Protein 8QMP (pdb70)

Sequence (913 aa):
GITPEQLVIMSKDHNSGALEQYGGTQGLANLLKTNPEKGISGDDDDLLKRKTIYGSNTYPRKKGKGFLRFLWDACHDLTLIILMVAAVASLALGIKTEGIKEGWYDGGSIAFAVILVIVVTAVSDYKQSLQFQNLNDEKRNIHLEVLRGGRRVEISIYDIVVGDVIPLNIGNQVPADGVLISGHSLALDESSMTGESKIVNKDANKDPFLMSGCKVADGNGSMLVTGVGVNTEWGLLMASISEDNGEETPLQVRLNGVATFIGSIGLAVAAAVLVILLTRYFTGVIDDVVKVLTVAVTIVVVAVPEGLPLAVTLTLAYSMRKMMADKALVRRLSACETMGSATTICSDKTGTLTLNQMTVVESYAGGKKTDTEQLPATITSLVVEGISQNTTGSIFVPEGGGDLEYSGSPTEKAILGWGVKLGMNFETARSQSSILHAFPFNSEKKRGGVAVKTADGEVHVHWKGASEIVLASCRSYIDEDGNVAPMTDDKASFFKNGINDMAGRTLRCVALAFRTYEAEKVPTGEELSKWVLPEDDLILLAIVGIKDPCRPGVKDSVVLCQNAGVKVRMVTGDNVQTARAIALECGILSSDADLSEPTLIEGKSFREMTDAERDKISDKISVMGRSSPNDKLLLVQSLRRQGHVVAVTGDGTNDAPALHEADIGLAMGIAGTEVAKESSDIIILDDNFASVVKVVRWGRSVYANIQKFIQFQLTVNVAALVINVVAAISSGDVPLTAVQLLWVNLIMDTLGALALATEPPTDHLMGRPPVGRKEPLITNIMWRNLLIQAIYQVSVLLTLNFRGISILGLEHEVHEHATRVKNTIIFNAFVLCQAFNEFNARKPDEKNIFKGVIKNRLFMGIIVITLVLQVIIVEFLGKFASTTKLNWKQWLICVGIGVISWPLALVGKFIPV

Structure (mmCIF, N/CA/C/O backbone):
data_8QMP
#
_entry.id   8QMP
#
_cell.length_a   1.00
_cell.length_b   1.00
_cell.length_c   1.00
_cell.angle_alpha   90.00
_cell.angle_beta   90.00
_cell.angle_gamma   90.00
#
_symmetry.space_group_name_H-M   'P 1'
#
loop_
_entity.id
_entity.type
_entity.pdbx_description
1 polymer 'Calcium-transporting ATPase 8, plasma membrane-type'
2 non-polymer 'MAGNESIUM ION'
3 non-polymer 'BERYLLIUM TRIFLUORIDE ION'
#
loop_
_atom_site.group_PDB
_atom_site.id
_atom_site.type_symbol
_atom_site.label_atom_id
_atom_site.label_alt_id
_atom_site.label_comp_id
_atom_site.label_asym_id
_atom_site.label_entity_id
_atom_site.label_seq_id
_atom_site.pdbx_PDB_ins_code
_atom_site.Cartn_x
_atom_site.Cartn_y
_atom_site.Cartn_z
_atom_site.occupancy
_atom_site.B_iso_or_equiv
_atom_site.auth_seq_id
_atom_site.auth_comp_id
_atom_site.auth_asym_id
_atom_site.auth_atom_id
_atom_site.pdbx_PDB_model_num
ATOM 1 N N . GLY A 1 95 ? 143.236 168.060 181.869 1.00 52.79 115 GLY A N 1
ATOM 2 C CA . GLY A 1 95 ? 142.294 168.118 182.970 1.00 54.97 115 GLY A CA 1
ATOM 3 C C . GLY A 1 95 ? 142.438 166.950 183.924 1.00 55.24 115 GLY A C 1
ATOM 4 O O . GLY A 1 95 ? 143.321 166.941 184.779 1.00 54.98 115 GLY A O 1
ATOM 7 N N . ILE A 1 96 ? 141.556 165.962 183.779 1.00 47.65 116 ILE A N 1
ATOM 8 C CA . ILE A 1 96 ? 141.598 164.758 184.600 1.00 42.57 116 ILE A CA 1
ATOM 9 C C . ILE A 1 96 ? 141.318 163.557 183.709 1.00 38.59 116 ILE A C 1
ATOM 10 O O . ILE A 1 96 ? 140.164 163.258 183.387 1.00 36.06 116 ILE A O 1
ATOM 26 N N . THR A 1 97 ? 142.372 162.859 183.319 1.00 44.49 117 THR A N 1
ATOM 27 C CA . THR A 1 97 ? 142.290 161.743 182.387 1.00 43.65 117 THR A CA 1
ATOM 28 C C . THR A 1 97 ? 141.707 162.167 181.043 1.00 45.09 117 THR A C 1
ATOM 29 O O . THR A 1 97 ? 140.826 161.480 180.514 1.00 50.93 117 THR A O 1
ATOM 40 N N . PRO A 1 98 ? 142.169 163.276 180.447 1.00 49.86 118 PRO A N 1
ATOM 41 C CA . PRO A 1 98 ? 141.746 163.592 179.078 1.00 50.22 118 PRO A CA 1
ATOM 42 C C . PRO A 1 98 ? 142.476 162.727 178.067 1.00 52.35 118 PRO A C 1
ATOM 43 O O . PRO A 1 98 ? 143.541 163.110 177.576 1.00 56.97 118 PRO A O 1
ATOM 54 N N . GLU A 1 99 ? 141.939 161.534 177.810 1.00 52.98 119 GLU A N 1
ATOM 55 C CA . GLU A 1 99 ? 142.475 160.481 176.947 1.00 52.03 119 GLU A CA 1
ATOM 56 C C . GLU A 1 99 ? 143.757 159.868 177.495 1.00 52.49 119 GLU A C 1
ATOM 57 O O . GLU A 1 99 ? 144.306 158.959 176.863 1.00 54.38 119 GLU A O 1
ATOM 69 N N . GLN A 1 100 ? 144.257 160.326 178.646 1.00 55.26 120 GLN A N 1
ATOM 70 C CA . GLN A 1 100 ? 145.311 159.587 179.329 1.00 59.98 120 GLN A CA 1
ATOM 71 C C . GLN A 1 100 ? 144.837 158.197 179.721 1.00 66.41 120 GLN A C 1
ATOM 72 O O . GLN A 1 100 ? 145.658 157.292 179.897 1.00 61.69 120 GLN A O 1
ATOM 86 N N . LEU A 1 101 ? 143.522 158.021 179.865 1.00 65.94 121 LEU A N 1
ATOM 87 C CA . LEU A 1 101 ? 142.957 156.734 180.247 1.00 57.87 121 LEU A CA 1
ATOM 88 C C . LEU A 1 101 ? 143.123 155.695 179.144 1.00 54.21 121 LEU A C 1
ATOM 89 O O . LEU A 1 101 ? 143.294 154.503 179.432 1.00 53.21 121 LEU A O 1
ATOM 105 N N . VAL A 1 102 ? 143.075 156.121 177.881 1.00 54.34 122 VAL A N 1
ATOM 106 C CA . VAL A 1 102 ? 143.419 155.214 176.792 1.00 53.62 122 VAL A CA 1
ATOM 107 C C . VAL A 1 102 ? 144.855 154.741 176.949 1.00 60.28 122 VAL A C 1
ATOM 108 O O . VAL A 1 102 ? 145.177 153.580 176.675 1.00 62.60 122 VAL A O 1
ATOM 121 N N . ILE A 1 103 ? 145.742 155.633 177.398 1.00 65.35 123 ILE A N 1
ATOM 122 C CA . ILE A 1 103 ? 147.119 155.234 177.672 1.00 66.67 123 ILE A CA 1
ATOM 123 C C . ILE A 1 103 ? 147.162 154.240 178.826 1.00 69.36 123 ILE A C 1
ATOM 124 O O . ILE A 1 103 ? 147.897 153.246 178.780 1.00 73.64 123 ILE A O 1
ATOM 140 N N . MET A 1 104 ? 146.383 154.494 179.879 1.00 64.43 124 MET A N 1
ATOM 141 C CA . MET A 1 104 ? 146.348 153.580 181.017 1.00 64.66 124 MET A CA 1
ATOM 142 C C . MET A 1 104 ? 145.962 152.178 180.569 1.00 63.98 124 MET A C 1
ATOM 143 O O . MET A 1 104 ? 146.612 151.192 180.936 1.00 61.88 124 MET A O 1
ATOM 157 N N . SER A 1 105 ? 144.897 152.072 179.774 1.00 62.68 125 SER A N 1
ATOM 158 C CA . SER A 1 105 ? 144.501 150.768 179.250 1.00 60.81 125 SER A CA 1
ATOM 159 C C . SER A 1 105 ? 145.585 150.192 178.347 1.00 59.11 125 SER A C 1
ATOM 160 O O . SER A 1 105 ? 145.845 148.983 178.368 1.00 55.82 125 SER A O 1
ATOM 168 N N . LYS A 1 106 ? 146.232 151.046 177.551 1.00 72.06 126 LYS A N 1
ATOM 169 C CA . LYS A 1 106 ? 147.292 150.585 176.660 1.00 72.72 126 LYS A CA 1
ATOM 170 C C . LYS A 1 106 ? 148.441 149.966 177.444 1.00 76.14 126 LYS A C 1
ATOM 171 O O . LYS A 1 106 ? 148.987 148.930 177.047 1.00 73.58 126 LYS A O 1
ATOM 190 N N . ASP A 1 107 ? 148.817 150.584 178.560 1.00 92.68 127 ASP A N 1
ATOM 191 C CA . ASP A 1 107 ? 149.944 150.107 179.342 1.00 93.62 127 ASP A CA 1
ATOM 192 C C . ASP A 1 107 ? 149.698 148.673 179.812 1.00 94.75 127 ASP A C 1
ATOM 193 O O . ASP A 1 107 ? 148.608 148.114 179.668 1.00 93.86 127 ASP A O 1
ATOM 202 N N . HIS A 1 108 ? 150.742 148.078 180.380 1.00 94.86 128 HIS A N 1
ATOM 203 C CA . HIS A 1 108 ? 150.665 146.697 180.828 1.00 92.79 128 HIS A CA 1
ATOM 204 C C . HIS A 1 108 ? 149.655 146.557 181.964 1.00 90.66 128 HIS A C 1
ATOM 205 O O . HIS A 1 108 ? 149.275 147.529 182.623 1.00 87.12 128 HIS A O 1
ATOM 219 N N . ASN A 1 109 ? 149.219 145.319 182.184 1.00 87.18 129 ASN A N 1
ATOM 220 C CA . ASN A 1 109 ? 148.218 145.048 183.207 1.00 86.93 129 ASN A CA 1
ATOM 221 C C . ASN A 1 109 ? 148.701 145.533 184.567 1.00 87.27 129 ASN A C 1
ATOM 222 O O . ASN A 1 109 ? 149.864 145.348 184.936 1.00 88.22 129 ASN A O 1
ATOM 233 N N . SER A 1 110 ? 147.796 146.164 185.315 1.00 81.77 130 SER A N 1
ATOM 234 C CA . SER A 1 110 ? 148.108 146.768 186.607 1.00 79.67 130 SER A CA 1
ATOM 235 C C . SER A 1 110 ? 149.230 147.794 186.503 1.00 80.43 130 SER A C 1
ATOM 236 O O . SER A 1 110 ? 149.876 148.116 187.505 1.00 81.36 130 SER A O 1
ATOM 244 N N . GLY A 1 111 ? 149.470 148.318 185.304 1.00 86.14 131 GLY A N 1
ATOM 245 C CA . GLY A 1 111 ? 150.538 149.273 185.062 1.00 87.31 131 GLY A CA 1
ATOM 246 C C . GLY A 1 111 ? 149.970 150.660 184.812 1.00 87.42 131 GLY A C 1
ATOM 247 O O . GLY A 1 111 ? 149.042 150.827 184.018 1.00 88.76 131 GLY A O 1
ATOM 251 N N . ALA A 1 112 ? 150.535 151.642 185.515 1.00 82.62 132 ALA A N 1
ATOM 252 C CA . ALA A 1 112 ? 150.138 153.041 185.394 1.00 82.66 132 ALA A CA 1
ATOM 253 C C . ALA A 1 112 ? 148.803 153.305 186.082 1.00 79.50 132 ALA A C 1
ATOM 254 O O . ALA A 1 112 ? 148.367 154.458 186.169 1.00 78.73 132 ALA A O 1
ATOM 261 N N . LEU A 1 113 ? 148.143 152.254 186.573 1.00 68.96 133 LEU A N 1
ATOM 262 C CA . LEU A 1 113 ? 146.932 152.448 187.360 1.00 68.36 133 LEU A CA 1
ATOM 263 C C . LEU A 1 113 ? 147.255 152.908 188.774 1.00 73.83 133 LEU A C 1
ATOM 264 O O . LEU A 1 113 ? 146.439 153.590 189.403 1.00 75.34 133 LEU A O 1
ATOM 280 N N . GLU A 1 114 ? 148.434 152.549 189.285 1.00 82.94 134 GLU A N 1
ATOM 281 C CA . GLU A 1 114 ? 148.842 153.013 190.605 1.00 82.96 134 GLU A CA 1
ATOM 282 C C . GLU A 1 114 ? 149.169 154.500 190.596 1.00 78.82 134 GLU A C 1
ATOM 283 O O . GLU A 1 114 ? 148.956 155.185 191.602 1.00 76.59 134 GLU A O 1
ATOM 295 N N . GLN A 1 115 ? 149.687 155.014 189.478 1.00 80.38 135 GLN A N 1
ATOM 296 C CA . GLN A 1 115 ? 150.009 156.434 189.402 1.00 83.57 135 GLN A CA 1
ATOM 297 C C . GLN A 1 115 ? 148.765 157.297 189.562 1.00 83.32 135 GLN A C 1
ATOM 298 O O . GLN A 1 115 ? 148.855 158.433 190.041 1.00 84.04 135 GLN A O 1
ATOM 312 N N . TYR A 1 116 ? 147.603 156.782 189.170 1.00 69.66 136 TYR A N 1
ATOM 313 C CA . TYR A 1 116 ? 146.347 157.510 189.276 1.00 64.20 136 TYR A CA 1
ATOM 314 C C . TYR A 1 116 ? 145.622 157.253 190.589 1.00 64.35 136 TYR A C 1
ATOM 315 O O . TYR A 1 116 ? 144.533 157.799 190.793 1.00 62.82 136 TYR A O 1
ATOM 333 N N . GLY A 1 117 ? 146.189 156.443 191.476 1.00 70.78 137 GLY A N 1
ATOM 334 C CA . GLY A 1 117 ? 145.564 156.133 192.743 1.00 70.77 137 GLY A CA 1
ATOM 335 C C . GLY A 1 117 ? 144.771 154.847 192.776 1.00 69.79 137 GLY A C 1
ATOM 336 O O . GLY A 1 117 ? 144.038 154.620 193.746 1.00 71.32 137 GLY A O 1
ATOM 339 N N . GLY A 1 118 ? 144.889 154.001 191.758 1.00 62.44 138 GLY A N 1
ATOM 340 C CA . GLY A 1 118 ? 144.151 152.758 191.723 1.00 64.44 138 GLY A CA 1
ATOM 341 C C . GLY A 1 118 ? 142.727 152.947 191.236 1.00 63.55 138 GLY A C 1
ATOM 342 O O . GLY A 1 118 ? 142.314 154.025 190.801 1.00 64.40 138 GLY A O 1
ATOM 346 N N . THR A 1 119 ? 141.961 151.857 191.314 1.00 62.77 139 THR A N 1
ATOM 347 C CA . THR A 1 119 ? 140.575 151.900 190.859 1.00 62.43 139 THR A CA 1
ATOM 348 C C . THR A 1 119 ? 139.743 152.853 191.707 1.00 60.02 139 THR A C 1
ATOM 349 O O . THR A 1 119 ? 138.939 153.628 191.176 1.00 53.56 139 THR A O 1
ATOM 360 N N . GLN A 1 120 ? 139.912 152.806 193.030 1.00 64.03 140 GLN A N 1
ATOM 361 C CA . GLN A 1 120 ? 139.191 153.736 193.892 1.00 63.72 140 GLN A CA 1
ATOM 362 C C . GLN A 1 120 ? 139.662 155.167 193.669 1.00 63.56 140 GLN A C 1
ATOM 363 O O . GLN A 1 120 ? 138.851 156.099 193.662 1.00 60.95 140 GLN A O 1
ATOM 377 N N . GLY A 1 121 ? 140.968 155.361 193.486 1.00 59.14 141 GLY A N 1
ATOM 378 C CA . GLY A 1 121 ? 141.468 156.691 193.186 1.00 54.56 141 GLY A CA 1
ATOM 379 C C . GLY A 1 121 ? 140.891 157.245 191.901 1.00 52.84 141 GLY A C 1
ATOM 380 O O . GLY A 1 121 ? 140.689 158.455 191.776 1.00 53.71 141 GLY A O 1
ATOM 384 N N . LEU A 1 122 ? 140.621 156.372 190.930 1.00 55.23 142 LEU A N 1
ATOM 385 C CA . LEU A 1 122 ? 139.950 156.799 189.710 1.00 55.67 142 LEU A CA 1
ATOM 386 C C . LEU A 1 122 ? 138.568 157.370 189.997 1.00 56.38 142 LEU A C 1
ATOM 387 O O . LEU A 1 122 ? 138.041 158.130 189.180 1.00 56.03 142 LEU A O 1
ATOM 403 N N . ALA A 1 123 ? 137.969 157.019 191.133 1.00 61.36 143 ALA A N 1
ATOM 404 C CA . ALA A 1 123 ? 136.737 157.666 191.554 1.00 59.93 143 ALA A CA 1
ATOM 405 C C . ALA A 1 123 ? 137.007 159.128 191.887 1.00 58.85 143 ALA A C 1
ATOM 406 O O . ALA A 1 123 ? 138.110 159.504 192.291 1.00 58.84 143 ALA A O 1
ATOM 413 N N . ASN A 1 124 ? 135.984 159.960 191.690 1.00 56.82 144 ASN A N 1
ATOM 414 C CA . ASN A 1 124 ? 136.113 161.413 191.754 1.00 57.91 144 ASN A CA 1
ATOM 415 C C . ASN A 1 124 ? 136.845 161.927 190.519 1.00 55.02 144 ASN A C 1
ATOM 416 O O . ASN A 1 124 ? 136.905 163.138 190.282 1.00 57.69 144 ASN A O 1
ATOM 427 N N . LEU A 1 125 ? 137.388 161.011 189.723 1.00 49.83 145 LEU A N 1
ATOM 428 C CA . LEU A 1 125 ? 137.887 161.284 188.388 1.00 51.40 145 LEU A CA 1
ATOM 429 C C . LEU A 1 125 ? 136.939 160.618 187.403 1.00 48.88 145 LEU A C 1
ATOM 430 O O . LEU A 1 125 ? 136.472 159.500 187.631 1.00 57.17 145 LEU A O 1
ATOM 446 N N . LEU A 1 126 ? 136.646 161.312 186.312 1.00 33.84 146 LEU A N 1
ATOM 447 C CA . LEU A 1 126 ? 135.525 160.955 185.453 1.00 37.47 146 LEU A CA 1
ATOM 448 C C . LEU A 1 126 ? 134.196 161.142 186.180 1.00 47.53 146 LEU A C 1
ATOM 449 O O . LEU A 1 126 ? 133.175 160.576 185.775 1.00 47.97 146 LEU A O 1
ATOM 465 N N . LYS A 1 127 ? 134.203 161.927 187.261 1.00 46.29 147 LYS A N 1
ATOM 466 C CA . LYS A 1 127 ? 132.991 162.271 188.005 1.00 45.35 147 LYS A CA 1
ATOM 467 C C . LYS A 1 127 ? 132.254 161.021 188.475 1.00 46.12 147 LYS A C 1
ATOM 468 O O . LYS A 1 127 ? 131.025 160.954 188.438 1.00 47.84 147 LYS A O 1
ATOM 487 N N . THR A 1 128 ? 133.007 160.022 188.927 1.00 53.06 148 THR A N 1
ATOM 488 C CA . THR A 1 128 ? 132.446 158.735 189.321 1.00 51.60 148 THR A CA 1
ATOM 489 C C . THR A 1 128 ? 132.414 158.645 190.841 1.00 53.63 148 THR A C 1
ATOM 490 O O . THR A 1 128 ? 133.437 158.834 191.506 1.00 53.11 148 THR A O 1
ATOM 501 N N . ASN A 1 129 ? 131.237 158.359 191.382 1.00 71.70 149 ASN A N 1
ATOM 502 C CA . ASN A 1 129 ? 131.066 158.004 192.780 1.00 71.88 149 ASN A CA 1
ATOM 503 C C . ASN A 1 129 ? 130.585 156.563 192.883 1.00 72.03 149 ASN A C 1
ATOM 504 O O . ASN A 1 129 ? 129.692 156.157 192.132 1.00 72.47 149 ASN A O 1
ATOM 515 N N . PRO A 1 130 ? 131.142 155.743 193.780 1.00 80.42 150 PRO A N 1
ATOM 516 C CA . PRO A 1 130 ? 130.715 154.333 193.819 1.00 80.94 150 PRO A CA 1
ATOM 517 C C . PRO A 1 130 ? 129.216 154.164 193.988 1.00 80.07 150 PRO A C 1
ATOM 518 O O . PRO A 1 130 ? 128.626 153.261 193.383 1.00 78.13 150 PRO A O 1
ATOM 529 N N . GLU A 1 131 ? 128.580 155.008 194.803 1.00 85.24 151 GLU A N 1
ATOM 530 C CA . GLU A 1 131 ? 127.128 154.955 194.927 1.00 85.45 151 GLU A CA 1
ATOM 531 C C . GLU A 1 131 ? 126.444 155.563 193.708 1.00 83.35 151 GLU A C 1
ATOM 532 O O . GLU A 1 131 ? 125.452 155.018 193.211 1.00 81.04 151 GLU A O 1
ATOM 544 N N . LYS A 1 132 ? 126.961 156.685 193.213 1.00 80.19 152 LYS A N 1
ATOM 545 C CA . LYS A 1 132 ? 126.355 157.426 192.108 1.00 82.10 152 LYS A CA 1
ATOM 546 C C . LYS A 1 132 ? 127.323 157.426 190.930 1.00 80.19 152 LYS A C 1
ATOM 547 O O . LYS A 1 132 ? 128.300 158.182 190.919 1.00 79.92 152 LYS A O 1
ATOM 566 N N . GLY A 1 133 ? 127.048 156.587 189.932 1.00 66.30 153 GLY A N 1
ATOM 567 C CA . GLY A 1 133 ? 127.861 156.568 188.733 1.00 60.93 153 GLY A CA 1
ATOM 568 C C . GLY A 1 133 ? 127.631 157.731 187.797 1.00 58.67 153 GLY A C 1
ATOM 569 O O . GLY A 1 133 ? 128.434 157.942 186.885 1.00 54.53 153 GLY A O 1
ATOM 573 N N . ILE A 1 134 ? 126.558 158.492 188.005 1.00 70.26 154 ILE A N 1
ATOM 574 C CA . ILE A 1 134 ? 126.246 159.650 187.177 1.00 70.68 154 ILE A CA 1
ATOM 575 C C . ILE A 1 134 ? 125.543 160.682 188.045 1.00 74.12 154 ILE A C 1
ATOM 576 O O . ILE A 1 134 ? 124.790 160.339 188.960 1.00 74.37 154 ILE A O 1
ATOM 592 N N . SER A 1 135 ? 125.789 161.953 187.749 1.00 72.51 155 SER A N 1
ATOM 593 C CA . SER A 1 135 ? 125.064 163.016 188.423 1.00 72.39 155 SER A CA 1
ATOM 594 C C . SER A 1 135 ? 123.614 163.045 187.945 1.00 75.97 155 SER A C 1
ATOM 595 O O . SER A 1 135 ? 123.269 162.523 186.881 1.00 74.69 155 SER A O 1
ATOM 603 N N . GLY A 1 136 ? 122.758 163.670 188.753 1.00 80.78 156 GLY A N 1
ATOM 604 C CA . GLY A 1 136 ? 121.340 163.685 188.440 1.00 79.13 156 GLY A CA 1
ATOM 605 C C . GLY A 1 136 ? 121.025 164.351 187.116 1.00 79.65 156 GLY A C 1
ATOM 606 O O . GLY A 1 136 ? 120.104 163.932 186.410 1.00 80.13 156 GLY A O 1
ATOM 610 N N . ASP A 1 137 ? 121.778 165.386 186.758 1.00 81.86 157 ASP A N 1
ATOM 611 C CA . ASP A 1 137 ? 121.488 166.158 185.562 1.00 82.79 157 ASP A CA 1
ATOM 612 C C . ASP A 1 137 ? 121.917 165.399 184.307 1.00 79.41 157 ASP A C 1
ATOM 613 O O . ASP A 1 137 ? 122.582 164.361 184.365 1.00 75.68 157 ASP A O 1
ATOM 622 N N . ASP A 1 138 ? 121.514 165.937 183.155 1.00 78.17 158 ASP A N 1
ATOM 623 C CA . ASP A 1 138 ? 121.865 165.369 181.860 1.00 80.40 158 ASP A CA 1
ATOM 624 C C . ASP A 1 138 ? 123.100 166.010 181.241 1.00 78.18 158 ASP A C 1
ATOM 625 O O . ASP A 1 138 ? 123.732 165.390 180.379 1.00 71.56 158 ASP A O 1
ATOM 633 N N . ASP A 1 139 ? 123.452 167.232 181.648 1.00 80.11 159 ASP A N 1
ATOM 634 C CA . ASP A 1 139 ? 124.714 167.814 181.205 1.00 80.83 159 ASP A CA 1
ATOM 635 C C . ASP A 1 139 ? 125.896 166.993 181.696 1.00 76.53 159 ASP A C 1
ATOM 636 O O . ASP A 1 139 ? 126.917 166.890 181.004 1.00 74.45 159 ASP A O 1
ATOM 645 N N . ASP A 1 140 ? 125.782 166.411 182.892 1.00 64.87 160 ASP A N 1
ATOM 646 C CA . ASP A 1 140 ? 126.817 165.517 183.389 1.00 63.00 160 ASP A CA 1
ATOM 647 C C . ASP A 1 140 ? 126.980 164.294 182.499 1.00 62.48 160 ASP A C 1
ATOM 648 O O . ASP A 1 140 ? 128.029 163.644 182.543 1.00 64.37 160 ASP A O 1
ATOM 657 N N . LEU A 1 141 ? 125.965 163.962 181.701 1.00 58.60 161 LEU A N 1
ATOM 658 C CA . LEU A 1 141 ? 126.073 162.881 180.731 1.00 58.22 161 LEU A CA 1
ATOM 659 C C . LEU A 1 141 ? 126.554 163.382 179.377 1.00 62.22 161 LEU A C 1
ATOM 660 O O . LEU A 1 141 ? 127.294 162.677 178.684 1.00 64.06 161 LEU A O 1
ATOM 676 N N . LEU A 1 142 ? 126.147 164.591 178.985 1.00 61.58 162 LEU A N 1
ATOM 677 C CA . LEU A 1 142 ? 126.611 165.147 177.717 1.00 62.53 162 LEU A CA 1
ATOM 678 C C . LEU A 1 142 ? 128.112 165.405 177.748 1.00 60.88 162 LEU A C 1
ATOM 679 O O . LEU A 1 142 ? 128.803 165.215 176.739 1.00 59.65 162 LEU A O 1
ATOM 695 N N . LYS A 1 143 ? 128.634 165.845 178.894 1.00 52.98 163 LYS A N 1
ATOM 696 C CA . LYS A 1 143 ? 130.074 166.044 179.017 1.00 46.95 163 LYS A CA 1
ATOM 697 C C . LYS A 1 143 ? 130.822 164.739 178.784 1.00 46.21 163 LYS A C 1
ATOM 698 O O . LYS A 1 143 ? 131.841 164.713 178.084 1.00 48.93 163 LYS A O 1
ATOM 717 N N . ARG A 1 144 ? 130.335 163.645 179.368 1.00 48.56 164 ARG A N 1
ATOM 718 C CA . ARG A 1 144 ? 130.975 162.352 179.165 1.00 49.62 164 ARG A CA 1
ATOM 719 C C . ARG A 1 144 ? 130.810 161.881 177.728 1.00 47.25 164 ARG A C 1
ATOM 720 O O . ARG A 1 144 ? 131.701 161.227 177.175 1.00 45.60 164 ARG A O 1
ATOM 741 N N . LYS A 1 145 ? 129.668 162.190 177.116 1.00 51.31 165 LYS A N 1
ATOM 742 C CA . LYS A 1 145 ? 129.466 161.845 175.715 1.00 54.92 165 LYS A CA 1
ATOM 743 C C . LYS A 1 145 ? 130.491 162.542 174.831 1.00 59.96 165 LYS A C 1
ATOM 744 O O . LYS A 1 145 ? 131.027 161.941 173.892 1.00 62.02 165 LYS A O 1
ATOM 763 N N . THR A 1 146 ? 130.781 163.811 175.122 1.00 51.45 166 THR A N 1
ATOM 764 C CA . THR A 1 146 ? 131.674 164.594 174.274 1.00 43.21 166 THR A CA 1
ATOM 765 C C . THR A 1 146 ? 133.140 164.267 174.546 1.00 39.59 166 THR A C 1
ATOM 766 O O . THR A 1 146 ? 133.854 163.786 173.660 1.00 42.86 166 THR A O 1
ATOM 777 N N . ILE A 1 147 ? 133.604 164.520 175.771 1.00 33.26 167 ILE A N 1
ATOM 778 C CA . ILE A 1 147 ? 135.035 164.431 176.056 1.00 34.05 167 ILE A CA 1
ATOM 779 C C . ILE A 1 147 ? 135.536 163.008 175.848 1.00 40.40 167 ILE A C 1
ATOM 780 O O . ILE A 1 147 ? 136.531 162.777 175.152 1.00 42.89 167 ILE A O 1
ATOM 796 N N . TYR A 1 148 ? 134.856 162.033 176.445 1.00 46.08 168 TYR A N 1
ATOM 797 C CA . TYR A 1 148 ? 135.272 160.638 176.378 1.00 39.58 168 TYR A CA 1
ATOM 798 C C . TYR A 1 148 ? 134.578 159.864 175.266 1.00 41.63 168 TYR A C 1
ATOM 799 O O . TYR A 1 148 ? 134.826 158.663 175.121 1.00 44.64 168 TYR A O 1
ATOM 817 N N . GLY A 1 149 ? 133.725 160.514 174.482 1.00 43.13 169 GLY A N 1
ATOM 818 C CA . GLY A 1 149 ? 133.079 159.863 173.361 1.00 44.13 169 GLY A CA 1
ATOM 819 C C . GLY A 1 149 ? 131.801 159.147 173.743 1.00 41.50 169 GLY A C 1
ATOM 820 O O . GLY A 1 149 ? 131.260 159.285 174.844 1.00 33.22 169 GLY A O 1
ATOM 824 N N . SER A 1 150 ? 131.309 158.362 172.787 1.00 47.27 170 SER A N 1
ATOM 825 C CA . SER A 1 150 ? 130.099 157.573 172.954 1.00 46.39 170 SER A CA 1
ATOM 826 C C . SER A 1 150 ? 130.352 156.154 172.469 1.00 46.64 170 SER A C 1
ATOM 827 O O . SER A 1 150 ? 131.221 155.913 171.627 1.00 45.46 170 SER A O 1
ATOM 835 N N . ASN A 1 151 ? 129.572 155.214 173.004 1.00 52.06 171 ASN A N 1
ATOM 836 C CA . ASN A 1 151 ? 129.802 153.799 172.744 1.00 53.64 171 ASN A CA 1
ATOM 837 C C . ASN A 1 151 ? 129.365 153.366 171.350 1.00 60.20 171 ASN A C 1
ATOM 838 O O . ASN A 1 151 ? 129.627 152.219 170.971 1.00 58.88 171 ASN A O 1
ATOM 849 N N . THR A 1 152 ? 128.712 154.234 170.583 1.00 67.19 172 THR A N 1
ATOM 850 C CA . THR A 1 152 ? 128.266 153.857 169.248 1.00 61.55 172 THR A CA 1
ATOM 851 C C . THR A 1 152 ? 129.459 153.723 168.310 1.00 56.04 172 THR A C 1
ATOM 852 O O . THR A 1 152 ? 130.274 154.642 168.191 1.00 54.27 172 THR A O 1
ATOM 863 N N . TYR A 1 153 ? 129.555 152.573 167.636 1.00 58.20 173 TYR A N 1
ATOM 864 C CA . TYR A 1 153 ? 130.590 152.364 166.631 1.00 61.35 173 TYR A CA 1
ATOM 865 C C . TYR A 1 153 ? 130.006 152.595 165.247 1.00 65.75 173 TYR A C 1
ATOM 866 O O . TYR A 1 153 ? 128.910 152.094 164.960 1.00 66.27 173 TYR A O 1
ATOM 884 N N . PRO A 1 154 ? 130.676 153.335 164.363 1.00 80.02 174 PRO A N 1
ATOM 885 C CA . PRO A 1 154 ? 130.110 153.557 163.028 1.00 80.83 174 PRO A CA 1
ATOM 886 C C . PRO A 1 154 ? 129.921 152.242 162.286 1.00 83.44 174 PRO A C 1
ATOM 887 O O . PRO A 1 154 ? 130.736 151.323 162.393 1.00 83.14 174 PRO A O 1
ATOM 898 N N . ARG A 1 155 ? 128.832 152.161 161.528 1.00 95.75 175 ARG A N 1
ATOM 899 C CA . ARG A 1 155 ? 128.474 150.965 160.779 1.00 95.42 175 ARG A CA 1
ATOM 900 C C . ARG A 1 155 ? 128.632 151.233 159.289 1.00 95.52 175 ARG A C 1
ATOM 901 O O . ARG A 1 155 ? 128.139 152.246 158.780 1.00 96.12 175 ARG A O 1
ATOM 922 N N . LYS A 1 156 ? 129.319 150.328 158.599 1.00 100.85 176 LYS A N 1
ATOM 923 C CA . LYS A 1 156 ? 129.550 150.487 157.171 1.00 102.96 176 LYS A CA 1
ATOM 924 C C . LYS A 1 156 ? 128.242 150.379 156.396 1.00 104.35 176 LYS A C 1
ATOM 925 O O . LYS A 1 156 ? 127.332 149.631 156.764 1.00 103.88 176 LYS A O 1
ATOM 944 N N . LYS A 1 157 ? 128.157 151.141 155.309 1.00 112.00 177 LYS A N 1
ATOM 945 C CA . LYS A 1 157 ? 126.987 151.168 154.443 1.00 112.00 177 LYS A CA 1
ATOM 946 C C . LYS A 1 157 ? 127.390 150.716 153.048 1.00 113.35 177 LYS A C 1
ATOM 947 O O . LYS A 1 157 ? 128.403 151.176 152.512 1.00 113.30 177 LYS A O 1
ATOM 966 N N . GLY A 1 158 ? 126.597 149.818 152.467 1.00 116.04 178 GLY A N 1
ATOM 967 C CA . GLY A 1 158 ? 126.871 149.307 151.139 1.00 115.25 178 GLY A CA 1
ATOM 968 C C . GLY A 1 158 ? 125.705 149.496 150.192 1.00 114.18 178 GLY A C 1
ATOM 969 O O . GLY A 1 158 ? 124.569 149.698 150.632 1.00 115.23 178 GLY A O 1
ATOM 973 N N . LYS A 1 159 ? 125.971 149.431 148.888 1.00 104.29 179 LYS A N 1
ATOM 974 C CA . LYS A 1 159 ? 124.934 149.606 147.872 1.00 105.14 179 LYS A CA 1
ATOM 975 C C . LYS A 1 159 ? 124.237 150.956 148.029 1.00 106.64 179 LYS A C 1
ATOM 976 O O . LYS A 1 159 ? 123.021 151.071 147.858 1.00 106.87 179 LYS A O 1
ATOM 994 N N . GLY A 1 160 ? 125.015 151.988 148.357 1.00 114.86 180 GLY A N 1
ATOM 995 C CA . GLY A 1 160 ? 124.423 153.293 148.609 1.00 114.25 180 GLY A CA 1
ATOM 996 C C . GLY A 1 160 ? 123.690 153.846 147.401 1.00 116.82 180 GLY A C 1
ATOM 997 O O . GLY A 1 160 ? 122.548 154.299 147.506 1.00 116.63 180 GLY A O 1
ATOM 1000 N N . PHE A 1 161 ? 124.339 153.820 146.235 1.00 121.61 181 PHE A N 1
ATOM 1001 C CA . PHE A 1 161 ? 123.710 154.292 144.999 1.00 121.17 181 PHE A CA 1
ATOM 1002 C C . PHE A 1 161 ? 124.302 153.484 143.842 1.00 119.23 181 PHE A C 1
ATOM 1003 O O . PHE A 1 161 ? 125.324 153.864 143.266 1.00 118.15 181 PHE A O 1
ATOM 1020 N N . LEU A 1 162 ? 123.637 152.380 143.508 1.00 111.14 182 LEU A N 1
ATOM 1021 C CA . LEU A 1 162 ? 124.030 151.507 142.401 1.00 110.57 182 LEU A CA 1
ATOM 1022 C C . LEU A 1 162 ? 125.549 151.383 142.314 1.00 110.28 182 LEU A C 1
ATOM 1023 O O . LEU A 1 162 ? 126.153 151.470 141.242 1.00 106.83 182 LEU A O 1
ATOM 1039 N N . ARG A 1 163 ? 126.173 151.170 143.473 1.00 112.96 183 ARG A N 1
ATOM 1040 C CA . ARG A 1 163 ? 127.627 151.080 143.522 1.00 112.02 183 ARG A CA 1
ATOM 1041 C C . ARG A 1 163 ? 128.127 149.862 142.758 1.00 109.19 183 ARG A C 1
ATOM 1042 O O . ARG A 1 163 ? 129.154 149.927 142.073 1.00 109.58 183 ARG A O 1
ATOM 1061 N N . PHE A 1 164 ? 127.415 148.741 142.869 1.00 96.59 184 PHE A N 1
ATOM 1062 C CA . PHE A 1 164 ? 127.868 147.505 142.241 1.00 96.11 184 PHE A CA 1
ATOM 1063 C C . PHE A 1 164 ? 127.798 147.596 140.722 1.00 97.65 184 PHE A C 1
ATOM 1064 O O . PHE A 1 164 ? 128.648 147.033 140.023 1.00 99.39 184 PHE A O 1
ATOM 1081 N N . LEU A 1 165 ? 126.803 148.307 140.190 1.00 98.33 185 LEU A N 1
ATOM 1082 C CA . LEU A 1 165 ? 126.779 148.558 138.752 1.00 99.03 185 LEU A CA 1
ATOM 1083 C C . LEU A 1 165 ? 128.016 149.334 138.318 1.00 101.19 185 LEU A C 1
ATOM 1084 O O . LEU A 1 165 ? 128.622 149.027 137.286 1.00 99.01 185 LEU A O 1
ATOM 1100 N N . TRP A 1 166 ? 128.403 150.344 139.098 1.00 107.54 186 TRP A N 1
ATOM 1101 C CA . TRP A 1 166 ? 129.607 151.108 138.789 1.00 106.43 186 TRP A CA 1
ATOM 1102 C C . TRP A 1 166 ? 130.850 150.226 138.849 1.00 104.87 186 TRP A C 1
ATOM 1103 O O . TRP A 1 166 ? 131.723 150.300 137.972 1.00 103.52 186 TRP A O 1
ATOM 1124 N N . ASP A 1 167 ? 130.937 149.364 139.865 1.00 101.22 187 ASP A N 1
ATOM 1125 C CA . ASP A 1 167 ? 132.075 148.457 139.970 1.00 101.00 187 ASP A CA 1
ATOM 1126 C C . ASP A 1 167 ? 132.151 147.533 138.762 1.00 101.12 187 ASP A C 1
ATOM 1127 O O . ASP A 1 167 ? 133.235 147.299 138.215 1.00 101.31 187 ASP A O 1
ATOM 1136 N N . ALA A 1 168 ? 131.008 146.995 138.332 1.00 96.09 188 ALA A N 1
ATOM 1137 C CA . ALA A 1 168 ? 130.993 146.162 137.135 1.00 95.32 188 ALA A CA 1
ATOM 1138 C C . ALA A 1 168 ? 131.426 146.959 135.912 1.00 97.94 188 ALA A C 1
ATOM 1139 O O . ALA A 1 168 ? 132.203 146.470 135.083 1.00 93.33 188 ALA A O 1
ATOM 1146 N N . CYS A 1 169 ? 130.937 148.195 135.786 1.00 101.63 189 CYS A N 1
ATOM 1147 C CA . CYS A 1 169 ? 131.328 149.037 134.662 1.00 98.86 189 CYS A CA 1
ATOM 1148 C C . CYS A 1 169 ? 132.827 149.303 134.658 1.00 98.20 189 CYS A C 1
ATOM 1149 O O . CYS A 1 169 ? 133.411 149.547 133.596 1.00 94.77 189 CYS A O 1
ATOM 1157 N N . HIS A 1 170 ? 133.466 149.262 135.828 1.00 104.99 190 HIS A N 1
ATOM 1158 C CA . HIS A 1 170 ? 134.900 149.521 135.903 1.00 103.60 190 HIS A CA 1
ATOM 1159 C C . HIS A 1 170 ? 135.756 148.387 135.347 1.00 102.82 190 HIS A C 1
ATOM 1160 O O . HIS A 1 170 ? 136.986 148.511 135.366 1.00 102.81 190 HIS A O 1
ATOM 1174 N N . ASP A 1 171 ? 135.164 147.297 134.863 1.00 92.80 191 ASP A N 1
ATOM 1175 C CA . ASP A 1 171 ? 135.960 146.216 134.291 1.00 93.08 191 ASP A CA 1
ATOM 1176 C C . ASP A 1 171 ? 136.746 146.719 133.085 1.00 92.24 191 ASP A C 1
ATOM 1177 O O . ASP A 1 171 ? 136.189 147.359 132.189 1.00 90.00 191 ASP A O 1
ATOM 1186 N N . LEU A 1 172 ? 138.046 146.414 133.058 1.00 83.26 192 LEU A N 1
ATOM 1187 C CA . LEU A 1 172 ? 138.904 146.919 131.989 1.00 82.42 192 LEU A CA 1
ATOM 1188 C C . LEU A 1 172 ? 138.491 146.354 130.635 1.00 81.80 192 LEU A C 1
ATOM 1189 O O . LEU A 1 172 ? 138.328 147.102 129.663 1.00 80.41 192 LEU A O 1
ATOM 1205 N N . THR A 1 173 ? 138.318 145.033 130.549 1.00 75.10 193 THR A N 1
ATOM 1206 C CA . THR A 1 173 ? 137.811 144.447 129.312 1.00 74.18 193 THR A CA 1
ATOM 1207 C C . THR A 1 173 ? 136.440 145.015 128.977 1.00 75.12 193 THR A C 1
ATOM 1208 O O . THR A 1 173 ? 136.133 145.282 127.808 1.00 71.94 193 THR A O 1
ATOM 1219 N N . LEU A 1 174 ? 135.608 145.229 129.997 1.00 84.85 194 LEU A N 1
ATOM 1220 C CA . LEU A 1 174 ? 134.317 145.860 129.767 1.00 84.74 194 LEU A CA 1
ATOM 1221 C C . LEU A 1 174 ? 134.490 147.283 129.257 1.00 83.25 194 LEU A C 1
ATOM 1222 O O . LEU A 1 174 ? 133.698 147.752 128.437 1.00 80.30 194 LEU A O 1
ATOM 1238 N N . ILE A 1 175 ? 135.519 147.990 129.731 1.00 82.05 195 ILE A N 1
ATOM 1239 C CA . ILE A 1 175 ? 135.771 149.343 129.240 1.00 83.07 195 ILE A CA 1
ATOM 1240 C C . ILE A 1 175 ? 136.153 149.314 127.765 1.00 80.82 195 ILE A C 1
ATOM 1241 O O . ILE A 1 175 ? 135.694 150.148 126.971 1.00 80.35 195 ILE A O 1
ATOM 1257 N N . ILE A 1 176 ? 137.012 148.367 127.377 1.00 69.10 196 ILE A N 1
ATOM 1258 C CA . ILE A 1 176 ? 137.334 148.199 125.962 1.00 69.15 196 ILE A CA 1
ATOM 1259 C C . ILE A 1 176 ? 136.062 147.937 125.171 1.00 71.56 196 ILE A C 1
ATOM 1260 O O . ILE A 1 176 ? 135.857 148.487 124.079 1.00 70.50 196 ILE A O 1
ATOM 1276 N N . LEU A 1 177 ? 135.184 147.092 125.715 1.00 74.53 197 LEU A N 1
ATOM 1277 C CA . LEU A 1 177 ? 133.938 146.785 125.027 1.00 72.89 197 LEU A CA 1
ATOM 1278 C C . LEU A 1 177 ? 133.072 148.029 124.877 1.00 72.99 197 LEU A C 1
ATOM 1279 O O . LEU A 1 177 ? 132.463 148.238 123.826 1.00 71.67 197 LEU A O 1
ATOM 1295 N N . MET A 1 178 ? 133.004 148.867 125.914 1.00 84.34 198 MET A N 1
ATOM 1296 C CA . MET A 1 178 ? 132.202 150.086 125.829 1.00 84.85 198 MET A CA 1
ATOM 1297 C C . MET A 1 178 ? 132.747 151.032 124.767 1.00 83.28 198 MET A C 1
ATOM 1298 O O . MET A 1 178 ? 131.982 151.609 123.984 1.00 80.03 198 MET A O 1
ATOM 1312 N N . VAL A 1 179 ? 134.067 151.232 124.740 1.00 77.94 199 VAL A N 1
ATOM 1313 C CA . VAL A 1 179 ? 134.621 152.158 123.753 1.00 75.22 199 VAL A CA 1
ATOM 1314 C C . VAL A 1 179 ? 134.365 151.631 122.347 1.00 74.91 199 VAL A C 1
ATOM 1315 O O . VAL A 1 179 ? 133.936 152.378 121.454 1.00 75.36 199 VAL A O 1
ATOM 1328 N N . ALA A 1 180 ? 134.602 150.333 122.132 1.00 73.57 200 ALA A N 1
ATOM 1329 C CA . ALA A 1 180 ? 134.336 149.744 120.824 1.00 77.24 200 ALA A CA 1
ATOM 1330 C C . ALA A 1 180 ? 132.858 149.847 120.467 1.00 78.48 200 ALA A C 1
ATOM 1331 O O . ALA A 1 180 ? 132.508 150.079 119.306 1.00 75.52 200 ALA A O 1
ATOM 1338 N N . ALA A 1 181 ? 131.978 149.679 121.455 1.00 80.77 201 ALA A N 1
ATOM 1339 C CA . ALA A 1 181 ? 130.543 149.741 121.210 1.00 76.98 201 ALA A CA 1
ATOM 1340 C C . ALA A 1 181 ? 130.122 151.135 120.776 1.00 75.16 201 ALA A C 1
ATOM 1341 O O . ALA A 1 181 ? 129.364 151.292 119.815 1.00 76.65 201 ALA A O 1
ATOM 1348 N N . VAL A 1 182 ? 130.591 152.161 121.485 1.00 78.34 202 VAL A N 1
ATOM 1349 C CA . VAL A 1 182 ? 130.255 153.531 121.108 1.00 83.39 202 VAL A CA 1
ATOM 1350 C C . VAL A 1 182 ? 130.777 153.826 119.709 1.00 81.00 202 VAL A C 1
ATOM 1351 O O . VAL A 1 182 ? 130.059 154.368 118.853 1.00 80.16 202 VAL A O 1
ATOM 1364 N N . ALA A 1 183 ? 132.037 153.463 119.453 1.00 73.66 203 ALA A N 1
ATOM 1365 C CA . ALA A 1 183 ? 132.610 153.687 118.134 1.00 74.99 203 ALA A CA 1
ATOM 1366 C C . ALA A 1 183 ? 131.759 153.033 117.056 1.00 76.90 203 ALA A C 1
ATOM 1367 O O . ALA A 1 183 ? 131.354 153.688 116.091 1.00 77.56 203 ALA A O 1
ATOM 1374 N N . SER A 1 184 ? 131.461 151.741 117.217 1.00 74.82 204 SER A N 1
ATOM 1375 C CA . SER A 1 184 ? 130.730 151.008 116.189 1.00 72.31 204 SER A CA 1
ATOM 1376 C C . SER A 1 184 ? 129.321 151.553 116.013 1.00 70.67 204 SER A C 1
ATOM 1377 O O . SER A 1 184 ? 128.835 151.674 114.886 1.00 68.06 204 SER A O 1
ATOM 1385 N N . LEU A 1 185 ? 128.641 151.879 117.113 1.00 79.63 205 LEU A N 1
ATOM 1386 C CA . LEU A 1 185 ? 127.284 152.398 117.008 1.00 80.76 205 LEU A CA 1
ATOM 1387 C C . LEU A 1 185 ? 127.262 153.693 116.209 1.00 80.71 205 LEU A C 1
ATOM 1388 O O . LEU A 1 185 ? 126.511 153.822 115.233 1.00 80.75 205 LEU A O 1
ATOM 1404 N N . ALA A 1 186 ? 128.096 154.662 116.597 1.00 81.14 206 ALA A N 1
ATOM 1405 C CA . ALA A 1 186 ? 128.117 155.926 115.868 1.00 83.15 206 ALA A CA 1
ATOM 1406 C C . ALA A 1 186 ? 128.526 155.709 114.417 1.00 82.72 206 ALA A C 1
ATOM 1407 O O . ALA A 1 186 ? 127.913 156.264 113.495 1.00 82.09 206 ALA A O 1
ATOM 1414 N N . LEU A 1 187 ? 129.544 154.880 114.194 1.00 75.20 207 LEU A N 1
ATOM 1415 C CA . LEU A 1 187 ? 130.073 154.701 112.850 1.00 73.48 207 LEU A CA 1
ATOM 1416 C C . LEU A 1 187 ? 129.039 154.063 111.937 1.00 75.92 207 LEU A C 1
ATOM 1417 O O . LEU A 1 187 ? 128.837 154.514 110.808 1.00 78.37 207 LEU A O 1
ATOM 1433 N N . GLY A 1 188 ? 128.368 153.012 112.409 1.00 81.15 208 GLY A N 1
ATOM 1434 C CA . GLY A 1 188 ? 127.348 152.372 111.597 1.00 81.84 208 GLY A CA 1
ATOM 1435 C C . GLY A 1 188 ? 126.144 153.262 111.361 1.00 82.07 208 GLY A C 1
ATOM 1436 O O . GLY A 1 188 ? 125.629 153.337 110.240 1.00 81.98 208 GLY A O 1
ATOM 1440 N N . ILE A 1 189 ? 125.671 153.948 112.408 1.00 86.90 209 ILE A N 1
ATOM 1441 C CA . ILE A 1 189 ? 124.494 154.790 112.236 1.00 88.68 209 ILE A CA 1
ATOM 1442 C C . ILE A 1 189 ? 124.788 155.909 111.248 1.00 88.91 209 ILE A C 1
ATOM 1443 O O . ILE A 1 189 ? 123.890 156.360 110.526 1.00 90.55 209 ILE A O 1
ATOM 1459 N N . LYS A 1 190 ? 126.039 156.375 111.190 1.00 84.02 210 LYS A N 1
ATOM 1460 C CA . LYS A 1 190 ? 126.404 157.333 110.152 1.00 82.88 210 LYS A CA 1
ATOM 1461 C C . LYS A 1 190 ? 126.605 156.664 108.795 1.00 82.94 210 LYS A C 1
ATOM 1462 O O . LYS A 1 190 ? 126.325 157.281 107.761 1.00 83.68 210 LYS A O 1
ATOM 1481 N N . THR A 1 191 ? 127.087 155.419 108.773 1.00 86.36 211 THR A N 1
ATOM 1482 C CA . THR A 1 191 ? 127.317 154.732 107.506 1.00 85.17 211 THR A CA 1
ATOM 1483 C C . THR A 1 191 ? 126.012 154.521 106.754 1.00 85.92 211 THR A C 1
ATOM 1484 O O . THR A 1 191 ? 125.895 154.883 105.578 1.00 84.14 211 THR A O 1
ATOM 1495 N N . GLU A 1 192 ? 125.015 153.932 107.418 1.00 99.93 212 GLU A N 1
ATOM 1496 C CA . GLU A 1 192 ? 123.738 153.724 106.745 1.00 100.23 212 GLU A CA 1
ATOM 1497 C C . GLU A 1 192 ? 122.969 155.031 106.608 1.00 100.98 212 GLU A C 1
ATOM 1498 O O . GLU A 1 192 ? 122.244 155.223 105.625 1.00 101.17 212 GLU A O 1
ATOM 1510 N N . GLY A 1 193 ? 123.113 155.936 107.574 1.00 102.44 213 GLY A N 1
ATOM 1511 C CA . GLY A 1 193 ? 122.468 157.229 107.516 1.00 102.69 213 GLY A CA 1
ATOM 1512 C C . GLY A 1 193 ? 120.986 157.213 107.811 1.00 104.42 213 GLY A C 1
ATOM 1513 O O . GLY A 1 193 ? 120.364 158.283 107.832 1.00 103.82 213 GLY A O 1
ATOM 1517 N N . ILE A 1 194 ? 120.399 156.037 108.041 1.00 108.52 214 ILE A N 1
ATOM 1518 C CA . ILE A 1 194 ? 118.973 155.965 108.337 1.00 109.78 214 ILE A CA 1
ATOM 1519 C C . ILE A 1 194 ? 118.683 156.587 109.696 1.00 108.61 214 ILE A C 1
ATOM 1520 O O . ILE A 1 194 ? 117.692 157.307 109.867 1.00 108.68 214 ILE A O 1
ATOM 1536 N N . LYS A 1 195 ? 119.543 156.329 110.680 1.00 102.94 215 LYS A N 1
ATOM 1537 C CA . LYS A 1 195 ? 119.384 156.882 112.024 1.00 103.70 215 LYS A CA 1
ATOM 1538 C C . LYS A 1 195 ? 118.058 156.450 112.644 1.00 106.69 215 LYS A C 1
ATOM 1539 O O . LYS A 1 195 ? 117.403 157.216 113.354 1.00 107.10 215 LYS A O 1
ATOM 1558 N N . GLU A 1 196 ? 117.658 155.209 112.372 1.00 110.08 216 GLU A N 1
ATOM 1559 C CA . GLU A 1 196 ? 116.460 154.619 112.955 1.00 108.70 216 GLU A CA 1
ATOM 1560 C C . GLU A 1 196 ? 116.816 153.257 113.528 1.00 107.41 216 GLU A C 1
ATOM 1561 O O . GLU A 1 196 ? 117.425 152.431 112.841 1.00 108.17 216 GLU A O 1
ATOM 1573 N N . GLY A 1 197 ? 116.437 153.026 114.782 1.00 104.88 217 GLY A N 1
ATOM 1574 C CA . GLY A 1 197 ? 116.687 151.760 115.436 1.00 105.56 217 GLY A CA 1
ATOM 1575 C C . GLY A 1 197 ? 118.057 151.695 116.089 1.00 105.63 217 GLY A C 1
ATOM 1576 O O . GLY A 1 197 ? 118.894 152.592 115.966 1.00 106.26 217 GLY A O 1
ATOM 1580 N N . TRP A 1 198 ? 118.280 150.589 116.805 1.00 98.27 218 TRP A N 1
ATOM 1581 C CA . TRP A 1 198 ? 119.530 150.358 117.521 1.00 97.54 218 TRP A CA 1
ATOM 1582 C C . TRP A 1 198 ? 120.063 148.950 117.281 1.00 96.84 218 TRP A C 1
ATOM 1583 O O . TRP A 1 198 ? 120.750 148.399 118.146 1.00 96.64 218 TRP A O 1
ATOM 1604 N N . TYR A 1 199 ? 119.755 148.356 116.126 1.00 89.56 219 TYR A N 1
ATOM 1605 C CA . TYR A 1 199 ? 120.190 146.987 115.853 1.00 88.67 219 TYR A CA 1
ATOM 1606 C C . TYR A 1 199 ? 121.679 146.911 115.535 1.00 88.19 219 TYR A C 1
ATOM 1607 O O . TYR A 1 199 ? 122.315 145.887 115.806 1.00 86.57 219 TYR A O 1
ATOM 1625 N N . ASP A 1 200 ? 122.251 147.970 114.957 1.00 85.68 220 ASP A N 1
ATOM 1626 C CA . ASP A 1 200 ? 123.653 147.920 114.548 1.00 84.17 220 ASP A CA 1
ATOM 1627 C C . ASP A 1 200 ? 124.571 147.687 115.743 1.00 81.76 220 ASP A C 1
ATOM 1628 O O . ASP A 1 200 ? 125.397 146.766 115.735 1.00 78.63 220 ASP A O 1
ATOM 1637 N N . GLY A 1 201 ? 124.443 148.510 116.779 1.00 77.90 221 GLY A N 1
ATOM 1638 C CA . GLY A 1 201 ? 125.181 148.340 118.013 1.00 78.74 221 GLY A CA 1
ATOM 1639 C C . GLY A 1 201 ? 124.367 147.756 119.145 1.00 79.77 221 GLY A C 1
ATOM 1640 O O . GLY A 1 201 ? 124.842 147.735 120.288 1.00 77.62 221 GLY A O 1
ATOM 1644 N N . GLY A 1 202 ? 123.148 147.292 118.867 1.00 83.12 222 GLY A N 1
ATOM 1645 C CA . GLY A 1 202 ? 122.295 146.802 119.932 1.00 82.00 222 GLY A CA 1
ATOM 1646 C C . GLY A 1 202 ? 122.882 145.601 120.642 1.00 81.96 222 GLY A C 1
ATOM 1647 O O . GLY A 1 202 ? 122.837 145.516 121.868 1.00 82.63 222 GLY A O 1
ATOM 1651 N N . SER A 1 203 ? 123.438 144.654 119.884 1.00 75.34 223 SER A N 1
ATOM 1652 C CA . SER A 1 203 ? 123.994 143.455 120.503 1.00 77.21 223 SER A CA 1
ATOM 1653 C C . SER A 1 203 ? 125.201 143.788 121.373 1.00 76.44 223 SER A C 1
ATOM 1654 O O . SER A 1 203 ? 125.340 143.260 122.483 1.00 77.52 223 SER A O 1
ATOM 1662 N N . ILE A 1 204 ? 126.086 144.664 120.892 1.00 70.96 224 ILE A N 1
ATOM 1663 C CA . ILE A 1 204 ? 127.276 144.989 121.672 1.00 70.26 224 ILE A CA 1
ATOM 1664 C C . ILE A 1 204 ? 126.897 145.770 122.924 1.00 71.33 224 ILE A C 1
ATOM 1665 O O . ILE A 1 204 ? 127.494 145.579 123.990 1.00 69.69 224 ILE A O 1
ATOM 1681 N N . ALA A 1 205 ? 125.907 146.661 122.823 1.00 76.85 225 ALA A N 1
ATOM 1682 C CA . ALA A 1 205 ? 125.428 147.345 124.020 1.00 75.14 225 ALA A CA 1
ATOM 1683 C C . ALA A 1 205 ? 124.773 146.363 124.983 1.00 75.06 225 ALA A C 1
ATOM 1684 O O . ALA A 1 205 ? 124.969 146.447 126.202 1.00 75.75 225 ALA A O 1
ATOM 1691 N N . PHE A 1 206 ? 123.994 145.420 124.452 1.00 72.53 226 PHE A N 1
ATOM 1692 C CA . PHE A 1 206 ? 123.295 144.468 125.302 1.00 73.75 226 PHE A CA 1
ATOM 1693 C C . PHE A 1 206 ? 124.263 143.531 126.002 1.00 77.83 226 PHE A C 1
ATOM 1694 O O . PHE A 1 206 ? 123.968 143.048 127.094 1.00 81.43 226 PHE A O 1
ATOM 1711 N N . ALA A 1 207 ? 125.418 143.258 125.397 1.00 74.91 227 ALA A N 1
ATOM 1712 C CA . ALA A 1 207 ? 126.401 142.406 126.060 1.00 75.38 227 ALA A CA 1
ATOM 1713 C C . ALA A 1 207 ? 126.839 143.007 127.392 1.00 73.84 227 ALA A C 1
ATOM 1714 O O . ALA A 1 207 ? 126.750 142.362 128.446 1.00 71.02 227 ALA A O 1
ATOM 1721 N N . VAL A 1 208 ? 127.299 144.258 127.366 1.00 75.35 228 VAL A N 1
ATOM 1722 C CA . VAL A 1 208 ? 127.736 144.898 128.599 1.00 75.80 228 VAL A CA 1
ATOM 1723 C C . VAL A 1 208 ? 126.550 145.172 129.515 1.00 80.92 228 VAL A C 1
ATOM 1724 O O . VAL A 1 208 ? 126.688 145.107 130.742 1.00 86.97 228 VAL A O 1
ATOM 1737 N N . ILE A 1 209 ? 125.374 145.476 128.959 1.00 76.85 229 ILE A N 1
ATOM 1738 C CA . ILE A 1 209 ? 124.202 145.675 129.805 1.00 75.08 229 ILE A CA 1
ATOM 1739 C C . ILE A 1 209 ? 123.886 144.399 130.574 1.00 70.25 229 ILE A C 1
ATOM 1740 O O . ILE A 1 209 ? 123.586 144.437 131.773 1.00 72.09 229 ILE A O 1
ATOM 1756 N N . LEU A 1 210 ? 123.943 143.251 129.897 1.00 68.26 230 LEU A N 1
ATOM 1757 C CA . LEU A 1 210 ? 123.690 141.977 130.555 1.00 75.23 230 LEU A CA 1
ATOM 1758 C C . LEU A 1 210 ? 124.747 141.686 131.607 1.00 76.57 230 LEU A C 1
ATOM 1759 O O . LEU A 1 210 ? 124.426 141.215 132.703 1.00 75.85 230 LEU A O 1
ATOM 1775 N N . VAL A 1 211 ? 126.017 141.950 131.295 1.00 78.64 231 VAL A N 1
ATOM 1776 C CA . VAL A 1 211 ? 127.068 141.755 132.292 1.00 79.10 231 VAL A CA 1
ATOM 1777 C C . VAL A 1 211 ? 126.760 142.572 133.539 1.00 77.00 231 VAL A C 1
ATOM 1778 O O . VAL A 1 211 ? 126.790 142.064 134.668 1.00 72.45 231 VAL A O 1
ATOM 1791 N N . ILE A 1 212 ? 126.451 143.855 133.346 1.00 84.66 232 ILE A N 1
ATOM 1792 C CA . ILE A 1 212 ? 126.208 144.751 134.471 1.00 82.66 232 ILE A CA 1
ATOM 1793 C C . ILE A 1 212 ? 125.013 144.268 135.280 1.00 81.68 232 ILE A C 1
ATOM 1794 O O . ILE A 1 212 ? 125.062 144.202 136.513 1.00 81.04 232 ILE A O 1
ATOM 1810 N N . VAL A 1 213 ? 123.919 143.924 134.598 1.00 79.77 233 VAL A N 1
ATOM 1811 C CA . VAL A 1 213 ? 122.704 143.525 135.300 1.00 81.75 233 VAL A CA 1
ATOM 1812 C C . VAL A 1 213 ? 122.937 142.238 136.078 1.00 83.18 233 VAL A C 1
ATOM 1813 O O . VAL A 1 213 ? 122.526 142.117 137.238 1.00 86.72 233 VAL A O 1
ATOM 1826 N N . VAL A 1 214 ? 123.592 141.255 135.458 1.00 73.31 234 VAL A N 1
ATOM 1827 C CA . VAL A 1 214 ? 123.817 139.979 136.129 1.00 74.98 234 VAL A CA 1
ATOM 1828 C C . VAL A 1 214 ? 124.698 140.176 137.355 1.00 76.76 234 VAL A C 1
ATOM 1829 O O . VAL A 1 214 ? 124.400 139.669 138.444 1.00 73.70 234 VAL A O 1
ATOM 1842 N N . THR A 1 215 ? 125.799 140.918 137.200 1.00 81.01 235 THR A N 1
ATOM 1843 C CA . THR A 1 215 ? 126.681 141.149 138.339 1.00 76.42 235 THR A CA 1
ATOM 1844 C C . THR A 1 215 ? 125.953 141.890 139.451 1.00 75.82 235 THR A C 1
ATOM 1845 O O . THR A 1 215 ? 126.050 141.514 140.625 1.00 77.03 235 THR A O 1
ATOM 1856 N N . ALA A 1 216 ? 125.205 142.939 139.100 1.00 78.19 236 ALA A N 1
ATOM 1857 C CA . ALA A 1 216 ? 124.499 143.717 140.109 1.00 78.48 236 ALA A CA 1
ATOM 1858 C C . ALA A 1 216 ? 123.494 142.855 140.857 1.00 79.80 236 ALA A C 1
ATOM 1859 O O . ALA A 1 216 ? 123.434 142.883 142.089 1.00 81.43 236 ALA A O 1
ATOM 1866 N N . VAL A 1 217 ? 122.701 142.068 140.128 1.00 77.14 237 VAL A N 1
ATOM 1867 C CA . VAL A 1 217 ? 121.681 141.248 140.772 1.00 77.25 237 VAL A CA 1
ATOM 1868 C C . VAL A 1 217 ? 122.329 140.209 141.678 1.00 80.78 237 VAL A C 1
ATOM 1869 O O . VAL A 1 217 ? 121.937 140.045 142.842 1.00 83.19 237 VAL A O 1
ATOM 1882 N N . SER A 1 218 ? 123.333 139.495 141.165 1.00 77.34 238 SER A N 1
ATOM 1883 C CA . SER A 1 218 ? 123.963 138.443 141.954 1.00 77.01 238 SER A CA 1
ATOM 1884 C C . SER A 1 218 ? 124.591 139.013 143.219 1.00 76.97 238 SER A C 1
ATOM 1885 O O . SER A 1 218 ? 124.407 138.474 144.319 1.00 73.87 238 SER A O 1
ATOM 1893 N N . ASP A 1 219 ? 125.325 140.121 143.088 1.00 84.07 239 ASP A N 1
ATOM 1894 C CA . ASP A 1 219 ? 126.013 140.675 144.246 1.00 83.81 239 ASP A CA 1
ATOM 1895 C C . ASP A 1 219 ? 125.035 141.316 145.221 1.00 83.71 239 ASP A C 1
ATOM 1896 O O . ASP A 1 219 ? 125.255 141.271 146.432 1.00 84.46 239 ASP A O 1
ATOM 1905 N N . TYR A 1 220 ? 123.947 141.913 144.728 1.00 87.80 240 TYR A N 1
ATOM 1906 C CA . TYR A 1 220 ? 122.928 142.436 145.633 1.00 87.99 240 TYR A CA 1
ATOM 1907 C C . TYR A 1 220 ? 122.305 141.314 146.449 1.00 86.16 240 TYR A C 1
ATOM 1908 O O . TYR A 1 220 ? 122.136 141.436 147.670 1.00 87.19 240 TYR A O 1
ATOM 1926 N N . LYS A 1 221 ? 121.956 140.206 145.791 1.00 80.85 241 LYS A N 1
ATOM 1927 C CA . LYS A 1 221 ? 121.383 139.077 146.516 1.00 83.37 241 LYS A CA 1
ATOM 1928 C C . LYS A 1 221 ? 122.364 138.550 147.554 1.00 84.90 241 LYS A C 1
ATOM 1929 O O . LYS A 1 221 ? 122.002 138.328 148.716 1.00 85.67 241 LYS A O 1
ATOM 1948 N N . GLN A 1 222 ? 123.624 138.362 147.156 1.00 76.75 242 GLN A N 1
ATOM 1949 C CA . GLN A 1 222 ? 124.611 137.840 148.095 1.00 77.16 242 GLN A CA 1
ATOM 1950 C C . GLN A 1 222 ? 124.827 138.799 149.259 1.00 76.04 242 GLN A C 1
ATOM 1951 O O . GLN A 1 222 ? 124.932 138.370 150.414 1.00 73.42 242 GLN A O 1
ATOM 1965 N N . SER A 1 223 ? 124.891 140.102 148.978 1.00 84.44 243 SER A N 1
ATOM 1966 C CA . SER A 1 223 ? 125.150 141.079 150.027 1.00 82.92 243 SER A CA 1
ATOM 1967 C C . SER A 1 223 ? 123.995 141.153 151.014 1.00 84.81 243 SER A C 1
ATOM 1968 O O . SER A 1 223 ? 124.217 141.195 152.227 1.00 86.78 243 SER A O 1
ATOM 1976 N N . LEU A 1 224 ? 122.753 141.179 150.523 1.00 81.73 244 LEU A N 1
ATOM 1977 C CA . LEU A 1 224 ? 121.624 141.224 151.447 1.00 80.45 244 LEU A CA 1
ATOM 1978 C C . LEU A 1 224 ? 121.525 139.932 152.248 1.00 79.40 244 LEU A C 1
ATOM 1979 O O . LEU A 1 224 ? 121.206 139.959 153.444 1.00 80.32 244 LEU A O 1
ATOM 1995 N N . GLN A 1 225 ? 121.812 138.790 151.617 1.00 74.39 245 GLN A N 1
ATOM 1996 C CA . GLN A 1 225 ? 121.805 137.528 152.348 1.00 76.59 245 GLN A CA 1
ATOM 1997 C C . GLN A 1 225 ? 122.856 137.528 153.452 1.00 77.63 245 GLN A C 1
ATOM 1998 O O . GLN A 1 225 ? 122.583 137.106 154.583 1.00 74.83 245 GLN A O 1
ATOM 2012 N N . PHE A 1 226 ? 124.064 138.006 153.144 1.00 78.14 246 PHE A N 1
ATOM 2013 C CA . PHE A 1 226 ? 125.115 138.078 154.153 1.00 74.42 246 PHE A CA 1
ATOM 2014 C C . PHE A 1 226 ? 124.743 139.051 155.264 1.00 74.61 246 PHE A C 1
ATOM 2015 O O . PHE A 1 226 ? 125.014 138.792 156.441 1.00 74.31 246 PHE A O 1
ATOM 2032 N N . GLN A 1 227 ? 124.133 140.183 154.909 1.00 80.31 247 GLN A N 1
ATOM 2033 C CA . GLN A 1 227 ? 123.725 141.150 155.921 1.00 80.16 247 GLN A CA 1
ATOM 2034 C C . GLN A 1 227 ? 122.690 140.551 156.862 1.00 80.62 247 GLN A C 1
ATOM 2035 O O . GLN A 1 227 ? 122.745 140.766 158.078 1.00 79.24 247 GLN A O 1
ATOM 2049 N N . ASN A 1 228 ? 121.734 139.798 156.316 1.00 85.77 248 ASN A N 1
ATOM 2050 C CA . ASN A 1 228 ? 120.739 139.152 157.167 1.00 86.50 248 ASN A CA 1
ATOM 2051 C C . ASN A 1 228 ? 121.374 138.084 158.051 1.00 86.43 248 ASN A C 1
ATOM 2052 O O . ASN A 1 228 ? 121.069 138.001 159.246 1.00 87.01 248 ASN A O 1
ATOM 2063 N N . LEU A 1 229 ? 122.260 137.259 157.486 1.00 80.84 249 LEU A N 1
ATOM 2064 C CA . LEU A 1 229 ? 122.812 136.139 158.245 1.00 81.19 249 LEU A CA 1
ATOM 2065 C C . LEU A 1 229 ? 123.765 136.616 159.336 1.00 81.13 249 LEU A C 1
ATOM 2066 O O . LEU A 1 229 ? 123.663 136.188 160.492 1.00 77.59 249 LEU A O 1
ATOM 2082 N N . ASN A 1 230 ? 124.699 137.504 158.990 1.00 86.11 250 ASN A N 1
ATOM 2083 C CA . ASN A 1 230 ? 125.732 137.911 159.937 1.00 84.61 250 ASN A CA 1
ATOM 2084 C C . ASN A 1 230 ? 125.183 138.754 161.079 1.00 87.70 250 ASN A C 1
ATOM 2085 O O . ASN A 1 230 ? 125.854 138.888 162.109 1.00 85.92 250 ASN A O 1
ATOM 2096 N N . ASP A 1 231 ? 123.991 139.323 160.929 1.00 91.66 251 ASP A N 1
ATOM 2097 C CA . ASP A 1 231 ? 123.425 140.196 161.954 1.00 90.20 251 ASP A CA 1
ATOM 2098 C C . ASP A 1 231 ? 123.048 139.351 163.163 1.00 90.60 251 ASP A C 1
ATOM 2099 O O . ASP A 1 231 ? 122.000 138.703 163.186 1.00 88.46 251 ASP A O 1
ATOM 2108 N N . GLU A 1 232 ? 123.910 139.359 164.176 1.00 94.70 252 GLU A N 1
ATOM 2109 C CA . GLU A 1 232 ? 123.705 138.609 165.407 1.00 95.67 252 GLU A CA 1
ATOM 2110 C C . GLU A 1 232 ? 123.639 139.582 166.574 1.00 95.85 252 GLU A C 1
ATOM 2111 O O . GLU A 1 232 ? 124.482 140.478 166.688 1.00 91.56 252 GLU A O 1
ATOM 2123 N N . LYS A 1 233 ? 122.638 139.405 167.435 1.00 100.37 253 LYS A N 1
ATOM 2124 C CA . LYS A 1 233 ? 122.438 140.288 168.584 1.00 97.85 253 LYS A CA 1
ATOM 2125 C C . LYS A 1 233 ? 123.193 139.733 169.793 1.00 96.60 253 LYS A C 1
ATOM 2126 O O . LYS A 1 233 ? 122.620 139.268 170.779 1.00 94.73 253 LYS A O 1
ATOM 2145 N N . ARG A 1 234 ? 124.524 139.792 169.692 1.00 85.84 254 ARG A N 1
ATOM 2146 C CA . ARG A 1 234 ? 125.364 139.366 170.806 1.00 83.89 254 ARG A CA 1
ATOM 2147 C C . ARG A 1 234 ? 125.213 140.294 172.004 1.00 83.36 254 ARG A C 1
ATOM 2148 O O . ARG A 1 234 ? 125.323 139.847 173.151 1.00 80.53 254 ARG A O 1
ATOM 2169 N N . ASN A 1 235 ? 124.963 141.578 171.760 1.00 84.34 255 ASN A N 1
ATOM 2170 C CA . ASN A 1 235 ? 124.818 142.532 172.849 1.00 80.71 255 ASN A CA 1
ATOM 2171 C C . ASN A 1 235 ? 123.662 142.139 173.759 1.00 79.43 255 ASN A C 1
ATOM 2172 O O . ASN A 1 235 ? 122.607 141.696 173.298 1.00 79.42 255 ASN A O 1
ATOM 2183 N N . ILE A 1 236 ? 123.868 142.304 175.063 1.00 78.15 256 ILE A N 1
ATOM 2184 C CA . ILE A 1 236 ? 122.843 142.052 176.069 1.00 81.61 256 ILE A CA 1
ATOM 2185 C C . ILE A 1 236 ? 122.612 143.351 176.827 1.00 81.27 256 ILE A C 1
ATOM 2186 O O . ILE A 1 236 ? 123.548 143.912 177.410 1.00 83.48 256 ILE A O 1
ATOM 2202 N N . HIS A 1 237 ? 121.372 143.832 176.811 1.00 74.20 257 HIS A N 1
ATOM 2203 C CA . HIS A 1 237 ? 121.034 145.076 177.486 1.00 72.44 257 HIS A CA 1
ATOM 2204 C C . HIS A 1 237 ? 120.831 144.823 178.974 1.00 73.45 257 HIS A C 1
ATOM 2205 O O . HIS A 1 237 ? 120.221 143.826 179.372 1.00 77.74 257 HIS A O 1
ATOM 2219 N N . LEU A 1 238 ? 121.345 145.733 179.797 1.00 62.93 258 LEU A N 1
ATOM 2220 C CA . LEU A 1 238 ? 121.333 145.544 181.240 1.00 65.26 258 LEU A CA 1
ATOM 2221 C C . LEU A 1 238 ? 121.296 146.901 181.924 1.00 67.31 258 LEU A C 1
ATOM 2222 O O . LEU A 1 238 ? 121.457 147.947 181.291 1.00 69.11 258 LEU A O 1
ATOM 2238 N N . GLU A 1 239 ? 121.068 146.870 183.235 1.00 65.89 259 GLU A N 1
ATOM 2239 C CA . GLU A 1 239 ? 121.115 148.085 184.032 1.00 66.45 259 GLU A CA 1
ATOM 2240 C C . GLU A 1 239 ? 122.543 148.610 184.108 1.00 64.88 259 GLU A C 1
ATOM 2241 O O . GLU A 1 239 ? 123.511 147.845 184.127 1.00 66.80 259 GLU A O 1
ATOM 2253 N N . VAL A 1 240 ? 122.668 149.935 184.155 1.00 59.96 260 VAL A N 1
ATOM 2254 C CA . VAL A 1 240 ? 123.984 150.558 184.198 1.00 64.12 260 VAL A CA 1
ATOM 2255 C C . VAL A 1 240 ? 124.461 150.806 185.626 1.00 62.59 260 VAL A C 1
ATOM 2256 O O . VAL A 1 240 ? 125.661 151.030 185.836 1.00 60.87 260 VAL A O 1
ATOM 2269 N N . LEU A 1 241 ? 123.566 150.764 186.611 1.00 64.68 261 LEU A N 1
ATOM 2270 C CA . LEU A 1 241 ? 123.935 150.843 188.024 1.00 64.22 261 LEU A CA 1
ATOM 2271 C C . LEU A 1 241 ? 124.666 152.153 188.327 1.00 61.76 261 LEU A C 1
ATOM 2272 O O . LEU A 1 241 ? 125.846 152.179 188.672 1.00 64.86 261 LEU A O 1
ATOM 2288 N N . ARG A 1 242 ? 123.941 153.257 188.176 1.00 63.58 262 ARG A N 1
ATOM 2289 C CA . ARG A 1 242 ? 124.429 154.570 188.591 1.00 64.16 262 ARG A CA 1
ATOM 2290 C C . ARG A 1 242 ? 123.320 155.263 189.375 1.00 71.14 262 ARG A C 1
ATOM 2291 O O . ARG A 1 242 ? 122.400 155.841 188.788 1.00 71.19 262 ARG A O 1
ATOM 2310 N N . GLY A 1 243 ? 123.409 155.195 190.702 1.00 82.43 263 GLY A N 1
ATOM 2311 C CA . GLY A 1 243 ? 122.425 155.832 191.556 1.00 81.77 263 GLY A CA 1
ATOM 2312 C C . GLY A 1 243 ? 121.026 155.284 191.413 1.00 80.83 263 GLY A C 1
ATOM 2313 O O . GLY A 1 243 ? 120.066 155.949 191.809 1.00 77.45 263 GLY A O 1
ATOM 2317 N N . GLY A 1 244 ? 120.881 154.083 190.862 1.00 82.94 264 GLY A N 1
ATOM 2318 C CA . GLY A 1 244 ? 119.556 153.529 190.634 1.00 80.20 264 GLY A CA 1
ATOM 2319 C C . GLY A 1 244 ? 118.705 154.388 189.725 1.00 80.46 264 GLY A C 1
ATOM 2320 O O . GLY A 1 244 ? 117.492 154.503 189.937 1.00 81.17 264 GLY A O 1
ATOM 2324 N N . ARG A 1 245 ? 119.318 154.995 188.710 1.00 76.34 265 ARG A N 1
ATOM 2325 C CA . ARG A 1 245 ? 118.624 155.875 187.782 1.00 78.14 265 ARG A CA 1
ATOM 2326 C C . ARG A 1 245 ? 118.909 155.432 186.355 1.00 77.62 265 ARG A C 1
ATOM 2327 O O . ARG A 1 245 ? 119.962 154.859 186.065 1.00 76.48 265 ARG A O 1
ATOM 2348 N N . ARG A 1 246 ? 117.958 155.710 185.467 1.00 80.25 266 ARG A N 1
ATOM 2349 C CA . ARG A 1 246 ? 118.050 155.325 184.061 1.00 81.36 266 ARG A CA 1
ATOM 2350 C C . ARG A 1 246 ? 118.415 153.846 183.936 1.00 80.91 266 ARG A C 1
ATOM 2351 O O . ARG A 1 246 ? 119.448 153.468 183.382 1.00 82.14 266 ARG A O 1
ATOM 2372 N N . VAL A 1 247 ? 117.535 153.010 184.471 1.00 80.42 267 VAL A N 1
ATOM 2373 C CA . VAL A 1 247 ? 117.750 151.569 184.489 1.00 80.19 267 VAL A CA 1
ATOM 2374 C C . VAL A 1 247 ? 117.444 150.992 183.114 1.00 81.51 267 VAL A C 1
ATOM 2375 O O . VAL A 1 247 ? 116.545 151.462 182.407 1.00 79.74 267 VAL A O 1
ATOM 2388 N N . GLU A 1 248 ? 118.203 149.965 182.732 1.00 82.73 268 GLU A N 1
ATOM 2389 C CA . GLU A 1 248 ? 117.956 149.193 181.515 1.00 83.40 268 GLU A CA 1
ATOM 2390 C C . GLU A 1 248 ? 117.982 150.094 180.276 1.00 82.49 268 GLU A C 1
ATOM 2391 O O . GLU A 1 248 ? 116.980 150.302 179.588 1.00 83.28 268 GLU A O 1
ATOM 2403 N N . ILE A 1 249 ? 119.170 150.634 180.014 1.00 74.44 269 ILE A N 1
ATOM 2404 C CA . ILE A 1 249 ? 119.428 151.397 178.800 1.00 75.86 269 ILE A CA 1
ATOM 2405 C C . ILE A 1 249 ? 120.312 150.564 177.883 1.00 75.46 269 ILE A C 1
ATOM 2406 O O . ILE A 1 249 ? 121.135 149.761 178.338 1.00 73.99 269 ILE A O 1
ATOM 2422 N N . SER A 1 250 ? 120.136 150.762 176.579 1.00 71.89 270 SER A N 1
ATOM 2423 C CA . SER A 1 250 ? 120.903 150.015 175.594 1.00 71.34 270 SER A CA 1
ATOM 2424 C C . SER A 1 250 ? 122.397 150.213 175.823 1.00 68.49 270 SER A C 1
ATOM 2425 O O . SER A 1 250 ? 122.840 151.218 176.383 1.00 71.26 270 SER A O 1
ATOM 2433 N N . ILE A 1 251 ? 123.184 149.230 175.376 1.00 58.48 271 ILE A N 1
ATOM 2434 C CA . ILE A 1 251 ? 124.625 149.288 175.605 1.00 62.15 271 ILE A CA 1
ATOM 2435 C C . ILE A 1 251 ? 125.231 150.511 174.931 1.00 65.27 271 ILE A C 1
ATOM 2436 O O . ILE A 1 251 ? 126.269 151.020 175.370 1.00 66.03 271 ILE A O 1
ATOM 2452 N N . TYR A 1 252 ? 124.607 151.001 173.859 1.00 63.63 272 TYR A N 1
ATOM 2453 C CA . TYR A 1 252 ? 125.115 152.186 173.182 1.00 59.75 272 TYR A CA 1
ATOM 2454 C C . TYR A 1 252 ? 124.964 153.449 174.016 1.00 61.87 272 TYR A C 1
ATOM 2455 O O . TYR A 1 252 ? 125.562 154.473 173.670 1.00 61.99 272 TYR A O 1
ATOM 2473 N N . ASP A 1 253 ? 124.186 153.406 175.094 1.00 60.82 273 ASP A N 1
ATOM 2474 C CA . ASP A 1 253 ? 123.982 154.561 175.955 1.00 58.40 273 ASP A CA 1
ATOM 2475 C C . ASP A 1 253 ? 124.950 154.609 177.129 1.00 58.41 273 ASP A C 1
ATOM 2476 O O . ASP A 1 253 ? 124.934 155.587 177.882 1.00 59.68 273 ASP A O 1
ATOM 2485 N N . ILE A 1 254 ? 125.785 153.589 177.307 1.00 54.59 274 ILE A N 1
ATOM 2486 C CA . ILE A 1 254 ? 126.742 153.573 178.408 1.00 56.09 274 ILE A CA 1
ATOM 2487 C C . ILE A 1 254 ? 127.888 154.517 178.078 1.00 55.39 274 ILE A C 1
ATOM 2488 O O . ILE A 1 254 ? 128.429 154.497 176.966 1.00 58.03 274 ILE A O 1
ATOM 2504 N N . VAL A 1 255 ? 128.264 155.347 179.048 1.00 47.72 275 VAL A N 1
ATOM 2505 C CA . VAL A 1 255 ? 129.274 156.375 178.858 1.00 46.17 275 VAL A CA 1
ATOM 2506 C C . VAL A 1 255 ? 130.286 156.269 179.992 1.00 48.05 275 VAL A C 1
ATOM 2507 O O . VAL A 1 255 ? 129.998 155.732 181.063 1.00 51.21 275 VAL A O 1
ATOM 2520 N N . VAL A 1 256 ? 131.489 156.787 179.744 1.00 45.20 276 VAL A N 1
ATOM 2521 C CA . VAL A 1 256 ? 132.596 156.584 180.672 1.00 39.51 276 VAL A CA 1
ATOM 2522 C C . VAL A 1 256 ? 132.336 157.342 181.965 1.00 29.66 276 VAL A C 1
ATOM 2523 O O . VAL A 1 256 ? 132.039 158.543 181.954 1.00 18.58 276 VAL A O 1
ATOM 2536 N N . GLY A 1 257 ? 132.473 156.643 183.088 1.00 44.76 277 GLY A N 1
ATOM 2537 C CA . GLY A 1 257 ? 132.252 157.218 184.404 1.00 51.84 277 GLY A CA 1
ATOM 2538 C C . GLY A 1 257 ? 131.148 156.561 185.213 1.00 59.88 277 GLY A C 1
ATOM 2539 O O . GLY A 1 257 ? 130.858 157.033 186.321 1.00 63.37 277 GLY A O 1
ATOM 2543 N N . ASP A 1 258 ? 130.517 155.492 184.732 1.00 48.40 278 ASP A N 1
ATOM 2544 C CA . ASP A 1 258 ? 129.403 154.853 185.417 1.00 38.21 278 ASP A CA 1
ATOM 2545 C C . ASP A 1 258 ? 129.714 153.382 185.650 1.00 45.29 278 ASP A C 1
ATOM 2546 O O . ASP A 1 258 ? 130.277 152.712 184.781 1.00 45.59 278 ASP A O 1
ATOM 2555 N N . VAL A 1 259 ? 129.330 152.877 186.818 1.00 54.60 279 VAL A N 1
ATOM 2556 C CA . VAL A 1 259 ? 129.701 151.535 187.255 1.00 54.60 279 VAL A CA 1
ATOM 2557 C C . VAL A 1 259 ? 128.561 150.580 186.927 1.00 54.35 279 VAL A C 1
ATOM 2558 O O . VAL A 1 259 ? 127.450 150.719 187.449 1.00 54.47 279 VAL A O 1
ATOM 2571 N N . ILE A 1 260 ? 128.849 149.592 186.084 1.00 52.08 280 ILE A N 1
ATOM 2572 C CA . ILE A 1 260 ? 127.856 148.652 185.567 1.00 53.01 280 ILE A CA 1
ATOM 2573 C C . ILE A 1 260 ? 128.078 147.282 186.201 1.00 58.54 280 ILE A C 1
ATOM 2574 O O . ILE A 1 260 ? 129.228 146.920 186.486 1.00 59.40 280 ILE A O 1
ATOM 2590 N N . PRO A 1 261 ? 127.033 146.487 186.437 1.00 59.50 281 PRO A N 1
ATOM 2591 C CA . PRO A 1 261 ? 127.231 145.153 187.004 1.00 55.27 281 PRO A CA 1
ATOM 2592 C C . PRO A 1 261 ? 127.336 144.067 185.944 1.00 55.08 281 PRO A C 1
ATOM 2593 O O . PRO A 1 261 ? 126.754 144.148 184.862 1.00 55.59 281 PRO A O 1
ATOM 2604 N N . LEU A 1 262 ? 128.089 143.026 186.289 1.00 56.62 282 LEU A N 1
ATOM 2605 C CA . LEU A 1 262 ? 128.363 141.900 185.413 1.00 60.03 282 LEU A CA 1
ATOM 2606 C C . LEU A 1 262 ? 128.114 140.613 186.182 1.00 62.39 282 LEU A C 1
ATOM 2607 O O . LEU A 1 262 ? 128.500 140.497 187.349 1.00 61.38 282 LEU A O 1
ATOM 2623 N N . ASN A 1 263 ? 127.477 139.647 185.523 1.00 66.34 283 ASN A N 1
ATOM 2624 C CA . ASN A 1 263 ? 127.153 138.357 186.117 1.00 62.61 283 ASN A CA 1
ATOM 2625 C C . ASN A 1 263 ? 127.595 137.245 185.173 1.00 60.56 283 ASN A C 1
ATOM 2626 O O . ASN A 1 263 ? 128.093 137.496 184.072 1.00 58.49 283 ASN A O 1
ATOM 2637 N N . ILE A 1 264 ? 127.406 135.999 185.612 1.00 55.04 284 ILE A N 1
ATOM 2638 C CA . ILE A 1 264 ? 127.856 134.859 184.823 1.00 57.26 284 ILE A CA 1
ATOM 2639 C C . ILE A 1 264 ? 127.074 134.807 183.520 1.00 56.95 284 ILE A C 1
ATOM 2640 O O . ILE A 1 264 ? 125.839 134.885 183.511 1.00 58.76 284 ILE A O 1
ATOM 2656 N N . GLY A 1 265 ? 127.795 134.672 182.409 1.00 54.73 285 GLY A N 1
ATOM 2657 C CA . GLY A 1 265 ? 127.197 134.611 181.097 1.00 54.32 285 GLY A CA 1
ATOM 2658 C C . GLY A 1 265 ? 127.008 135.951 180.420 1.00 52.37 285 GLY A C 1
ATOM 2659 O O . GLY A 1 265 ? 126.803 135.990 179.202 1.00 50.06 285 GLY A O 1
ATOM 2663 N N . ASN A 1 266 ? 127.079 137.049 181.168 1.00 58.11 286 ASN A N 1
ATOM 2664 C CA . ASN A 1 266 ? 126.906 138.366 180.581 1.00 63.67 286 ASN A CA 1
ATOM 2665 C C . ASN A 1 266 ? 128.035 138.662 179.598 1.00 66.69 286 ASN A C 1
ATOM 2666 O O . ASN A 1 266 ? 129.002 137.907 179.466 1.00 62.01 286 ASN A O 1
ATOM 2677 N N . GLN A 1 267 ? 127.895 139.780 178.893 1.00 68.83 287 GLN A N 1
ATOM 2678 C CA . GLN A 1 267 ? 128.901 140.259 177.957 1.00 61.59 287 GLN A CA 1
ATOM 2679 C C . GLN A 1 267 ? 129.384 141.626 178.414 1.00 62.57 287 GLN A C 1
ATOM 2680 O O . GLN A 1 267 ? 128.570 142.505 178.712 1.00 59.37 287 GLN A O 1
ATOM 2694 N N . VAL A 1 268 ? 130.701 141.803 178.475 1.00 60.70 288 VAL A N 1
ATOM 2695 C CA . VAL A 1 268 ? 131.277 143.081 178.883 1.00 53.54 288 VAL A CA 1
ATOM 2696 C C . VAL A 1 268 ? 131.047 144.071 177.747 1.00 50.36 288 VAL A C 1
ATOM 2697 O O . VAL A 1 268 ? 131.539 143.852 176.632 1.00 53.33 288 VAL A O 1
ATOM 2710 N N . PRO A 1 269 ? 130.312 145.161 177.970 1.00 43.11 289 PRO A N 1
ATOM 2711 C CA . PRO A 1 269 ? 129.987 146.059 176.857 1.00 49.36 289 PRO A CA 1
ATOM 2712 C C . PRO A 1 269 ? 131.142 146.949 176.424 1.00 52.61 289 PRO A C 1
ATOM 2713 O O . PRO A 1 269 ? 131.380 147.124 175.225 1.00 57.96 289 PRO A O 1
ATOM 2724 N N . ALA A 1 270 ? 131.868 147.512 177.388 1.00 44.78 290 ALA A N 1
ATOM 2725 C CA . ALA A 1 270 ? 132.877 148.521 177.105 1.00 44.95 290 ALA A CA 1
ATOM 2726 C C . ALA A 1 270 ? 134.125 148.244 177.928 1.00 41.13 290 ALA A C 1
ATOM 2727 O O . ALA A 1 270 ? 134.074 147.582 178.964 1.00 50.83 290 ALA A O 1
ATOM 2734 N N . ASP A 1 271 ? 135.255 148.762 177.453 1.00 44.39 291 ASP A N 1
ATOM 2735 C CA . ASP A 1 271 ? 136.508 148.602 178.179 1.00 50.92 291 ASP A CA 1
ATOM 2736 C C . ASP A 1 271 ? 136.392 149.239 179.557 1.00 48.55 291 ASP A C 1
ATOM 2737 O O . ASP A 1 271 ? 135.925 150.372 179.686 1.00 52.52 291 ASP A O 1
ATOM 2746 N N . GLY A 1 272 ? 136.841 148.526 180.585 1.00 39.24 292 GLY A N 1
ATOM 2747 C CA . GLY A 1 272 ? 136.704 149.048 181.930 1.00 42.24 292 GLY A CA 1
ATOM 2748 C C . GLY A 1 272 ? 137.623 148.357 182.911 1.00 41.80 292 GLY A C 1
ATOM 2749 O O . GLY A 1 272 ? 138.346 147.417 182.574 1.00 42.17 292 GLY A O 1
ATOM 2753 N N . VAL A 1 273 ? 137.583 148.853 184.145 1.00 38.40 293 VAL A N 1
ATOM 2754 C CA . VAL A 1 273 ? 138.341 148.309 185.263 1.00 40.00 293 VAL A CA 1
ATOM 2755 C C . VAL A 1 273 ? 137.349 147.906 186.342 1.00 44.93 293 VAL A C 1
ATOM 2756 O O . VAL A 1 273 ? 136.444 148.679 186.676 1.00 53.71 293 VAL A O 1
ATOM 2769 N N . LEU A 1 274 ? 137.509 146.701 186.879 1.00 50.46 294 LEU A N 1
ATOM 2770 C CA . LEU A 1 274 ? 136.559 146.196 187.862 1.00 48.82 294 LEU A CA 1
ATOM 2771 C C . LEU A 1 274 ? 136.753 146.925 189.184 1.00 51.73 294 LEU A C 1
ATOM 2772 O O . LEU A 1 274 ? 137.874 147.012 189.695 1.00 57.60 294 LEU A O 1
ATOM 2788 N N . ILE A 1 275 ? 135.660 147.458 189.731 1.00 47.45 295 ILE A N 1
ATOM 2789 C CA . ILE A 1 275 ? 135.723 148.186 190.993 1.00 48.81 295 ILE A CA 1
ATOM 2790 C C . ILE A 1 275 ? 135.348 147.309 192.181 1.00 50.11 295 ILE A C 1
ATOM 2791 O O . ILE A 1 275 ? 135.616 147.690 193.329 1.00 57.54 295 ILE A O 1
ATOM 2807 N N . SER A 1 276 ? 134.737 146.152 191.943 1.00 51.01 296 SER A N 1
ATOM 2808 C CA . SER A 1 276 ? 134.480 145.183 192.999 1.00 57.04 296 SER A CA 1
ATOM 2809 C C . SER A 1 276 ? 133.956 143.911 192.353 1.00 59.63 296 SER A C 1
ATOM 2810 O O . SER A 1 276 ? 133.292 143.966 191.318 1.00 59.67 296 SER A O 1
ATOM 2818 N N . GLY A 1 277 ? 134.258 142.773 192.966 1.00 59.84 297 GLY A N 1
ATOM 2819 C CA . GLY A 1 277 ? 133.814 141.513 192.398 1.00 58.51 297 GLY A CA 1
ATOM 2820 C C . GLY A 1 277 ? 133.979 140.378 193.381 1.00 62.09 297 GLY A C 1
ATOM 2821 O O . GLY A 1 277 ? 134.552 140.538 194.463 1.00 62.38 297 GLY A O 1
ATOM 2825 N N . HIS A 1 278 ? 133.458 139.217 192.982 1.00 65.27 298 HIS A N 1
ATOM 2826 C CA . HIS A 1 278 ? 133.521 137.993 193.781 1.00 66.59 298 HIS A CA 1
ATOM 2827 C C . HIS A 1 278 ? 134.037 136.877 192.878 1.00 63.21 298 HIS A C 1
ATOM 2828 O O . HIS A 1 278 ? 133.253 136.140 192.275 1.00 59.89 298 HIS A O 1
ATOM 2842 N N . SER A 1 279 ? 135.361 136.750 192.794 1.00 63.94 299 SER A N 1
ATOM 2843 C CA . SER A 1 279 ? 136.000 135.719 191.976 1.00 64.06 299 SER A CA 1
ATOM 2844 C C . SER A 1 279 ? 135.534 135.797 190.524 1.00 63.62 299 SER A C 1
ATOM 2845 O O . SER A 1 279 ? 135.317 134.777 189.868 1.00 63.74 299 SER A O 1
ATOM 2853 N N . LEU A 1 280 ? 135.382 137.016 190.017 1.00 55.58 300 LEU A N 1
ATOM 2854 C CA . LEU A 1 280 ? 134.985 137.204 188.629 1.00 53.60 300 LEU A CA 1
ATOM 2855 C C . LEU A 1 280 ? 136.070 136.679 187.698 1.00 52.39 300 LEU A C 1
ATOM 2856 O O . LEU A 1 280 ? 137.265 136.833 187.961 1.00 53.44 300 LEU A O 1
ATOM 2872 N N . ALA A 1 281 ? 135.646 136.045 186.607 1.00 47.99 301 ALA A N 1
ATOM 2873 C CA . ALA A 1 281 ? 136.567 135.525 185.607 1.00 46.30 301 ALA A CA 1
ATOM 2874 C C . ALA A 1 281 ? 135.931 135.663 184.234 1.00 45.64 301 ALA A C 1
ATOM 2875 O O . ALA A 1 281 ? 134.780 135.263 184.039 1.00 52.34 301 ALA A O 1
ATOM 2882 N N . LEU A 1 282 ? 136.691 136.209 183.290 1.00 43.82 302 LEU A N 1
ATOM 2883 C CA . LEU A 1 282 ? 136.199 136.538 181.962 1.00 42.67 302 LEU A CA 1
ATOM 2884 C C . LEU A 1 282 ? 136.693 135.530 180.934 1.00 47.19 302 LEU A C 1
ATOM 2885 O O . LEU A 1 282 ? 137.742 134.905 181.101 1.00 49.31 302 LEU A O 1
ATOM 2901 N N . ASP A 1 283 ? 135.918 135.381 179.861 1.00 50.15 303 ASP A N 1
ATOM 2902 C CA . ASP A 1 283 ? 136.304 134.569 178.709 1.00 50.49 303 ASP A CA 1
ATOM 2903 C C . ASP A 1 283 ? 136.736 135.534 177.611 1.00 51.28 303 ASP A C 1
ATOM 2904 O O . ASP A 1 283 ? 135.921 136.016 176.823 1.00 51.35 303 ASP A O 1
ATOM 2913 N N . GLU A 1 284 ? 138.035 135.813 177.562 1.00 55.24 304 GLU A N 1
ATOM 2914 C CA . GLU A 1 284 ? 138.597 136.780 176.630 1.00 53.03 304 GLU A CA 1
ATOM 2915 C C . GLU A 1 284 ? 138.960 136.163 175.287 1.00 49.72 304 GLU A C 1
ATOM 2916 O O . GLU A 1 284 ? 139.541 136.850 174.442 1.00 55.00 304 GLU A O 1
ATOM 2928 N N . SER A 1 285 ? 138.620 134.891 175.066 1.00 43.69 305 SER A N 1
ATOM 2929 C CA . SER A 1 285 ? 139.024 134.217 173.837 1.00 47.19 305 SER A CA 1
ATOM 2930 C C . SER A 1 285 ? 138.576 134.980 172.601 1.00 45.97 305 SER A C 1
ATOM 2931 O O . SER A 1 285 ? 139.240 134.924 171.560 1.00 41.83 305 SER A O 1
ATOM 2939 N N . SER A 1 286 ? 137.453 135.694 172.688 1.00 55.40 306 SER A N 1
ATOM 2940 C CA . SER A 1 286 ? 136.996 136.480 171.548 1.00 59.97 306 SER A CA 1
ATOM 2941 C C . SER A 1 286 ? 137.979 137.595 171.220 1.00 58.15 306 SER A C 1
ATOM 2942 O O . SER A 1 286 ? 138.261 137.857 170.045 1.00 60.05 306 SER A O 1
ATOM 2950 N N . MET A 1 287 ? 138.517 138.258 172.242 1.00 49.79 307 MET A N 1
ATOM 2951 C CA . MET A 1 287 ? 139.354 139.437 172.051 1.00 47.04 307 MET A CA 1
ATOM 2952 C C . MET A 1 287 ? 140.845 139.135 172.087 1.00 43.35 307 MET A C 1
ATOM 2953 O O . MET A 1 287 ? 141.612 139.783 171.370 1.00 51.73 307 MET A O 1
ATOM 2967 N N . THR A 1 288 ? 141.285 138.178 172.908 1.00 39.66 308 THR A N 1
ATOM 2968 C CA . THR A 1 288 ? 142.702 137.861 173.022 1.00 42.13 308 THR A CA 1
ATOM 2969 C C . THR A 1 288 ? 143.068 136.482 172.496 1.00 45.74 308 THR A C 1
ATOM 2970 O O . THR A 1 288 ? 144.248 136.238 172.231 1.00 48.90 308 THR A O 1
ATOM 2981 N N . GLY A 1 289 ? 142.103 135.581 172.344 1.00 45.37 309 GLY A N 1
ATOM 2982 C CA . GLY A 1 289 ? 142.373 134.262 171.816 1.00 41.70 309 GLY A CA 1
ATOM 2983 C C . GLY A 1 289 ? 142.840 133.240 172.827 1.00 40.18 309 GLY A C 1
ATOM 2984 O O . GLY A 1 289 ? 143.270 132.153 172.426 1.00 39.35 309 GLY A O 1
ATOM 2988 N N . GLU A 1 290 ? 142.766 133.545 174.120 1.00 40.35 310 GLU A N 1
ATOM 2989 C CA . GLU A 1 290 ? 143.178 132.613 175.162 1.00 42.07 310 GLU A CA 1
ATOM 2990 C C . GLU A 1 290 ? 141.990 131.740 175.548 1.00 46.92 310 GLU A C 1
ATOM 2991 O O . GLU A 1 290 ? 140.939 132.254 175.948 1.00 48.68 310 GLU A O 1
ATOM 3003 N N . SER A 1 291 ? 142.159 130.422 175.430 1.00 48.86 311 SER A N 1
ATOM 3004 C CA . SER A 1 291 ? 141.057 129.505 175.703 1.00 46.06 311 SER A CA 1
ATOM 3005 C C . SER A 1 291 ? 140.646 129.560 177.169 1.00 45.11 311 SER A C 1
ATOM 3006 O O . SER A 1 291 ? 139.458 129.683 177.488 1.00 46.69 311 SER A O 1
ATOM 3014 N N . LYS A 1 292 ? 141.615 129.472 178.075 1.00 47.52 312 LYS A N 1
ATOM 3015 C CA . LYS A 1 292 ? 141.304 129.475 179.496 1.00 49.29 312 LYS A CA 1
ATOM 3016 C C . LYS A 1 292 ? 140.712 130.815 179.910 1.00 48.29 312 LYS A C 1
ATOM 3017 O O . LYS A 1 292 ? 141.113 131.871 179.414 1.00 51.19 312 LYS A O 1
ATOM 3036 N N . ILE A 1 293 ? 139.748 130.767 180.829 1.00 47.63 313 ILE A N 1
ATOM 3037 C CA . ILE A 1 293 ? 139.150 131.990 181.345 1.00 50.60 313 ILE A CA 1
ATOM 3038 C C . ILE A 1 293 ? 140.178 132.739 182.180 1.00 55.03 313 ILE A C 1
ATOM 3039 O O . ILE A 1 293 ? 141.016 132.133 182.862 1.00 54.17 313 ILE A O 1
ATOM 3055 N N . VAL A 1 294 ? 140.122 134.065 182.127 1.00 52.28 314 VAL A N 1
ATOM 3056 C CA . VAL A 1 294 ? 141.051 134.913 182.865 1.00 50.81 314 VAL A CA 1
ATOM 3057 C C . VAL A 1 294 ? 140.399 135.326 184.176 1.00 54.50 314 VAL A C 1
ATOM 3058 O O . VAL A 1 294 ? 139.237 135.749 184.197 1.00 58.13 314 VAL A O 1
ATOM 3071 N N . ASN A 1 295 ? 141.141 135.195 185.272 1.00 56.14 315 ASN A N 1
ATOM 3072 C CA . ASN A 1 295 ? 140.652 135.581 186.588 1.00 56.01 315 ASN A CA 1
ATOM 3073 C C . ASN A 1 295 ? 140.979 137.046 186.841 1.00 56.80 315 ASN A C 1
ATOM 3074 O O . ASN A 1 295 ? 142.141 137.454 186.752 1.00 56.11 315 ASN A O 1
ATOM 3085 N N . LYS A 1 296 ? 139.954 137.830 187.158 1.00 53.97 316 LYS A N 1
ATOM 3086 C CA . LYS A 1 296 ? 140.084 139.268 187.341 1.00 54.05 316 LYS A CA 1
ATOM 3087 C C . LYS A 1 296 ? 139.972 139.611 188.819 1.00 55.64 316 LYS A C 1
ATOM 3088 O O . LYS A 1 296 ? 139.064 139.133 189.506 1.00 57.62 316 LYS A O 1
ATOM 3107 N N . ASP A 1 297 ? 140.897 140.439 189.301 1.00 67.11 317 ASP A N 1
ATOM 3108 C CA . ASP A 1 297 ? 140.912 140.892 190.682 1.00 68.17 317 ASP A CA 1
ATOM 3109 C C . ASP A 1 297 ? 140.978 142.412 190.711 1.00 69.67 317 ASP A C 1
ATOM 3110 O O . ASP A 1 297 ? 141.516 143.042 189.797 1.00 73.02 317 ASP A O 1
ATOM 3119 N N . ALA A 1 298 ? 140.426 142.996 191.774 1.00 64.24 318 ALA A N 1
ATOM 3120 C CA . ALA A 1 298 ? 140.391 144.447 191.898 1.00 65.56 318 ALA A CA 1
ATOM 3121 C C . ALA A 1 298 ? 141.776 145.062 192.034 1.00 67.45 318 ALA A C 1
ATOM 3122 O O . ALA A 1 298 ? 141.905 146.283 191.890 1.00 67.22 318 ALA A O 1
ATOM 3129 N N . ASN A 1 299 ? 142.799 144.264 192.307 1.00 75.08 319 ASN A N 1
ATOM 3130 C CA . ASN A 1 299 ? 144.161 144.764 192.461 1.00 78.89 319 ASN A CA 1
ATOM 3131 C C . ASN A 1 299 ? 145.161 144.060 191.557 1.00 78.77 319 ASN A C 1
ATOM 3132 O O . ASN A 1 299 ? 146.107 144.697 191.087 1.00 76.11 319 ASN A O 1
ATOM 3143 N N . LYS A 1 300 ? 144.978 142.764 191.301 1.00 82.38 320 LYS A N 1
ATOM 3144 C CA . LYS A 1 300 ? 145.949 142.014 190.510 1.00 81.21 320 LYS A CA 1
ATOM 3145 C C . LYS A 1 300 ? 145.809 142.318 189.022 1.00 82.15 320 LYS A C 1
ATOM 3146 O O . LYS A 1 300 ? 146.759 142.781 188.381 1.00 83.37 320 LYS A O 1
ATOM 3165 N N . ASP A 1 301 ? 144.632 142.060 188.454 1.00 72.18 321 ASP A N 1
ATOM 3166 C CA . ASP A 1 301 ? 144.371 142.262 187.029 1.00 66.48 321 ASP A CA 1
ATOM 3167 C C . ASP A 1 301 ? 143.055 143.010 186.859 1.00 67.77 321 ASP A C 1
ATOM 3168 O O . ASP A 1 301 ? 142.061 142.448 186.385 1.00 66.94 321 ASP A O 1
ATOM 3177 N N . PRO A 1 302 ? 143.015 144.288 187.231 1.00 65.10 322 PRO A N 1
ATOM 3178 C CA . PRO A 1 302 ? 141.774 145.077 187.099 1.00 62.06 322 PRO A CA 1
ATOM 3179 C C . PRO A 1 302 ? 141.627 145.712 185.719 1.00 63.14 322 PRO A C 1
ATOM 3180 O O . PRO A 1 302 ? 141.804 146.920 185.525 1.00 67.17 322 PRO A O 1
ATOM 3191 N N . PHE A 1 303 ? 141.296 144.886 184.729 1.00 57.99 323 PHE A N 1
ATOM 3192 C CA . PHE A 1 303 ? 141.102 145.365 183.362 1.00 57.92 323 PHE A CA 1
ATOM 3193 C C . PHE A 1 303 ? 140.126 144.427 182.668 1.00 62.34 323 PHE A C 1
ATOM 3194 O O . PHE A 1 303 ? 140.453 143.261 182.428 1.00 63.88 323 PHE A O 1
ATOM 3211 N N . LEU A 1 304 ? 138.941 144.934 182.344 1.00 50.87 324 LEU A N 1
ATOM 3212 C CA . LEU A 1 304 ? 137.932 144.185 181.608 1.00 41.78 324 LEU A CA 1
ATOM 3213 C C . LEU A 1 304 ? 137.814 144.766 180.207 1.00 45.66 324 LEU A C 1
ATOM 3214 O O . LEU A 1 304 ? 137.730 145.988 180.043 1.00 49.96 324 LEU A O 1
ATOM 3230 N N . MET A 1 305 ? 137.818 143.894 179.205 1.00 46.23 325 MET A N 1
ATOM 3231 C CA . MET A 1 305 ? 137.828 144.302 177.810 1.00 44.12 325 MET A CA 1
ATOM 3232 C C . MET A 1 305 ? 136.426 144.233 177.221 1.00 42.61 325 MET A C 1
ATOM 3233 O O . MET A 1 305 ? 135.616 143.382 177.593 1.00 49.12 325 MET A O 1
ATOM 3247 N N . SER A 1 306 ? 136.150 145.143 176.293 1.00 42.23 326 SER A N 1
ATOM 3248 C CA . SER A 1 306 ? 134.858 145.159 175.626 1.00 48.36 326 SER A CA 1
ATOM 3249 C C . SER A 1 306 ? 134.687 143.911 174.771 1.00 50.66 326 SER A C 1
ATOM 3250 O O . SER A 1 306 ? 135.655 143.335 174.269 1.00 52.76 326 SER A O 1
ATOM 3258 N N . GLY A 1 307 ? 133.436 143.492 174.608 1.00 54.98 327 GLY A N 1
ATOM 3259 C CA . GLY A 1 307 ? 133.140 142.304 173.834 1.00 56.83 327 GLY A CA 1
ATOM 3260 C C . GLY A 1 307 ? 133.706 141.047 174.459 1.00 61.31 327 GLY A C 1
ATOM 3261 O O . GLY A 1 307 ? 134.302 140.215 173.768 1.00 60.36 327 GLY A O 1
ATOM 3265 N N . CYS A 1 308 ? 133.529 140.901 175.769 1.00 57.48 328 CYS A N 1
ATOM 3266 C CA . CYS A 1 308 ? 134.012 139.744 176.506 1.00 51.52 328 CYS A CA 1
ATOM 3267 C C . CYS A 1 308 ? 132.853 139.110 177.258 1.00 52.09 328 CYS A C 1
ATOM 3268 O O . CYS A 1 308 ? 131.921 139.796 177.682 1.00 54.83 328 CYS A O 1
ATOM 3276 N N . LYS A 1 309 ? 132.921 137.793 177.423 1.00 52.85 329 LYS A N 1
ATOM 3277 C CA . LYS A 1 309 ? 131.874 137.032 178.091 1.00 51.03 329 LYS A CA 1
ATOM 3278 C C . LYS A 1 309 ? 132.334 136.687 179.501 1.00 54.41 329 LYS A C 1
ATOM 3279 O O . LYS A 1 309 ? 133.396 136.083 179.681 1.00 58.75 329 LYS A O 1
ATOM 3298 N N . VAL A 1 310 ? 131.533 137.066 180.494 1.00 50.82 330 VAL A N 1
ATOM 3299 C CA . VAL A 1 310 ? 131.852 136.789 181.889 1.00 48.19 330 VAL A CA 1
ATOM 3300 C C . VAL A 1 310 ? 131.624 135.308 182.152 1.00 52.20 330 VAL A C 1
ATOM 3301 O O . VAL A 1 310 ? 130.482 134.862 182.308 1.00 59.67 330 VAL A O 1
ATOM 3314 N N . ALA A 1 311 ? 132.709 134.537 182.209 1.00 50.30 331 ALA A N 1
ATOM 3315 C CA . ALA A 1 311 ? 132.585 133.092 182.344 1.00 49.27 331 ALA A CA 1
ATOM 3316 C C . ALA A 1 311 ? 132.193 132.670 183.753 1.00 48.54 331 ALA A C 1
ATOM 3317 O O . ALA A 1 311 ? 131.446 131.699 183.915 1.00 49.86 331 ALA A O 1
ATOM 3324 N N . ASP A 1 312 ? 132.673 133.373 184.776 1.00 46.45 332 ASP A N 1
ATOM 3325 C CA . ASP A 1 312 ? 132.434 132.956 186.150 1.00 47.19 332 ASP A CA 1
ATOM 3326 C C . ASP A 1 312 ? 132.374 134.184 187.047 1.00 50.41 332 ASP A C 1
ATOM 3327 O O . ASP A 1 312 ? 132.864 135.259 186.696 1.00 54.44 332 ASP A O 1
ATOM 3336 N N . GLY A 1 313 ? 131.753 134.013 188.208 1.00 54.10 333 GLY A N 1
ATOM 3337 C CA . GLY A 1 313 ? 131.698 135.077 189.186 1.00 56.15 333 GLY A CA 1
ATOM 3338 C C . GLY A 1 313 ? 130.818 136.231 188.735 1.00 57.92 333 GLY A C 1
ATOM 3339 O O . GLY A 1 313 ? 130.108 136.169 187.733 1.00 58.89 333 GLY A O 1
ATOM 3343 N N . ASN A 1 314 ? 130.884 137.310 189.513 1.00 66.73 334 ASN A N 1
ATOM 3344 C CA . ASN A 1 314 ? 130.091 138.497 189.234 1.00 68.02 334 ASN A CA 1
ATOM 3345 C C . ASN A 1 314 ? 130.659 139.669 190.018 1.00 68.71 334 ASN A C 1
ATOM 3346 O O . ASN A 1 314 ? 131.285 139.485 191.066 1.00 72.32 334 ASN A O 1
ATOM 3357 N N . GLY A 1 315 ? 130.420 140.871 189.511 1.00 60.30 335 GLY A N 1
ATOM 3358 C CA . GLY A 1 315 ? 130.885 142.063 190.199 1.00 61.89 335 GLY A CA 1
ATOM 3359 C C . GLY A 1 315 ? 130.542 143.316 189.425 1.00 60.02 335 GLY A C 1
ATOM 3360 O O . GLY A 1 315 ? 130.111 143.269 188.272 1.00 62.56 335 GLY A O 1
ATOM 3364 N N . SER A 1 316 ? 130.764 144.448 190.081 1.00 50.97 336 SER A N 1
ATOM 3365 C CA . SER A 1 316 ? 130.529 145.758 189.495 1.00 49.14 336 SER A CA 1
ATOM 3366 C C . SER A 1 316 ? 131.847 146.336 188.997 1.00 59.32 336 SER A C 1
ATOM 3367 O O . SER A 1 316 ? 132.883 146.210 189.660 1.00 62.29 336 SER A O 1
ATOM 3375 N N . MET A 1 317 ? 131.798 146.972 187.826 1.00 53.39 337 MET A N 1
ATOM 3376 C CA . MET A 1 317 ? 132.981 147.444 187.123 1.00 47.65 337 MET A CA 1
ATOM 3377 C C . MET A 1 317 ? 132.774 148.872 186.646 1.00 46.47 337 MET A C 1
ATOM 3378 O O . MET A 1 317 ? 131.695 149.221 186.163 1.00 45.60 337 MET A O 1
ATOM 3392 N N . LEU A 1 318 ? 133.819 149.687 186.759 1.00 50.35 338 LEU A N 1
ATOM 3393 C CA . LEU A 1 318 ? 133.813 151.019 186.169 1.00 47.62 338 LEU A CA 1
ATOM 3394 C C . LEU A 1 318 ? 134.187 150.921 184.696 1.00 47.47 338 LEU A C 1
ATOM 3395 O O . LEU A 1 318 ? 135.139 150.222 184.336 1.00 49.99 338 LEU A O 1
ATOM 3411 N N . VAL A 1 319 ? 133.438 151.611 183.844 1.00 47.67 339 VAL A N 1
ATOM 3412 C CA . VAL A 1 319 ? 133.720 151.637 182.414 1.00 50.32 339 VAL A CA 1
ATOM 3413 C C . VAL A 1 319 ? 134.705 152.763 182.137 1.00 48.04 339 VAL A C 1
ATOM 3414 O O . VAL A 1 319 ? 134.530 153.888 182.617 1.00 44.67 339 VAL A O 1
ATOM 3427 N N . THR A 1 320 ? 135.748 152.458 181.366 1.00 45.21 340 THR A N 1
ATOM 3428 C CA . THR A 1 320 ? 136.797 153.417 181.050 1.00 42.20 340 THR A CA 1
ATOM 3429 C C . THR A 1 320 ? 136.756 153.845 179.590 1.00 44.46 340 THR A C 1
ATOM 3430 O O . THR A 1 320 ? 136.649 155.037 179.293 1.00 43.61 340 THR A O 1
ATOM 3441 N N . GLY A 1 321 ? 136.833 152.895 178.664 1.00 44.89 341 GLY A N 1
ATOM 3442 C CA . GLY A 1 321 ? 136.833 153.183 177.242 1.00 49.66 341 GLY A CA 1
ATOM 3443 C C . GLY A 1 321 ? 135.524 152.739 176.611 1.00 47.62 341 GLY A C 1
ATOM 3444 O O . GLY A 1 321 ? 135.053 151.626 176.854 1.00 44.64 341 GLY A O 1
ATOM 3448 N N . VAL A 1 322 ? 134.950 153.628 175.806 1.00 45.65 342 VAL A N 1
ATOM 3449 C CA . VAL A 1 322 ? 133.701 153.379 175.101 1.00 47.15 342 VAL A CA 1
ATOM 3450 C C . VAL A 1 322 ? 133.857 153.854 173.665 1.00 50.10 342 VAL A C 1
ATOM 3451 O O . VAL A 1 322 ? 134.493 154.881 173.406 1.00 46.67 342 VAL A O 1
ATOM 3464 N N . GLY A 1 323 ? 133.272 153.109 172.732 1.00 56.31 343 GLY A N 1
ATOM 3465 C CA . GLY A 1 323 ? 133.328 153.481 171.334 1.00 52.82 343 GLY A CA 1
ATOM 3466 C C . GLY A 1 323 ? 134.678 153.200 170.716 1.00 55.46 343 GLY A C 1
ATOM 3467 O O . GLY A 1 323 ? 135.306 152.182 171.020 1.00 55.18 343 GLY A O 1
ATOM 3471 N N . VAL A 1 324 ? 135.140 154.101 169.847 1.00 56.27 344 VAL A N 1
ATOM 3472 C CA . VAL A 1 324 ? 136.410 153.897 169.162 1.00 54.48 344 VAL A CA 1
ATOM 3473 C C . VAL A 1 324 ? 137.579 153.861 170.137 1.00 58.45 344 VAL A C 1
ATOM 3474 O O . VAL A 1 324 ? 138.628 153.289 169.820 1.00 60.46 344 VAL A O 1
ATOM 3487 N N . ASN A 1 325 ? 137.431 154.461 171.321 1.00 53.31 345 ASN A N 1
ATOM 3488 C CA . ASN A 1 325 ? 138.517 154.462 172.296 1.00 43.55 345 ASN A CA 1
ATOM 3489 C C . ASN A 1 325 ? 138.803 153.072 172.847 1.00 43.70 345 ASN A C 1
ATOM 3490 O O . ASN A 1 325 ? 139.888 152.847 173.391 1.00 44.59 345 ASN A O 1
ATOM 3501 N N . THR A 1 326 ? 137.862 152.142 172.723 1.00 49.06 346 THR A N 1
ATOM 3502 C CA . THR A 1 326 ? 138.051 150.801 173.253 1.00 51.81 346 THR A CA 1
ATOM 3503 C C . THR A 1 326 ? 139.083 150.036 172.432 1.00 50.07 346 THR A C 1
ATOM 3504 O O . THR A 1 326 ? 139.400 150.387 171.293 1.00 52.09 346 THR A O 1
ATOM 3515 N N . GLU A 1 327 ? 139.616 148.972 173.033 1.00 48.36 347 GLU A N 1
ATOM 3516 C CA . GLU A 1 327 ? 140.457 148.057 172.272 1.00 49.85 347 GLU A CA 1
ATOM 3517 C C . GLU A 1 327 ? 139.666 147.434 171.131 1.00 53.92 347 GLU A C 1
ATOM 3518 O O . GLU A 1 327 ? 140.166 147.314 170.007 1.00 61.70 347 GLU A O 1
ATOM 3530 N N . TRP A 1 328 ? 138.423 147.039 171.404 1.00 54.50 348 TRP A N 1
ATOM 3531 C CA . TRP A 1 328 ? 137.527 146.602 170.341 1.00 53.37 348 TRP A CA 1
ATOM 3532 C C . TRP A 1 328 ? 137.333 147.713 169.316 1.00 54.74 348 TRP A C 1
ATOM 3533 O O . TRP A 1 328 ? 137.447 147.490 168.104 1.00 53.86 348 TRP A O 1
ATOM 3554 N N . GLY A 1 329 ? 137.056 148.927 169.792 1.00 61.04 349 GLY A N 1
ATOM 3555 C CA . GLY A 1 329 ? 136.869 150.043 168.881 1.00 56.80 349 GLY A CA 1
ATOM 3556 C C . GLY A 1 329 ? 138.129 150.383 168.111 1.00 52.92 349 GLY A C 1
ATOM 3557 O O . GLY A 1 329 ? 138.074 150.691 166.920 1.00 55.84 349 GLY A O 1
ATOM 3561 N N . LEU A 1 330 ? 139.282 150.343 168.782 1.00 50.32 350 LEU A N 1
ATOM 3562 C CA . LEU A 1 330 ? 140.537 150.640 168.100 1.00 47.07 350 LEU A CA 1
ATOM 3563 C C . LEU A 1 330 ? 140.841 149.599 167.032 1.00 50.09 350 LEU A C 1
ATOM 3564 O O . LEU A 1 330 ? 141.322 149.936 165.945 1.00 57.84 350 LEU A O 1
ATOM 3580 N N . LEU A 1 331 ? 140.571 148.324 167.322 1.00 49.96 351 LEU A N 1
ATOM 3581 C CA . LEU A 1 331 ? 140.760 147.288 166.314 1.00 53.66 351 LEU A CA 1
ATOM 3582 C C . LEU A 1 331 ? 139.817 147.490 165.137 1.00 56.81 351 LEU A C 1
ATOM 3583 O O . LEU A 1 331 ? 140.209 147.304 163.980 1.00 57.92 351 LEU A O 1
ATOM 3599 N N . MET A 1 332 ? 138.564 147.862 165.410 1.00 52.10 352 MET A N 1
ATOM 3600 C CA . MET A 1 332 ? 137.637 148.134 164.317 1.00 51.26 352 MET A CA 1
ATOM 3601 C C . MET A 1 332 ? 138.052 149.367 163.524 1.00 55.26 352 MET A C 1
ATOM 3602 O O . MET A 1 332 ? 137.707 149.488 162.344 1.00 57.07 352 MET A O 1
ATOM 3616 N N . ALA A 1 333 ? 138.774 150.295 164.153 1.00 55.81 353 ALA A N 1
ATOM 3617 C CA . ALA A 1 333 ? 139.246 151.481 163.448 1.00 54.24 353 ALA A CA 1
ATOM 3618 C C . ALA A 1 333 ? 140.448 151.180 162.563 1.00 55.19 353 ALA A C 1
ATOM 3619 O O . ALA A 1 333 ? 140.619 151.821 161.520 1.00 57.22 353 ALA A O 1
ATOM 3626 N N . SER A 1 334 ? 141.285 150.221 162.955 1.00 54.83 354 SER A N 1
ATOM 3627 C CA . SER A 1 334 ? 142.480 149.859 162.203 1.00 58.48 354 SER A CA 1
ATOM 3628 C C . SER A 1 334 ? 142.196 148.878 161.072 1.00 60.40 354 SER A C 1
ATOM 3629 O O . SER A 1 334 ? 143.129 148.226 160.588 1.00 58.81 354 SER A O 1
ATOM 3637 N N . ILE A 1 335 ? 140.940 148.751 160.648 1.00 63.85 355 ILE A N 1
ATOM 3638 C CA . ILE A 1 335 ? 140.563 147.799 159.610 1.00 64.53 355 ILE A CA 1
ATOM 3639 C C . ILE A 1 335 ? 139.696 148.484 158.561 1.00 68.05 355 ILE A C 1
ATOM 3640 O O . ILE A 1 335 ? 139.375 147.893 157.524 1.00 66.13 355 ILE A O 1
ATOM 3656 N N . SER A 1 336 ? 139.309 149.735 158.822 1.00 86.11 356 SER A N 1
ATOM 3657 C CA . SER A 1 336 ? 138.350 150.410 157.953 1.00 88.07 356 SER A CA 1
ATOM 3658 C C . SER A 1 336 ? 138.899 150.595 156.544 1.00 87.51 356 SER A C 1
ATOM 3659 O O . SER A 1 336 ? 138.185 150.375 155.559 1.00 83.60 356 SER A O 1
ATOM 3667 N N . GLU A 1 337 ? 140.162 150.994 156.426 1.00 87.71 357 GLU A N 1
ATOM 3668 C CA . GLU A 1 337 ? 140.718 151.359 155.129 1.00 86.04 357 GLU A CA 1
ATOM 3669 C C . GLU A 1 337 ? 140.937 150.114 154.278 1.00 86.35 357 GLU A C 1
ATOM 3670 O O . GLU A 1 337 ? 141.713 149.227 154.650 1.00 82.91 357 GLU A O 1
ATOM 3682 N N . ASP A 1 338 ? 140.254 150.052 153.136 1.00 90.68 358 ASP A N 1
ATOM 3683 C CA . ASP A 1 338 ? 140.402 148.962 152.182 1.00 90.18 358 ASP A CA 1
ATOM 3684 C C . ASP A 1 338 ? 140.651 149.550 150.802 1.00 90.59 358 ASP A C 1
ATOM 3685 O O . ASP A 1 338 ? 139.901 150.422 150.352 1.00 88.75 358 ASP A O 1
ATOM 3694 N N . ASN A 1 339 ? 141.702 149.077 150.139 1.00 93.18 359 ASN A N 1
ATOM 3695 C CA . ASN A 1 339 ? 142.063 149.553 148.809 1.00 93.66 359 ASN A CA 1
ATOM 3696 C C . ASN A 1 339 ? 143.257 148.735 148.333 1.00 91.68 359 ASN A C 1
ATOM 3697 O O . ASN A 1 339 ? 143.818 147.927 149.079 1.00 90.93 359 ASN A O 1
ATOM 3708 N N . GLY A 1 340 ? 143.638 148.956 147.079 1.00 89.20 360 GLY A N 1
ATOM 3709 C CA . GLY A 1 340 ? 144.772 148.244 146.512 1.00 89.09 360 GLY A CA 1
ATOM 3710 C C . GLY A 1 340 ? 144.579 146.745 146.469 1.00 88.63 360 GLY A C 1
ATOM 3711 O O . GLY A 1 340 ? 145.507 145.991 146.793 1.00 86.95 360 GLY A O 1
ATOM 3715 N N . GLU A 1 341 ? 143.392 146.292 146.077 1.00 86.24 361 GLU A N 1
ATOM 3716 C CA . GLU A 1 341 ? 143.072 144.874 146.004 1.00 84.85 361 GLU A CA 1
ATOM 3717 C C . GLU A 1 341 ? 142.674 144.512 144.581 1.00 82.51 361 GLU A C 1
ATOM 3718 O O . GLU A 1 341 ? 141.972 145.272 143.907 1.00 81.88 361 GLU A O 1
ATOM 3730 N N . GLU A 1 342 ? 143.138 143.351 144.127 1.00 66.80 362 GLU A N 1
ATOM 3731 C CA . GLU A 1 342 ? 142.777 142.840 142.808 1.00 63.68 362 GLU A CA 1
ATOM 3732 C C . GLU A 1 342 ? 143.014 141.340 142.811 1.00 61.44 362 GLU A C 1
ATOM 3733 O O . GLU A 1 342 ? 144.151 140.894 142.991 1.00 61.33 362 GLU A O 1
ATOM 3745 N N . THR A 1 343 ? 141.952 140.570 142.611 1.00 50.90 363 THR A N 1
ATOM 3746 C CA . THR A 1 343 ? 142.062 139.124 142.698 1.00 49.52 363 THR A CA 1
ATOM 3747 C C . THR A 1 343 ? 143.041 138.612 141.644 1.00 53.89 363 THR A C 1
ATOM 3748 O O . THR A 1 343 ? 143.119 139.176 140.546 1.00 51.60 363 THR A O 1
ATOM 3759 N N . PRO A 1 344 ? 143.810 137.558 141.938 1.00 52.82 364 PRO A N 1
ATOM 3760 C CA . PRO A 1 344 ? 144.697 137.012 140.898 1.00 45.08 364 PRO A CA 1
ATOM 3761 C C . PRO A 1 344 ? 143.950 136.647 139.629 1.00 49.99 364 PRO A C 1
ATOM 3762 O O . PRO A 1 344 ? 144.448 136.888 138.521 1.00 50.97 364 PRO A O 1
ATOM 3773 N N . LEU A 1 345 ? 142.748 136.084 139.763 1.00 49.79 365 LEU A N 1
ATOM 3774 C CA . LEU A 1 345 ? 141.938 135.796 138.587 1.00 43.69 365 LEU A CA 1
ATOM 3775 C C . LEU A 1 345 ? 141.583 137.075 137.848 1.00 48.07 365 LEU A C 1
ATOM 3776 O O . LEU A 1 345 ? 141.614 137.117 136.614 1.00 51.74 365 LEU A O 1
ATOM 3792 N N . GLN A 1 346 ? 141.231 138.129 138.585 1.00 48.40 366 GLN A N 1
ATOM 3793 C CA . GLN A 1 346 ? 140.847 139.376 137.936 1.00 42.69 366 GLN A CA 1
ATOM 3794 C C . GLN A 1 346 ? 142.011 139.965 137.151 1.00 44.00 366 GLN A C 1
ATOM 3795 O O . GLN A 1 346 ? 141.836 140.417 136.016 1.00 44.66 366 GLN A O 1
ATOM 3809 N N . VAL A 1 347 ? 143.213 139.958 137.731 1.00 49.70 367 VAL A N 1
ATOM 3810 C CA . VAL A 1 347 ? 144.365 140.515 137.029 1.00 53.34 367 VAL A CA 1
ATOM 3811 C C . VAL A 1 347 ? 144.737 139.646 135.833 1.00 54.46 367 VAL A C 1
ATOM 3812 O O . VAL A 1 347 ? 145.131 140.159 134.780 1.00 55.26 367 VAL A O 1
ATOM 3825 N N . ARG A 1 348 ? 144.624 138.322 135.966 1.00 43.70 368 ARG A N 1
ATOM 3826 C CA . ARG A 1 348 ? 144.909 137.453 134.827 1.00 38.36 368 ARG A CA 1
ATOM 3827 C C . ARG A 1 348 ? 143.925 137.698 133.687 1.00 44.85 368 ARG A C 1
ATOM 3828 O O . ARG A 1 348 ? 144.319 137.758 132.513 1.00 48.28 368 ARG A O 1
ATOM 3849 N N . LEU A 1 349 ? 142.637 137.835 134.010 1.00 43.85 369 LEU A N 1
ATOM 3850 C CA . LEU A 1 349 ? 141.646 138.120 132.980 1.00 41.16 369 LEU A CA 1
ATOM 3851 C C . LEU A 1 349 ? 141.893 139.483 132.352 1.00 41.57 369 LEU A C 1
ATOM 3852 O O . LEU A 1 349 ? 141.750 139.649 131.136 1.00 49.74 369 LEU A O 1
ATOM 3868 N N . ASN A 1 350 ? 142.262 140.474 133.163 1.00 43.26 370 ASN A N 1
ATOM 3869 C CA . ASN A 1 350 ? 142.597 141.777 132.608 1.00 48.13 370 ASN A CA 1
ATOM 3870 C C . ASN A 1 350 ? 143.773 141.665 131.653 1.00 46.46 370 ASN A C 1
ATOM 3871 O O . ASN A 1 350 ? 143.772 142.280 130.583 1.00 49.48 370 ASN A O 1
ATOM 3882 N N . GLY A 1 351 ? 144.782 140.875 132.018 1.00 43.83 371 GLY A N 1
ATOM 3883 C CA . GLY A 1 351 ? 145.932 140.713 131.145 1.00 42.67 371 GLY A CA 1
ATOM 3884 C C . GLY A 1 351 ? 145.568 140.075 129.819 1.00 40.57 371 GLY A C 1
ATOM 3885 O O . GLY A 1 351 ? 145.984 140.541 128.757 1.00 44.93 371 GLY A O 1
ATOM 3889 N N . VAL A 1 352 ? 144.783 138.997 129.862 1.00 39.99 372 VAL A N 1
ATOM 3890 C CA . VAL A 1 352 ? 144.414 138.318 128.620 1.00 41.65 372 VAL A CA 1
ATOM 3891 C C . VAL A 1 352 ? 143.550 139.227 127.752 1.00 39.61 372 VAL A C 1
ATOM 3892 O O . VAL A 1 352 ? 143.745 139.315 126.529 1.00 35.97 372 VAL A O 1
ATOM 3905 N N . ALA A 1 353 ? 142.585 139.919 128.364 1.00 44.42 373 ALA A N 1
ATOM 3906 C CA . ALA A 1 353 ? 141.731 140.819 127.602 1.00 42.71 373 ALA A CA 1
ATOM 3907 C C . ALA A 1 353 ? 142.539 141.954 126.993 1.00 45.07 373 ALA A C 1
ATOM 3908 O O . ALA A 1 353 ? 142.334 142.316 125.832 1.00 43.63 373 ALA A O 1
ATOM 3915 N N . THR A 1 354 ? 143.468 142.528 127.760 1.00 45.62 374 THR A N 1
ATOM 3916 C CA . THR A 1 354 ? 144.301 143.600 127.233 1.00 42.28 374 THR A CA 1
ATOM 3917 C C . THR A 1 354 ? 145.163 143.108 126.081 1.00 37.44 374 THR A C 1
ATOM 3918 O O . THR A 1 354 ? 145.304 143.798 125.068 1.00 43.05 374 THR A O 1
ATOM 3929 N N . PHE A 1 355 ? 145.748 141.917 126.214 1.00 31.18 375 PHE A N 1
ATOM 3930 C CA . PHE A 1 355 ? 146.584 141.387 125.142 1.00 32.43 375 PHE A CA 1
ATOM 3931 C C . PHE A 1 355 ? 145.779 141.199 123.863 1.00 38.73 375 PHE A C 1
ATOM 3932 O O . PHE A 1 355 ? 146.184 141.655 122.785 1.00 44.06 375 PHE A O 1
ATOM 3949 N N . ILE A 1 356 ? 144.627 140.534 123.963 1.00 36.29 376 ILE A N 1
ATOM 3950 C CA . ILE A 1 356 ? 143.846 140.266 122.760 1.00 32.07 376 ILE A CA 1
ATOM 3951 C C . ILE A 1 356 ? 143.297 141.564 122.179 1.00 34.10 376 ILE A C 1
ATOM 3952 O O . ILE A 1 356 ? 143.250 141.738 120.956 1.00 38.74 376 ILE A O 1
ATOM 3968 N N . GLY A 1 357 ? 142.891 142.503 123.036 1.00 34.79 377 GLY A N 1
ATOM 3969 C CA . GLY A 1 357 ? 142.386 143.771 122.542 1.00 38.11 377 GLY A CA 1
ATOM 3970 C C . GLY A 1 357 ? 143.455 144.598 121.859 1.00 36.87 377 GLY A C 1
ATOM 3971 O O . GLY A 1 357 ? 143.192 145.246 120.846 1.00 39.43 377 GLY A O 1
ATOM 3975 N N . SER A 1 358 ? 144.671 144.598 122.404 1.00 33.70 378 SER A N 1
ATOM 3976 C CA . SER A 1 358 ? 145.768 145.303 121.755 1.00 29.01 378 SER A CA 1
ATOM 3977 C C . SER A 1 358 ? 146.108 144.669 120.415 1.00 29.74 378 SER A C 1
ATOM 3978 O O . SER A 1 358 ? 146.367 145.378 119.436 1.00 32.76 378 SER A O 1
ATOM 3986 N N . ILE A 1 359 ? 146.113 143.335 120.345 1.00 30.46 379 ILE A N 1
ATOM 3987 C CA . ILE A 1 359 ? 146.363 142.670 119.068 1.00 35.98 379 ILE A CA 1
ATOM 3988 C C . ILE A 1 359 ? 145.293 143.065 118.058 1.00 30.45 379 ILE A C 1
ATOM 3989 O O . ILE A 1 359 ? 145.588 143.397 116.902 1.00 31.15 379 ILE A O 1
ATOM 4005 N N . GLY A 1 360 ? 144.030 143.038 118.485 1.00 26.42 380 GLY A N 1
ATOM 4006 C CA . GLY A 1 360 ? 142.954 143.424 117.593 1.00 32.84 380 GLY A CA 1
ATOM 4007 C C . GLY A 1 360 ? 143.073 144.860 117.128 1.00 37.61 380 GLY A C 1
ATOM 4008 O O . GLY A 1 360 ? 142.891 145.157 115.948 1.00 44.09 380 GLY A O 1
ATOM 4012 N N . LEU A 1 361 ? 143.379 145.772 118.052 1.00 32.44 381 LEU A N 1
ATOM 4013 C CA . LEU A 1 361 ? 143.507 147.179 117.693 1.00 25.37 381 LEU A CA 1
ATOM 4014 C C . LEU A 1 361 ? 144.643 147.384 116.703 1.00 29.17 381 LEU A C 1
ATOM 4015 O O . LEU A 1 361 ? 144.488 148.104 115.712 1.00 26.51 381 LEU A O 1
ATOM 4031 N N . ALA A 1 362 ? 145.790 146.748 116.945 1.00 41.08 382 ALA A N 1
ATOM 4032 C CA . ALA A 1 362 ? 146.926 146.910 116.047 1.00 39.67 382 ALA A CA 1
ATOM 4033 C C . ALA A 1 362 ? 146.606 146.379 114.657 1.00 38.89 382 ALA A C 1
ATOM 4034 O O . ALA A 1 362 ? 146.878 147.042 113.648 1.00 40.54 382 ALA A O 1
ATOM 4041 N N . VAL A 1 363 ? 146.018 145.183 114.579 1.00 36.85 383 VAL A N 1
ATOM 4042 C CA . VAL A 1 363 ? 145.738 144.600 113.270 1.00 31.38 383 VAL A CA 1
ATOM 4043 C C . VAL A 1 363 ? 144.661 145.399 112.546 1.00 34.21 383 VAL A C 1
ATOM 4044 O O . VAL A 1 363 ? 144.738 145.603 111.329 1.00 35.86 383 VAL A O 1
ATOM 4057 N N . ALA A 1 364 ? 143.645 145.870 113.274 1.00 33.10 384 ALA A N 1
ATOM 4058 C CA . ALA A 1 364 ? 142.601 146.674 112.651 1.00 33.59 384 ALA A CA 1
ATOM 4059 C C . ALA A 1 364 ? 143.148 148.006 112.159 1.00 39.67 384 ALA A C 1
ATOM 4060 O O . ALA A 1 364 ? 142.756 148.482 111.091 1.00 43.84 384 ALA A O 1
ATOM 4067 N N . ALA A 1 365 ? 144.048 148.629 112.923 1.00 37.20 385 ALA A N 1
ATOM 4068 C CA . ALA A 1 365 ? 144.664 149.870 112.469 1.00 34.23 385 ALA A CA 1
ATOM 4069 C C . ALA A 1 365 ? 145.513 149.637 111.228 1.00 36.63 385 ALA A C 1
ATOM 4070 O O . ALA A 1 365 ? 145.498 150.447 110.294 1.00 36.57 385 ALA A O 1
ATOM 4077 N N . ALA A 1 366 ? 146.267 148.536 111.202 1.00 43.72 386 ALA A N 1
ATOM 4078 C CA . ALA A 1 366 ? 147.051 148.217 110.014 1.00 42.35 386 ALA A CA 1
ATOM 4079 C C . ALA A 1 366 ? 146.148 148.013 108.806 1.00 41.65 386 ALA A C 1
ATOM 4080 O O . ALA A 1 366 ? 146.441 148.504 107.709 1.00 48.12 386 ALA A O 1
ATOM 4087 N N . VAL A 1 367 ? 145.039 147.293 108.991 1.00 34.81 387 VAL A N 1
ATOM 4088 C CA . VAL A 1 367 ? 144.098 147.076 107.897 1.00 36.20 387 VAL A CA 1
ATOM 4089 C C . VAL A 1 367 ? 143.508 148.401 107.437 1.00 36.95 387 VAL A C 1
ATOM 4090 O O . VAL A 1 367 ? 143.377 148.654 106.236 1.00 40.66 387 VAL A O 1
ATOM 4103 N N . LEU A 1 368 ? 143.141 149.267 108.381 1.00 36.73 388 LEU A N 1
ATOM 4104 C CA . LEU A 1 368 ? 142.567 150.558 108.020 1.00 41.19 388 LEU A CA 1
ATOM 4105 C C . LEU A 1 368 ? 143.551 151.379 107.199 1.00 45.38 388 LEU A C 1
ATOM 4106 O O . LEU A 1 368 ? 143.196 151.928 106.151 1.00 48.65 388 LEU A O 1
ATOM 4122 N N . VAL A 1 369 ? 144.803 151.458 107.650 1.00 48.58 389 VAL A N 1
ATOM 4123 C CA . VAL A 1 369 ? 145.795 152.267 106.945 1.00 47.64 389 VAL A CA 1
ATOM 4124 C C . VAL A 1 369 ? 146.051 151.700 105.554 1.00 54.26 389 VAL A C 1
ATOM 4125 O O . VAL A 1 369 ? 146.023 152.428 104.551 1.00 58.70 389 VAL A O 1
ATOM 4138 N N . ILE A 1 370 ? 146.303 150.390 105.468 1.00 49.78 390 ILE A N 1
ATOM 4139 C CA . ILE A 1 370 ? 146.605 149.788 104.174 1.00 48.09 390 ILE A CA 1
ATOM 4140 C C . ILE A 1 370 ? 145.426 149.954 103.223 1.00 51.98 390 ILE A C 1
ATOM 4141 O O . ILE A 1 370 ? 145.603 150.297 102.048 1.00 60.52 390 ILE A O 1
ATOM 4157 N N . LEU A 1 371 ? 144.202 149.735 103.710 1.00 41.87 391 LEU A N 1
ATOM 4158 C CA . LEU A 1 371 ? 143.063 149.783 102.807 1.00 46.09 391 LEU A CA 1
ATOM 4159 C C . LEU A 1 371 ? 142.766 151.216 102.389 1.00 47.47 391 LEU A C 1
ATOM 4160 O O . LEU A 1 371 ? 142.337 151.447 101.256 1.00 53.07 391 LEU A O 1
ATOM 4176 N N . LEU A 1 372 ? 142.972 152.189 103.282 1.00 45.60 392 LEU A N 1
ATOM 4177 C CA . LEU A 1 372 ? 142.809 153.583 102.888 1.00 51.19 392 LEU A CA 1
ATOM 4178 C C . LEU A 1 372 ? 143.815 153.960 101.814 1.00 49.51 392 LEU A C 1
ATOM 4179 O O . LEU A 1 372 ? 143.482 154.675 100.860 1.00 48.67 392 LEU A O 1
ATOM 4195 N N . THR A 1 373 ? 145.058 153.499 101.957 1.00 50.36 393 THR A N 1
ATOM 4196 C CA . THR A 1 373 ? 146.035 153.727 100.901 1.00 55.40 393 THR A CA 1
ATOM 4197 C C . THR A 1 373 ? 145.566 153.103 99.594 1.00 55.91 393 THR A C 1
ATOM 4198 O O . THR A 1 373 ? 145.686 153.714 98.526 1.00 54.03 393 THR A O 1
ATOM 4209 N N . ARG A 1 374 ? 145.018 151.887 99.662 1.00 63.55 394 ARG A N 1
ATOM 4210 C CA . ARG A 1 374 ? 144.514 151.241 98.453 1.00 63.70 394 ARG A CA 1
ATOM 4211 C C . ARG A 1 374 ? 143.403 152.064 97.816 1.00 61.71 394 ARG A C 1
ATOM 4212 O O . ARG A 1 374 ? 143.369 152.238 96.593 1.00 66.57 394 ARG A O 1
ATOM 4233 N N . TYR A 1 375 ? 142.485 152.576 98.631 1.00 59.76 395 TYR A N 1
ATOM 4234 C CA . TYR A 1 375 ? 141.363 153.336 98.093 1.00 64.90 395 TYR A CA 1
ATOM 4235 C C . TYR A 1 375 ? 141.838 154.628 97.441 1.00 67.60 395 TYR A C 1
ATOM 4236 O O . TYR A 1 375 ? 141.423 154.961 96.324 1.00 70.61 395 TYR A O 1
ATOM 4254 N N . PHE A 1 376 ? 142.709 155.373 98.123 1.00 56.57 396 PHE A N 1
ATOM 4255 C CA . PHE A 1 376 ? 143.153 156.653 97.580 1.00 56.29 396 PHE A CA 1
ATOM 4256 C C . PHE A 1 376 ? 144.013 156.464 96.336 1.00 56.17 396 PHE A C 1
ATOM 4257 O O . PHE A 1 376 ? 143.864 157.206 95.357 1.00 56.37 396 PHE A O 1
ATOM 4274 N N . THR A 1 377 ? 144.910 155.475 96.344 1.00 57.37 397 THR A N 1
ATOM 4275 C CA . THR A 1 377 ? 145.902 155.334 95.289 1.00 58.32 397 THR A CA 1
ATOM 4276 C C . THR A 1 377 ? 145.905 153.978 94.599 1.00 59.16 397 THR A C 1
ATOM 4277 O O . THR A 1 377 ? 146.567 153.842 93.564 1.00 56.71 397 THR A O 1
ATOM 4288 N N . GLY A 1 378 ? 145.201 152.981 95.123 1.00 57.28 398 GLY A N 1
ATOM 4289 C CA . GLY A 1 378 ? 145.195 151.657 94.526 1.00 52.74 398 GLY A CA 1
ATOM 4290 C C . GLY A 1 378 ? 144.038 151.441 93.572 1.00 47.09 398 GLY A C 1
ATOM 4291 O O . GLY A 1 378 ? 143.887 150.359 93.006 1.00 48.58 398 GLY A O 1
ATOM 4295 N N . VAL A 1 399 ? 132.057 164.843 98.466 1.00 87.51 419 VAL A N 1
ATOM 4296 C CA . VAL A 1 399 ? 132.289 165.211 99.857 1.00 90.44 419 VAL A CA 1
ATOM 4297 C C . VAL A 1 399 ? 132.963 164.057 100.588 1.00 90.47 419 VAL A C 1
ATOM 4298 O O . VAL A 1 399 ? 134.149 164.124 100.911 1.00 89.96 419 VAL A O 1
ATOM 4310 N N . ILE A 1 400 ? 132.202 162.999 100.849 1.00 82.68 420 ILE A N 1
ATOM 4311 C CA . ILE A 1 400 ? 132.742 161.811 101.499 1.00 79.95 420 ILE A CA 1
ATOM 4312 C C . ILE A 1 400 ? 133.348 160.900 100.442 1.00 81.81 420 ILE A C 1
ATOM 4313 O O . ILE A 1 400 ? 132.782 160.713 99.358 1.00 79.32 420 ILE A O 1
ATOM 4329 N N . ASP A 1 401 ? 134.507 160.328 100.759 1.00 78.94 421 ASP A N 1
ATOM 4330 C CA . ASP A 1 401 ? 135.217 159.416 99.866 1.00 75.35 421 ASP A CA 1
ATOM 4331 C C . ASP A 1 401 ? 135.039 157.966 100.292 1.00 72.17 421 ASP A C 1
ATOM 4332 O O . ASP A 1 401 ? 135.976 157.167 100.226 1.00 68.18 421 ASP A O 1
ATOM 4341 N N . ASP A 1 402 ? 133.842 157.607 100.755 1.00 77.85 422 ASP A N 1
ATOM 4342 C CA . ASP A 1 402 ? 133.537 156.241 101.174 1.00 76.27 422 ASP A CA 1
ATOM 4343 C C . ASP A 1 402 ? 134.482 155.768 102.274 1.00 75.69 422 ASP A C 1
ATOM 4344 O O . ASP A 1 402 ? 134.735 154.570 102.420 1.00 73.27 422 ASP A O 1
ATOM 4353 N N . VAL A 1 403 ? 135.021 156.709 103.051 1.00 70.30 423 VAL A N 1
ATOM 4354 C CA . VAL A 1 403 ? 135.834 156.333 104.201 1.00 67.98 423 VAL A CA 1
ATOM 4355 C C . VAL A 1 403 ? 134.963 155.721 105.287 1.00 66.88 423 VAL A C 1
ATOM 4356 O O . VAL A 1 403 ? 135.446 154.939 106.114 1.00 60.11 423 VAL A O 1
ATOM 4369 N N . VAL A 1 404 ? 133.674 156.066 105.309 1.00 77.91 424 VAL A N 1
ATOM 4370 C CA . VAL A 1 404 ? 132.787 155.582 106.362 1.00 78.71 424 VAL A CA 1
ATOM 4371 C C . VAL A 1 404 ? 132.632 154.069 106.282 1.00 78.76 424 VAL A C 1
ATOM 4372 O O . VAL A 1 404 ? 132.612 153.378 107.308 1.00 77.85 424 VAL A O 1
ATOM 4385 N N . LYS A 1 405 ? 132.497 153.530 105.067 1.00 78.02 425 LYS A N 1
ATOM 4386 C CA . LYS A 1 405 ? 132.383 152.083 104.912 1.00 76.77 425 LYS A CA 1
ATOM 4387 C C . LYS A 1 405 ? 133.639 151.385 105.422 1.00 71.19 425 LYS A C 1
ATOM 4388 O O . LYS A 1 405 ? 133.563 150.370 106.131 1.00 70.29 425 LYS A O 1
ATOM 4407 N N . VAL A 1 406 ? 134.807 151.930 105.089 1.00 56.87 426 VAL A N 1
ATOM 4408 C CA . VAL A 1 406 ? 136.052 151.345 105.569 1.00 58.07 426 VAL A CA 1
ATOM 4409 C C . VAL A 1 406 ? 136.107 151.397 107.085 1.00 59.85 426 VAL A C 1
ATOM 4410 O O . VAL A 1 406 ? 136.569 150.455 107.740 1.00 60.95 426 VAL A O 1
ATOM 4423 N N . LEU A 1 407 ? 135.660 152.506 107.667 1.00 62.16 427 LEU A N 1
ATOM 4424 C CA . LEU A 1 407 ? 135.734 152.646 109.114 1.00 63.65 427 LEU A CA 1
ATOM 4425 C C . LEU A 1 407 ? 134.784 151.679 109.810 1.00 59.83 427 LEU A C 1
ATOM 4426 O O . LEU A 1 407 ? 135.116 151.139 110.873 1.00 60.56 427 LEU A O 1
ATOM 4442 N N . THR A 1 408 ? 133.596 151.449 109.244 1.00 52.67 428 THR A N 1
ATOM 4443 C CA . THR A 1 408 ? 132.705 150.467 109.859 1.00 58.82 428 THR A CA 1
ATOM 4444 C C . THR A 1 408 ? 133.304 149.071 109.757 1.00 55.98 428 THR A C 1
ATOM 4445 O O . THR A 1 408 ? 133.195 148.276 110.697 1.00 53.63 428 THR A O 1
ATOM 4456 N N . VAL A 1 409 ? 133.960 148.760 108.636 1.00 47.73 429 VAL A N 1
ATOM 4457 C CA . VAL A 1 409 ? 134.662 147.480 108.533 1.00 45.60 429 VAL A CA 1
ATOM 4458 C C . VAL A 1 409 ? 135.735 147.371 109.613 1.00 46.81 429 VAL A C 1
ATOM 4459 O O . VAL A 1 409 ? 135.900 146.321 110.250 1.00 48.22 429 VAL A O 1
ATOM 4472 N N . ALA A 1 410 ? 136.490 148.450 109.825 1.00 45.05 430 ALA A N 1
ATOM 4473 C CA . ALA A 1 410 ? 137.567 148.419 110.809 1.00 42.58 430 ALA A CA 1
ATOM 4474 C C . ALA A 1 410 ? 137.027 148.217 112.220 1.00 41.99 430 ALA A C 1
ATOM 4475 O O . ALA A 1 410 ? 137.573 147.423 112.996 1.00 43.90 430 ALA A O 1
ATOM 4482 N N . VAL A 1 411 ? 135.959 148.931 112.578 1.00 45.05 431 VAL A N 1
ATOM 4483 C CA . VAL A 1 411 ? 135.405 148.752 113.917 1.00 46.87 431 VAL A CA 1
ATOM 4484 C C . VAL A 1 411 ? 134.763 147.380 114.049 1.00 48.56 431 VAL A C 1
ATOM 4485 O O . VAL A 1 411 ? 134.720 146.820 115.145 1.00 51.90 431 VAL A O 1
ATOM 4498 N N . THR A 1 412 ? 134.251 146.811 112.954 1.00 44.52 432 THR A N 1
ATOM 4499 C CA . THR A 1 412 ? 133.777 145.431 113.009 1.00 40.65 432 THR A CA 1
ATOM 4500 C C . THR A 1 412 ? 134.919 144.477 113.334 1.00 31.73 432 THR A C 1
ATOM 4501 O O . THR A 1 412 ? 134.764 143.561 114.152 1.00 35.78 432 THR A O 1
ATOM 4512 N N . ILE A 1 413 ? 136.074 144.675 112.699 1.00 22.60 433 ILE A N 1
ATOM 4513 C CA . ILE A 1 413 ? 137.232 143.843 113.015 1.00 19.85 433 ILE A CA 1
ATOM 4514 C C . ILE A 1 413 ? 137.610 144.011 114.480 1.00 29.87 433 ILE A C 1
ATOM 4515 O O . ILE A 1 413 ? 137.901 143.034 115.182 1.00 37.82 433 ILE A O 1
ATOM 4531 N N . VAL A 1 414 ? 137.610 145.253 114.966 1.00 38.68 434 VAL A N 1
ATOM 4532 C CA . VAL A 1 414 ? 137.962 145.499 116.362 1.00 36.46 434 VAL A CA 1
ATOM 4533 C C . VAL A 1 414 ? 136.964 144.818 117.290 1.00 34.61 434 VAL A C 1
ATOM 4534 O O . VAL A 1 414 ? 137.337 144.272 118.335 1.00 33.94 434 VAL A O 1
ATOM 4547 N N . VAL A 1 415 ? 135.681 144.845 116.929 1.00 37.87 435 VAL A N 1
ATOM 4548 C CA . VAL A 1 415 ? 134.650 144.244 117.769 1.00 33.33 435 VAL A CA 1
ATOM 4549 C C . VAL A 1 415 ? 134.850 142.738 117.853 1.00 33.83 435 VAL A C 1
ATOM 4550 O O . VAL A 1 415 ? 134.861 142.156 118.944 1.00 36.54 435 VAL A O 1
ATOM 4563 N N . VAL A 1 416 ? 135.012 142.079 116.703 1.00 31.19 436 VAL A N 1
ATOM 4564 C CA . VAL A 1 416 ? 135.206 140.634 116.739 1.00 23.74 436 VAL A CA 1
ATOM 4565 C C . VAL A 1 416 ? 136.527 140.268 117.398 1.00 18.64 436 VAL A C 1
ATOM 4566 O O . VAL A 1 416 ? 136.678 139.143 117.882 1.00 27.53 436 VAL A O 1
ATOM 4579 N N . ALA A 1 417 ? 137.494 141.186 117.432 1.00 23.93 437 ALA A N 1
ATOM 4580 C CA . ALA A 1 417 ? 138.770 140.878 118.069 1.00 25.53 437 ALA A CA 1
ATOM 4581 C C . ALA A 1 417 ? 138.614 140.689 119.574 1.00 32.14 437 ALA A C 1
ATOM 4582 O O . ALA A 1 417 ? 139.073 139.686 120.133 1.00 36.37 437 ALA A O 1
ATOM 4589 N N . VAL A 1 418 ? 137.971 141.638 120.247 1.00 46.96 438 VAL A N 1
ATOM 4590 C CA . VAL A 1 418 ? 137.869 141.617 121.706 1.00 44.98 438 VAL A CA 1
ATOM 4591 C C . VAL A 1 418 ? 136.841 140.575 122.133 1.00 45.38 438 VAL A C 1
ATOM 4592 O O . VAL A 1 418 ? 135.836 140.384 121.433 1.00 47.60 438 VAL A O 1
ATOM 4605 N N . PRO A 1 419 ? 137.031 139.886 123.271 1.00 45.92 439 PRO A N 1
ATOM 4606 C CA . PRO A 1 419 ? 136.034 138.906 123.725 1.00 44.89 439 PRO A CA 1
ATOM 4607 C C . PRO A 1 419 ? 134.861 139.599 124.399 1.00 47.26 439 PRO A C 1
ATOM 4608 O O . PRO A 1 419 ? 134.969 140.084 125.529 1.00 52.89 439 PRO A O 1
ATOM 4619 N N . GLU A 1 420 ? 133.726 139.644 123.701 1.00 57.72 440 GLU A N 1
ATOM 4620 C CA . GLU A 1 420 ? 132.554 140.324 124.243 1.00 60.91 440 GLU A CA 1
ATOM 4621 C C . GLU A 1 420 ? 131.922 139.527 125.376 1.00 59.08 440 GLU A C 1
ATOM 4622 O O . GLU A 1 420 ? 131.555 140.095 126.411 1.00 55.79 440 GLU A O 1
ATOM 4634 N N . GLY A 1 421 ? 131.784 138.217 125.203 1.00 52.10 441 GLY A N 1
ATOM 4635 C CA . GLY A 1 421 ? 131.095 137.387 126.164 1.00 51.50 441 GLY A CA 1
ATOM 4636 C C . GLY A 1 421 ? 131.935 136.858 127.302 1.00 59.16 441 GLY A C 1
ATOM 4637 O O . GLY A 1 421 ? 131.422 136.094 128.125 1.00 61.80 441 GLY A O 1
ATOM 4641 N N . LEU A 1 422 ? 133.212 137.228 127.382 1.00 57.76 442 LEU A N 1
ATOM 4642 C CA . LEU A 1 422 ? 134.045 136.754 128.486 1.00 53.18 442 LEU A CA 1
ATOM 4643 C C . LEU A 1 422 ? 133.529 137.215 129.839 1.00 50.21 442 LEU A C 1
ATOM 4644 O O . LEU A 1 422 ? 133.400 136.374 130.747 1.00 50.45 442 LEU A O 1
ATOM 4660 N N . PRO A 1 423 ? 133.239 138.501 130.060 1.00 57.30 443 PRO A N 1
ATOM 4661 C CA . PRO A 1 423 ? 132.666 138.890 131.358 1.00 61.69 443 PRO A CA 1
ATOM 4662 C C . PRO A 1 423 ? 131.384 138.147 131.684 1.00 58.26 443 PRO A C 1
ATOM 4663 O O . PRO A 1 423 ? 131.179 137.751 132.838 1.00 65.02 443 PRO A O 1
ATOM 4674 N N . LEU A 1 424 ? 130.522 137.922 130.690 1.00 58.70 444 LEU A N 1
ATOM 4675 C CA . LEU A 1 424 ? 129.293 137.175 130.935 1.00 61.18 444 LEU A CA 1
ATOM 4676 C C . LEU A 1 424 ? 129.603 135.775 131.441 1.00 60.34 444 LEU A C 1
ATOM 4677 O O . LEU A 1 424 ? 129.020 135.313 132.427 1.00 65.69 444 LEU A O 1
ATOM 4693 N N . ALA A 1 425 ? 130.525 135.082 130.773 1.00 48.88 445 ALA A N 1
ATOM 4694 C CA . ALA A 1 425 ? 130.833 133.711 131.157 1.00 51.07 445 ALA A CA 1
ATOM 4695 C C . ALA A 1 425 ? 131.472 133.646 132.536 1.00 55.36 445 ALA A C 1
ATOM 4696 O O . ALA A 1 425 ? 131.124 132.776 133.341 1.00 56.47 445 ALA A O 1
ATOM 4703 N N . VAL A 1 426 ? 132.421 134.538 132.826 1.00 53.22 446 VAL A N 1
ATOM 4704 C CA . VAL A 1 426 ? 133.066 134.493 134.135 1.00 45.41 446 VAL A CA 1
ATOM 4705 C C . VAL A 1 426 ? 132.055 134.801 135.229 1.00 45.68 446 VAL A C 1
ATOM 4706 O O . VAL A 1 426 ? 132.034 134.141 136.274 1.00 50.03 446 VAL A O 1
ATOM 4719 N N . THR A 1 427 ? 131.193 135.798 135.010 1.00 51.35 447 THR A N 1
ATOM 4720 C CA . THR A 1 427 ? 130.179 136.114 136.008 1.00 51.52 447 THR A CA 1
ATOM 4721 C C . THR A 1 427 ? 129.229 134.943 136.214 1.00 55.82 447 THR A C 1
ATOM 4722 O O . THR A 1 427 ? 128.874 134.618 137.351 1.00 62.42 447 THR A O 1
ATOM 4733 N N . LEU A 1 428 ? 128.803 134.294 135.128 1.00 54.24 448 LEU A N 1
ATOM 4734 C CA . LEU A 1 428 ? 127.891 133.163 135.262 1.00 52.63 448 LEU A CA 1
ATOM 4735 C C . LEU A 1 428 ? 128.550 132.007 136.002 1.00 51.14 448 LEU A C 1
ATOM 4736 O O . LEU A 1 428 ? 127.929 131.382 136.867 1.00 55.01 448 LEU A O 1
ATOM 4752 N N . THR A 1 429 ? 129.807 131.703 135.674 1.00 44.25 449 THR A N 1
ATOM 4753 C CA . THR A 1 429 ? 130.500 130.613 136.353 1.00 48.77 449 THR A CA 1
ATOM 4754 C C . THR A 1 429 ? 130.663 130.916 137.837 1.00 52.06 449 THR A C 1
ATOM 4755 O O . THR A 1 429 ? 130.406 130.058 138.691 1.00 56.45 449 THR A O 1
ATOM 4766 N N . LEU A 1 430 ? 131.083 132.140 138.164 1.00 46.66 450 LEU A N 1
ATOM 4767 C CA . LEU A 1 430 ? 131.261 132.500 139.564 1.00 42.02 450 LEU A CA 1
ATOM 4768 C C . LEU A 1 430 ? 129.936 132.460 140.313 1.00 46.88 450 LEU A C 1
ATOM 4769 O O . LEU A 1 430 ? 129.878 131.988 141.451 1.00 49.68 450 LEU A O 1
ATOM 4785 N N . ALA A 1 431 ? 128.858 132.946 139.692 1.00 53.13 451 ALA A N 1
ATOM 4786 C CA . ALA A 1 431 ? 127.557 132.921 140.350 1.00 49.27 451 ALA A CA 1
ATOM 4787 C C . ALA A 1 431 ? 127.077 131.494 140.575 1.00 47.37 451 ALA A C 1
ATOM 4788 O O . ALA A 1 431 ? 126.564 131.169 141.651 1.00 57.71 451 ALA A O 1
ATOM 4795 N N . TYR A 1 432 ? 127.231 130.626 139.573 1.00 50.37 452 TYR A N 1
ATOM 4796 C CA . TYR A 1 432 ? 126.806 129.241 139.735 1.00 53.86 452 TYR A CA 1
ATOM 4797 C C . TYR A 1 432 ? 127.605 128.550 140.829 1.00 55.09 452 TYR A C 1
ATOM 4798 O O . TYR A 1 432 ? 127.046 127.800 141.637 1.00 58.37 452 TYR A O 1
ATOM 4816 N N . SER A 1 433 ? 128.916 128.789 140.875 1.00 52.31 453 SER A N 1
ATOM 4817 C CA . SER A 1 433 ? 129.731 128.151 141.901 1.00 55.90 453 SER A CA 1
ATOM 4818 C C . SER A 1 433 ? 129.439 128.717 143.284 1.00 50.42 453 SER A C 1
ATOM 4819 O O . SER A 1 433 ? 129.480 127.979 144.270 1.00 53.42 453 SER A O 1
ATOM 4827 N N . MET A 1 434 ? 129.136 130.012 143.380 1.00 47.62 454 MET A N 1
ATOM 4828 C CA . MET A 1 434 ? 128.711 130.580 144.655 1.00 51.34 454 MET A CA 1
ATOM 4829 C C . MET A 1 434 ? 127.405 129.949 145.121 1.00 52.68 454 MET A C 1
ATOM 4830 O O . MET A 1 434 ? 127.251 129.615 146.302 1.00 56.44 454 MET A O 1
ATOM 4844 N N . ARG A 1 435 ? 126.453 129.777 144.203 1.00 49.80 455 ARG A N 1
ATOM 4845 C CA . ARG A 1 435 ? 125.191 129.139 144.559 1.00 46.76 455 ARG A CA 1
ATOM 4846 C C . ARG A 1 435 ? 125.414 127.701 145.005 1.00 47.13 455 ARG A C 1
ATOM 4847 O O . ARG A 1 435 ? 124.800 127.239 145.973 1.00 53.15 455 ARG A O 1
ATOM 4868 N N . LYS A 1 436 ? 126.290 126.975 144.311 1.00 43.31 456 LYS A N 1
ATOM 4869 C CA . LYS A 1 436 ? 126.572 125.597 144.698 1.00 50.88 456 LYS A CA 1
ATOM 4870 C C . LYS A 1 436 ? 127.269 125.534 146.052 1.00 52.61 456 LYS A C 1
ATOM 4871 O O . LYS A 1 436 ? 126.987 124.643 146.860 1.00 54.09 456 LYS A O 1
ATOM 4890 N N . MET A 1 437 ? 128.189 126.463 146.316 1.00 51.73 457 MET A N 1
ATOM 4891 C CA . MET A 1 437 ? 128.829 126.516 147.624 1.00 48.29 457 MET A CA 1
ATOM 4892 C C . MET A 1 437 ? 127.801 126.767 148.716 1.00 47.85 457 MET A C 1
ATOM 4893 O O . MET A 1 437 ? 127.826 126.115 149.766 1.00 44.93 457 MET A O 1
ATOM 4907 N N . MET A 1 438 ? 126.882 127.707 148.487 1.00 61.32 458 MET A N 1
ATOM 4908 C CA . MET A 1 438 ? 125.817 127.934 149.456 1.00 61.02 458 MET A CA 1
ATOM 4909 C C . MET A 1 438 ? 124.876 126.743 149.557 1.00 60.17 458 MET A C 1
ATOM 4910 O O . MET A 1 438 ? 124.177 126.608 150.566 1.00 59.36 458 MET A O 1
ATOM 4924 N N . ALA A 1 439 ? 124.828 125.885 148.534 1.00 58.75 459 ALA A N 1
ATOM 4925 C CA . ALA A 1 439 ? 124.158 124.600 148.698 1.00 60.08 459 ALA A CA 1
ATOM 4926 C C . ALA A 1 439 ? 124.860 123.777 149.767 1.00 60.65 459 ALA A C 1
ATOM 4927 O O . ALA A 1 439 ? 124.210 123.120 150.588 1.00 60.78 459 ALA A O 1
ATOM 4934 N N . ASP A 1 440 ? 126.191 123.802 149.770 1.00 61.88 460 ASP A N 1
ATOM 4935 C CA . ASP A 1 440 ? 126.941 123.423 150.953 1.00 64.84 460 ASP A CA 1
ATOM 4936 C C . ASP A 1 440 ? 126.796 124.527 151.999 1.00 66.18 460 ASP A C 1
ATOM 4937 O O . ASP A 1 440 ? 126.049 125.493 151.823 1.00 67.01 460 ASP A O 1
ATOM 4946 N N . LYS A 1 441 ? 127.520 124.393 153.108 1.00 64.32 461 LYS A N 1
ATOM 4947 C CA . LYS A 1 441 ? 127.356 125.293 154.242 1.00 64.94 461 LYS A CA 1
ATOM 4948 C C . LYS A 1 441 ? 128.433 126.375 154.292 1.00 61.17 461 LYS A C 1
ATOM 4949 O O . LYS A 1 441 ? 128.853 126.783 155.380 1.00 61.16 461 LY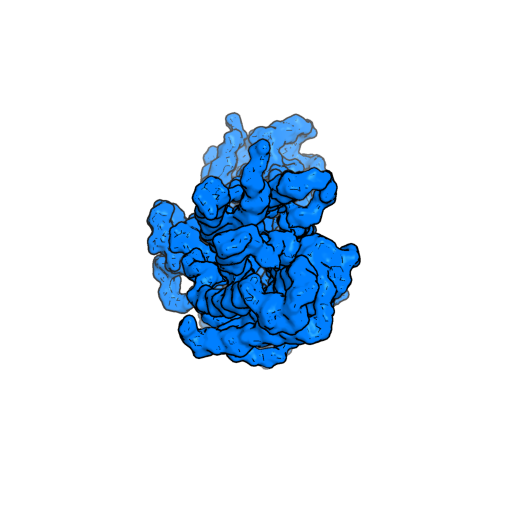S A O 1
ATOM 4968 N N . ALA A 1 442 ? 128.884 126.853 153.132 1.00 53.80 462 ALA A N 1
ATOM 4969 C CA . ALA A 1 442 ? 129.860 127.932 153.036 1.00 56.86 462 ALA A CA 1
ATOM 4970 C C . ALA A 1 442 ? 129.279 129.059 152.195 1.00 56.74 462 ALA A C 1
ATOM 4971 O O . ALA A 1 442 ? 128.730 128.813 151.117 1.00 59.54 462 ALA A O 1
ATOM 4978 N N . LEU A 1 443 ? 129.407 130.290 152.684 1.00 48.52 463 LEU A N 1
ATOM 4979 C CA . LEU A 1 443 ? 128.851 131.467 152.030 1.00 45.93 463 LEU A CA 1
ATOM 4980 C C . LEU A 1 443 ? 129.978 132.363 151.539 1.00 47.96 463 LEU A C 1
ATOM 4981 O O . LEU A 1 443 ? 130.880 132.707 152.310 1.00 51.95 463 LEU A O 1
ATOM 4997 N N . VAL A 1 444 ? 129.917 132.749 150.267 1.00 49.44 464 VAL A N 1
ATOM 4998 C CA . VAL A 1 444 ? 130.897 133.637 149.650 1.00 48.63 464 VAL A CA 1
ATOM 4999 C C . VAL A 1 444 ? 130.260 135.009 149.493 1.00 47.73 464 VAL A C 1
ATOM 5000 O O . VAL A 1 444 ? 129.157 135.128 148.949 1.00 51.28 464 VAL A O 1
ATOM 5013 N N . ARG A 1 445 ? 130.954 136.045 149.969 1.00 52.41 465 ARG A N 1
ATOM 5014 C CA . ARG A 1 445 ? 130.376 137.385 149.947 1.00 55.90 465 ARG A CA 1
ATOM 5015 C C . ARG A 1 445 ? 130.381 137.978 148.543 1.00 57.94 465 ARG A C 1
ATOM 5016 O O . ARG A 1 445 ? 129.432 138.670 148.156 1.00 62.01 465 ARG A O 1
ATOM 5037 N N . ARG A 1 446 ? 131.433 137.723 147.768 1.00 61.55 466 ARG A N 1
ATOM 5038 C CA . ARG A 1 446 ? 131.589 138.316 146.448 1.00 64.39 466 ARG A CA 1
ATOM 5039 C C . ARG A 1 446 ? 131.936 137.237 145.433 1.00 65.10 466 ARG A C 1
ATOM 5040 O O . ARG A 1 446 ? 132.511 136.201 145.777 1.00 66.14 466 ARG A O 1
ATOM 5061 N N . LEU A 1 447 ? 131.583 137.493 144.171 1.00 58.27 467 LEU A N 1
ATOM 5062 C CA . LEU A 1 447 ? 131.812 136.500 143.126 1.00 57.11 467 LEU A CA 1
ATOM 5063 C C . LEU A 1 447 ? 133.294 136.186 142.980 1.00 56.23 467 LEU A C 1
ATOM 5064 O O . LEU A 1 447 ? 133.678 135.021 142.829 1.00 55.32 467 LEU A O 1
ATOM 5080 N N . SER A 1 448 ? 134.145 137.213 143.022 1.00 57.85 468 SER A N 1
ATOM 5081 C CA . SER A 1 448 ? 135.572 136.996 142.809 1.00 55.18 468 SER A CA 1
ATOM 5082 C C . SER A 1 448 ? 136.136 136.016 143.828 1.00 54.56 468 SER A C 1
ATOM 5083 O O . SER A 1 448 ? 136.897 135.106 143.474 1.00 56.65 468 SER A O 1
ATOM 5091 N N . ALA A 1 449 ? 135.752 136.169 145.098 1.00 51.11 469 ALA A N 1
ATOM 5092 C CA . ALA A 1 449 ? 136.285 135.304 146.141 1.00 48.14 469 ALA A CA 1
ATOM 5093 C C . ALA A 1 449 ? 136.097 133.833 145.799 1.00 49.61 469 ALA A C 1
ATOM 5094 O O . ALA A 1 449 ? 136.958 133.005 146.118 1.00 46.37 469 ALA A O 1
ATOM 5101 N N . CYS A 1 450 ? 134.990 133.494 145.133 1.00 52.45 470 CYS A N 1
ATOM 5102 C CA . CYS A 1 450 ? 134.721 132.102 144.786 1.00 50.66 470 CYS A CA 1
ATOM 5103 C C . CYS A 1 450 ? 135.938 131.419 144.181 1.00 52.53 470 CYS A C 1
ATOM 5104 O O . CYS A 1 450 ? 136.115 130.207 144.346 1.00 56.36 470 CYS A O 1
ATOM 5112 N N . GLU A 1 451 ? 136.787 132.171 143.482 1.00 48.28 471 GLU A N 1
ATOM 5113 C CA . GLU A 1 451 ? 137.981 131.599 142.876 1.00 47.49 471 GLU A CA 1
ATOM 5114 C C . GLU A 1 451 ? 139.234 131.794 143.713 1.00 51.32 471 GLU A C 1
ATOM 5115 O O . GLU A 1 451 ? 140.100 130.914 143.718 1.00 53.11 471 GLU A O 1
ATOM 5127 N N . THR A 1 452 ? 139.355 132.916 144.426 1.00 48.17 472 THR A N 1
ATOM 5128 C CA . THR A 1 452 ? 140.632 133.250 145.043 1.00 44.28 472 THR A CA 1
ATOM 5129 C C . THR A 1 452 ? 141.067 132.220 146.074 1.00 45.24 472 THR A C 1
ATOM 5130 O O . THR A 1 452 ? 142.268 132.089 146.329 1.00 44.85 472 THR A O 1
ATOM 5141 N N . MET A 1 453 ? 140.125 131.490 146.675 1.00 40.44 473 MET A N 1
ATOM 5142 C CA . MET A 1 453 ? 140.505 130.499 147.675 1.00 39.33 473 MET A CA 1
ATOM 5143 C C . MET A 1 453 ? 141.165 129.287 147.037 1.00 35.61 473 MET A C 1
ATOM 5144 O O . MET A 1 453 ? 141.936 128.584 147.697 1.00 40.99 473 MET A O 1
ATOM 5158 N N . GLY A 1 454 ? 140.876 129.021 145.764 1.00 27.95 474 GLY A N 1
ATOM 5159 C CA . GLY A 1 454 ? 141.538 127.919 145.090 1.00 30.70 474 GLY A CA 1
ATOM 5160 C C . GLY A 1 454 ? 143.030 128.144 144.950 1.00 33.81 474 GLY A C 1
ATOM 5161 O O . GLY A 1 454 ? 143.824 127.208 145.068 1.00 40.07 474 GLY A O 1
ATOM 5165 N N . SER A 1 455 ? 143.432 129.388 144.703 1.00 31.14 475 SER A N 1
ATOM 5166 C CA . SER A 1 455 ? 144.835 129.728 144.514 1.00 30.15 475 SER A CA 1
ATOM 5167 C C . SER A 1 455 ? 145.581 129.935 145.824 1.00 32.33 475 SER A C 1
ATOM 5168 O O . SER A 1 455 ? 146.791 130.177 145.792 1.00 40.00 475 SER A O 1
ATOM 5176 N N . ALA A 1 456 ? 144.899 129.851 146.964 1.00 32.20 476 ALA A N 1
ATOM 5177 C CA . ALA A 1 456 ? 145.547 130.097 148.244 1.00 29.55 476 ALA A CA 1
ATOM 5178 C C . ALA A 1 456 ? 146.724 129.153 148.434 1.00 24.91 476 ALA A C 1
ATOM 5179 O O . ALA A 1 456 ? 146.612 127.947 148.200 1.00 30.05 476 ALA A O 1
ATOM 5186 N N . THR A 1 457 ? 147.859 129.708 148.860 1.00 18.06 477 THR A N 1
ATOM 5187 C CA . THR A 1 457 ? 149.073 128.930 149.058 1.00 18.63 477 THR A CA 1
ATOM 5188 C C . THR A 1 457 ? 149.336 128.591 150.517 1.00 26.97 477 THR A C 1
ATOM 5189 O O . THR A 1 457 ? 150.099 127.659 150.790 1.00 29.60 477 THR A O 1
ATOM 5200 N N . THR A 1 458 ? 148.732 129.319 151.452 1.00 28.65 478 THR A N 1
ATOM 5201 C CA . THR A 1 458 ? 148.892 129.037 152.870 1.00 30.46 478 THR A CA 1
ATOM 5202 C C . THR A 1 458 ? 147.634 129.483 153.595 1.00 28.68 478 THR A C 1
ATOM 5203 O O . THR A 1 458 ? 146.951 130.411 153.159 1.00 27.26 478 THR A O 1
ATOM 5214 N N . ILE A 1 459 ? 147.333 128.804 154.700 1.00 28.10 479 ILE A N 1
ATOM 5215 C CA . ILE A 1 459 ? 146.149 129.077 155.507 1.00 30.09 479 ILE A CA 1
ATOM 5216 C C . ILE A 1 459 ? 146.596 129.280 156.946 1.00 31.82 479 ILE A C 1
ATOM 5217 O O . ILE A 1 459 ? 147.120 128.351 157.571 1.00 40.19 479 ILE A O 1
ATOM 5233 N N . CYS A 1 460 ? 146.373 130.478 157.473 1.00 27.94 480 CYS A N 1
ATOM 5234 C CA . CYS A 1 460 ? 146.638 130.791 158.870 1.00 25.74 480 CYS A CA 1
ATOM 5235 C C . CYS A 1 460 ? 145.326 130.691 159.637 1.00 28.90 480 CYS A C 1
ATOM 5236 O O . CYS A 1 460 ? 144.374 131.419 159.342 1.00 30.52 480 CYS A O 1
ATOM 5244 N N . SER A 1 461 ? 145.275 129.790 160.611 1.00 32.48 481 SER A N 1
ATOM 5245 C CA . SER A 1 461 ? 144.043 129.464 161.312 1.00 32.43 481 SER A CA 1
ATOM 5246 C C . SER A 1 461 ? 144.169 129.840 162.779 1.00 26.32 481 SER A C 1
ATOM 5247 O O . SER A 1 461 ? 145.158 129.494 163.431 1.00 24.73 481 SER A O 1
ATOM 5255 N N . ASP A 1 462 ? 143.168 130.549 163.290 1.00 27.55 482 ASP A N 1
ATOM 5256 C CA . ASP A 1 462 ? 143.074 130.778 164.721 1.00 27.58 482 ASP A CA 1
ATOM 5257 C C . ASP A 1 462 ? 142.936 129.441 165.440 1.00 29.52 482 ASP A C 1
ATOM 5258 O O . ASP A 1 462 ? 142.610 128.415 164.840 1.00 42.96 482 ASP A O 1
ATOM 5267 N N . LYS A 1 463 ? 143.200 129.455 166.744 1.00 19.63 483 LYS A N 1
ATOM 5268 C CA . LYS A 1 463 ? 143.116 128.248 167.555 1.00 19.57 483 LYS A CA 1
ATOM 5269 C C . LYS A 1 463 ? 141.830 128.179 168.366 1.00 26.69 483 LYS A C 1
ATOM 5270 O O . LYS A 1 463 ? 141.137 127.159 168.342 1.00 29.15 483 LYS A O 1
ATOM 5289 N N . THR A 1 464 ? 141.497 129.241 169.093 1.00 41.32 484 THR A N 1
ATOM 5290 C CA . THR A 1 464 ? 140.321 129.239 169.954 1.00 36.41 484 THR A CA 1
ATOM 5291 C C . THR A 1 464 ? 139.104 129.639 169.130 1.00 32.28 484 THR A C 1
ATOM 5292 O O . THR A 1 464 ? 139.013 130.775 168.652 1.00 33.13 484 THR A O 1
ATOM 5303 N N . GLY A 1 465 ? 138.167 128.710 168.969 1.00 33.86 485 GLY A N 1
ATOM 5304 C CA . GLY A 1 465 ? 136.999 128.938 168.143 1.00 38.45 485 GLY A CA 1
ATOM 5305 C C . GLY A 1 465 ? 137.139 128.280 166.787 1.00 39.82 485 GLY A C 1
ATOM 5306 O O . GLY A 1 465 ? 136.181 127.709 166.260 1.00 42.94 485 GLY A O 1
ATOM 5310 N N . THR A 1 466 ? 138.339 128.356 166.217 1.00 33.75 486 THR A N 1
ATOM 5311 C CA . THR A 1 466 ? 138.673 127.700 164.961 1.00 26.53 486 THR A CA 1
ATOM 5312 C C . THR A 1 466 ? 139.724 126.639 165.240 1.00 30.00 486 THR A C 1
ATOM 5313 O O . THR A 1 466 ? 140.759 126.933 165.844 1.00 40.02 486 THR A O 1
ATOM 5324 N N . LEU A 1 467 ? 139.461 125.413 164.799 1.00 27.71 487 LEU A N 1
ATOM 5325 C CA . LEU A 1 467 ? 140.241 124.215 165.072 1.00 30.12 487 LEU A CA 1
ATOM 5326 C C . LEU A 1 467 ? 139.984 123.691 166.480 1.00 37.18 487 LEU A C 1
ATOM 5327 O O . LEU A 1 467 ? 140.507 122.634 166.827 1.00 44.55 487 LEU A O 1
ATOM 5343 N N . THR A 1 468 ? 139.212 124.391 167.308 1.00 35.91 488 THR A N 1
ATOM 5344 C CA . THR A 1 468 ? 138.851 123.918 168.635 1.00 30.64 488 THR A CA 1
ATOM 5345 C C . THR A 1 468 ? 137.435 124.372 168.940 1.00 30.14 488 THR A C 1
ATOM 5346 O O . THR A 1 468 ? 137.050 125.494 168.601 1.00 29.74 488 THR A O 1
ATOM 5357 N N . LEU A 1 469 ? 136.664 123.501 169.589 1.00 29.14 489 LEU A N 1
ATOM 5358 C CA . LEU A 1 469 ? 135.272 123.821 169.876 1.00 32.96 489 LEU A CA 1
ATOM 5359 C C . LEU A 1 469 ? 135.135 125.073 170.729 1.00 38.28 489 LEU A C 1
ATOM 5360 O O . LEU A 1 469 ? 134.066 125.692 170.732 1.00 37.74 489 LEU A O 1
ATOM 5376 N N . ASN A 1 470 ? 136.186 125.459 171.450 1.00 44.24 490 ASN A N 1
ATOM 5377 C CA . ASN A 1 470 ? 136.207 126.596 172.362 1.00 37.56 490 ASN A CA 1
ATOM 5378 C C . ASN A 1 470 ? 135.433 126.320 173.641 1.00 38.97 490 ASN A C 1
ATOM 5379 O O . ASN A 1 470 ? 135.326 127.214 174.488 1.00 44.44 490 ASN A O 1
ATOM 5390 N N . GLN A 1 471 ? 134.890 125.119 173.814 1.00 32.24 491 GLN A N 1
ATOM 5391 C CA . GLN A 1 471 ? 134.166 124.742 175.018 1.00 38.30 491 GLN A CA 1
ATOM 5392 C C . GLN A 1 471 ? 134.937 123.647 175.739 1.00 37.35 491 GLN A C 1
ATOM 5393 O O . GLN A 1 471 ? 135.269 122.620 175.140 1.00 35.76 491 GLN A O 1
ATOM 5407 N N . MET A 1 472 ? 135.224 123.871 177.018 1.00 36.86 492 MET A N 1
ATOM 5408 C CA . MET A 1 472 ? 135.939 122.873 177.798 1.00 34.84 492 MET A CA 1
ATOM 5409 C C . MET A 1 472 ? 135.117 121.596 177.888 1.00 36.01 492 MET A C 1
ATOM 5410 O O . MET A 1 472 ? 133.926 121.629 178.208 1.00 37.35 492 MET A O 1
ATOM 5424 N N . THR A 1 473 ? 135.758 120.467 177.601 1.00 34.30 493 THR A N 1
ATOM 5425 C CA . THR A 1 473 ? 135.116 119.167 177.698 1.00 36.35 493 THR A CA 1
ATOM 5426 C C . THR A 1 473 ? 136.165 118.148 178.108 1.00 32.77 493 THR A C 1
ATOM 5427 O O . THR A 1 473 ? 137.369 118.385 177.985 1.00 27.50 493 THR A O 1
ATOM 5438 N N . VAL A 1 474 ? 135.691 117.011 178.610 1.00 30.27 494 VAL A N 1
ATOM 5439 C CA . VAL A 1 474 ? 136.594 115.968 179.071 1.00 28.28 494 VAL A CA 1
ATOM 5440 C C . VAL A 1 474 ? 137.306 115.349 177.879 1.00 38.71 494 VAL A C 1
ATOM 5441 O O . VAL A 1 474 ? 136.671 114.924 176.905 1.00 43.70 494 VAL A O 1
ATOM 5454 N N . VAL A 1 475 ? 138.630 115.291 177.953 1.00 38.40 495 VAL A N 1
ATOM 5455 C CA . VAL A 1 475 ? 139.445 114.657 176.924 1.00 37.65 495 VAL A CA 1
ATOM 5456 C C . VAL A 1 475 ? 139.852 113.249 177.333 1.00 44.36 495 VAL A C 1
ATOM 5457 O O . VAL A 1 475 ? 139.729 112.308 176.551 1.00 50.38 495 VAL A O 1
ATOM 5470 N N . GLU A 1 476 ? 140.341 113.089 178.559 1.00 43.88 496 GLU A N 1
ATOM 5471 C CA . GLU A 1 476 ? 140.600 111.785 179.147 1.00 44.22 496 GLU A CA 1
ATOM 5472 C C . GLU A 1 476 ? 140.030 111.771 180.558 1.00 43.65 496 GLU A C 1
ATOM 5473 O O . GLU A 1 476 ? 139.483 112.767 181.040 1.00 46.23 496 GLU A O 1
ATOM 5485 N N . SER A 1 477 ? 140.154 110.630 181.225 1.00 39.42 497 SER A N 1
ATOM 5486 C CA . SER A 1 477 ? 139.602 110.466 182.561 1.00 38.15 497 SER A CA 1
ATOM 5487 C C . SER A 1 477 ? 140.250 109.249 183.205 1.00 41.99 497 SER A C 1
ATOM 5488 O O . SER A 1 477 ? 141.074 108.563 182.596 1.00 55.15 497 SER A O 1
ATOM 5496 N N . TYR A 1 478 ? 139.878 108.998 184.454 1.00 42.19 498 TYR A N 1
ATOM 5497 C CA . TYR A 1 478 ? 140.270 107.799 185.177 1.00 43.31 498 TYR A CA 1
ATOM 5498 C C . TYR A 1 478 ? 139.036 107.244 185.866 1.00 47.61 498 TYR A C 1
ATOM 5499 O O . TYR A 1 478 ? 138.152 108.004 186.267 1.00 54.83 498 TYR A O 1
ATOM 5516 N N . ALA A 1 479 ? 138.965 105.922 185.988 1.00 55.18 499 ALA A N 1
ATOM 5517 C CA . ALA A 1 479 ? 137.819 105.303 186.640 1.00 56.11 499 ALA A CA 1
ATOM 5518 C C . ALA A 1 479 ? 138.086 103.831 186.917 1.00 60.81 499 ALA A C 1
ATOM 5519 O O . ALA A 1 479 ? 138.477 103.084 186.016 1.00 64.40 499 ALA A O 1
ATOM 5526 N N . GLY A 1 480 ? 137.871 103.405 188.158 1.00 60.51 500 GLY A N 1
ATOM 5527 C CA . GLY A 1 480 ? 138.110 102.018 188.511 1.00 61.84 500 GLY A CA 1
ATOM 5528 C C . GLY A 1 480 ? 139.557 101.599 188.398 1.00 64.88 500 GLY A C 1
ATOM 5529 O O . GLY A 1 480 ? 139.838 100.456 188.025 1.00 67.49 500 GLY A O 1
ATOM 5533 N N . GLY A 1 481 ? 140.489 102.496 188.709 1.00 63.83 501 GLY A N 1
ATOM 5534 C CA . GLY A 1 481 ? 141.898 102.170 188.646 1.00 67.87 501 GLY A CA 1
ATOM 5535 C C . GLY A 1 481 ? 142.484 102.148 187.254 1.00 65.65 501 GLY A C 1
ATOM 5536 O O . GLY A 1 481 ? 143.656 101.789 187.100 1.00 67.40 501 GLY A O 1
ATOM 5540 N N . LYS A 1 482 ? 141.712 102.523 186.238 1.00 61.40 502 LYS A N 1
ATOM 5541 C CA . LYS A 1 482 ? 142.173 102.515 184.860 1.00 65.22 502 LYS A CA 1
ATOM 5542 C C . LYS A 1 482 ? 141.743 103.811 184.191 1.00 62.77 502 LYS A C 1
ATOM 5543 O O . LYS A 1 482 ? 140.818 104.489 184.644 1.00 62.41 502 LYS A O 1
ATOM 5562 N N . LYS A 1 483 ? 142.433 104.156 183.103 1.00 59.24 503 LYS A N 1
ATOM 5563 C CA . LYS A 1 483 ? 142.118 105.396 182.401 1.00 59.04 503 LYS A CA 1
ATOM 5564 C C . LYS A 1 483 ? 140.669 105.407 181.936 1.00 59.49 503 LYS A C 1
ATOM 5565 O O . LYS A 1 483 ? 139.912 106.331 182.253 1.00 67.19 503 LYS A O 1
ATOM 5583 N N . THR A 1 484 ? 140.258 104.372 181.208 1.00 59.10 504 THR A N 1
ATOM 5584 C CA . THR A 1 484 ? 138.898 104.261 180.682 1.00 61.46 504 THR A CA 1
ATOM 5585 C C . THR A 1 484 ? 138.394 105.618 180.198 1.00 57.49 504 THR A C 1
ATOM 5586 O O . THR A 1 484 ? 137.334 106.103 180.597 1.00 56.30 504 THR A O 1
ATOM 5597 N N . ASP A 1 485 ? 139.186 106.245 179.334 1.00 63.38 505 ASP A N 1
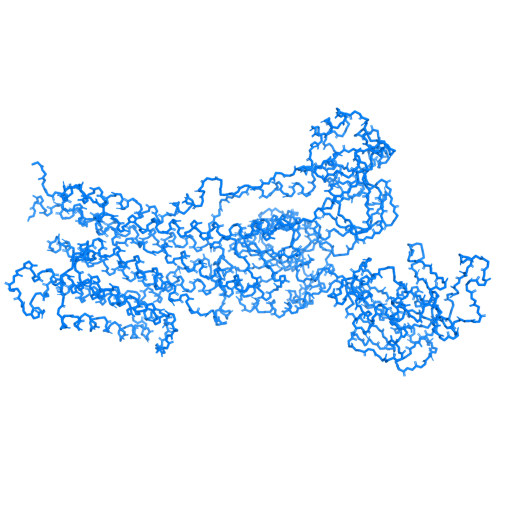ATOM 5598 C CA . ASP A 1 485 ? 138.824 107.556 178.813 1.00 69.62 505 ASP A CA 1
ATOM 5599 C C . ASP A 1 485 ? 137.586 107.441 177.935 1.00 73.57 505 ASP A C 1
ATOM 5600 O O . ASP A 1 485 ? 137.520 106.588 177.045 1.00 74.61 505 ASP A O 1
ATOM 5609 N N . THR A 1 486 ? 136.604 108.306 178.185 1.00 66.55 506 THR A N 1
ATOM 5610 C CA . THR A 1 486 ? 135.340 108.311 177.440 1.00 65.14 506 THR A CA 1
ATOM 5611 C C . THR A 1 486 ? 134.793 106.883 177.462 1.00 61.56 506 THR A C 1
ATOM 5612 O O . THR A 1 486 ? 134.639 106.314 178.552 1.00 61.24 506 THR A O 1
ATOM 5623 N N . GLU A 1 487 ? 134.497 106.276 176.319 1.00 60.53 507 GLU A N 1
ATOM 5624 C CA . GLU A 1 487 ? 134.002 104.890 176.265 1.00 64.16 507 GLU A CA 1
ATOM 5625 C C . GLU A 1 487 ? 132.729 104.827 177.115 1.00 65.13 507 GLU A C 1
ATOM 5626 O O . GLU A 1 487 ? 131.905 105.752 177.062 1.00 64.20 507 GLU A O 1
ATOM 5638 N N . GLN A 1 488 ? 132.535 103.765 177.895 1.00 64.17 508 GLN A N 1
ATOM 5639 C CA . GLN A 1 488 ? 131.385 103.641 178.779 1.00 62.75 508 GLN A CA 1
ATOM 5640 C C . GLN A 1 488 ? 131.841 103.005 180.081 1.00 63.09 508 GLN A C 1
ATOM 5641 O O . GLN A 1 488 ? 132.453 101.933 180.069 1.00 65.29 508 GLN A O 1
ATOM 5655 N N . LEU A 1 489 ? 131.543 103.664 181.195 1.00 54.79 509 LEU A N 1
ATOM 5656 C CA . LEU A 1 489 ? 131.984 103.196 182.497 1.00 52.11 509 LEU A CA 1
ATOM 5657 C C . LEU A 1 489 ? 131.125 102.033 182.981 1.00 53.73 509 LEU A C 1
ATOM 5658 O O . LEU A 1 489 ? 129.986 101.860 182.541 1.00 51.67 509 LEU A O 1
ATOM 5674 N N . PRO A 1 490 ? 131.649 101.217 183.896 1.00 56.97 510 PRO A N 1
ATOM 5675 C CA . PRO A 1 490 ? 130.825 100.161 184.493 1.00 54.86 510 PRO A CA 1
ATOM 5676 C C . PRO A 1 490 ? 129.616 100.747 185.206 1.00 57.17 510 PRO A C 1
ATOM 5677 O O . PRO A 1 490 ? 129.645 101.876 185.698 1.00 64.56 510 PRO A O 1
ATOM 5688 N N . ALA A 1 491 ? 128.539 99.962 185.252 1.00 50.22 511 ALA A N 1
ATOM 5689 C CA . ALA A 1 491 ? 127.304 100.446 185.862 1.00 51.30 511 ALA A CA 1
ATOM 5690 C C . ALA A 1 491 ? 127.506 100.788 187.334 1.00 52.02 511 ALA A C 1
ATOM 5691 O O . ALA A 1 491 ? 127.018 101.820 187.812 1.00 45.33 511 ALA A O 1
ATOM 5698 N N . THR A 1 492 ? 128.227 99.936 188.069 1.00 53.88 512 THR A N 1
ATOM 5699 C CA . THR A 1 492 ? 128.374 100.145 189.506 1.00 51.34 512 THR A CA 1
ATOM 5700 C C . THR A 1 492 ? 129.065 101.469 189.808 1.00 50.54 512 THR A C 1
ATOM 5701 O O . THR A 1 492 ? 128.645 102.203 190.711 1.00 50.90 512 THR A O 1
ATOM 5712 N N . ILE A 1 493 ? 130.129 101.791 189.073 1.00 50.20 513 ILE A N 1
ATOM 5713 C CA . ILE A 1 493 ? 130.789 103.075 189.276 1.00 44.28 513 ILE A CA 1
ATOM 5714 C C . ILE A 1 493 ? 130.046 104.186 188.548 1.00 46.38 513 ILE A C 1
ATOM 5715 O O . ILE A 1 493 ? 130.069 105.343 188.988 1.00 52.91 513 ILE A O 1
ATOM 5731 N N . THR A 1 494 ? 129.391 103.866 187.430 1.00 40.57 514 THR A N 1
ATOM 5732 C CA . THR A 1 494 ? 128.695 104.891 186.661 1.00 38.93 514 THR A CA 1
ATOM 5733 C C . THR A 1 494 ? 127.567 105.515 187.467 1.00 44.25 514 THR A C 1
ATOM 5734 O O . THR A 1 494 ? 127.354 106.729 187.405 1.00 44.88 514 THR A O 1
ATOM 5745 N N . SER A 1 495 ? 126.821 104.703 188.217 1.00 43.65 515 SER A N 1
ATOM 5746 C CA . SER A 1 495 ? 125.716 105.244 189.005 1.00 40.62 515 SER A CA 1
ATOM 5747 C C . SER A 1 495 ? 126.214 106.293 189.991 1.00 37.84 515 SER A C 1
ATOM 5748 O O . SER A 1 495 ? 125.676 107.405 190.065 1.00 46.15 515 SER A O 1
ATOM 5756 N N . LEU A 1 496 ? 127.249 105.953 190.759 1.00 37.41 516 LEU A N 1
ATOM 5757 C CA . LEU A 1 496 ? 127.778 106.897 191.736 1.00 38.06 516 LEU A CA 1
ATOM 5758 C C . LEU A 1 496 ? 128.363 108.126 191.055 1.00 40.33 516 LEU A C 1
ATOM 5759 O O . LEU A 1 496 ? 128.163 109.253 191.520 1.00 45.38 516 LEU A O 1
ATOM 5775 N N . VAL A 1 497 ? 129.087 107.936 189.951 1.00 32.03 517 VAL A N 1
ATOM 5776 C CA . VAL A 1 497 ? 129.707 109.079 189.291 1.00 30.51 517 VAL A CA 1
ATOM 5777 C C . VAL A 1 497 ? 128.643 110.031 188.765 1.00 36.22 517 VAL A C 1
ATOM 5778 O O . VAL A 1 497 ? 128.774 111.254 188.888 1.00 38.47 517 VAL A O 1
ATOM 5791 N N . VAL A 1 498 ? 127.574 109.496 188.169 1.00 46.64 518 VAL A N 1
ATOM 5792 C CA . VAL A 1 498 ? 126.534 110.365 187.625 1.00 43.91 518 VAL A CA 1
ATOM 5793 C C . VAL A 1 498 ? 125.765 111.053 188.745 1.00 46.65 518 VAL A C 1
ATOM 5794 O O . VAL A 1 498 ? 125.410 112.231 188.626 1.00 50.30 518 VAL A O 1
ATOM 5807 N N . GLU A 1 499 ? 125.486 110.351 189.849 1.00 47.84 519 GLU A N 1
ATOM 5808 C CA . GLU A 1 499 ? 124.795 111.033 190.939 1.00 44.22 519 GLU A CA 1
ATOM 5809 C C . GLU A 1 499 ? 125.664 112.151 191.498 1.00 46.90 519 GLU A C 1
ATOM 5810 O O . GLU A 1 499 ? 125.164 113.234 191.822 1.00 53.64 519 GLU A O 1
ATOM 5822 N N . GLY A 1 500 ? 126.972 111.909 191.617 1.00 41.26 520 GLY A N 1
ATOM 5823 C CA . GLY A 1 500 ? 127.864 112.954 192.091 1.00 42.02 520 GLY A CA 1
ATOM 5824 C C . GLY A 1 500 ? 127.935 114.134 191.142 1.00 42.76 520 GLY A C 1
ATOM 5825 O O . GLY A 1 500 ? 127.954 115.289 191.573 1.00 46.97 520 GLY A O 1
ATOM 5829 N N . ILE A 1 501 ? 127.978 113.864 189.838 1.00 40.49 521 ILE A N 1
ATOM 5830 C CA . ILE A 1 501 ? 128.042 114.946 188.864 1.00 33.48 521 ILE A CA 1
ATOM 5831 C C . ILE A 1 501 ? 126.752 115.754 188.879 1.00 40.06 521 ILE A C 1
ATOM 5832 O O . ILE A 1 501 ? 126.771 116.979 188.713 1.00 47.16 521 ILE A O 1
ATOM 5848 N N . SER A 1 502 ? 125.612 115.087 189.069 1.00 47.52 522 SER A N 1
ATOM 5849 C CA . SER A 1 502 ? 124.332 115.787 189.056 1.00 48.86 522 SER A CA 1
ATOM 5850 C C . SER A 1 502 ? 124.106 116.584 190.335 1.00 49.21 522 SER A C 1
ATOM 5851 O O . SER A 1 502 ? 123.585 117.703 190.285 1.00 49.07 522 SER A O 1
ATOM 5859 N N . GLN A 1 503 ? 124.489 116.030 191.482 1.00 52.98 523 GLN A N 1
ATOM 5860 C CA . GLN A 1 503 ? 124.182 116.627 192.774 1.00 53.71 523 GLN A CA 1
ATOM 5861 C C . GLN A 1 503 ? 125.298 117.510 193.317 1.00 56.04 523 GLN A C 1
ATOM 5862 O O . GLN A 1 503 ? 125.151 118.052 194.416 1.00 59.30 523 GLN A O 1
ATOM 5876 N N . ASN A 1 504 ? 126.400 117.673 192.587 1.00 50.87 524 ASN A N 1
ATOM 5877 C CA . ASN A 1 504 ? 127.532 118.464 193.057 1.00 49.92 524 ASN A CA 1
ATOM 5878 C C . ASN A 1 504 ? 127.901 119.594 192.105 1.00 50.13 524 ASN A C 1
ATOM 5879 O O . ASN A 1 504 ? 129.020 120.113 192.188 1.00 52.09 524 ASN A O 1
ATOM 5890 N N . THR A 1 505 ? 127.001 119.989 191.209 1.00 43.90 525 THR A N 1
ATOM 5891 C CA . THR A 1 505 ? 127.281 121.009 190.209 1.00 48.16 525 THR A CA 1
ATOM 5892 C C . THR A 1 505 ? 126.261 122.130 190.325 1.00 53.52 525 THR A C 1
ATOM 5893 O O . THR A 1 505 ? 125.054 121.872 190.376 1.00 53.88 525 THR A O 1
ATOM 5904 N N . THR A 1 506 ? 126.750 123.371 190.365 1.00 58.21 526 THR A N 1
ATOM 5905 C CA . THR A 1 506 ? 125.848 124.518 190.347 1.00 55.62 526 THR A CA 1
ATOM 5906 C C . THR A 1 506 ? 125.187 124.672 188.984 1.00 54.91 526 THR A C 1
ATOM 5907 O O . THR A 1 506 ? 123.993 124.981 188.898 1.00 59.12 526 THR A O 1
ATOM 5918 N N . GLY A 1 507 ? 125.944 124.463 187.910 1.00 46.56 527 GLY A N 1
ATOM 5919 C CA . GLY A 1 507 ? 125.368 124.507 186.584 1.00 51.13 527 GLY A CA 1
ATOM 5920 C C . GLY A 1 507 ? 124.484 123.308 186.304 1.00 52.86 527 GLY A C 1
ATOM 5921 O O . GLY A 1 507 ? 124.577 122.261 186.944 1.00 52.27 527 GLY A O 1
ATOM 5925 N N . SER A 1 508 ? 123.604 123.471 185.319 1.00 57.01 528 SER A N 1
ATOM 5926 C CA . SER A 1 508 ? 122.644 122.438 184.964 1.00 56.46 528 SER A CA 1
ATOM 5927 C C . SER A 1 508 ? 122.362 122.504 183.471 1.00 56.82 528 SER A C 1
ATOM 5928 O O . SER A 1 508 ? 122.596 123.523 182.817 1.00 59.46 528 SER A O 1
ATOM 5936 N N . ILE A 1 509 ? 121.856 121.393 182.935 1.00 62.72 529 ILE A N 1
ATOM 5937 C CA . ILE A 1 509 ? 121.505 121.337 181.522 1.00 69.20 529 ILE A CA 1
ATOM 5938 C C . ILE A 1 509 ? 120.243 122.153 181.278 1.00 72.10 529 ILE A C 1
ATOM 5939 O O . ILE A 1 509 ? 119.316 122.165 182.100 1.00 71.60 529 ILE A O 1
ATOM 5955 N N . PHE A 1 510 ? 120.204 122.843 180.137 1.00 88.34 530 PHE A N 1
ATOM 5956 C CA . PHE A 1 510 ? 119.169 123.846 179.907 1.00 90.18 530 PHE A CA 1
ATOM 5957 C C . PHE A 1 510 ? 117.785 123.217 179.791 1.00 90.51 530 PHE A C 1
ATOM 5958 O O . PHE A 1 510 ? 116.841 123.647 180.464 1.00 88.63 530 PHE A O 1
ATOM 5975 N N . VAL A 1 511 ? 117.642 122.201 178.945 1.00 93.96 531 VAL A N 1
ATOM 5976 C CA . VAL A 1 511 ? 116.321 121.671 178.613 1.00 96.89 531 VAL A CA 1
ATOM 5977 C C . VAL A 1 511 ? 116.319 120.151 178.744 1.00 95.26 531 VAL A C 1
ATOM 5978 O O . VAL A 1 511 ? 116.212 119.438 177.736 1.00 93.17 531 VAL A O 1
ATOM 5991 N N . PRO A 1 512 ? 116.435 119.611 179.956 1.00 89.12 532 PRO A N 1
ATOM 5992 C CA . PRO A 1 512 ? 116.242 118.168 180.135 1.00 88.48 532 PRO A CA 1
ATOM 5993 C C . PRO A 1 512 ? 114.769 117.795 180.133 1.00 91.75 532 PRO A C 1
ATOM 5994 O O . PRO A 1 512 ? 114.381 116.740 179.621 1.00 94.24 532 PRO A O 1
ATOM 6005 N N . GLU A 1 513 ? 113.938 118.667 180.709 1.00 99.25 533 GLU A N 1
ATOM 6006 C CA . GLU A 1 513 ? 112.505 118.398 180.771 1.00 99.57 533 GLU A CA 1
ATOM 6007 C C . GLU A 1 513 ? 111.844 118.596 179.412 1.00 101.13 533 GLU A C 1
ATOM 6008 O O . GLU A 1 513 ? 110.996 117.794 179.005 1.00 99.95 533 GLU A O 1
ATOM 6020 N N . GLY A 1 514 ? 112.218 119.659 178.697 1.00 104.21 534 GLY A N 1
ATOM 6021 C CA . GLY A 1 514 ? 111.566 119.950 177.430 1.00 103.96 534 GLY A CA 1
ATOM 6022 C C . GLY A 1 514 ? 111.777 118.861 176.395 1.00 104.33 534 GLY A C 1
ATOM 6023 O O . GLY A 1 514 ? 110.866 118.533 175.631 1.00 103.04 534 GLY A O 1
ATOM 6027 N N . GLY A 1 515 ? 112.979 118.290 176.353 1.00 113.72 535 GLY A N 1
ATOM 6028 C CA . GLY A 1 515 ? 113.310 117.252 175.400 1.00 113.58 535 GLY A CA 1
ATOM 6029 C C . GLY A 1 515 ? 114.107 117.714 174.200 1.00 113.07 535 GLY A C 1
ATOM 6030 O O . GLY A 1 515 ? 114.398 116.893 173.321 1.00 110.76 535 GLY A O 1
ATOM 6034 N N . GLY A 1 516 ? 114.468 118.994 174.131 1.00 106.91 536 GLY A N 1
ATOM 6035 C CA . GLY A 1 516 ? 115.266 119.499 173.037 1.00 106.32 536 GLY A CA 1
ATOM 6036 C C . GLY A 1 516 ? 116.745 119.219 173.228 1.00 104.50 536 GLY A C 1
ATOM 6037 O O . GLY A 1 516 ? 117.177 118.578 174.186 1.00 103.57 536 GLY A O 1
ATOM 6041 N N . ASP A 1 517 ? 117.535 119.715 172.278 1.00 96.23 537 ASP A N 1
ATOM 6042 C CA . ASP A 1 517 ? 118.980 119.542 172.346 1.00 95.59 537 ASP A CA 1
ATOM 6043 C C . ASP A 1 517 ? 119.516 120.131 173.645 1.00 94.04 537 ASP A C 1
ATOM 6044 O O . ASP A 1 517 ? 119.164 121.251 174.026 1.00 94.80 537 ASP A O 1
ATOM 6053 N N . LEU A 1 518 ? 120.370 119.371 174.323 1.00 79.56 538 LEU A N 1
ATOM 6054 C CA . LEU A 1 518 ? 120.847 119.769 175.640 1.00 78.23 538 LEU A CA 1
ATOM 6055 C C . LEU A 1 518 ? 121.829 120.927 175.528 1.00 77.00 538 LEU A C 1
ATOM 6056 O O . LEU A 1 518 ? 122.732 120.912 174.686 1.00 74.72 538 LEU A O 1
ATOM 6072 N N . GLU A 1 519 ? 121.648 121.935 176.379 1.00 79.68 539 GLU A N 1
ATOM 6073 C CA . GLU A 1 519 ? 122.561 123.068 176.471 1.00 80.28 539 GLU A CA 1
ATOM 6074 C C . GLU A 1 519 ? 122.988 123.219 177.922 1.00 77.52 539 GLU A C 1
ATOM 6075 O O . GLU A 1 519 ? 122.141 123.380 178.806 1.00 76.64 539 GLU A O 1
ATOM 6087 N N . TYR A 1 520 ? 124.293 123.174 178.163 1.00 60.37 540 TYR A N 1
ATOM 6088 C CA . TYR A 1 520 ? 124.832 123.222 179.512 1.00 58.52 540 TYR A CA 1
ATOM 6089 C C . TYR A 1 520 ? 125.032 124.663 179.960 1.00 57.18 540 TYR A C 1
ATOM 6090 O O . TYR A 1 520 ? 125.142 125.581 179.143 1.00 59.17 540 TYR A O 1
ATOM 6108 N N . SER A 1 521 ? 125.072 124.854 181.276 1.00 54.41 541 SER A N 1
ATOM 6109 C CA . SER A 1 521 ? 125.285 126.159 181.885 1.00 56.25 541 SER A CA 1
ATOM 6110 C C . SER A 1 521 ? 126.402 126.045 182.916 1.00 52.96 541 SER A C 1
ATOM 6111 O O . SER A 1 521 ? 127.051 125.004 183.050 1.00 52.23 541 SER A O 1
ATOM 6119 N N . GLY A 1 522 ? 126.629 127.130 183.650 1.00 46.75 542 GLY A N 1
ATOM 6120 C CA . GLY A 1 522 ? 127.665 127.150 184.660 1.00 44.53 542 GLY A CA 1
ATOM 6121 C C . GLY A 1 522 ? 129.038 127.405 184.071 1.00 45.13 542 GLY A C 1
ATOM 6122 O O . GLY A 1 522 ? 129.220 127.601 182.869 1.00 41.71 542 GLY A O 1
ATOM 6126 N N . SER A 1 523 ? 130.031 127.391 184.955 1.00 46.61 543 SER A N 1
ATOM 6127 C CA . SER A 1 523 ? 131.396 127.672 184.552 1.00 50.04 543 SER A CA 1
ATOM 6128 C C . SER A 1 523 ? 131.928 126.549 183.667 1.00 47.82 543 SER A C 1
ATOM 6129 O O . SER A 1 523 ? 131.381 125.445 183.652 1.00 51.10 543 SER A O 1
ATOM 6137 N N . PRO A 1 524 ? 132.997 126.810 182.910 1.00 37.48 544 PRO A N 1
ATOM 6138 C CA . PRO A 1 524 ? 133.521 125.767 182.014 1.00 37.41 544 PRO A CA 1
ATOM 6139 C C . PRO A 1 524 ? 133.836 124.465 182.725 1.00 42.25 544 PRO A C 1
ATOM 6140 O O . PRO A 1 524 ? 133.630 123.393 182.145 1.00 45.91 544 PRO A O 1
ATOM 6151 N N . THR A 1 525 ? 134.330 124.517 183.961 1.00 40.37 545 THR A N 1
ATOM 6152 C CA . THR A 1 525 ? 134.506 123.292 184.734 1.00 34.89 545 THR A CA 1
ATOM 6153 C C . THR A 1 525 ? 133.179 122.559 184.886 1.00 41.25 545 THR A C 1
ATOM 6154 O O . THR A 1 525 ? 133.077 121.358 184.602 1.00 47.11 545 THR A O 1
ATOM 6165 N N . GLU A 1 526 ? 132.146 123.277 185.331 1.00 45.37 546 GLU A N 1
ATOM 6166 C CA . GLU A 1 526 ? 130.832 122.668 185.500 1.00 43.41 546 GLU A CA 1
ATOM 6167 C C . GLU A 1 526 ? 130.276 122.192 184.168 1.00 43.01 546 GLU A C 1
ATOM 6168 O O . GLU A 1 526 ? 129.680 121.115 184.091 1.00 47.26 546 GLU A O 1
ATOM 6180 N N . LYS A 1 527 ? 130.453 122.983 183.108 1.00 40.43 547 LYS A N 1
ATOM 6181 C CA . LYS A 1 527 ? 129.938 122.581 181.805 1.00 40.34 547 LYS A CA 1
ATOM 6182 C C . LYS A 1 527 ? 130.591 121.291 181.329 1.00 42.37 547 LYS A C 1
ATOM 6183 O O . LYS A 1 527 ? 129.908 120.393 180.827 1.00 52.19 547 LYS A O 1
ATOM 6202 N N . ALA A 1 528 ? 131.910 121.173 181.486 1.00 30.29 548 ALA A N 1
ATOM 6203 C CA . ALA A 1 528 ? 132.598 119.968 181.039 1.00 29.07 548 ALA A CA 1
ATOM 6204 C C . ALA A 1 528 ? 132.215 118.763 181.889 1.00 28.97 548 ALA A C 1
ATOM 6205 O O . ALA A 1 528 ? 132.014 117.664 181.360 1.00 36.17 548 ALA A O 1
ATOM 6212 N N . ILE A 1 529 ? 132.109 118.944 183.206 1.00 30.49 549 ILE A N 1
ATOM 6213 C CA . ILE A 1 529 ? 131.715 117.830 184.064 1.00 28.34 549 ILE A CA 1
ATOM 6214 C C . ILE A 1 529 ? 130.302 117.373 183.723 1.00 36.53 549 ILE A C 1
ATOM 6215 O O . ILE A 1 529 ? 130.013 116.172 183.686 1.00 38.17 549 ILE A O 1
ATOM 6231 N N . LEU A 1 530 ? 129.398 118.322 183.474 1.00 45.60 550 LEU A N 1
ATOM 6232 C CA . LEU A 1 530 ? 128.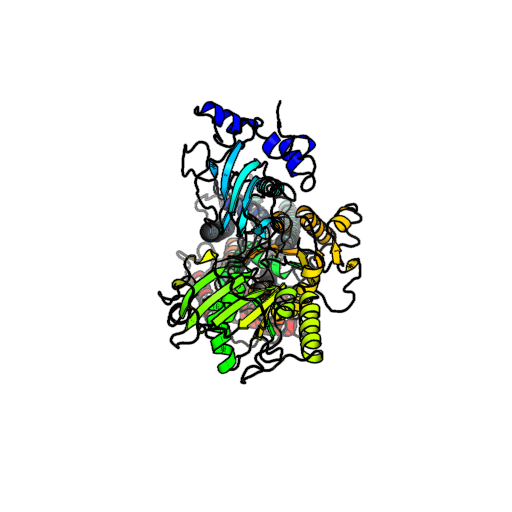034 117.971 183.101 1.00 38.69 550 LEU A CA 1
ATOM 6233 C C . LEU A 1 530 ? 127.991 117.274 181.749 1.00 42.07 550 LEU A C 1
ATOM 6234 O O . LEU A 1 530 ? 127.210 116.337 181.554 1.00 52.29 550 LEU A O 1
ATOM 6250 N N . GLY A 1 531 ? 128.802 117.728 180.795 1.00 42.96 551 GLY A N 1
ATOM 6251 C CA . GLY A 1 531 ? 128.880 117.031 179.524 1.00 46.92 551 GLY A CA 1
ATOM 6252 C C . GLY A 1 531 ? 129.363 115.605 179.689 1.00 45.14 551 GLY A C 1
ATOM 6253 O O . GLY A 1 531 ? 128.853 114.686 179.046 1.00 50.16 551 GLY A O 1
ATOM 6257 N N . TRP A 1 532 ? 130.352 115.402 180.558 1.00 35.02 552 TRP A N 1
ATOM 6258 C CA . TRP A 1 532 ? 130.810 114.049 180.850 1.00 37.30 552 TRP A CA 1
ATOM 6259 C C . TRP A 1 532 ? 129.693 113.212 181.458 1.00 43.00 552 TRP A C 1
ATOM 6260 O O . TRP A 1 532 ? 129.493 112.053 181.076 1.00 45.30 552 TRP A O 1
ATOM 6281 N N . GLY A 1 533 ? 128.957 113.781 182.411 1.00 48.46 553 GLY A N 1
ATOM 6282 C CA . GLY A 1 533 ? 127.855 113.048 183.011 1.00 40.50 553 GLY A CA 1
ATOM 6283 C C . GLY A 1 533 ? 126.801 112.665 181.994 1.00 43.37 553 GLY A C 1
ATOM 6284 O O . GLY A 1 533 ? 126.288 111.543 182.005 1.00 48.33 553 GLY A O 1
ATOM 6288 N N . VAL A 1 534 ? 126.466 113.591 181.096 1.00 48.71 554 VAL A N 1
ATOM 6289 C CA . VAL A 1 534 ? 125.499 113.296 180.043 1.00 49.87 554 VAL A CA 1
ATOM 6290 C C . VAL A 1 534 ? 126.024 112.187 179.142 1.00 51.48 554 VAL A C 1
ATOM 6291 O O . VAL A 1 534 ? 125.291 111.258 178.783 1.00 53.38 554 VAL A O 1
ATOM 6304 N N . LYS A 1 535 ? 127.302 112.262 178.765 1.00 43.36 555 LYS A N 1
ATOM 6305 C CA . LYS A 1 535 ? 127.887 111.211 177.941 1.00 44.87 555 LYS A CA 1
ATOM 6306 C C . LYS A 1 535 ? 127.778 109.857 178.626 1.00 45.16 555 LYS A C 1
ATOM 6307 O O . LYS A 1 535 ? 127.474 108.848 177.979 1.00 46.66 555 LYS A O 1
ATOM 6326 N N . LEU A 1 536 ? 128.013 109.814 179.936 1.00 44.63 556 LEU A N 1
ATOM 6327 C CA . LEU A 1 536 ? 127.905 108.563 180.678 1.00 43.93 556 LEU A CA 1
ATOM 6328 C C . LEU A 1 536 ? 126.479 108.037 180.742 1.00 47.23 556 LEU A C 1
ATOM 6329 O O . LEU A 1 536 ? 126.279 106.914 181.219 1.00 45.03 556 LEU A O 1
ATOM 6345 N N . GLY A 1 537 ? 125.495 108.804 180.282 1.00 51.56 557 GLY A N 1
ATOM 6346 C CA . GLY A 1 537 ? 124.111 108.386 180.351 1.00 52.19 557 GLY A CA 1
ATOM 6347 C C . GLY A 1 537 ? 123.309 109.028 181.456 1.00 55.61 557 GLY A C 1
ATOM 6348 O O . GLY A 1 537 ? 122.247 108.505 181.812 1.00 61.63 557 GLY A O 1
ATOM 6352 N N . MET A 1 538 ? 123.780 110.137 182.017 1.00 55.49 558 MET A N 1
ATOM 6353 C CA . MET A 1 538 ? 123.056 110.821 183.078 1.00 54.92 558 MET A CA 1
ATOM 6354 C C . MET A 1 538 ? 121.903 111.629 182.496 1.00 55.47 558 MET A C 1
ATOM 6355 O O . MET A 1 538 ? 122.062 112.320 181.485 1.00 54.72 558 MET A O 1
ATOM 6369 N N . ASN A 1 539 ? 120.742 111.535 183.136 1.00 65.52 559 ASN A N 1
ATOM 6370 C CA . ASN A 1 539 ? 119.599 112.390 182.843 1.00 70.38 559 ASN A CA 1
ATOM 6371 C C . ASN A 1 539 ? 119.395 113.316 184.034 1.00 70.38 559 ASN A C 1
ATOM 6372 O O . ASN A 1 539 ? 119.101 112.852 185.141 1.00 70.41 559 ASN A O 1
ATOM 6383 N N . PHE A 1 540 ? 119.548 114.623 183.806 1.00 62.43 560 PHE A N 1
ATOM 6384 C CA . PHE A 1 540 ? 119.568 115.558 184.925 1.00 60.94 560 PHE A CA 1
ATOM 6385 C C . PHE A 1 540 ? 118.249 115.546 185.685 1.00 62.61 560 PHE A C 1
ATOM 6386 O O . PHE A 1 540 ? 118.239 115.584 186.920 1.00 65.89 560 PHE A O 1
ATOM 6403 N N . GLU A 1 541 ? 117.125 115.491 184.969 1.00 74.34 561 GLU A N 1
ATOM 6404 C CA . GLU A 1 541 ? 115.828 115.504 185.639 1.00 76.09 561 GLU A CA 1
ATOM 6405 C C . GLU A 1 541 ? 115.717 114.354 186.632 1.00 75.84 561 GLU A C 1
ATOM 6406 O O . GLU A 1 541 ? 115.370 114.560 187.801 1.00 73.70 561 GLU A O 1
ATOM 6418 N N . THR A 1 542 ? 116.012 113.133 186.185 1.00 71.23 562 THR A N 1
ATOM 6419 C CA . THR A 1 542 ? 115.940 111.978 187.072 1.00 68.74 562 THR A CA 1
ATOM 6420 C C . THR A 1 542 ? 117.134 111.902 188.014 1.00 68.79 562 THR A C 1
ATOM 6421 O O . THR A 1 542 ? 116.986 111.460 189.158 1.00 68.47 562 THR A O 1
ATOM 6432 N N . ALA A 1 543 ? 118.317 112.320 187.557 1.00 65.17 563 ALA A N 1
ATOM 6433 C CA . ALA A 1 543 ? 119.498 112.257 188.411 1.00 64.79 563 ALA A CA 1
ATOM 6434 C C . ALA A 1 543 ? 119.329 113.131 189.646 1.00 66.61 563 ALA A C 1
ATOM 6435 O O . ALA A 1 543 ? 119.678 112.720 190.758 1.00 66.24 563 ALA A O 1
ATOM 6442 N N . ARG A 1 544 ? 118.794 114.342 189.471 1.00 68.52 564 ARG A N 1
ATOM 6443 C CA . ARG A 1 544 ? 118.515 115.193 190.622 1.00 65.78 564 ARG A CA 1
ATOM 6444 C C . ARG A 1 544 ? 117.479 114.549 191.532 1.00 67.72 564 ARG A C 1
ATOM 6445 O O . ARG A 1 544 ? 117.608 114.592 192.762 1.00 68.25 564 ARG A O 1
ATOM 6466 N N . SER A 1 545 ? 116.446 113.947 190.949 1.00 73.05 565 SER A N 1
ATOM 6467 C CA . SER A 1 545 ? 115.484 113.192 191.732 1.00 75.06 565 SER A CA 1
ATOM 6468 C C . SER A 1 545 ? 116.134 111.917 192.265 1.00 75.83 565 SER A C 1
ATOM 6469 O O . SER A 1 545 ? 117.235 111.531 191.863 1.00 74.00 565 SER A O 1
ATOM 6477 N N . GLN A 1 546 ? 115.435 111.259 193.189 1.00 82.65 566 GLN A N 1
ATOM 6478 C CA . GLN A 1 546 ? 115.967 110.115 193.926 1.00 81.65 566 GLN A CA 1
ATOM 6479 C C . GLN A 1 546 ? 117.153 110.510 194.797 1.00 84.24 566 GLN A C 1
ATOM 6480 O O . GLN A 1 546 ? 117.946 109.653 195.202 1.00 83.23 566 GLN A O 1
ATOM 6494 N N . SER A 1 547 ? 117.288 111.803 195.089 1.00 81.70 567 SER A N 1
ATOM 6495 C CA . SER A 1 547 ? 118.421 112.310 195.853 1.00 79.23 567 SER A CA 1
ATOM 6496 C C . SER A 1 547 ? 118.103 113.723 196.313 1.00 76.74 567 SER A C 1
ATOM 6497 O O . SER A 1 547 ? 117.753 114.576 195.493 1.00 76.01 567 SER A O 1
ATOM 6505 N N . SER A 1 548 ? 118.228 113.966 197.614 1.00 85.08 568 SER A N 1
ATOM 6506 C CA . SER A 1 548 ? 117.988 115.277 198.202 1.00 87.78 568 SER A CA 1
ATOM 6507 C C . SER A 1 548 ? 119.285 115.805 198.798 1.00 86.58 568 SER A C 1
ATOM 6508 O O . SER A 1 548 ? 119.945 115.108 199.575 1.00 87.75 568 SER A O 1
ATOM 6516 N N . ILE A 1 549 ? 119.641 117.037 198.440 1.00 76.22 569 ILE A N 1
ATOM 6517 C CA . ILE A 1 549 ? 120.903 117.639 198.868 1.00 76.27 569 ILE A CA 1
ATOM 6518 C C . ILE A 1 549 ? 120.724 118.144 200.298 1.00 77.51 569 ILE A C 1
ATOM 6519 O O . ILE A 1 549 ? 120.225 119.246 200.528 1.00 78.38 569 ILE A O 1
ATOM 6535 N N . LEU A 1 550 ? 121.140 117.332 201.271 1.00 83.28 570 LEU A N 1
ATOM 6536 C CA . LEU A 1 550 ? 121.046 117.746 202.667 1.00 83.94 570 LEU A CA 1
ATOM 6537 C C . LEU A 1 550 ? 121.912 118.970 202.936 1.00 83.77 570 LEU A C 1
ATOM 6538 O O . LEU A 1 550 ? 121.485 119.903 203.627 1.00 85.39 570 LEU A O 1
ATOM 6554 N N . HIS A 1 551 ? 123.129 118.985 202.398 1.00 81.00 571 HIS A N 1
ATOM 6555 C CA . HIS A 1 551 ? 124.061 120.081 202.609 1.00 80.95 571 HIS A CA 1
ATOM 6556 C C . HIS A 1 551 ? 124.886 120.259 201.344 1.00 80.09 571 HIS A C 1
ATOM 6557 O O . HIS A 1 551 ? 125.106 119.305 200.598 1.00 83.21 571 HIS A O 1
ATOM 6571 N N . ALA A 1 552 ? 125.342 121.486 201.108 1.00 65.99 572 ALA A N 1
ATOM 6572 C CA . ALA A 1 552 ? 126.118 121.781 199.907 1.00 65.08 572 ALA A CA 1
ATOM 6573 C C . ALA A 1 552 ? 127.102 122.897 200.224 1.00 67.00 572 ALA A C 1
ATOM 6574 O O . ALA A 1 552 ? 126.692 124.034 200.471 1.00 70.80 572 ALA A O 1
ATOM 6581 N N . PHE A 1 553 ? 128.394 122.571 200.214 1.00 64.96 573 PHE A N 1
ATOM 6582 C CA . PHE A 1 553 ? 129.444 123.564 200.358 1.00 67.29 573 PHE A CA 1
ATOM 6583 C C . PHE A 1 553 ? 130.028 123.822 198.977 1.00 69.28 573 PHE A C 1
ATOM 6584 O O . PHE A 1 553 ? 130.755 122.961 198.456 1.00 70.79 573 PHE A O 1
ATOM 6601 N N . PRO A 1 554 ? 129.758 124.961 198.352 1.00 73.22 574 PRO A N 1
ATOM 6602 C CA . PRO A 1 554 ? 130.057 125.130 196.927 1.00 72.49 574 PRO A CA 1
ATOM 6603 C C . PRO A 1 554 ? 131.549 125.325 196.678 1.00 71.12 574 PRO A C 1
ATOM 6604 O O . PRO A 1 554 ? 132.363 125.379 197.597 1.00 68.68 574 PRO A O 1
ATOM 6615 N N . PHE A 1 555 ? 131.893 125.424 195.396 1.00 74.86 575 PHE A N 1
ATOM 6616 C CA . PHE A 1 555 ? 133.270 125.689 195.003 1.00 75.37 575 PHE A CA 1
ATOM 6617 C C . PHE A 1 555 ? 133.745 126.989 195.637 1.00 76.16 575 PHE A C 1
ATOM 6618 O O . PHE A 1 555 ? 133.043 128.004 195.598 1.00 76.65 575 PHE A O 1
ATOM 6635 N N . ASN A 1 556 ? 134.940 126.959 196.220 1.00 83.86 576 ASN A N 1
ATOM 6636 C CA . ASN A 1 556 ? 135.496 128.110 196.914 1.00 84.56 576 ASN A CA 1
ATOM 6637 C C . ASN A 1 556 ? 136.945 128.310 196.502 1.00 85.12 576 ASN A C 1
ATOM 6638 O O . ASN A 1 556 ? 137.702 127.344 196.369 1.00 83.58 576 ASN A O 1
ATOM 6649 N N . SER A 1 557 ? 137.326 129.571 196.292 1.00 91.30 577 SER A N 1
ATOM 6650 C CA . SER A 1 557 ? 138.723 129.872 196.001 1.00 90.82 577 SER A CA 1
ATOM 6651 C C . SER A 1 557 ? 139.615 129.506 197.180 1.00 88.62 577 SER A C 1
ATOM 6652 O O . SER A 1 557 ? 140.698 128.937 196.997 1.00 85.60 577 SER A O 1
ATOM 6660 N N . GLU A 1 558 ? 139.176 129.824 198.399 1.00 98.41 578 GLU A N 1
ATOM 6661 C CA . GLU A 1 558 ? 139.959 129.487 199.583 1.00 99.17 578 GLU A CA 1
ATOM 6662 C C . GLU A 1 558 ? 140.103 127.977 199.728 1.00 99.20 578 GLU A C 1
ATOM 6663 O O . GLU A 1 558 ? 141.216 127.457 199.870 1.00 101.38 578 GLU A O 1
ATOM 6675 N N . LYS A 1 559 ? 138.985 127.255 199.691 1.00 88.14 579 LYS A N 1
ATOM 6676 C CA . LYS A 1 559 ? 138.970 125.797 199.753 1.00 88.28 579 LYS A CA 1
ATOM 6677 C C . LYS A 1 559 ? 138.632 125.280 198.361 1.00 89.80 579 LYS A C 1
ATOM 6678 O O . LYS A 1 559 ? 137.495 125.422 197.901 1.00 89.36 579 LYS A O 1
ATOM 6697 N N . LYS A 1 560 ? 139.617 124.665 197.702 1.00 83.80 580 LYS A N 1
ATOM 6698 C CA . LYS A 1 560 ? 139.447 124.283 196.303 1.00 79.34 580 LYS A CA 1
ATOM 6699 C C . LYS A 1 560 ? 138.305 123.290 196.130 1.00 77.34 580 LYS A C 1
ATOM 6700 O O . LYS A 1 560 ? 137.508 123.408 195.193 1.00 73.80 580 LYS A O 1
ATOM 6719 N N . ARG A 1 561 ? 138.207 122.308 197.019 1.00 69.23 581 ARG A N 1
ATOM 6720 C CA . ARG A 1 561 ? 137.214 121.257 196.865 1.00 64.83 581 ARG A CA 1
ATOM 6721 C C . ARG A 1 561 ? 135.801 121.795 197.059 1.00 65.23 581 ARG A C 1
ATOM 6722 O O . ARG A 1 561 ? 135.576 122.787 197.758 1.00 71.09 581 ARG A O 1
ATOM 6743 N N . GLY A 1 562 ? 134.843 121.125 196.421 1.00 54.54 582 GLY A N 1
ATOM 6744 C CA . GLY A 1 562 ? 133.435 121.429 196.592 1.00 55.71 582 GLY A CA 1
ATOM 6745 C C . GLY A 1 562 ? 132.661 120.202 197.028 1.00 52.71 582 GLY A C 1
ATOM 6746 O O . GLY A 1 562 ? 132.732 119.158 196.374 1.00 56.17 582 GLY A O 1
ATOM 6750 N N . GLY A 1 563 ? 131.916 120.313 198.125 1.00 58.41 583 GLY A N 1
ATOM 6751 C CA . GLY A 1 563 ? 131.296 119.149 198.729 1.00 59.22 583 GLY A CA 1
ATOM 6752 C C . GLY A 1 563 ? 129.783 119.182 198.751 1.00 63.68 583 GLY A C 1
ATOM 6753 O O . GLY A 1 563 ? 129.171 120.251 198.696 1.00 68.50 583 GLY A O 1
ATOM 6757 N N . VAL A 1 564 ? 129.168 118.006 198.847 1.00 59.75 584 VAL A N 1
ATOM 6758 C CA . VAL A 1 564 ? 127.717 117.887 198.891 1.00 55.12 584 VAL A CA 1
ATOM 6759 C C . VAL A 1 564 ? 127.368 116.640 199.688 1.00 58.90 584 VAL A C 1
ATOM 6760 O O . VAL A 1 564 ? 128.139 115.681 199.738 1.00 65.68 584 VAL A O 1
ATOM 6773 N N . ALA A 1 565 ? 126.205 116.664 200.331 1.00 68.56 585 ALA A N 1
ATOM 6774 C CA . ALA A 1 565 ? 125.649 115.501 201.008 1.00 68.52 585 ALA A CA 1
ATOM 6775 C C . ALA A 1 565 ? 124.339 115.142 200.326 1.00 72.06 585 ALA A C 1
ATOM 6776 O O . ALA A 1 565 ? 123.427 115.972 200.251 1.00 72.95 585 ALA A O 1
ATOM 6783 N N . VAL A 1 566 ? 124.247 113.910 199.834 1.00 72.47 586 VAL A N 1
ATOM 6784 C CA . VAL A 1 566 ? 123.107 113.448 199.051 1.00 73.70 586 VAL A CA 1
ATOM 6785 C C . VAL A 1 566 ? 122.430 112.323 199.816 1.00 77.98 586 VAL A C 1
ATOM 6786 O O . VAL A 1 566 ? 123.066 111.311 200.132 1.00 78.75 586 VAL A O 1
ATOM 6799 N N . LYS A 1 567 ? 121.142 112.491 200.100 1.00 85.68 587 LYS A N 1
ATOM 6800 C CA . LYS A 1 567 ? 120.341 111.435 200.713 1.00 83.42 587 LYS A CA 1
ATOM 6801 C C . LYS A 1 567 ? 119.683 110.647 199.589 1.00 83.25 587 LYS A C 1
ATOM 6802 O O . LYS A 1 567 ? 118.636 111.040 199.069 1.00 84.09 587 LYS A O 1
ATOM 6821 N N . THR A 1 568 ? 120.301 109.534 199.208 1.00 83.56 588 THR A N 1
ATOM 6822 C CA . THR A 1 568 ? 119.732 108.686 198.177 1.00 84.59 588 THR A CA 1
ATOM 6823 C C . THR A 1 568 ? 118.373 108.153 198.629 1.00 86.07 588 THR A C 1
ATOM 6824 O O . THR A 1 568 ? 117.972 108.287 199.787 1.00 87.33 588 THR A O 1
ATOM 6835 N N . ALA A 1 569 ? 117.656 107.537 197.686 1.00 79.25 589 ALA A N 1
ATOM 6836 C CA . ALA A 1 569 ? 116.388 106.910 198.036 1.00 81.41 589 ALA A CA 1
ATOM 6837 C C . ALA A 1 569 ? 116.570 105.899 199.158 1.00 83.86 589 ALA A C 1
ATOM 6838 O O . ALA A 1 569 ? 115.658 105.698 199.968 1.00 82.30 589 ALA A O 1
ATOM 6845 N N . ASP A 1 570 ? 117.735 105.262 199.224 1.00 87.23 590 ASP A N 1
ATOM 6846 C CA . ASP A 1 570 ? 118.057 104.346 200.303 1.00 86.82 590 ASP A CA 1
ATOM 6847 C C . ASP A 1 570 ? 118.423 105.126 201.566 1.00 85.17 590 ASP A C 1
ATOM 6848 O O . ASP A 1 570 ? 118.647 106.339 201.541 1.00 82.85 590 ASP A O 1
ATOM 6857 N N . GLY A 1 571 ? 118.481 104.407 202.688 1.00 89.09 591 GLY A N 1
ATOM 6858 C CA . GLY A 1 571 ? 118.690 105.069 203.967 1.00 89.76 591 GLY A CA 1
ATOM 6859 C C . GLY A 1 571 ? 120.021 105.793 204.050 1.00 91.53 591 GLY A C 1
ATOM 6860 O O . GLY A 1 571 ? 120.089 106.943 204.489 1.00 90.74 591 GLY A O 1
ATOM 6864 N N . GLU A 1 572 ? 121.096 105.131 203.630 1.00 89.42 592 GLU A N 1
ATOM 6865 C CA . GLU A 1 572 ? 122.426 105.705 203.779 1.00 87.07 592 GLU A CA 1
ATOM 6866 C C . GLU A 1 572 ? 122.573 106.962 202.927 1.00 84.12 592 GLU A C 1
ATOM 6867 O O . GLU A 1 572 ? 121.946 107.107 201.874 1.00 81.66 592 GLU A O 1
ATOM 6879 N N . VAL A 1 573 ? 123.419 107.875 203.399 1.00 79.87 593 VAL A N 1
ATOM 6880 C CA . VAL A 1 573 ? 123.638 109.169 202.766 1.00 78.34 593 VAL A CA 1
ATOM 6881 C C . VAL A 1 573 ? 125.089 109.253 202.314 1.00 76.86 593 VAL A C 1
ATOM 6882 O O . VAL A 1 573 ? 126.000 108.837 203.037 1.00 78.89 593 VAL A O 1
ATOM 6895 N N . HIS A 1 574 ? 125.296 109.792 201.118 1.00 63.93 594 HIS A N 1
ATOM 6896 C CA . HIS A 1 574 ? 126.609 109.892 200.504 1.00 68.00 594 HIS A CA 1
ATOM 6897 C C . HIS A 1 574 ? 127.166 111.297 200.688 1.00 66.17 594 HIS A C 1
ATOM 6898 O O . HIS A 1 574 ? 126.413 112.266 200.814 1.00 65.20 594 HIS A O 1
ATOM 6912 N N . VAL A 1 575 ? 128.494 111.400 200.693 1.00 63.79 595 VAL A N 1
ATOM 6913 C CA . VAL A 1 575 ? 129.198 112.674 200.762 1.00 61.18 595 VAL A CA 1
ATOM 6914 C C . VAL A 1 575 ? 130.106 112.743 199.544 1.00 53.82 595 VAL A C 1
ATOM 6915 O O . VAL A 1 575 ? 131.100 112.012 199.464 1.00 58.80 595 VAL A O 1
ATOM 6928 N N . HIS A 1 576 ? 129.770 113.617 198.603 1.00 41.84 596 HIS A N 1
ATOM 6929 C CA . HIS A 1 576 ? 130.509 113.764 197.360 1.00 44.79 596 HIS A CA 1
ATOM 6930 C C . HIS A 1 576 ? 131.445 114.960 197.447 1.00 47.85 596 HIS A C 1
ATOM 6931 O O . HIS A 1 576 ? 131.095 115.993 198.021 1.00 58.78 596 HIS A O 1
ATOM 6945 N N . TRP A 1 577 ? 132.637 114.810 196.871 1.00 50.10 597 TRP A N 1
ATOM 6946 C CA . TRP A 1 577 ? 133.658 115.854 196.874 1.00 50.11 597 TRP A CA 1
ATOM 6947 C C . TRP A 1 577 ? 134.239 115.947 195.472 1.00 45.04 597 TRP A C 1
ATOM 6948 O O . TRP A 1 577 ? 134.883 115.005 195.009 1.00 45.55 597 TRP A O 1
ATOM 6969 N N . LYS A 1 578 ? 134.022 117.071 194.799 1.00 41.20 598 LYS A N 1
ATOM 6970 C CA . LYS A 1 578 ? 134.582 117.316 193.476 1.00 38.39 598 LYS A CA 1
ATOM 6971 C C . LYS A 1 578 ? 135.516 118.510 193.577 1.00 40.93 598 LYS A C 1
ATOM 6972 O O . LYS A 1 578 ? 135.088 119.600 193.968 1.00 48.58 598 LYS A O 1
ATOM 6991 N N . GLY A 1 579 ? 136.780 118.312 193.224 1.00 46.75 599 GLY A N 1
ATOM 6992 C CA . GLY A 1 579 ? 137.742 119.372 193.423 1.00 52.58 599 GLY A CA 1
ATOM 6993 C C . GLY A 1 579 ? 139.003 119.175 192.614 1.00 51.11 599 GLY A C 1
ATOM 6994 O O . GLY A 1 579 ? 139.049 118.369 191.685 1.00 54.09 599 GLY A O 1
ATOM 6998 N N . ALA A 1 580 ? 140.024 119.953 192.964 1.00 54.31 600 ALA A N 1
ATOM 6999 C CA . ALA A 1 580 ? 141.320 119.812 192.320 1.00 51.31 600 ALA A CA 1
ATOM 7000 C C . ALA A 1 580 ? 141.914 118.449 192.645 1.00 53.89 600 ALA A C 1
ATOM 7001 O O . ALA A 1 580 ? 141.775 117.942 193.761 1.00 60.39 600 ALA A O 1
ATOM 7008 N N . SER A 1 581 ? 142.589 117.855 191.659 1.00 48.96 601 SER A N 1
ATOM 7009 C CA . SER A 1 581 ? 142.987 116.457 191.783 1.00 48.89 601 SER A CA 1
ATOM 7010 C C . SER A 1 581 ? 143.923 116.237 192.964 1.00 54.13 601 SER A C 1
ATOM 7011 O O . SER A 1 581 ? 143.764 115.268 193.713 1.00 57.05 601 SER A O 1
ATOM 7019 N N . GLU A 1 582 ? 144.905 117.120 193.149 1.00 61.44 602 GLU A N 1
ATOM 7020 C CA . GLU A 1 582 ? 145.908 116.892 194.186 1.00 62.91 602 GLU A CA 1
ATOM 7021 C C . GLU A 1 582 ? 145.272 116.850 195.571 1.00 64.24 602 GLU A C 1
ATOM 7022 O O . GLU A 1 582 ? 145.472 115.895 196.332 1.00 63.91 602 GLU A O 1
ATOM 7034 N N . ILE A 1 583 ? 144.492 117.877 195.912 1.00 63.47 603 ILE A N 1
ATOM 7035 C CA . ILE A 1 583 ? 143.924 117.960 197.255 1.00 62.80 603 ILE A CA 1
ATOM 7036 C C . ILE A 1 583 ? 142.886 116.863 197.470 1.00 61.69 603 ILE A C 1
ATOM 7037 O O . ILE A 1 583 ? 142.827 116.248 198.542 1.00 63.45 603 ILE A O 1
ATOM 7053 N N . VAL A 1 584 ? 142.057 116.594 196.459 1.00 56.55 604 VAL A N 1
ATOM 7054 C CA . VAL A 1 584 ? 141.051 115.541 196.584 1.00 58.05 604 VAL A CA 1
ATOM 7055 C C . VAL A 1 584 ? 141.727 114.197 196.821 1.00 60.66 604 VAL A C 1
ATOM 7056 O O . VAL A 1 584 ? 141.314 113.414 197.684 1.00 62.38 604 VAL A O 1
ATOM 7069 N N . LEU A 1 585 ? 142.779 113.911 196.054 1.00 59.87 605 LEU A N 1
ATOM 7070 C CA . LEU A 1 585 ? 143.504 112.659 196.227 1.00 60.62 605 LEU A CA 1
ATOM 7071 C C . LEU A 1 585 ? 144.143 112.583 197.606 1.00 59.54 605 LEU A C 1
ATOM 7072 O O . LEU A 1 585 ? 144.127 111.528 198.251 1.00 55.91 605 LEU A O 1
ATOM 7088 N N . ALA A 1 586 ? 144.711 113.694 198.078 1.00 61.07 606 ALA A N 1
ATOM 7089 C CA . ALA A 1 586 ? 145.325 113.702 199.401 1.00 61.14 606 ALA A CA 1
ATOM 7090 C C . ALA A 1 586 ? 144.293 113.429 200.488 1.00 62.24 606 ALA A C 1
ATOM 7091 O O . ALA A 1 586 ? 144.592 112.762 201.485 1.00 61.72 606 ALA A O 1
ATOM 7098 N N . SER A 1 587 ? 143.073 113.933 200.313 1.00 65.67 607 SER A N 1
ATOM 7099 C CA . SER A 1 587 ? 142.028 113.780 201.318 1.00 64.45 607 SER A CA 1
ATOM 7100 C C . SER A 1 587 ? 141.300 112.443 201.233 1.00 62.81 607 SER A C 1
ATOM 7101 O O . SER A 1 587 ? 140.394 112.203 202.037 1.00 59.69 607 SER A O 1
ATOM 7109 N N . CYS A 1 588 ? 141.663 111.578 200.289 1.00 70.98 608 CYS A N 1
ATOM 7110 C CA . CYS A 1 588 ? 141.038 110.273 200.124 1.00 73.54 608 CYS A CA 1
ATOM 7111 C C . CYS A 1 588 ? 142.070 109.176 200.346 1.00 74.71 608 CYS A C 1
ATOM 7112 O O . CYS A 1 588 ? 143.227 109.306 199.933 1.00 74.59 608 CYS A O 1
ATOM 7120 N N . ARG A 1 589 ? 141.645 108.092 200.999 1.00 81.89 609 ARG A N 1
ATOM 7121 C CA . ARG A 1 589 ? 142.523 106.970 201.311 1.00 83.03 609 ARG A CA 1
ATOM 7122 C C . ARG A 1 589 ? 142.039 105.656 200.706 1.00 83.23 609 ARG A C 1
ATOM 7123 O O . ARG A 1 589 ? 142.608 104.601 201.009 1.00 85.39 609 ARG A O 1
ATOM 7144 N N . SER A 1 590 ? 141.008 105.688 199.866 1.00 75.92 610 SER A N 1
ATOM 7145 C CA . SER A 1 590 ? 140.470 104.487 199.244 1.00 75.58 610 SER A CA 1
ATOM 7146 C C . SER A 1 590 ? 139.950 104.862 197.863 1.00 72.73 610 SER A C 1
ATOM 7147 O O . SER A 1 590 ? 139.951 106.035 197.479 1.00 72.08 610 SER A O 1
ATOM 7155 N N . TYR A 1 591 ? 139.505 103.861 197.105 1.00 66.95 611 TYR A N 1
ATOM 7156 C CA . TYR A 1 591 ? 138.994 104.141 195.770 1.00 66.48 611 TYR A CA 1
ATOM 7157 C C . TYR A 1 591 ? 138.056 103.026 195.337 1.00 65.93 611 TYR A C 1
ATOM 7158 O O . TYR A 1 591 ? 138.090 101.916 195.869 1.00 68.71 611 TYR A O 1
ATOM 7176 N N . ILE A 1 592 ? 137.219 103.338 194.355 1.00 54.42 612 ILE A N 1
ATOM 7177 C CA . ILE A 1 592 ? 136.266 102.388 193.797 1.00 51.63 612 ILE A CA 1
ATOM 7178 C C . ILE A 1 592 ? 136.910 101.807 192.546 1.00 53.92 612 ILE A C 1
ATOM 7179 O O . ILE A 1 592 ? 136.972 102.464 191.504 1.00 52.42 612 ILE A O 1
ATOM 7195 N N . ASP A 1 593 ? 137.393 100.572 192.644 1.00 72.47 613 ASP A N 1
ATOM 7196 C CA . ASP A 1 593 ? 137.967 99.907 191.487 1.00 72.33 613 ASP A CA 1
ATOM 7197 C C . ASP A 1 593 ? 136.866 99.553 190.489 1.00 73.44 613 ASP A C 1
ATOM 7198 O O . ASP A 1 593 ? 135.670 99.611 190.790 1.00 75.18 613 ASP A O 1
ATOM 7207 N N . GLU A 1 594 ? 137.286 99.189 189.281 1.00 72.21 614 GLU A N 1
ATOM 7208 C CA . GLU A 1 594 ? 136.335 98.932 188.208 1.00 71.93 614 GLU A CA 1
ATOM 7209 C C . GLU A 1 594 ? 135.345 97.845 188.609 1.00 72.22 614 GLU A C 1
ATOM 7210 O O . GLU A 1 594 ? 135.731 96.804 189.148 1.00 69.65 614 GLU A O 1
ATOM 7222 N N . ASP A 1 595 ? 134.065 98.099 188.338 1.00 74.00 615 ASP A N 1
ATOM 7223 C CA . ASP A 1 595 ? 132.982 97.138 188.558 1.00 74.97 615 ASP A CA 1
ATOM 7224 C C . ASP A 1 595 ? 133.190 96.352 189.849 1.00 71.55 615 ASP A C 1
ATOM 7225 O O . ASP A 1 595 ? 133.166 95.120 189.875 1.00 68.82 615 ASP A O 1
ATOM 7234 N N . GLY A 1 596 ? 133.391 97.085 190.940 1.00 61.13 616 GLY A N 1
ATOM 7235 C CA . GLY A 1 596 ? 133.637 96.441 192.217 1.00 62.83 616 GLY A CA 1
ATOM 7236 C C . GLY A 1 596 ? 133.400 97.387 193.370 1.00 62.33 616 GLY A C 1
ATOM 7237 O O . GLY A 1 596 ? 133.186 98.588 193.193 1.00 59.50 616 GLY A O 1
ATOM 7241 N N . ASN A 1 597 ? 133.444 96.814 194.568 1.00 72.79 617 ASN A N 1
ATOM 7242 C CA . ASN A 1 597 ? 133.235 97.575 195.788 1.00 75.97 617 ASN A CA 1
ATOM 7243 C C . ASN A 1 597 ? 134.493 98.362 196.146 1.00 74.73 617 ASN A C 1
ATOM 7244 O O . ASN A 1 597 ? 135.547 98.229 195.519 1.00 76.21 617 ASN A O 1
ATOM 7255 N N . VAL A 1 598 ? 134.367 99.197 197.176 1.00 71.91 618 VAL A N 1
ATOM 7256 C CA . VAL A 1 598 ? 135.470 100.021 197.658 1.00 70.21 618 VAL A CA 1
ATOM 7257 C C . VAL A 1 598 ? 136.688 99.143 197.908 1.00 74.10 618 VAL A C 1
ATOM 7258 O O . VAL A 1 598 ? 136.558 97.979 198.303 1.00 77.13 618 VAL A O 1
ATOM 7271 N N . ALA A 1 599 ? 137.880 99.694 197.676 1.00 77.34 619 ALA A N 1
ATOM 7272 C CA . ALA A 1 599 ? 139.133 99.007 197.911 1.00 76.12 619 ALA A CA 1
ATOM 7273 C C . ALA A 1 599 ? 140.118 100.006 198.506 1.00 78.17 619 ALA A C 1
ATOM 7274 O O . ALA A 1 599 ? 140.212 101.147 198.023 1.00 80.48 619 ALA A O 1
ATOM 7281 N N . PRO A 1 600 ? 140.853 99.623 199.551 1.00 78.64 620 PRO A N 1
ATOM 7282 C CA . PRO A 1 600 ? 141.859 100.538 200.103 1.00 79.79 620 PRO A CA 1
ATOM 7283 C C . PRO A 1 600 ? 142.897 100.908 199.055 1.00 78.66 620 PRO A C 1
ATOM 7284 O O . PRO A 1 600 ? 143.287 100.088 198.221 1.00 78.86 620 PRO A O 1
ATOM 7295 N N . MET A 1 601 ? 143.343 102.160 199.104 1.00 75.09 621 MET A N 1
ATOM 7296 C CA . MET A 1 601 ? 144.349 102.664 198.177 1.00 75.90 621 MET A CA 1
ATOM 7297 C C . MET A 1 601 ? 145.723 102.487 198.809 1.00 79.00 621 MET A C 1
ATOM 7298 O O . MET A 1 601 ? 146.044 103.137 199.810 1.00 76.83 621 MET A O 1
ATOM 7312 N N . THR A 1 602 ? 146.533 101.611 198.225 1.00 84.97 622 THR A N 1
ATOM 7313 C CA . THR A 1 602 ? 147.882 101.386 198.713 1.00 82.16 622 THR A CA 1
ATOM 7314 C C . THR A 1 602 ? 148.801 102.519 198.265 1.00 80.69 622 THR A C 1
ATOM 7315 O O . THR A 1 602 ? 148.440 103.362 197.438 1.00 79.48 622 THR A O 1
ATOM 7326 N N . ASP A 1 603 ? 150.011 102.534 198.826 1.00 87.74 623 ASP A N 1
ATOM 7327 C CA . ASP A 1 603 ? 150.961 103.588 198.486 1.00 88.20 623 ASP A CA 1
ATOM 7328 C C . ASP A 1 603 ? 151.294 103.566 196.999 1.00 87.47 623 ASP A C 1
ATOM 7329 O O . ASP A 1 603 ? 151.397 104.621 196.364 1.00 85.02 623 ASP A O 1
ATOM 7338 N N . ASP A 1 604 ? 151.465 102.373 196.425 1.00 87.33 624 ASP A N 1
ATOM 7339 C CA . ASP A 1 604 ? 151.753 102.282 194.997 1.00 85.92 624 ASP A CA 1
ATOM 7340 C C . ASP A 1 604 ? 150.570 102.761 194.163 1.00 84.36 624 ASP A C 1
ATOM 7341 O O . ASP A 1 604 ? 150.757 103.424 193.138 1.00 80.51 624 ASP A O 1
ATOM 7350 N N . LYS A 1 605 ? 149.345 102.432 194.578 1.00 76.42 625 LYS A N 1
ATOM 7351 C CA . LYS A 1 605 ? 148.175 102.913 193.849 1.00 73.59 625 LYS A CA 1
ATOM 7352 C C . LYS A 1 605 ? 148.063 104.431 193.929 1.00 75.84 625 LYS A C 1
ATOM 7353 O O . LYS A 1 605 ? 147.726 105.089 192.937 1.00 73.44 625 LYS A O 1
ATOM 7372 N N . ALA A 1 606 ? 148.333 105.003 195.105 1.00 78.78 626 ALA A N 1
ATOM 7373 C CA . ALA A 1 606 ? 148.321 106.456 195.235 1.00 76.08 626 ALA A CA 1
ATOM 7374 C C . ALA A 1 606 ? 149.395 107.089 194.361 1.00 75.28 626 ALA A C 1
ATOM 7375 O O . ALA A 1 606 ? 149.171 108.139 193.749 1.00 69.46 626 ALA A O 1
ATOM 7382 N N . SER A 1 607 ? 150.573 106.464 194.295 1.00 82.28 627 SER A N 1
ATOM 7383 C CA . SER A 1 607 ? 151.623 106.961 193.413 1.00 81.51 627 SER A CA 1
ATOM 7384 C C . SER A 1 607 ? 151.185 106.902 191.957 1.00 80.37 627 SER A C 1
ATOM 7385 O O . SER A 1 607 ? 151.466 107.819 191.179 1.00 79.63 627 SER A O 1
ATOM 7393 N N . PHE A 1 608 ? 150.503 105.824 191.568 1.00 74.64 628 PHE A N 1
ATOM 7394 C CA . PHE A 1 608 ? 149.992 105.718 190.205 1.00 73.32 628 PHE A CA 1
ATOM 7395 C C . PHE A 1 608 ? 148.998 106.834 189.907 1.00 72.60 628 PHE A C 1
ATOM 7396 O O . PHE A 1 608 ? 149.056 107.469 188.847 1.00 71.44 628 PHE A O 1
ATOM 7413 N N . PHE A 1 609 ? 148.074 107.085 190.836 1.00 67.18 629 PHE A N 1
ATOM 7414 C CA . PHE A 1 609 ? 147.096 108.148 190.627 1.00 67.08 629 PHE A CA 1
ATOM 7415 C C . PHE A 1 609 ? 147.776 109.507 190.528 1.00 63.53 629 PHE A C 1
ATOM 7416 O O . PHE A 1 609 ? 147.420 110.328 189.673 1.00 62.66 629 PHE A O 1
ATOM 7433 N N . LYS A 1 610 ? 148.753 109.768 191.397 1.00 60.91 630 LYS A N 1
ATOM 7434 C CA . LYS A 1 610 ? 149.441 111.054 191.366 1.00 63.83 630 LYS A CA 1
ATOM 7435 C C . LYS A 1 610 ? 150.240 111.221 190.080 1.00 65.09 630 LYS A C 1
ATOM 7436 O O . LYS A 1 610 ? 150.280 112.314 189.506 1.00 61.57 630 LYS A O 1
ATOM 7455 N N . ASN A 1 611 ? 150.891 110.152 189.617 1.00 72.50 631 ASN A N 1
ATOM 7456 C CA . ASN A 1 611 ? 151.615 110.218 188.353 1.00 70.25 631 ASN A CA 1
ATOM 7457 C C . ASN A 1 611 ? 150.663 110.477 187.196 1.00 68.01 631 ASN A C 1
ATOM 7458 O O . ASN A 1 611 ? 150.976 111.250 186.285 1.00 64.79 631 ASN A O 1
ATOM 7469 N N . GLY A 1 612 ? 149.497 109.828 187.209 1.00 65.56 632 GLY A N 1
ATOM 7470 C CA . GLY A 1 612 ? 148.506 110.101 186.184 1.00 62.88 632 GLY A CA 1
ATOM 7471 C C . GLY A 1 612 ? 148.047 111.546 186.202 1.00 63.12 632 GLY A C 1
ATOM 7472 O O . GLY A 1 612 ? 147.920 112.179 185.154 1.00 61.10 632 GLY A O 1
ATOM 7476 N N . ILE A 1 613 ? 147.806 112.089 187.397 1.00 58.00 633 ILE A N 1
ATOM 7477 C CA . ILE A 1 613 ? 147.390 113.485 187.510 1.00 53.26 633 ILE A CA 1
ATOM 7478 C C . ILE A 1 613 ? 148.482 114.409 186.987 1.00 58.26 633 ILE A C 1
ATOM 7479 O O . ILE A 1 613 ? 148.203 115.388 186.287 1.00 54.57 633 ILE A O 1
ATOM 7495 N N . ASN A 1 614 ? 149.739 114.127 187.336 1.00 69.98 634 ASN A N 1
ATOM 7496 C CA . ASN A 1 614 ? 150.839 114.977 186.890 1.00 67.35 634 ASN A CA 1
ATOM 7497 C C . ASN A 1 614 ? 151.009 114.917 185.377 1.00 63.57 634 ASN A C 1
ATOM 7498 O O . ASN A 1 614 ? 151.225 115.947 184.732 1.00 60.44 634 ASN A O 1
ATOM 7509 N N . ASP A 1 615 ? 150.922 113.719 184.794 1.00 65.41 635 ASP A N 1
ATOM 7510 C CA . ASP A 1 615 ? 151.000 113.598 183.342 1.00 66.07 635 ASP A CA 1
ATOM 7511 C C . ASP A 1 615 ? 149.841 114.323 182.673 1.00 67.45 635 ASP A C 1
ATOM 7512 O O . ASP A 1 615 ? 150.018 114.978 181.639 1.00 70.36 635 ASP A O 1
ATOM 7521 N N . MET A 1 616 ? 148.643 114.210 183.247 1.00 55.09 636 MET A N 1
ATOM 7522 C CA . MET A 1 616 ? 147.480 114.895 182.699 1.00 49.61 636 MET A CA 1
ATOM 7523 C C . MET A 1 616 ? 147.657 116.406 182.760 1.00 47.75 636 MET A C 1
ATOM 7524 O O . MET A 1 616 ? 147.262 117.125 181.834 1.00 52.43 636 MET A O 1
ATOM 7538 N N . ALA A 1 617 ? 148.243 116.907 183.849 1.00 46.76 637 ALA A N 1
ATOM 7539 C CA . ALA A 1 617 ? 148.509 118.336 183.958 1.00 51.87 637 ALA A CA 1
ATOM 7540 C C . ALA A 1 617 ? 149.629 118.768 183.023 1.00 55.04 637 ALA A C 1
ATOM 7541 O O . ALA A 1 617 ? 149.677 119.933 182.613 1.00 54.06 637 ALA A O 1
ATOM 7548 N N . GLY A 1 618 ? 150.537 117.853 182.681 1.00 55.37 638 GLY A N 1
ATOM 7549 C CA . GLY A 1 618 ? 151.582 118.190 181.729 1.00 51.78 638 GLY A CA 1
ATOM 7550 C C . GLY A 1 618 ? 151.013 118.661 180.407 1.00 50.62 638 GLY A C 1
ATOM 7551 O O . GLY A 1 618 ? 151.519 119.609 179.802 1.00 53.60 638 GLY A O 1
ATOM 7555 N N . ARG A 1 619 ? 149.955 118.005 179.940 1.00 50.68 639 ARG A N 1
ATOM 7556 C CA . ARG A 1 619 ? 149.214 118.501 178.797 1.00 50.63 639 ARG A CA 1
ATOM 7557 C C . ARG A 1 619 ? 148.397 119.725 179.207 1.00 48.75 639 ARG A C 1
ATOM 7558 O O . ARG A 1 619 ? 148.363 120.125 180.373 1.00 53.59 639 ARG A O 1
ATOM 7579 N N . THR A 1 620 ? 147.733 120.331 178.223 1.00 35.35 640 THR A N 1
ATOM 7580 C CA . THR A 1 620 ? 146.980 121.549 178.496 1.00 34.82 640 THR A CA 1
ATOM 7581 C C . THR A 1 620 ? 145.810 121.296 179.438 1.00 41.01 640 THR A C 1
ATOM 7582 O O . THR A 1 620 ? 145.412 122.196 180.186 1.00 45.98 640 THR A O 1
ATOM 7593 N N . LEU A 1 621 ? 145.248 120.091 179.419 1.00 41.33 641 LEU A N 1
ATOM 7594 C CA . LEU A 1 621 ? 144.014 119.835 180.147 1.00 40.62 641 LEU A CA 1
ATOM 7595 C C . LEU A 1 621 ? 144.210 120.020 181.646 1.00 42.24 641 LEU A C 1
ATOM 7596 O O . LEU A 1 621 ? 145.270 119.715 182.197 1.00 38.14 641 LEU A O 1
ATOM 7612 N N . ARG A 1 622 ? 143.168 120.523 182.304 1.00 46.76 642 ARG A N 1
ATOM 7613 C CA . ARG A 1 622 ? 143.176 120.701 183.749 1.00 40.95 642 ARG A CA 1
ATOM 7614 C C . ARG A 1 622 ? 142.933 119.348 184.412 1.00 47.10 642 ARG A C 1
ATOM 7615 O O . ARG A 1 622 ? 143.005 118.296 183.773 1.00 54.59 642 ARG A O 1
ATOM 7636 N N . CYS A 1 623 ? 142.654 119.355 185.712 1.00 49.44 643 CYS A N 1
ATOM 7637 C CA . CYS A 1 623 ? 142.521 118.118 186.476 1.00 48.11 643 CYS A CA 1
ATOM 7638 C C . CYS A 1 623 ? 141.458 118.313 187.546 1.00 51.30 643 CYS A C 1
ATOM 7639 O O . CYS A 1 623 ? 141.658 119.088 188.486 1.00 56.95 643 CYS A O 1
ATOM 7647 N N . VAL A 1 624 ? 140.337 117.611 187.406 1.00 36.95 644 VAL A N 1
ATOM 7648 C CA . VAL A 1 624 ? 139.265 117.612 188.392 1.00 31.12 644 VAL A CA 1
ATOM 7649 C C . VAL A 1 624 ? 139.015 116.174 188.819 1.00 29.64 644 VAL A C 1
ATOM 7650 O O . VAL A 1 624 ? 138.941 115.273 187.977 1.00 40.67 644 VAL A O 1
ATOM 7663 N N . ALA A 1 625 ? 138.894 115.961 190.126 1.00 34.93 645 ALA A N 1
ATOM 7664 C CA . ALA A 1 625 ? 138.748 114.634 190.700 1.00 37.35 645 ALA A CA 1
ATOM 7665 C C . ALA A 1 625 ? 137.491 114.578 191.550 1.00 42.89 645 ALA A C 1
ATOM 7666 O O . ALA A 1 625 ? 137.143 115.552 192.229 1.00 60.25 645 ALA A O 1
ATOM 7673 N N . LEU A 1 626 ? 136.822 113.427 191.512 1.00 33.81 646 LEU A N 1
ATOM 7674 C CA . LEU A 1 626 ? 135.594 113.180 192.253 1.00 32.22 646 LEU A CA 1
ATOM 7675 C C . LEU A 1 626 ? 135.814 112.055 193.254 1.00 37.23 646 LEU A C 1
ATOM 7676 O O . LEU A 1 626 ? 136.461 111.051 192.946 1.00 55.01 646 LEU A O 1
ATOM 7692 N N . ALA A 1 627 ? 135.266 112.224 194.453 1.00 37.04 647 ALA A N 1
ATOM 7693 C CA . ALA A 1 627 ? 135.390 111.234 195.509 1.00 43.35 647 ALA A CA 1
ATOM 7694 C C . ALA A 1 627 ? 134.072 111.150 196.261 1.00 46.96 647 ALA A C 1
ATOM 7695 O O . ALA A 1 627 ? 133.257 112.073 196.231 1.00 55.39 647 ALA A O 1
ATOM 7702 N N . PHE A 1 628 ? 133.873 110.026 196.941 1.00 49.17 648 PHE A N 1
ATOM 7703 C CA . PHE A 1 628 ? 132.635 109.745 197.648 1.00 54.10 648 PHE A CA 1
ATOM 7704 C C . PHE A 1 628 ? 132.951 109.024 198.948 1.00 59.33 648 PHE A C 1
ATOM 7705 O O . PHE A 1 628 ? 133.815 108.144 198.986 1.00 63.74 648 PHE A O 1
ATOM 7722 N N . ARG A 1 629 ? 132.251 109.411 200.010 1.00 70.09 649 ARG A N 1
ATOM 7723 C CA . ARG A 1 629 ? 132.372 108.780 201.317 1.00 67.70 649 ARG A CA 1
ATOM 7724 C C . ARG A 1 629 ? 130.980 108.395 201.794 1.00 67.35 649 ARG A C 1
ATOM 7725 O O . ARG A 1 629 ? 130.060 109.217 201.760 1.00 71.71 649 ARG A O 1
ATOM 7746 N N . THR A 1 630 ? 130.825 107.148 202.233 1.00 69.26 650 THR A N 1
ATOM 7747 C CA . THR A 1 630 ? 129.517 106.599 202.562 1.00 71.43 650 THR A CA 1
ATOM 7748 C C . THR A 1 630 ? 129.102 106.875 204.002 1.00 75.25 650 THR A C 1
ATOM 7749 O O . THR A 1 630 ? 128.252 106.156 204.540 1.00 77.39 650 THR A O 1
ATOM 7760 N N . TYR A 1 631 ? 129.674 107.896 204.636 1.00 82.31 651 TYR A N 1
ATOM 7761 C CA . TYR A 1 631 ? 129.342 108.187 206.024 1.00 84.67 651 TYR A CA 1
ATOM 7762 C C . TYR A 1 631 ? 127.860 108.509 206.150 1.00 83.20 651 TYR A C 1
ATOM 7763 O O . TYR A 1 631 ? 127.313 109.299 205.375 1.00 78.58 651 TYR A O 1
ATOM 7781 N N . GLU A 1 632 ? 127.213 107.899 207.135 1.00 89.15 652 GLU A N 1
ATOM 7782 C CA . GLU A 1 632 ? 125.769 108.009 207.297 1.00 89.41 652 GLU A CA 1
ATOM 7783 C C . GLU A 1 632 ? 125.449 107.905 208.785 1.00 90.49 652 GLU A C 1
ATOM 7784 O O . GLU A 1 632 ? 126.332 108.060 209.635 1.00 88.18 652 GLU A O 1
ATOM 7796 N N . ALA A 1 633 ? 124.181 107.649 209.100 1.00 98.06 653 ALA A N 1
ATOM 7797 C CA . ALA A 1 633 ? 123.620 107.535 210.443 1.00 98.99 653 ALA A CA 1
ATOM 7798 C C . ALA A 1 633 ? 123.359 108.903 211.062 1.00 96.71 653 ALA A C 1
ATOM 7799 O O . ALA A 1 633 ? 122.815 108.965 212.172 1.00 97.03 653 ALA A O 1
ATOM 7806 N N . GLU A 1 634 ? 123.712 109.996 210.390 1.00 93.43 654 GLU A N 1
ATOM 7807 C CA . GLU A 1 634 ? 123.430 111.342 210.865 1.00 94.75 654 GLU A CA 1
ATOM 7808 C C . GLU A 1 634 ? 122.880 112.167 209.712 1.00 97.96 654 GLU A C 1
ATOM 7809 O O . GLU A 1 634 ? 123.234 111.938 208.551 1.00 96.87 654 GLU A O 1
ATOM 7821 N N . LYS A 1 635 ? 122.016 113.123 210.036 1.00 98.22 655 LYS A N 1
ATOM 7822 C CA . LYS A 1 635 ? 121.331 113.940 209.046 1.00 95.77 655 LYS A CA 1
ATOM 7823 C C . LYS A 1 635 ? 121.634 115.410 209.290 1.00 96.28 655 LYS A C 1
ATOM 7824 O O . LYS A 1 635 ? 121.664 115.865 210.437 1.00 96.56 655 LYS A O 1
ATOM 7843 N N . VAL A 1 636 ? 121.862 116.151 208.204 1.00 99.31 656 VAL A N 1
ATOM 7844 C CA . VAL A 1 636 ? 122.089 117.592 208.329 1.00 101.68 656 VAL A CA 1
ATOM 7845 C C . VAL A 1 636 ? 120.866 118.297 208.902 1.00 100.64 656 VAL A C 1
ATOM 7846 O O . VAL A 1 636 ? 121.030 119.139 209.801 1.00 96.58 656 VAL A O 1
ATOM 7859 N N . PRO A 1 637 ? 119.638 118.023 208.447 1.00 108.05 657 PRO A N 1
ATOM 7860 C CA . PRO A 1 637 ? 118.478 118.688 209.066 1.00 108.56 657 PRO A CA 1
ATOM 7861 C C . PRO A 1 637 ? 118.398 118.480 210.568 1.00 107.59 657 PRO A C 1
ATOM 7862 O O . PRO A 1 637 ? 118.010 119.403 211.295 1.00 107.60 657 PRO A O 1
ATOM 7873 N N . THR A 1 638 ? 118.755 117.290 211.058 1.00 104.86 658 THR A N 1
ATOM 7874 C CA . THR A 1 638 ? 118.761 117.069 212.500 1.00 104.18 658 THR A CA 1
ATOM 7875 C C . THR A 1 638 ? 119.696 118.043 213.201 1.00 102.90 658 THR A C 1
ATOM 7876 O O . THR A 1 638 ? 119.418 118.470 214.328 1.00 101.43 658 THR A O 1
ATOM 7887 N N . GLY A 1 639 ? 120.803 118.405 212.557 1.00 107.32 659 GLY A N 1
ATOM 7888 C CA . GLY A 1 639 ? 121.672 119.419 213.120 1.00 109.29 659 GLY A CA 1
ATOM 7889 C C . GLY A 1 639 ? 120.969 120.758 213.225 1.00 109.22 659 GLY A C 1
ATOM 7890 O O . GLY A 1 639 ? 120.122 121.111 212.401 1.00 108.88 659 GLY A O 1
ATOM 7894 N N . GLU A 1 640 ? 121.330 121.514 214.263 1.00 113.24 660 GLU A N 1
ATOM 7895 C CA . GLU A 1 640 ? 120.673 122.795 214.501 1.00 113.95 660 GLU A CA 1
ATOM 7896 C C . GLU A 1 640 ? 120.894 123.752 213.337 1.00 114.49 660 GLU A C 1
ATOM 7897 O O . GLU A 1 640 ? 119.960 124.435 212.899 1.00 113.85 660 GLU A O 1
ATOM 7909 N N . GLU A 1 641 ? 122.119 123.816 212.821 1.00 115.06 661 GLU A N 1
ATOM 7910 C CA . GLU A 1 641 ? 122.468 124.710 211.726 1.00 115.18 661 GLU A CA 1
ATOM 7911 C C . GLU A 1 641 ? 123.127 123.906 210.617 1.00 112.89 661 GLU A C 1
ATOM 7912 O O . GLU A 1 641 ? 124.036 123.112 210.877 1.00 111.68 661 GLU A O 1
ATOM 7924 N N . LEU A 1 642 ? 122.664 124.112 209.382 1.00 108.45 662 LEU A N 1
ATOM 7925 C CA . LEU A 1 642 ? 123.255 123.410 208.248 1.00 108.30 662 LEU A CA 1
ATOM 7926 C C . LEU A 1 642 ? 124.719 123.789 208.072 1.00 109.25 662 LEU A C 1
ATOM 7927 O O . LEU A 1 642 ? 125.565 122.925 207.813 1.00 108.53 662 LEU A O 1
ATOM 7943 N N . SER A 1 643 ? 125.039 125.078 208.213 1.00 113.07 663 SER A N 1
ATOM 7944 C CA . SER A 1 643 ? 126.417 125.521 208.033 1.00 112.79 663 SER A CA 1
ATOM 7945 C C . SER A 1 643 ? 127.355 124.852 209.029 1.00 110.91 663 SER A C 1
ATOM 7946 O O . SER A 1 643 ? 128.542 124.668 208.735 1.00 109.93 663 SER A O 1
ATOM 7954 N N . LYS A 1 644 ? 126.849 124.484 210.206 1.00 111.05 664 LYS A N 1
ATOM 7955 C CA . LYS A 1 644 ? 127.677 123.823 211.205 1.00 111.22 664 LYS A CA 1
ATOM 7956 C C . LYS A 1 644 ? 128.052 122.402 210.810 1.00 110.46 664 LYS A C 1
ATOM 7957 O O . LYS A 1 644 ? 128.933 121.815 211.447 1.00 110.18 664 LYS A O 1
ATOM 7976 N N . TRP A 1 645 ? 127.414 121.837 209.788 1.00 97.18 665 TRP A N 1
ATOM 7977 C CA . TRP A 1 645 ? 127.753 120.489 209.353 1.00 94.11 665 TRP A CA 1
ATOM 7978 C C . TRP A 1 645 ? 129.177 120.461 208.823 1.00 91.66 665 TRP A C 1
ATOM 7979 O O . TRP A 1 645 ? 129.482 121.077 207.797 1.00 89.48 665 TRP A O 1
ATOM 8000 N N . VAL A 1 646 ? 130.051 119.738 209.525 1.00 77.68 666 VAL A N 1
ATOM 8001 C CA . VAL A 1 646 ? 131.459 119.700 209.143 1.00 76.46 666 VAL A CA 1
ATOM 8002 C C . VAL A 1 646 ? 131.628 119.083 207.762 1.00 77.98 666 VAL A C 1
ATOM 8003 O O . VAL A 1 646 ? 132.513 119.490 206.998 1.00 78.01 666 VAL A O 1
ATOM 8016 N N . LEU A 1 647 ? 130.794 118.104 207.414 1.00 74.11 667 LEU A N 1
ATOM 8017 C CA . LEU A 1 647 ? 130.955 117.395 206.152 1.00 72.55 667 LEU A CA 1
ATOM 8018 C C . LEU A 1 647 ? 132.342 116.765 206.130 1.00 69.65 667 LEU A C 1
ATOM 8019 O O . LEU A 1 647 ? 133.226 117.226 205.397 1.00 64.86 667 LEU A O 1
ATOM 8035 N N . PRO A 1 648 ? 132.572 115.720 206.924 1.00 75.53 668 PRO A N 1
ATOM 8036 C CA . PRO A 1 648 ? 133.941 115.229 207.118 1.00 75.84 668 PRO A CA 1
ATOM 8037 C C . PRO A 1 648 ? 134.603 114.857 205.801 1.00 76.68 668 PRO A C 1
ATOM 8038 O O . PRO A 1 648 ? 133.974 114.300 204.899 1.00 75.62 668 PRO A O 1
ATOM 8049 N N . GLU A 1 649 ? 135.891 115.177 205.703 1.00 73.13 669 GLU A N 1
ATOM 8050 C CA . GLU A 1 649 ? 136.673 114.982 204.491 1.00 68.56 669 GLU A CA 1
ATOM 8051 C C . GLU A 1 649 ? 137.623 113.796 204.591 1.00 65.42 669 GLU A C 1
ATOM 8052 O O . GLU A 1 649 ? 138.446 113.599 203.693 1.00 64.22 669 GLU A O 1
ATOM 8064 N N . ASP A 1 650 ? 137.532 113.009 205.656 1.00 76.10 670 ASP A N 1
ATOM 8065 C CA . ASP A 1 650 ? 138.457 111.911 205.879 1.00 79.58 670 ASP A CA 1
ATOM 8066 C C . ASP A 1 650 ? 137.995 110.653 205.150 1.00 79.75 670 ASP A C 1
ATOM 8067 O O . ASP A 1 650 ? 136.814 110.479 204.842 1.00 77.33 670 ASP A O 1
ATOM 8076 N N . ASP A 1 651 ? 138.955 109.774 204.883 1.00 81.76 671 ASP A N 1
ATOM 8077 C CA . ASP A 1 651 ? 138.717 108.461 204.283 1.00 81.07 671 ASP A CA 1
ATOM 8078 C C . ASP A 1 651 ? 137.689 108.541 203.155 1.00 78.62 671 ASP A C 1
ATOM 8079 O O . ASP A 1 651 ? 136.628 107.919 203.192 1.00 80.09 671 ASP A O 1
ATOM 8088 N N . LEU A 1 652 ? 138.027 109.329 202.140 1.00 68.01 672 LEU A N 1
ATOM 8089 C CA . LEU A 1 652 ? 137.214 109.378 200.937 1.00 68.93 672 LEU A CA 1
ATOM 8090 C C . LEU A 1 652 ? 137.606 108.247 199.988 1.00 69.89 672 LEU A C 1
ATOM 8091 O O . LEU A 1 652 ? 138.688 107.662 200.084 1.00 68.82 672 LEU A O 1
ATOM 8107 N N . ILE A 1 653 ? 136.701 107.944 199.061 1.00 68.65 673 ILE A N 1
ATOM 8108 C CA . ILE A 1 653 ? 136.878 106.874 198.086 1.00 64.84 673 ILE A CA 1
ATOM 8109 C C . ILE A 1 653 ? 136.839 107.515 196.706 1.00 64.94 673 ILE A C 1
ATOM 8110 O O . ILE A 1 653 ? 135.793 108.020 196.285 1.00 67.26 673 ILE A O 1
ATOM 8126 N N . LEU A 1 654 ? 137.966 107.502 196.000 1.00 53.34 674 LEU A N 1
ATOM 8127 C CA . LEU A 1 654 ? 138.025 108.161 194.702 1.00 46.80 674 LEU A CA 1
ATOM 8128 C C . LEU A 1 654 ? 137.180 107.406 193.686 1.00 39.81 674 LEU A C 1
ATOM 8129 O O . LEU A 1 654 ? 137.241 106.176 193.606 1.00 47.67 674 LEU A O 1
ATOM 8145 N N . LEU A 1 655 ? 136.392 108.144 192.903 1.00 36.95 675 LEU A N 1
ATOM 8146 C CA . LEU A 1 655 ? 135.525 107.556 191.890 1.00 41.17 675 LEU A CA 1
ATOM 8147 C C . LEU A 1 655 ? 136.133 107.660 190.497 1.00 40.76 675 LEU A C 1
ATOM 8148 O O . LEU A 1 655 ? 136.318 106.645 189.820 1.00 47.17 675 LEU A O 1
ATOM 8164 N N . ALA A 1 656 ? 136.445 108.874 190.051 1.00 30.92 676 ALA A N 1
ATOM 8165 C CA . ALA A 1 656 ? 136.942 109.064 188.692 1.00 35.32 676 ALA A CA 1
ATOM 8166 C C . ALA A 1 656 ? 137.621 110.417 188.584 1.00 41.31 676 ALA A C 1
ATOM 8167 O O . ALA A 1 656 ? 136.957 111.450 188.713 1.00 49.97 676 ALA A O 1
ATOM 8174 N N . ILE A 1 657 ? 138.926 110.416 188.334 1.00 41.05 677 ILE A N 1
ATOM 8175 C CA . ILE A 1 657 ? 139.643 111.645 188.010 1.00 37.38 677 ILE A CA 1
ATOM 8176 C C . ILE A 1 657 ? 139.373 111.985 186.552 1.00 39.25 677 ILE A C 1
ATOM 8177 O O . ILE A 1 657 ? 139.462 111.119 185.675 1.00 49.19 677 ILE A O 1
ATOM 8193 N N . VAL A 1 658 ? 139.037 113.243 186.287 1.00 28.47 678 VAL A N 1
ATOM 8194 C CA . VAL A 1 658 ? 138.603 113.674 184.967 1.00 22.48 678 VAL A CA 1
ATOM 8195 C C . VAL A 1 658 ? 139.444 114.862 184.527 1.00 33.82 678 VAL A C 1
ATOM 8196 O O . VAL A 1 658 ? 139.687 115.786 185.310 1.00 45.93 678 VAL A O 1
ATOM 8209 N N . GLY A 1 659 ? 139.889 114.834 183.273 1.00 36.29 679 GLY A N 1
ATOM 8210 C CA . GLY A 1 659 ? 140.694 115.900 182.697 1.00 33.47 679 GLY A CA 1
ATOM 8211 C C . GLY A 1 659 ? 139.916 116.626 181.611 1.00 35.83 679 GLY A C 1
ATOM 8212 O O . GLY A 1 659 ? 139.440 116.006 180.658 1.00 44.51 679 GLY A O 1
ATOM 8216 N N . ILE A 1 660 ? 139.814 117.945 181.763 1.00 31.79 680 ILE A N 1
ATOM 8217 C CA . ILE A 1 660 ? 138.967 118.783 180.921 1.00 38.89 680 ILE A CA 1
ATOM 8218 C C . ILE A 1 660 ? 139.842 119.805 180.210 1.00 34.32 680 ILE A C 1
ATOM 8219 O O . ILE A 1 660 ? 140.670 120.469 180.843 1.00 38.23 680 ILE A O 1
ATOM 8235 N N . LYS A 1 661 ? 139.656 119.927 178.897 1.00 31.48 681 LYS A N 1
ATOM 8236 C CA . LYS A 1 661 ? 140.411 120.870 178.086 1.00 31.34 681 LYS A CA 1
ATOM 8237 C C . LYS A 1 661 ? 139.546 121.298 176.908 1.00 34.44 681 LYS A C 1
ATOM 8238 O O . LYS A 1 661 ? 138.478 120.737 176.663 1.00 41.37 681 LYS A O 1
ATOM 8257 N N . ASP A 1 662 ? 140.003 122.330 176.200 1.00 35.54 682 ASP A N 1
ATOM 8258 C CA . ASP A 1 662 ? 139.343 122.793 174.986 1.00 33.07 682 ASP A CA 1
ATOM 8259 C C . ASP A 1 662 ? 139.855 121.978 173.803 1.00 39.03 682 ASP A C 1
ATOM 8260 O O . ASP A 1 662 ? 140.959 122.239 173.311 1.00 46.89 682 ASP A O 1
ATOM 8269 N N . PRO A 1 663 ? 139.101 120.999 173.314 1.00 28.68 683 PRO A N 1
ATOM 8270 C CA . PRO A 1 663 ? 139.656 120.032 172.368 1.00 33.15 683 PRO A CA 1
ATOM 8271 C C . PRO A 1 663 ? 139.564 120.499 170.920 1.00 34.71 683 PRO A C 1
ATOM 8272 O O . PRO A 1 663 ? 138.831 121.428 170.579 1.00 35.13 683 PRO A O 1
ATOM 8283 N N . CYS A 1 664 ? 140.327 119.818 170.067 1.00 34.39 684 CYS A N 1
ATOM 8284 C CA . CYS A 1 664 ? 140.250 120.062 168.635 1.00 28.26 684 CYS A CA 1
ATOM 8285 C C . CYS A 1 664 ? 138.856 119.722 168.123 1.00 33.53 684 CYS A C 1
ATOM 8286 O O . CYS A 1 664 ? 138.201 118.797 168.608 1.00 42.04 684 CYS A O 1
ATOM 8293 N N . ARG A 1 665 ? 138.400 120.481 167.131 1.00 33.84 685 ARG A N 1
ATOM 8294 C CA . ARG A 1 665 ? 137.092 120.220 166.558 1.00 41.06 685 ARG A CA 1
ATOM 8295 C C . ARG A 1 665 ? 137.048 118.800 165.997 1.00 39.10 685 ARG A C 1
ATOM 8296 O O . ARG A 1 665 ? 138.058 118.288 165.506 1.00 41.66 685 ARG A O 1
ATOM 8317 N N . PRO A 1 666 ? 135.897 118.134 166.067 1.00 36.92 686 PRO A N 1
ATOM 8318 C CA . PRO A 1 666 ? 135.811 116.778 165.515 1.00 40.07 686 PRO A CA 1
ATOM 8319 C C . PRO A 1 666 ? 136.061 116.781 164.015 1.00 43.12 686 PRO A C 1
ATOM 8320 O O . PRO A 1 666 ? 135.614 117.676 163.294 1.00 44.14 686 PRO A O 1
ATOM 8331 N N . GLY A 1 667 ? 136.781 115.766 163.549 1.00 35.07 687 GLY A N 1
ATOM 8332 C CA . GLY A 1 667 ? 137.055 115.649 162.126 1.00 37.34 687 GLY A CA 1
ATOM 8333 C C . GLY A 1 667 ? 137.757 116.856 161.544 1.00 40.63 687 GLY A C 1
ATOM 8334 O O . GLY A 1 667 ? 137.418 117.296 160.439 1.00 36.97 687 GLY A O 1
ATOM 8338 N N . VAL A 1 668 ? 138.729 117.408 162.269 1.00 40.10 688 VAL A N 1
ATOM 8339 C CA . VAL A 1 668 ? 139.487 118.564 161.803 1.00 28.72 688 VAL A CA 1
ATOM 8340 C C . VAL A 1 668 ? 140.877 118.110 161.384 1.00 24.87 688 VAL A C 1
ATOM 8341 O O . VAL A 1 668 ? 141.483 118.685 160.474 1.00 42.31 688 VAL A O 1
ATOM 8354 N N . LYS A 1 669 ? 141.396 117.077 162.049 1.00 28.13 689 LYS A N 1
ATOM 8355 C CA . LYS A 1 669 ? 142.701 116.546 161.675 1.00 28.88 689 LYS A CA 1
ATOM 8356 C C . LYS A 1 669 ? 142.685 116.026 160.244 1.00 33.97 689 LYS A C 1
ATOM 8357 O O . LYS A 1 669 ? 143.613 116.287 159.470 1.00 38.45 689 LYS A O 1
ATOM 8376 N N . ASP A 1 670 ? 141.630 115.301 159.867 1.00 35.02 690 ASP A N 1
ATOM 8377 C CA . ASP A 1 670 ? 141.536 114.788 158.504 1.00 34.74 690 ASP A CA 1
ATOM 8378 C C . ASP A 1 670 ? 141.418 115.921 157.493 1.00 35.76 690 ASP A C 1
ATOM 8379 O O . ASP A 1 670 ? 142.011 115.863 156.409 1.00 39.40 690 ASP A O 1
ATOM 8388 N N . SER A 1 671 ? 140.645 116.957 157.821 1.00 29.14 691 SER A N 1
ATOM 8389 C CA . SER A 1 671 ? 140.518 118.093 156.915 1.00 28.88 691 SER A CA 1
ATOM 8390 C C . SER A 1 671 ? 141.856 118.796 156.726 1.00 20.75 691 SER A C 1
ATOM 8391 O O . SER A 1 671 ? 142.212 119.182 155.607 1.00 20.50 691 SER A O 1
ATOM 8398 N N . VAL A 1 672 ? 142.610 118.978 157.811 1.00 27.59 692 VAL A N 1
ATOM 8399 C CA . VAL A 1 672 ? 143.936 119.579 157.699 1.00 23.74 692 VAL A CA 1
ATOM 8400 C C . VAL A 1 672 ? 144.846 118.690 156.865 1.00 27.04 692 VAL A C 1
ATOM 8401 O O . VAL A 1 672 ? 145.676 119.180 156.091 1.00 36.11 692 VAL A O 1
ATOM 8414 N N . VAL A 1 673 ? 144.717 117.372 157.018 1.00 26.30 693 VAL A N 1
ATOM 8415 C CA . VAL A 1 673 ? 145.526 116.451 156.223 1.00 26.71 693 VAL A CA 1
ATOM 8416 C C . VAL A 1 673 ? 145.222 116.631 154.742 1.00 31.68 693 VAL A C 1
ATOM 8417 O O . VAL A 1 673 ? 146.128 116.693 153.904 1.00 30.09 693 VAL A O 1
ATOM 8430 N N . LEU A 1 674 ? 143.936 116.718 154.399 1.00 34.73 694 LEU A N 1
ATOM 8431 C CA . LEU A 1 674 ? 143.560 116.924 153.004 1.00 32.73 694 LEU A CA 1
ATOM 8432 C C . LEU A 1 674 ? 144.087 118.256 152.485 1.00 36.78 694 LEU A C 1
ATOM 8433 O O . LEU A 1 674 ? 144.604 118.333 151.365 1.00 31.33 694 LEU A O 1
ATOM 8449 N N . CYS A 1 675 ? 143.966 119.317 153.287 1.00 41.71 695 CYS A N 1
ATOM 8450 C CA . CYS A 1 675 ? 144.453 120.626 152.858 1.00 28.51 695 CYS A CA 1
ATOM 8451 C C . CYS A 1 675 ? 145.954 120.598 152.612 1.00 21.94 695 CYS A C 1
ATOM 8452 O O . CYS A 1 675 ? 146.440 121.161 151.626 1.00 32.48 695 CYS A O 1
ATOM 8460 N N . GLN A 1 676 ? 146.707 119.950 153.501 1.00 24.81 696 GLN A N 1
ATOM 8461 C CA . GLN A 1 676 ? 148.146 119.828 153.296 1.00 27.24 696 GLN A CA 1
ATOM 8462 C C . GLN A 1 676 ? 148.453 119.017 152.045 1.00 32.07 696 GLN A C 1
ATOM 8463 O O . GLN A 1 676 ? 149.389 119.337 151.303 1.00 32.21 696 GLN A O 1
ATOM 8477 N N . ASN A 1 677 ? 147.682 117.955 151.800 1.00 36.45 697 ASN A N 1
ATOM 8478 C CA . ASN A 1 677 ? 147.897 117.150 150.602 1.00 40.15 697 ASN A CA 1
ATOM 8479 C C . ASN A 1 677 ? 147.690 117.967 149.335 1.00 40.75 697 ASN A C 1
ATOM 8480 O O . ASN A 1 677 ? 148.297 117.672 148.300 1.00 42.77 697 ASN A O 1
ATOM 8491 N N . ALA A 1 678 ? 146.843 118.991 149.393 1.00 32.71 698 ALA A N 1
ATOM 8492 C CA . ALA A 1 678 ? 146.560 119.837 148.244 1.00 28.70 698 ALA A CA 1
ATOM 8493 C C . ALA A 1 678 ? 147.599 120.925 148.039 1.00 24.88 698 ALA A C 1
ATOM 8494 O O . ALA A 1 678 ? 147.332 121.880 147.302 1.00 31.65 698 ALA A O 1
ATOM 8501 N N . GLY A 1 679 ? 148.764 120.816 148.672 1.00 21.57 699 GLY A N 1
ATOM 8502 C CA . GLY A 1 679 ? 149.809 121.804 148.521 1.00 26.87 699 GLY A CA 1
ATOM 8503 C C . GLY A 1 679 ? 149.613 123.070 149.323 1.00 28.97 699 GLY A C 1
ATOM 8504 O O . GLY A 1 679 ? 150.438 123.986 149.211 1.00 27.46 699 GLY A O 1
ATOM 8508 N N . VAL A 1 680 ? 148.561 123.152 150.130 1.00 30.13 700 VAL A N 1
ATOM 8509 C CA . VAL A 1 680 ? 148.242 124.342 150.908 1.00 18.16 700 VAL A CA 1
ATOM 8510 C C . VAL A 1 680 ? 148.734 124.118 152.330 1.00 23.54 700 VAL A C 1
ATOM 8511 O O . VAL A 1 680 ? 148.116 123.376 153.100 1.00 36.77 700 VAL A O 1
ATOM 8524 N N . LYS A 1 681 ? 149.841 124.763 152.690 1.00 19.11 701 LYS A N 1
ATOM 8525 C CA . LYS A 1 681 ? 150.342 124.671 154.053 1.00 22.69 701 LYS A CA 1
ATOM 8526 C C . LYS A 1 681 ? 149.349 125.304 155.019 1.00 26.14 701 LYS A C 1
ATOM 8527 O O . LYS A 1 681 ? 148.622 126.236 154.672 1.00 24.14 701 LYS A O 1
ATOM 8546 N N . VAL A 1 682 ? 149.309 124.774 156.238 1.00 26.99 702 VAL A N 1
ATOM 8547 C CA . VAL A 1 682 ? 148.442 125.277 157.296 1.00 20.66 702 VAL A CA 1
ATOM 8548 C C . VAL A 1 682 ? 149.311 125.636 158.492 1.00 22.04 702 VAL A C 1
ATOM 8549 O O . VAL A 1 682 ? 150.137 124.828 158.930 1.00 24.42 702 VAL A O 1
ATOM 8562 N N . ARG A 1 683 ? 149.128 126.847 159.009 1.00 22.02 703 ARG A N 1
ATOM 8563 C CA . ARG A 1 683 ? 149.824 127.318 160.194 1.00 22.37 703 ARG A CA 1
ATOM 8564 C C . ARG A 1 683 ? 148.802 127.901 161.156 1.00 19.97 703 ARG A C 1
ATOM 8565 O O . ARG A 1 683 ? 147.673 128.210 160.774 1.00 19.97 703 ARG A O 1
ATOM 8586 N N . MET A 1 684 ? 149.203 128.041 162.416 1.00 24.16 704 MET A N 1
ATOM 8587 C CA . MET A 1 684 ? 148.321 128.536 163.463 1.00 24.17 704 MET A CA 1
ATOM 8588 C C . MET A 1 684 ? 148.857 129.848 164.011 1.00 31.03 704 MET A C 1
ATOM 8589 O O . MET A 1 684 ? 150.015 129.922 164.435 1.00 29.48 704 MET A O 1
ATOM 8603 N N . VAL A 1 685 ? 148.012 130.874 164.001 1.00 30.99 705 VAL A N 1
ATOM 8604 C CA . VAL A 1 685 ? 148.302 132.154 164.635 1.00 25.51 705 VAL A CA 1
ATOM 8605 C C . VAL A 1 685 ? 147.278 132.342 165.742 1.00 29.70 705 VAL A C 1
ATOM 8606 O O . VAL A 1 685 ? 146.072 132.412 165.474 1.00 39.74 705 VAL A O 1
ATOM 8619 N N . THR A 1 686 ? 147.751 132.404 166.984 1.00 23.19 706 THR A N 1
ATOM 8620 C CA . THR A 1 686 ? 146.858 132.420 168.130 1.00 21.06 706 THR A CA 1
ATOM 8621 C C . THR A 1 686 ? 147.473 133.248 169.245 1.00 24.69 706 THR A C 1
ATOM 8622 O O . THR A 1 686 ? 148.692 133.259 169.429 1.00 32.25 706 THR A O 1
ATOM 8633 N N . GLY A 1 687 ? 146.612 133.941 169.990 1.00 28.11 707 GLY A N 1
ATOM 8634 C CA . GLY A 1 687 ? 147.050 134.676 171.160 1.00 24.83 707 GLY A CA 1
ATOM 8635 C C . GLY A 1 687 ? 147.192 133.842 172.413 1.00 25.00 707 GLY A C 1
ATOM 8636 O O . GLY A 1 687 ? 147.651 134.357 173.436 1.00 28.67 707 GLY A O 1
ATOM 8640 N N . ASP A 1 688 ? 146.809 132.570 172.355 1.00 29.12 708 ASP A N 1
ATOM 8641 C CA . ASP A 1 688 ? 146.936 131.686 173.501 1.00 29.00 708 ASP A CA 1
ATOM 8642 C C . ASP A 1 688 ? 148.405 131.395 173.785 1.00 31.40 708 ASP A C 1
ATOM 8643 O O . ASP A 1 688 ? 149.268 131.507 172.912 1.00 38.46 708 ASP A O 1
ATOM 8652 N N . ASN A 1 689 ? 148.684 131.015 175.028 1.00 33.35 709 ASN A N 1
ATOM 86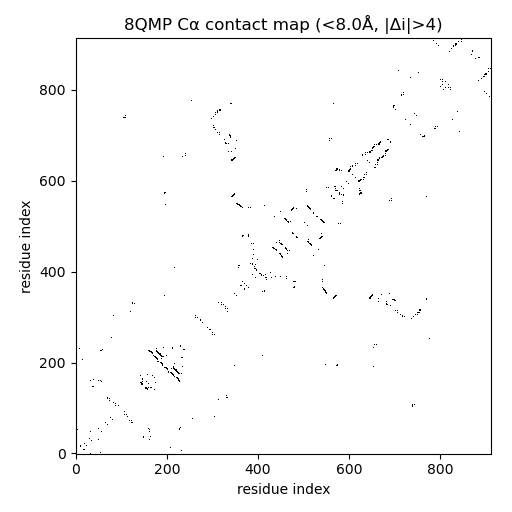53 C CA . ASN A 1 689 ? 150.057 130.733 175.418 1.00 37.25 709 ASN A CA 1
ATOM 8654 C C . ASN A 1 689 ? 150.663 129.679 174.496 1.00 35.25 709 ASN A C 1
ATOM 8655 O O . ASN A 1 689 ? 149.963 128.952 173.788 1.00 36.68 709 ASN A O 1
ATOM 8666 N N . VAL A 1 690 ? 151.995 129.612 174.502 1.00 36.24 710 VAL A N 1
ATOM 8667 C CA . VAL A 1 690 ? 152.688 128.746 173.557 1.00 32.02 710 VAL A CA 1
ATOM 8668 C C . VAL A 1 690 ? 152.411 127.278 173.852 1.00 32.39 710 VAL A C 1
ATOM 8669 O O . VAL A 1 690 ? 152.330 126.463 172.929 1.00 45.10 710 VAL A O 1
ATOM 8682 N N . GLN A 1 691 ? 152.278 126.907 175.126 1.00 24.30 711 GLN A N 1
ATOM 8683 C CA . GLN A 1 691 ? 152.067 125.501 175.463 1.00 31.50 711 GLN A CA 1
ATOM 8684 C C . GLN A 1 691 ? 150.733 124.997 174.924 1.00 30.88 711 GLN A C 1
ATOM 8685 O O . GLN A 1 691 ? 150.664 123.930 174.299 1.00 33.55 711 GLN A O 1
ATOM 8699 N N . THR A 1 692 ? 149.659 125.750 175.163 1.00 27.34 712 THR A N 1
ATOM 8700 C CA . THR A 1 692 ? 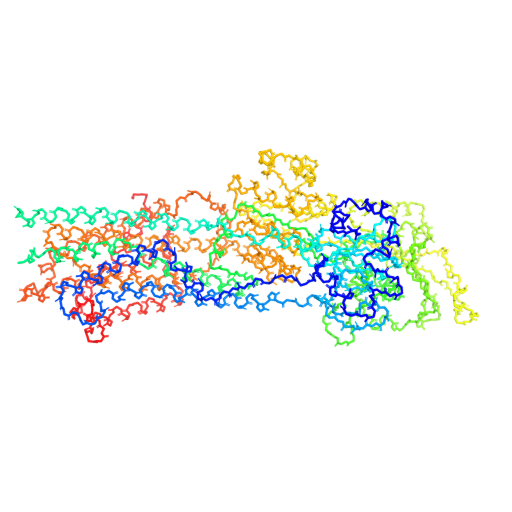148.347 125.333 174.683 1.00 23.31 712 THR A CA 1
ATOM 8701 C C . THR A 1 692 ? 148.317 125.275 173.163 1.00 22.36 712 THR A C 1
ATOM 8702 O O . THR A 1 692 ? 147.759 124.338 172.577 1.00 26.82 712 THR A O 1
ATOM 8713 N N . ALA A 1 693 ? 148.909 126.274 172.507 1.00 22.62 713 ALA A N 1
ATOM 8714 C CA . ALA A 1 693 ? 148.944 126.283 171.050 1.00 20.16 713 ALA A CA 1
ATOM 8715 C C . ALA A 1 693 ? 149.719 125.090 170.514 1.00 19.36 713 ALA A C 1
ATOM 8716 O O . ALA A 1 693 ? 149.295 124.453 169.548 1.00 27.31 713 ALA A O 1
ATOM 8723 N N . ARG A 1 694 ? 150.855 124.768 171.130 1.00 20.83 714 ARG A N 1
ATOM 8724 C CA . ARG A 1 694 ? 151.628 123.619 170.679 1.00 22.10 714 ARG A CA 1
ATOM 8725 C C . ARG A 1 694 ? 150.837 122.328 170.838 1.00 28.36 714 ARG A C 1
ATOM 8726 O O . ARG A 1 694 ? 150.810 121.490 169.928 1.00 35.44 714 ARG A O 1
ATOM 8747 N N . ALA A 1 695 ? 150.184 122.148 171.988 1.00 32.83 715 ALA A N 1
ATOM 8748 C CA . ALA A 1 695 ? 149.414 120.927 172.207 1.00 25.96 715 ALA A CA 1
ATOM 8749 C C . ALA A 1 695 ? 148.289 120.802 171.188 1.00 26.48 715 ALA A C 1
ATOM 8750 O O . ALA A 1 695 ? 148.098 119.741 170.578 1.00 30.88 715 ALA A O 1
ATOM 8757 N N . ILE A 1 696 ? 147.536 121.884 170.981 1.00 30.97 716 ILE A N 1
ATOM 8758 C CA . ILE A 1 696 ? 146.411 121.827 170.055 1.00 25.21 716 ILE A CA 1
ATOM 8759 C C . ILE A 1 696 ? 146.901 121.625 168.629 1.00 26.55 716 ILE A C 1
ATOM 8760 O O . ILE A 1 696 ? 146.252 120.941 167.834 1.00 31.76 716 ILE A O 1
ATOM 8776 N N . ALA A 1 697 ? 148.039 122.222 168.273 1.00 28.51 717 ALA A N 1
ATOM 8777 C CA . ALA A 1 697 ? 148.577 122.024 166.934 1.00 24.72 717 ALA A CA 1
ATOM 8778 C C . ALA A 1 697 ? 148.982 120.576 166.718 1.00 23.90 717 ALA A C 1
ATOM 8779 O O . ALA A 1 697 ? 148.682 119.993 165.671 1.00 36.46 717 ALA A O 1
ATOM 8786 N N . LEU A 1 698 ? 149.657 119.974 167.697 1.00 14.90 718 LEU A N 1
ATOM 8787 C CA . LEU A 1 698 ? 150.032 118.572 167.560 1.00 22.70 718 LEU A CA 1
ATOM 8788 C C . LEU A 1 698 ? 148.798 117.691 167.427 1.00 31.33 718 LEU A C 1
ATOM 8789 O O . LEU A 1 698 ? 148.772 116.766 166.607 1.00 27.62 718 LEU A O 1
ATOM 8805 N N . GLU A 1 699 ? 147.762 117.962 168.225 1.00 42.19 719 GLU A N 1
ATOM 8806 C CA . GLU A 1 699 ? 146.548 117.153 168.145 1.00 28.75 719 GLU A CA 1
ATOM 8807 C C . GLU A 1 699 ? 145.837 117.340 166.809 1.00 27.34 719 GLU A C 1
ATOM 8808 O O . GLU A 1 699 ? 145.309 116.377 166.242 1.00 23.40 719 GLU A O 1
ATOM 8820 N N . CYS A 1 700 ? 145.808 118.566 166.295 1.00 35.95 720 CYS A N 1
ATOM 8821 C CA . CYS A 1 700 ? 145.090 118.894 165.071 1.00 30.90 720 CYS A CA 1
ATOM 8822 C C . CYS A 1 700 ? 145.922 118.681 163.814 1.00 31.15 720 CYS A C 1
ATOM 8823 O O . CYS A 1 700 ? 145.415 118.904 162.711 1.00 39.09 720 CYS A O 1
ATOM 8830 N N . GLY A 1 701 ? 147.182 118.272 163.947 1.00 21.80 721 GLY A N 1
ATOM 8831 C CA . GLY A 1 701 ? 148.005 117.944 162.803 1.00 22.82 721 GLY A CA 1
ATOM 8832 C C . GLY A 1 701 ? 148.684 119.115 162.129 1.00 23.41 721 GLY A C 1
ATOM 8833 O O . GLY A 1 701 ? 149.446 118.900 161.179 1.00 22.21 721 GLY A O 1
ATOM 8837 N N . ILE A 1 702 ? 148.438 120.346 162.581 1.00 29.52 722 ILE A N 1
ATOM 8838 C CA . ILE A 1 702 ? 149.090 121.502 161.972 1.00 23.45 722 ILE A CA 1
ATOM 8839 C C . ILE A 1 702 ? 150.597 121.420 162.162 1.00 20.03 722 ILE A C 1
ATOM 8840 O O . ILE A 1 702 ? 151.371 121.668 161.229 1.00 27.14 722 ILE A O 1
ATOM 8856 N N . LEU A 1 703 ? 151.037 121.077 163.366 1.00 21.89 723 LEU A N 1
ATOM 8857 C CA . LEU A 1 703 ? 152.450 121.041 163.717 1.00 26.95 723 LEU A CA 1
ATOM 8858 C C . LEU A 1 703 ? 152.868 119.591 163.914 1.00 33.06 723 LEU A C 1
ATOM 8859 O O . LEU A 1 703 ? 152.324 118.897 164.778 1.00 39.02 723 LEU A O 1
ATOM 8875 N N . SER A 1 704 ? 153.828 119.139 163.114 1.00 40.00 724 SER A N 1
ATOM 8876 C CA . SER A 1 704 ? 154.334 117.785 163.246 1.00 38.49 724 SER A CA 1
ATOM 8877 C C . SER A 1 704 ? 155.213 117.670 164.491 1.00 45.89 724 SER A C 1
ATOM 8878 O O . SER A 1 704 ? 155.578 118.663 165.126 1.00 48.81 724 SER A O 1
ATOM 8886 N N . SER A 1 705 ? 155.553 116.428 164.838 1.00 51.66 725 SER A N 1
ATOM 8887 C CA . SER A 1 705 ? 156.336 116.189 166.046 1.00 52.48 725 SER A CA 1
ATOM 8888 C C . SER A 1 705 ? 157.714 116.833 165.955 1.00 50.90 725 SER A C 1
ATOM 8889 O O . SER A 1 705 ? 158.201 117.415 166.932 1.00 48.58 725 SER A O 1
ATOM 8897 N N . ASP A 1 706 ? 158.358 116.742 164.795 1.00 56.61 726 ASP A N 1
ATOM 8898 C CA . ASP A 1 706 ? 159.725 117.223 164.655 1.00 58.14 726 ASP A CA 1
ATOM 8899 C C . ASP A 1 706 ? 159.775 118.747 164.638 1.00 60.70 726 ASP A C 1
ATOM 8900 O O . ASP A 1 706 ? 158.820 119.422 164.244 1.00 60.60 726 ASP A O 1
ATOM 8909 N N . ALA A 1 707 ? 160.917 119.287 165.067 1.00 59.71 727 ALA A N 1
ATOM 8910 C CA . ALA A 1 707 ? 161.148 120.733 165.084 1.00 59.72 727 ALA A CA 1
ATOM 8911 C C . ALA A 1 707 ? 160.054 121.455 165.865 1.00 56.03 727 ALA A C 1
ATOM 8912 O O . ALA A 1 707 ? 159.558 122.508 165.459 1.00 49.45 727 ALA A O 1
ATOM 8919 N N . ASP A 1 708 ? 159.677 120.881 167.008 1.00 56.15 728 ASP A N 1
ATOM 8920 C CA . ASP A 1 708 ? 158.579 121.443 167.789 1.00 57.78 728 ASP A CA 1
ATOM 8921 C C . ASP A 1 708 ? 159.000 122.716 168.515 1.00 53.71 728 ASP A C 1
ATOM 8922 O O . ASP A 1 708 ? 158.237 123.687 168.565 1.00 52.95 728 ASP A O 1
ATOM 8931 N N . LEU A 1 709 ? 160.202 122.732 169.086 1.00 48.79 729 LEU A N 1
ATOM 8932 C CA . LEU A 1 709 ? 160.663 123.846 169.905 1.00 51.03 729 LEU A CA 1
ATOM 8933 C C . LEU A 1 709 ? 161.541 124.833 169.146 1.00 53.70 729 LEU A C 1
ATOM 8934 O O . LEU A 1 709 ? 161.920 125.861 169.713 1.00 52.41 729 LEU A O 1
ATOM 8950 N N . SER A 1 710 ? 161.869 124.555 167.886 1.00 47.73 730 SER A N 1
ATOM 8951 C CA . SER A 1 710 ? 162.744 125.444 167.135 1.00 42.67 730 SER A CA 1
ATOM 8952 C C . SER A 1 710 ? 162.093 126.812 166.960 1.00 41.36 730 SER A C 1
ATOM 8953 O O . SER A 1 710 ? 160.872 126.935 166.843 1.00 45.15 730 SER A O 1
ATOM 8961 N N . GLU A 1 711 ? 162.926 127.851 166.944 1.00 45.00 731 GLU A N 1
ATOM 8962 C CA . GLU A 1 711 ? 162.422 129.218 166.819 1.00 46.29 731 GLU A CA 1
ATOM 8963 C C . GLU A 1 711 ? 161.592 129.437 165.561 1.00 43.80 731 GLU A C 1
ATOM 8964 O O . GLU A 1 711 ? 160.477 129.972 165.672 1.00 43.16 731 GLU A O 1
ATOM 8976 N N . PRO A 1 712 ? 162.051 129.070 164.362 1.00 35.53 732 PRO A N 1
ATOM 8977 C CA . PRO A 1 712 ? 161.227 129.326 163.168 1.00 31.79 732 PRO A CA 1
ATOM 8978 C C . PRO A 1 712 ? 159.887 128.619 163.200 1.00 39.17 732 PRO A C 1
ATOM 8979 O O . PRO A 1 712 ? 158.890 129.169 162.718 1.00 38.35 732 PRO A O 1
ATOM 8990 N N . THR A 1 713 ? 159.830 127.408 163.757 1.00 35.64 733 THR A N 1
ATOM 8991 C CA . THR A 1 713 ? 158.586 126.650 163.755 1.00 29.03 733 THR A CA 1
ATOM 8992 C C . THR A 1 713 ? 157.524 127.274 164.648 1.00 28.28 733 THR A C 1
ATOM 8993 O O . THR A 1 713 ? 156.335 127.180 164.328 1.00 33.75 733 THR A O 1
ATOM 9004 N N . LEU A 1 714 ? 157.916 127.904 165.752 1.00 25.62 734 LEU A N 1
ATOM 9005 C CA . LEU A 1 714 ? 156.951 128.582 166.612 1.00 31.85 734 LEU A CA 1
ATOM 9006 C C . LEU A 1 714 ? 157.650 129.735 167.311 1.00 35.35 734 LEU A C 1
ATOM 9007 O O . LEU A 1 714 ? 158.662 129.529 167.987 1.00 34.55 734 LEU A O 1
ATOM 9023 N N . ILE A 1 715 ? 157.116 130.943 167.143 1.00 31.93 735 ILE A N 1
ATOM 9024 C CA . ILE A 1 715 ? 157.676 132.153 167.730 1.00 33.64 735 ILE A CA 1
ATOM 9025 C C . ILE A 1 715 ? 156.552 132.887 168.443 1.00 30.41 735 ILE A C 1
ATOM 9026 O O . ILE A 1 715 ? 155.398 132.846 168.005 1.00 30.42 735 ILE A O 1
ATOM 9042 N N . GLU A 1 716 ? 156.885 133.553 169.541 1.00 31.58 736 GLU A N 1
ATOM 9043 C CA . GLU A 1 716 ? 155.904 134.368 170.233 1.00 34.19 736 GLU A CA 1
ATOM 9044 C C . GLU A 1 716 ? 155.672 135.671 169.475 1.00 37.96 736 GLU A C 1
ATOM 9045 O O . GLU A 1 716 ? 156.456 136.066 168.609 1.00 43.21 736 GLU A O 1
ATOM 9057 N N . GLY A 1 717 ? 154.569 136.340 169.809 1.00 34.72 737 GLY A N 1
ATOM 9058 C CA . GLY A 1 717 ? 154.236 137.580 169.126 1.00 29.44 737 GLY A CA 1
ATOM 9059 C C . GLY A 1 717 ? 155.275 138.664 169.333 1.00 26.86 737 GLY A C 1
ATOM 9060 O O . GLY A 1 717 ? 155.625 139.390 168.400 1.00 29.85 737 GLY A O 1
ATOM 9064 N N . LYS A 1 718 ? 155.775 138.798 170.563 1.00 31.79 738 LYS A N 1
ATOM 9065 C CA . LYS A 1 718 ? 156.745 139.848 170.848 1.00 30.78 738 LYS A CA 1
ATOM 9066 C C . LYS A 1 718 ? 158.012 139.656 170.027 1.00 29.79 738 LYS A C 1
ATOM 9067 O O . LYS A 1 718 ? 158.554 140.619 169.473 1.00 46.94 738 LYS A O 1
ATOM 9086 N N . SER A 1 719 ? 158.499 138.420 169.932 1.00 19.76 739 SER A N 1
ATOM 9087 C CA . SER A 1 719 ? 159.688 138.167 169.128 1.00 35.87 739 SER A CA 1
ATOM 9088 C C . SER A 1 719 ? 159.441 138.518 167.667 1.00 38.84 739 SER A C 1
ATOM 9089 O O . SER A 1 719 ? 160.297 139.123 167.012 1.00 38.80 739 SER A O 1
ATOM 9097 N N . PHE A 1 720 ? 158.272 138.150 167.139 1.00 31.92 740 PHE A N 1
ATOM 9098 C CA . PHE A 1 720 ? 157.967 138.438 165.742 1.00 24.35 740 PHE A CA 1
ATOM 9099 C C . PHE A 1 720 ? 157.919 139.938 165.484 1.00 28.61 740 PHE A C 1
ATOM 9100 O O . PHE A 1 720 ? 158.495 140.424 164.505 1.00 28.80 740 PHE A O 1
ATOM 9117 N N . ARG A 1 721 ? 157.246 140.692 166.355 1.00 37.72 741 ARG A N 1
ATOM 9118 C CA . ARG A 1 721 ? 157.111 142.129 166.154 1.00 28.56 741 ARG A CA 1
ATOM 9119 C C . ARG A 1 721 ? 158.410 142.883 166.399 1.00 32.99 741 ARG A C 1
ATOM 9120 O O . ARG A 1 721 ? 158.617 143.937 165.790 1.00 38.56 741 ARG A O 1
ATOM 9141 N N . GLU A 1 722 ? 159.289 142.368 167.260 1.00 37.69 742 GLU A N 1
ATOM 9142 C CA . GLU A 1 722 ? 160.566 143.026 167.509 1.00 37.60 742 GLU A CA 1
ATOM 9143 C C . GLU A 1 722 ? 161.326 143.294 166.221 1.00 34.14 742 GLU A C 1
ATOM 9144 O O . GLU A 1 722 ? 162.006 144.318 166.112 1.00 30.09 742 GLU A O 1
ATOM 9156 N N . MET A 1 723 ? 161.204 142.407 165.245 1.00 38.39 743 MET A N 1
ATOM 9157 C CA . MET A 1 723 ? 161.951 142.507 164.008 1.00 42.88 743 MET A CA 1
ATOM 9158 C C . MET A 1 723 ? 161.417 143.664 163.166 1.00 35.83 743 MET A C 1
ATOM 9159 O O . MET A 1 723 ? 160.273 144.102 163.318 1.00 29.21 743 MET A O 1
ATOM 9173 N N . THR A 1 724 ? 162.266 144.167 162.278 1.00 37.16 744 THR A N 1
ATOM 9174 C CA . THR A 1 724 ? 161.828 145.152 161.303 1.00 41.15 744 THR A CA 1
ATOM 9175 C C . THR A 1 724 ? 161.020 144.474 160.197 1.00 40.57 744 THR A C 1
ATOM 9176 O O . THR A 1 724 ? 161.189 143.287 159.907 1.00 44.32 744 THR A O 1
ATOM 9187 N N . ASP A 1 725 ? 160.139 145.253 159.563 1.00 33.98 745 ASP A N 1
ATOM 9188 C CA . ASP A 1 725 ? 159.292 144.691 158.516 1.00 29.00 745 ASP A CA 1
ATOM 9189 C C . ASP A 1 725 ? 160.124 144.042 157.422 1.00 24.72 745 ASP A C 1
ATOM 9190 O O . ASP A 1 725 ? 159.648 143.130 156.738 1.00 28.28 745 ASP A O 1
ATOM 9199 N N . ALA A 1 726 ? 161.363 144.498 157.237 1.00 34.92 746 ALA A N 1
ATOM 9200 C CA . ALA A 1 726 ? 162.269 143.810 156.326 1.00 41.74 746 ALA A CA 1
ATOM 9201 C C . ALA A 1 726 ? 162.745 142.491 156.921 1.00 37.49 746 ALA A C 1
ATOM 9202 O O . ALA A 1 726 ? 162.906 141.500 156.199 1.00 36.45 746 ALA A O 1
ATOM 9209 N N . GLU A 1 727 ? 162.976 142.456 158.232 1.00 36.70 747 GLU A N 1
ATOM 9210 C CA . GLU A 1 727 ? 163.455 141.254 158.900 1.00 39.50 747 GLU A CA 1
ATOM 9211 C C . GLU A 1 727 ? 162.323 140.348 159.363 1.00 37.41 747 GLU A C 1
ATOM 9212 O O . GLU A 1 727 ? 162.591 139.251 159.863 1.00 40.25 747 GLU A O 1
ATOM 9224 N N . ARG A 1 728 ? 161.073 140.769 159.191 1.00 38.66 748 ARG A N 1
ATOM 9225 C CA . ARG A 1 728 ? 159.907 139.936 159.444 1.00 23.94 748 ARG A CA 1
ATOM 9226 C C . ARG A 1 728 ? 159.515 139.105 158.230 1.00 26.95 748 ARG A C 1
ATOM 9227 O O . ARG A 1 728 ? 158.431 138.517 158.220 1.00 31.67 748 ARG A O 1
ATOM 9248 N N . ASP A 1 729 ? 160.362 139.061 157.201 1.00 28.66 749 ASP A N 1
ATOM 9249 C CA . ASP A 1 729 ? 160.091 138.306 155.986 1.00 26.27 749 ASP A CA 1
ATOM 9250 C C . ASP A 1 729 ? 161.006 137.110 155.802 1.00 27.82 749 ASP A C 1
ATOM 9251 O O . ASP A 1 729 ? 160.581 136.110 155.226 1.00 34.56 749 ASP A O 1
ATOM 9260 N N . LYS A 1 730 ? 162.245 137.180 156.285 1.00 30.54 750 LYS A N 1
ATOM 9261 C CA . LYS A 1 730 ? 163.118 136.018 156.236 1.00 29.79 750 LYS A CA 1
ATOM 9262 C C . LYS A 1 730 ? 162.659 134.910 157.173 1.00 33.62 750 LYS A C 1
ATOM 9263 O O . LYS A 1 730 ? 163.181 133.795 157.084 1.00 38.33 750 LYS A O 1
ATOM 9282 N N . ILE A 1 731 ? 161.700 135.186 158.056 1.00 28.46 751 ILE A N 1
ATOM 9283 C CA . ILE A 1 731 ? 161.254 134.219 159.051 1.00 28.14 751 ILE A CA 1
ATOM 9284 C C . ILE A 1 731 ? 159.795 133.852 158.814 1.00 29.16 751 ILE A C 1
ATOM 9285 O O . ILE A 1 731 ? 159.354 132.759 159.182 1.00 35.17 751 ILE A O 1
ATOM 9301 N N . SER A 1 732 ? 159.036 134.751 158.187 1.00 26.28 752 SER A N 1
ATOM 9302 C CA . SER A 1 732 ? 157.599 134.534 158.067 1.00 18.85 752 SER A CA 1
ATOM 9303 C C . SER A 1 732 ? 157.252 133.329 157.205 1.00 27.00 752 SER A C 1
ATOM 9304 O O . SER A 1 732 ? 156.108 132.866 157.248 1.00 34.27 752 SER A O 1
ATOM 9312 N N . ASP A 1 733 ? 158.195 132.815 156.419 1.00 31.27 753 ASP A N 1
ATOM 9313 C CA . ASP A 1 733 ? 157.920 131.646 155.593 1.00 34.50 753 ASP A CA 1
ATOM 9314 C C . ASP A 1 733 ? 157.940 130.345 156.380 1.00 30.28 753 ASP A C 1
ATOM 9315 O O . ASP A 1 733 ? 157.449 129.330 155.874 1.00 29.55 753 ASP A O 1
ATOM 9324 N N . LYS A 1 734 ? 158.489 130.349 157.594 1.00 23.44 754 LYS A N 1
ATOM 9325 C CA . LYS A 1 734 ? 158.649 129.140 158.386 1.00 26.22 754 LYS A CA 1
ATOM 9326 C C . LYS A 1 734 ? 157.748 129.095 159.611 1.00 19.30 754 LYS A C 1
ATOM 9327 O O . LYS A 1 734 ? 157.735 128.078 160.310 1.00 17.92 754 LYS A O 1
ATOM 9346 N N . ILE A 1 735 ? 156.996 130.157 159.884 1.00 16.55 755 ILE A N 1
ATOM 9347 C CA . ILE A 1 735 ? 156.200 130.238 161.103 1.00 20.33 755 ILE A CA 1
ATOM 9348 C C . ILE A 1 735 ? 155.021 129.278 160.972 1.00 24.48 755 ILE A C 1
ATOM 9349 O O . ILE A 1 735 ? 154.062 129.555 160.246 1.00 20.01 755 ILE A O 1
ATOM 9365 N N . SER A 1 736 ? 155.083 128.157 161.689 1.00 29.41 756 SER A N 1
ATOM 9366 C CA . SER A 1 736 ? 154.016 127.164 161.718 1.00 20.17 756 SER A CA 1
ATOM 9367 C C . SER A 1 736 ? 153.054 127.369 162.877 1.00 18.74 756 SER A C 1
ATOM 9368 O O . SER A 1 736 ? 151.855 127.116 162.735 1.00 29.33 756 SER A O 1
ATOM 9376 N N . VAL A 1 737 ? 153.557 127.815 164.027 1.00 15.26 757 VAL A N 1
ATOM 9377 C CA . VAL A 1 737 ? 152.734 128.182 165.168 1.00 19.83 757 VAL A CA 1
ATOM 9378 C C . VAL A 1 737 ? 153.183 129.560 165.630 1.00 30.60 757 VAL A C 1
ATOM 9379 O O . VAL A 1 737 ? 154.315 129.981 165.390 1.00 40.62 757 VAL A O 1
ATOM 9392 N N . MET A 1 738 ? 152.273 130.275 166.287 1.00 26.41 758 MET A N 1
ATOM 9393 C CA . MET A 1 738 ? 152.592 131.606 166.799 1.00 25.20 758 MET A CA 1
ATOM 9394 C C . MET A 1 738 ? 151.670 131.885 167.982 1.00 20.73 758 MET A C 1
ATOM 9395 O O . MET A 1 738 ? 150.497 132.218 167.794 1.00 25.31 758 MET A O 1
ATOM 9409 N N . GLY A 1 739 ? 152.209 131.750 169.190 1.00 18.12 759 GLY A N 1
ATOM 9410 C CA . GLY A 1 739 ? 151.461 132.005 170.398 1.00 25.77 759 GLY A CA 1
ATOM 9411 C C . GLY A 1 739 ? 151.679 133.413 170.917 1.00 23.40 759 GLY A C 1
ATOM 9412 O O . GLY A 1 739 ? 152.666 134.069 170.600 1.00 30.40 759 GLY A O 1
ATOM 9416 N N . ARG A 1 740 ? 150.731 133.871 171.732 1.00 31.88 760 ARG A N 1
ATOM 9417 C CA . ARG A 1 740 ? 150.790 135.205 172.324 1.00 38.85 760 ARG A CA 1
ATOM 9418 C C . ARG A 1 740 ? 151.043 136.261 171.253 1.00 33.99 760 ARG A C 1
ATOM 9419 O O . ARG A 1 740 ? 151.857 137.171 171.423 1.00 35.02 760 ARG A O 1
ATOM 9440 N N . SER A 1 741 ? 150.337 136.137 170.135 1.00 25.75 761 SER A N 1
ATOM 9441 C CA . SER A 1 741 ? 150.463 137.060 169.018 1.00 25.07 761 SER A CA 1
ATOM 9442 C C . SER A 1 741 ? 149.325 138.069 169.077 1.00 29.92 761 SER A C 1
ATOM 9443 O O . SER A 1 741 ? 148.150 137.688 169.047 1.00 33.34 761 SER A O 1
ATOM 9451 N N . SER A 1 742 ? 149.675 139.348 169.159 1.00 37.47 762 SER A N 1
ATOM 9452 C CA . SER A 1 742 ? 148.674 140.396 169.178 1.00 41.38 762 SER A CA 1
ATOM 9453 C C . SER A 1 742 ? 147.998 140.497 167.815 1.00 42.48 762 SER A C 1
ATOM 9454 O O . SER A 1 742 ? 148.536 140.033 166.808 1.00 40.86 762 SER A O 1
ATOM 9462 N N . PRO A 1 743 ? 146.806 141.094 167.757 1.00 39.31 763 PRO A N 1
ATOM 9463 C CA . PRO A 1 743 ? 146.145 141.257 166.452 1.00 34.48 763 PRO A CA 1
ATOM 9464 C C . PRO A 1 743 ? 147.029 141.944 165.428 1.00 35.50 763 PRO A C 1
ATOM 9465 O O . PRO A 1 743 ? 147.058 141.543 164.256 1.00 40.49 763 PRO A O 1
ATOM 9476 N N . ASN A 1 744 ? 147.772 142.969 165.849 1.00 38.05 764 ASN A N 1
ATOM 9477 C CA . ASN A 1 744 ? 148.719 143.604 164.943 1.00 39.56 764 ASN A CA 1
ATOM 9478 C C . ASN A 1 744 ? 149.811 142.634 164.518 1.00 43.87 764 ASN A C 1
ATOM 9479 O O . ASN A 1 744 ? 150.349 142.756 163.415 1.00 42.58 764 ASN A O 1
ATOM 9490 N N . ASP A 1 745 ? 150.147 141.660 165.366 1.00 38.28 765 ASP A N 1
ATOM 9491 C CA . ASP A 1 745 ? 151.144 140.669 164.977 1.00 25.27 765 ASP A CA 1
ATOM 9492 C C . ASP A 1 745 ? 150.583 139.702 163.943 1.00 26.83 765 ASP A C 1
ATOM 9493 O O . ASP A 1 745 ? 151.303 139.267 163.038 1.00 38.78 765 ASP A O 1
ATOM 9502 N N . LYS A 1 746 ? 149.298 139.360 164.051 1.00 29.60 766 LYS A N 1
ATOM 9503 C CA . LYS A 1 746 ? 148.659 138.589 162.991 1.00 33.67 766 LYS A CA 1
ATOM 9504 C C . LYS A 1 746 ? 148.654 139.374 161.687 1.00 35.76 766 LYS A C 1
ATOM 9505 O O . LYS A 1 746 ? 148.909 138.818 160.611 1.00 34.95 766 LYS A O 1
ATOM 9524 N N . LEU A 1 747 ? 148.364 140.675 161.766 1.00 37.59 767 LEU A N 1
ATOM 9525 C CA . LEU A 1 747 ? 148.418 141.511 160.573 1.00 29.35 767 LEU A CA 1
ATOM 9526 C C . LEU A 1 747 ? 149.823 141.539 159.990 1.00 20.78 767 LEU A C 1
ATOM 9527 O O . LEU A 1 747 ? 149.995 141.497 158.769 1.00 32.86 767 LEU A O 1
ATOM 9543 N N . LEU A 1 748 ? 150.840 141.621 160.847 1.00 23.61 768 LEU A N 1
ATOM 9544 C CA . LEU A 1 748 ? 152.219 141.614 160.371 1.00 31.71 768 LEU A CA 1
ATOM 9545 C C . LEU A 1 748 ? 152.560 140.298 159.687 1.00 31.35 768 LEU A C 1
ATOM 9546 O O . LEU A 1 748 ? 153.235 140.284 158.654 1.00 37.82 768 LEU A O 1
ATOM 9562 N N . LEU A 1 749 ? 152.120 139.178 160.261 1.00 25.84 769 LEU A N 1
ATOM 9563 C CA . LEU A 1 749 ? 152.377 137.885 159.637 1.00 21.67 769 LEU A CA 1
ATOM 9564 C C . LEU A 1 749 ? 151.709 137.798 158.272 1.00 28.83 769 LEU A C 1
ATOM 9565 O O . LEU A 1 749 ? 152.320 137.339 157.299 1.00 38.89 769 LEU A O 1
ATOM 9581 N N . VAL A 1 750 ? 150.454 138.242 158.176 1.00 29.50 770 VAL A N 1
ATOM 9582 C CA . VAL A 1 750 ? 149.766 138.233 156.888 1.00 25.83 770 VAL A CA 1
ATOM 9583 C C . VAL A 1 750 ? 150.497 139.125 155.892 1.00 26.02 770 VAL A C 1
ATOM 9584 O O . VAL A 1 750 ? 150.688 138.755 154.727 1.00 34.78 770 VAL A O 1
ATOM 9597 N N . GLN A 1 751 ? 150.909 140.315 156.331 1.00 25.73 771 GLN A N 1
ATOM 9598 C CA . GLN A 1 751 ? 151.603 141.235 155.439 1.00 22.57 771 GLN A CA 1
ATOM 9599 C C . GLN A 1 751 ? 152.906 140.635 154.941 1.00 31.07 771 GLN A C 1
ATOM 9600 O O . GLN A 1 751 ? 153.236 140.752 153.758 1.00 47.38 771 GLN A O 1
ATOM 9614 N N . SER A 1 752 ? 153.668 139.998 155.828 1.00 19.79 772 SER A N 1
ATOM 9615 C CA . SER A 1 752 ? 154.934 139.400 155.420 1.00 21.00 772 SER A CA 1
ATOM 9616 C C . SER A 1 752 ? 154.712 138.253 154.444 1.00 22.86 772 SER A C 1
ATOM 9617 O O . SER A 1 752 ? 155.409 138.146 153.424 1.00 29.24 772 SER A O 1
ATOM 9625 N N . LEU A 1 753 ? 153.732 137.396 154.727 1.00 30.50 773 LEU A N 1
ATOM 9626 C CA . LEU A 1 753 ? 153.444 136.296 153.818 1.00 27.76 773 LEU A CA 1
ATOM 9627 C C . LEU A 1 753 ? 153.047 136.820 152.446 1.00 26.18 773 LEU A C 1
ATOM 9628 O O . LEU A 1 753 ? 153.501 136.302 151.420 1.00 35.13 773 LEU A O 1
ATOM 9644 N N . ARG A 1 754 ? 152.208 137.856 152.406 1.00 25.25 774 ARG A N 1
ATOM 9645 C CA . ARG A 1 754 ? 151.819 138.431 151.124 1.00 30.46 774 ARG A CA 1
ATOM 9646 C C . ARG A 1 754 ? 153.013 139.061 150.418 1.00 30.94 774 ARG A C 1
ATOM 9647 O O . ARG A 1 754 ? 153.163 138.928 149.198 1.00 37.60 774 ARG A O 1
ATOM 9668 N N . ARG A 1 755 ? 153.876 139.749 151.168 1.00 29.80 775 ARG A N 1
ATOM 9669 C CA . ARG A 1 755 ? 155.064 140.347 150.573 1.00 34.89 775 ARG A CA 1
ATOM 9670 C C . ARG A 1 755 ? 155.963 139.293 149.950 1.00 28.81 775 ARG A C 1
ATOM 9671 O O . ARG A 1 755 ? 156.661 139.575 148.970 1.00 33.64 775 ARG A O 1
ATOM 9692 N N . GLN A 1 756 ? 155.967 138.081 150.497 1.00 24.78 776 GLN A N 1
ATOM 9693 C CA . GLN A 1 756 ? 156.765 137.015 149.906 1.00 31.92 776 GLN A CA 1
ATOM 9694 C C . GLN A 1 756 ? 156.074 136.332 148.733 1.00 32.08 776 GLN A C 1
ATOM 9695 O O . GLN A 1 756 ? 156.656 135.415 148.145 1.00 33.80 776 GLN A O 1
ATOM 9709 N N . GLY A 1 757 ? 154.859 136.747 148.380 1.00 29.69 777 GLY A N 1
ATOM 9710 C CA . GLY A 1 757 ? 154.160 136.201 147.237 1.00 32.98 777 GLY A CA 1
ATOM 9711 C C . GLY A 1 757 ? 153.104 135.167 147.557 1.00 33.27 777 GLY A C 1
ATOM 9712 O O . GLY A 1 757 ? 152.507 134.612 146.627 1.00 33.94 777 GLY A O 1
ATOM 9716 N N . HIS A 1 758 ? 152.854 134.887 148.832 1.00 31.23 778 HIS A N 1
ATOM 9717 C CA . HIS A 1 758 ? 151.826 133.923 149.194 1.00 27.08 778 HIS A CA 1
ATOM 9718 C C . HIS A 1 758 ? 150.441 134.520 148.990 1.00 31.21 778 HIS A C 1
ATOM 9719 O O . HIS A 1 758 ? 150.224 135.715 149.204 1.00 35.94 778 HIS A O 1
ATOM 9733 N N . VAL A 1 759 ? 149.500 133.680 148.564 1.00 29.50 779 VAL A N 1
ATOM 9734 C CA . VAL A 1 759 ? 148.086 134.051 148.525 1.00 26.72 779 VAL A CA 1
ATOM 9735 C C . VAL A 1 759 ? 147.499 133.542 149.837 1.00 34.80 779 VAL A C 1
ATOM 9736 O O . VAL A 1 759 ? 146.988 132.427 149.928 1.00 43.87 779 VAL A O 1
ATOM 9749 N N . VAL A 1 760 ? 147.571 134.378 150.864 1.00 28.47 780 VAL A N 1
ATOM 9750 C CA . VAL A 1 760 ? 147.293 133.943 152.226 1.00 21.54 780 VAL A CA 1
ATOM 9751 C C . VAL A 1 760 ? 145.790 133.906 152.453 1.00 28.25 780 VAL A C 1
ATOM 9752 O O . VAL A 1 760 ? 145.083 134.883 152.183 1.00 35.14 780 VAL A O 1
ATOM 9765 N N . ALA A 1 761 ? 145.300 132.775 152.947 1.00 30.31 781 ALA A N 1
ATOM 9766 C CA . ALA A 1 761 ? 143.961 132.661 153.493 1.00 33.88 781 ALA A CA 1
ATOM 9767 C C . ALA A 1 761 ? 144.060 132.657 155.010 1.00 35.12 781 ALA A C 1
ATOM 9768 O O . ALA A 1 761 ? 145.028 132.150 155.576 1.00 36.10 781 ALA A O 1
ATOM 9775 N N . VAL A 1 762 ? 143.070 133.248 155.669 1.00 34.32 782 VAL A N 1
ATOM 9776 C CA . VAL A 1 762 ? 143.054 133.318 157.125 1.00 29.35 782 VAL A CA 1
ATOM 9777 C C . VAL A 1 762 ? 141.681 132.890 157.613 1.00 36.03 782 VAL A C 1
ATOM 9778 O O . VAL A 1 762 ? 140.669 133.499 157.247 1.00 44.37 782 VAL A O 1
ATOM 9791 N N . THR A 1 763 ? 141.649 131.848 158.437 1.00 37.55 783 THR A N 1
ATOM 9792 C CA . THR A 1 763 ? 140.423 131.344 159.045 1.00 43.23 783 THR A CA 1
ATOM 9793 C C . THR A 1 763 ? 140.448 131.717 160.521 1.00 45.14 783 THR A C 1
ATOM 9794 O O . THR A 1 763 ? 141.245 131.172 161.290 1.00 48.86 783 THR A O 1
ATOM 9805 N N . GLY A 1 764 ? 139.576 132.644 160.913 1.00 38.85 784 GLY A N 1
ATOM 9806 C CA . GLY A 1 764 ? 139.529 133.101 162.286 1.00 40.59 784 GLY A CA 1
ATOM 9807 C C . GLY A 1 764 ? 138.107 133.407 162.697 1.00 41.75 784 GLY A C 1
ATOM 9808 O O . GLY A 1 764 ? 137.207 133.524 161.864 1.00 43.66 784 GLY A O 1
ATOM 9812 N N . ASP A 1 765 ? 137.915 133.533 164.004 1.00 46.06 785 ASP A N 1
ATOM 9813 C CA . ASP A 1 765 ? 136.604 133.799 164.581 1.00 40.54 785 ASP A CA 1
ATOM 9814 C C . ASP A 1 765 ? 136.563 135.057 165.431 1.00 46.03 785 ASP A C 1
ATOM 9815 O O . ASP A 1 765 ? 135.584 135.804 165.367 1.00 55.00 785 ASP A O 1
ATOM 9824 N N . GLY A 1 766 ? 137.601 135.320 166.220 1.00 47.74 786 GLY A N 1
ATOM 9825 C CA . GLY A 1 766 ? 137.555 136.409 167.170 1.00 48.74 786 GLY A CA 1
ATOM 9826 C C . GLY A 1 766 ? 137.795 137.765 166.541 1.00 49.93 786 GLY A C 1
ATOM 9827 O O . GLY A 1 766 ? 138.157 137.895 165.373 1.00 51.07 786 GLY A O 1
ATOM 9831 N N . THR A 1 767 ? 137.582 138.800 167.355 1.00 47.07 787 THR A N 1
ATOM 9832 C CA . THR A 1 767 ? 137.837 140.162 166.904 1.00 48.50 787 THR A CA 1
ATOM 9833 C C . THR A 1 767 ? 139.320 140.406 166.672 1.00 47.16 787 THR A C 1
ATOM 9834 O O . THR A 1 767 ? 139.685 141.275 165.874 1.00 49.34 787 THR A O 1
ATOM 9845 N N . ASN A 1 768 ? 140.187 139.663 167.361 1.00 39.96 788 ASN A N 1
ATOM 9846 C CA . ASN A 1 768 ? 141.621 139.844 167.168 1.00 36.70 788 ASN A CA 1
ATOM 9847 C C . ASN A 1 768 ? 142.048 139.461 165.758 1.00 42.54 788 ASN A C 1
ATOM 9848 O O . ASN A 1 768 ? 143.047 139.981 165.252 1.00 49.00 788 ASN A O 1
ATOM 9859 N N . ASP A 1 769 ? 141.312 138.560 165.112 1.00 42.62 789 ASP A N 1
ATOM 9860 C CA . ASP A 1 769 ? 141.661 138.113 163.772 1.00 38.62 789 ASP A CA 1
ATOM 9861 C C . ASP A 1 769 ? 141.195 139.068 162.683 1.00 40.88 789 ASP A C 1
ATOM 9862 O O . ASP A 1 769 ? 141.534 138.855 161.514 1.00 47.54 789 ASP A O 1
ATOM 9871 N N . ALA A 1 770 ? 140.435 140.106 163.026 1.00 39.88 790 ALA A N 1
ATOM 9872 C CA . ALA A 1 770 ? 139.879 140.980 161.996 1.00 39.17 790 ALA A CA 1
ATOM 9873 C C . ALA A 1 770 ? 140.955 141.622 161.133 1.00 40.03 790 ALA A C 1
ATOM 9874 O O . ALA A 1 770 ? 140.819 141.596 159.897 1.00 40.70 790 ALA A O 1
ATOM 9881 N N . PRO A 1 771 ? 142.019 142.215 161.683 1.00 44.29 791 PRO A N 1
ATOM 9882 C CA . PRO A 1 771 ? 143.061 142.770 160.801 1.00 43.13 791 PRO A CA 1
ATOM 9883 C C . PRO A 1 771 ? 143.692 141.728 159.894 1.00 47.00 791 PRO A C 1
ATOM 9884 O O . PRO A 1 771 ? 143.937 142.001 158.712 1.00 49.26 791 PRO A O 1
ATOM 9895 N N . ALA A 1 772 ? 143.952 140.530 160.420 1.00 39.18 792 ALA A N 1
ATOM 9896 C CA . ALA A 1 772 ? 144.526 139.471 159.600 1.00 33.37 792 ALA A CA 1
ATOM 9897 C C . ALA A 1 772 ? 143.552 139.023 158.519 1.00 36.70 792 ALA A C 1
ATOM 9898 O O . ALA A 1 772 ? 143.956 138.765 157.381 1.00 42.86 792 ALA A O 1
ATOM 9905 N N . LEU A 1 773 ? 142.265 138.916 158.857 1.00 36.25 793 LEU A N 1
ATOM 9906 C CA . LEU A 1 773 ? 141.273 138.552 157.851 1.00 33.14 793 LEU A CA 1
ATOM 9907 C C . LEU A 1 773 ? 141.209 139.595 156.744 1.00 39.13 793 LEU A C 1
ATOM 9908 O O . LEU A 1 773 ? 141.176 139.252 155.557 1.00 40.31 793 LEU A O 1
ATOM 9924 N N . HIS A 1 774 ? 141.197 140.877 157.112 1.00 47.18 794 HIS A N 1
ATOM 9925 C CA . HIS A 1 774 ? 141.083 141.930 156.110 1.00 45.47 794 HIS A CA 1
ATOM 9926 C C . HIS A 1 774 ? 142.314 141.974 155.216 1.00 41.82 794 HIS A C 1
ATOM 9927 O O . HIS A 1 774 ? 142.199 141.972 153.986 1.00 43.61 794 HIS A O 1
ATOM 9941 N N . GLU A 1 775 ? 143.505 142.007 155.815 1.00 33.72 795 GLU A N 1
ATOM 9942 C CA . GLU A 1 775 ? 144.721 142.104 155.018 1.00 37.82 795 GLU A CA 1
ATOM 9943 C C . GLU A 1 775 ? 144.971 140.854 154.187 1.00 38.51 795 GLU A C 1
ATOM 9944 O O . GLU A 1 775 ? 145.751 140.907 153.231 1.00 36.38 795 GLU A O 1
ATOM 9956 N N . ALA A 1 776 ? 144.331 139.740 154.522 1.00 39.95 796 ALA A N 1
ATOM 9957 C CA . ALA A 1 776 ? 144.560 138.496 153.810 1.00 38.54 796 ALA A CA 1
ATOM 9958 C C . ALA A 1 776 ? 143.917 138.535 152.428 1.00 39.86 796 ALA A C 1
ATOM 9959 O O . ALA A 1 776 ? 142.974 139.286 152.170 1.00 39.91 796 ALA A O 1
ATOM 9966 N N . ASP A 1 777 ? 144.448 137.702 151.532 1.00 40.68 797 ASP A N 1
ATOM 9967 C CA . ASP A 1 777 ? 143.880 137.606 150.192 1.00 38.00 797 ASP A CA 1
ATOM 9968 C C . ASP A 1 777 ? 142.467 137.040 150.232 1.00 39.29 797 ASP A C 1
ATOM 9969 O O . ASP A 1 777 ? 141.599 137.473 149.467 1.00 39.58 797 ASP A O 1
ATOM 9978 N N . ILE A 1 778 ? 142.218 136.072 151.112 1.00 43.83 798 ILE A N 1
ATOM 9979 C CA . ILE A 1 778 ? 140.903 135.456 151.255 1.00 45.64 798 ILE A CA 1
ATOM 9980 C C . ILE A 1 778 ? 140.683 135.170 152.736 1.00 44.00 798 ILE A C 1
ATOM 9981 O O . ILE A 1 778 ? 141.321 134.272 153.297 1.00 37.31 798 ILE A O 1
ATOM 9997 N N . GLY A 1 779 ? 139.785 135.921 153.365 1.00 41.82 799 GLY A N 1
ATOM 9998 C CA . GLY A 1 779 ? 139.513 135.780 154.777 1.00 36.09 799 GLY A CA 1
ATOM 9999 C C . GLY A 1 779 ? 138.276 134.943 155.026 1.00 36.55 799 GLY A C 1
ATOM 10000 O O . GLY A 1 779 ? 137.177 135.299 154.598 1.00 44.19 799 GLY A O 1
ATOM 10004 N N . LEU A 1 780 ? 138.462 133.828 155.726 1.00 35.80 800 LEU A N 1
ATOM 10005 C CA . LEU A 1 780 ? 137.372 132.935 156.094 1.00 37.92 800 LEU A CA 1
ATOM 10006 C C . LEU A 1 780 ? 137.016 133.156 157.557 1.00 45.08 800 LEU A C 1
ATOM 10007 O O . LEU A 1 780 ? 137.904 133.219 158.412 1.00 55.00 800 LEU A O 1
ATOM 10023 N N . ALA A 1 781 ? 135.723 133.282 157.842 1.00 45.76 801 ALA A N 1
ATOM 10024 C CA . ALA A 1 781 ? 135.242 133.524 159.194 1.00 40.69 801 ALA A CA 1
ATOM 10025 C C . ALA A 1 781 ? 134.194 132.485 159.556 1.00 42.21 801 ALA A C 1
ATOM 10026 O O . ALA A 1 781 ? 133.348 132.131 158.731 1.00 54.13 801 ALA A O 1
ATOM 10033 N N . MET A 1 782 ? 134.254 131.995 160.789 1.00 44.29 802 MET A N 1
ATOM 10034 C CA . MET A 1 782 ? 133.279 131.015 161.243 1.00 47.89 802 MET A CA 1
ATOM 10035 C C . MET A 1 782 ? 131.904 131.658 161.372 1.00 48.31 802 MET A C 1
ATOM 10036 O O . MET A 1 782 ? 131.768 132.786 161.852 1.00 48.48 802 MET A O 1
ATOM 10050 N N . GLY A 1 783 ? 130.877 130.926 160.937 1.00 59.86 803 GLY A N 1
ATOM 10051 C CA . GLY A 1 783 ? 129.543 131.500 160.886 1.00 64.31 803 GLY A CA 1
ATOM 10052 C C . GLY A 1 783 ? 128.970 131.817 162.254 1.00 64.39 803 GLY A C 1
ATOM 10053 O O . GLY A 1 783 ? 128.402 132.893 162.462 1.00 62.89 803 GLY A O 1
ATOM 10057 N N . ILE A 1 784 ? 129.109 130.897 163.201 1.00 69.66 804 ILE A N 1
ATOM 10058 C CA . ILE A 1 784 ? 128.498 131.033 164.522 1.00 66.66 804 ILE A CA 1
ATOM 10059 C C . ILE A 1 784 ? 129.508 131.503 165.558 1.00 64.45 804 ILE A C 1
ATOM 10060 O O . ILE A 1 784 ? 129.230 132.415 166.337 1.00 68.79 804 ILE A O 1
ATOM 10076 N N . ALA A 1 785 ? 130.691 130.887 165.586 1.00 58.33 805 ALA A N 1
ATOM 10077 C CA . ALA A 1 785 ? 131.709 131.299 166.543 1.00 59.56 805 ALA A CA 1
ATOM 10078 C C . ALA A 1 785 ? 132.290 132.661 166.190 1.00 58.61 805 ALA A C 1
ATOM 10079 O O . ALA A 1 785 ? 132.730 133.395 167.081 1.00 61.38 805 ALA A O 1
ATOM 10086 N N . GLY A 1 786 ? 132.296 133.014 164.908 1.00 58.18 806 GLY A N 1
ATOM 10087 C CA . GLY A 1 786 ? 132.938 134.250 164.498 1.00 57.83 806 GLY A CA 1
ATOM 10088 C C . GLY A 1 786 ? 132.251 135.464 165.099 1.00 55.60 806 GLY A C 1
ATOM 10089 O O . GLY A 1 786 ? 131.033 135.485 165.287 1.00 57.58 806 GLY A O 1
ATOM 10093 N N . THR A 1 787 ? 133.049 136.481 165.405 1.00 59.11 807 THR A N 1
ATOM 10094 C CA . THR A 1 787 ? 132.524 137.742 165.898 1.00 60.95 807 THR A CA 1
ATOM 10095 C C . THR A 1 787 ? 131.999 138.579 164.732 1.00 60.18 807 THR A C 1
ATOM 10096 O O . THR A 1 787 ? 132.301 138.325 163.563 1.00 59.44 807 THR A O 1
ATOM 10107 N N . GLU A 1 788 ? 131.197 139.594 165.061 1.00 70.83 808 GLU A N 1
ATOM 10108 C CA . GLU A 1 788 ? 130.659 140.459 164.018 1.00 72.68 808 GLU A CA 1
ATOM 10109 C C . GLU A 1 788 ? 131.778 141.141 163.245 1.00 72.68 808 GLU A C 1
ATOM 10110 O O . GLU A 1 788 ? 131.715 141.252 162.015 1.00 72.51 808 GLU A O 1
ATOM 10122 N N . VAL A 1 789 ? 132.816 141.600 163.946 1.00 62.85 809 VAL A N 1
ATOM 10123 C CA . VAL A 1 789 ? 133.930 142.264 163.274 1.00 58.17 809 VAL A CA 1
ATOM 10124 C C . VAL A 1 789 ? 134.650 141.291 162.349 1.00 57.59 809 VAL A C 1
ATOM 10125 O O . VAL A 1 789 ? 134.979 141.627 161.206 1.00 57.83 809 VAL A O 1
ATOM 10138 N N . ALA A 1 790 ? 134.909 140.073 162.827 1.00 50.94 810 ALA A N 1
ATOM 10139 C CA . ALA A 1 790 ? 135.597 139.090 161.996 1.00 49.07 810 ALA A CA 1
ATOM 10140 C C . ALA A 1 790 ? 134.773 138.736 160.766 1.00 55.38 810 ALA A C 1
ATOM 10141 O O . ALA A 1 790 ? 135.314 138.619 159.661 1.00 58.36 810 ALA A O 1
ATOM 10148 N N . LYS A 1 791 ? 133.463 138.554 160.937 1.00 59.67 811 LYS A N 1
ATOM 10149 C CA . LYS A 1 791 ? 132.614 138.208 159.802 1.00 57.79 811 LYS A CA 1
ATOM 10150 C C . LYS A 1 791 ? 132.532 139.355 158.802 1.00 60.17 811 LYS A C 1
ATOM 10151 O O . LYS A 1 791 ? 132.522 139.126 157.588 1.00 60.35 811 LYS A O 1
ATOM 10170 N N . GLU A 1 792 ? 132.474 140.595 159.292 1.00 64.30 812 GLU A N 1
ATOM 10171 C CA . GLU A 1 792 ? 132.382 141.742 158.394 1.00 65.23 812 GLU A CA 1
ATOM 10172 C C . GLU A 1 792 ? 133.618 141.851 157.510 1.00 64.10 812 GLU A C 1
ATOM 10173 O O . GLU A 1 792 ? 133.513 142.174 156.321 1.00 66.54 812 GLU A O 1
ATOM 10185 N N . SER A 1 793 ? 134.795 141.595 158.072 1.00 49.40 813 SER A N 1
ATOM 10186 C CA . SER A 1 793 ? 136.050 141.727 157.346 1.00 50.96 813 SER A CA 1
ATOM 10187 C C . SER A 1 793 ? 136.413 140.486 156.545 1.00 50.24 813 SER A C 1
ATOM 10188 O O . SER A 1 793 ? 137.470 140.469 155.906 1.00 53.66 813 SER A O 1
ATOM 10196 N N . SER A 1 794 ? 135.579 139.453 156.566 1.00 48.09 814 SER A N 1
ATOM 10197 C CA . SER A 1 794 ? 135.859 138.209 155.868 1.00 50.03 814 SER A CA 1
ATOM 10198 C C . SER A 1 794 ? 135.114 138.172 154.542 1.00 54.83 814 SER A C 1
ATOM 10199 O O . SER A 1 794 ? 133.950 138.574 154.459 1.00 52.96 814 SER A O 1
ATOM 10207 N N . ASP A 1 795 ? 135.796 137.690 153.503 1.00 52.64 815 ASP A N 1
ATOM 10208 C CA . ASP A 1 795 ? 135.157 137.524 152.203 1.00 48.29 815 ASP A CA 1
ATOM 10209 C C . ASP A 1 795 ? 134.257 136.297 152.170 1.00 45.67 815 ASP A C 1
ATOM 10210 O O . ASP A 1 795 ? 133.243 136.295 151.465 1.00 51.07 815 ASP A O 1
ATOM 10219 N N . ILE A 1 796 ? 134.614 135.251 152.908 1.00 39.25 816 ILE A N 1
ATOM 10220 C CA . ILE A 1 796 ? 133.807 134.045 153.033 1.00 39.93 816 ILE A CA 1
ATOM 10221 C C . ILE A 1 796 ? 133.559 133.804 154.512 1.00 46.01 816 ILE A C 1
ATOM 10222 O O . ILE A 1 796 ? 134.483 133.904 155.325 1.00 50.54 816 ILE A O 1
ATOM 10238 N N . ILE A 1 797 ? 132.316 133.498 154.867 1.00 49.19 817 ILE A N 1
ATOM 10239 C CA . ILE A 1 797 ? 131.970 133.117 156.230 1.00 43.15 817 ILE A CA 1
ATOM 10240 C C . ILE A 1 797 ? 131.500 131.670 156.195 1.00 44.59 817 ILE A C 1
ATOM 10241 O O . ILE A 1 797 ? 130.572 131.328 155.453 1.00 52.99 817 ILE A O 1
ATOM 10257 N N . ILE A 1 798 ? 132.157 130.820 156.980 1.00 47.67 818 ILE A N 1
ATOM 10258 C CA . ILE A 1 798 ? 131.872 129.388 156.995 1.00 49.73 818 ILE A CA 1
ATOM 10259 C C . ILE A 1 798 ? 130.698 129.172 157.943 1.00 55.76 818 ILE A C 1
ATOM 10260 O O . ILE A 1 798 ? 130.858 129.187 159.164 1.00 59.80 818 ILE A O 1
ATOM 10276 N N . LEU A 1 799 ? 129.506 128.968 157.380 1.00 61.49 819 LEU A N 1
ATOM 10277 C CA . LEU A 1 799 ? 128.328 128.733 158.204 1.00 64.07 819 LEU A CA 1
ATOM 10278 C C . LEU A 1 799 ? 128.349 127.358 158.856 1.00 61.50 819 LEU A C 1
ATOM 10279 O O . LEU A 1 799 ? 127.624 127.138 159.832 1.00 62.97 819 LEU A O 1
ATOM 10295 N N . ASP A 1 800 ? 129.162 126.431 158.343 1.00 59.28 820 ASP A N 1
ATOM 10296 C CA . ASP A 1 800 ? 129.250 125.104 158.938 1.00 62.00 820 ASP A CA 1
ATOM 10297 C C . ASP A 1 800 ? 130.002 125.107 160.258 1.00 64.16 820 ASP A C 1
ATOM 10298 O O . ASP A 1 800 ? 129.795 124.205 161.076 1.00 58.98 820 ASP A O 1
ATOM 10307 N N . ASP A 1 801 ? 130.866 126.094 160.487 1.00 64.63 821 ASP A N 1
ATOM 10308 C CA . ASP A 1 801 ? 131.751 126.084 161.647 1.00 58.44 821 ASP A CA 1
ATOM 10309 C C . ASP A 1 801 ? 132.630 124.836 161.632 1.00 58.03 821 ASP A C 1
ATOM 10310 O O . ASP A 1 801 ? 132.894 124.226 162.669 1.00 62.34 821 ASP A O 1
ATOM 10319 N N . ASN A 1 802 ? 133.083 124.451 160.440 1.00 51.05 822 ASN A N 1
ATOM 10320 C CA . ASN A 1 802 ? 133.836 123.220 160.252 1.00 51.64 822 ASN A CA 1
ATOM 10321 C C . ASN A 1 802 ? 134.941 123.448 159.229 1.00 50.25 822 ASN A C 1
ATOM 10322 O O . ASN A 1 802 ? 134.924 124.419 158.469 1.00 47.29 822 ASN A O 1
ATOM 10333 N N . PHE A 1 803 ? 135.911 122.533 159.223 1.00 40.52 823 PHE A N 1
ATOM 10334 C CA . PHE A 1 803 ? 137.051 122.612 158.317 1.00 32.99 823 PHE A CA 1
ATOM 10335 C C . PHE A 1 803 ? 136.820 121.852 157.016 1.00 36.65 823 PHE A C 1
ATOM 10336 O O . PHE A 1 803 ? 137.390 122.217 155.977 1.00 44.71 823 PHE A O 1
ATOM 10353 N N . ALA A 1 804 ? 136.002 120.797 157.050 1.00 40.75 824 ALA A N 1
ATOM 10354 C CA . ALA A 1 804 ? 135.629 120.127 155.812 1.00 44.18 824 ALA A CA 1
ATOM 10355 C C . ALA A 1 804 ? 134.997 121.107 154.837 1.00 44.20 824 ALA A C 1
ATOM 10356 O O . ALA A 1 804 ? 135.175 120.978 153.621 1.00 47.06 824 ALA A O 1
ATOM 10363 N N . SER A 1 805 ? 134.271 122.100 155.350 1.00 45.94 825 SER A N 1
ATOM 10364 C CA . SER A 1 805 ? 133.744 123.148 154.488 1.00 45.48 825 SER A CA 1
ATOM 10365 C C . SER A 1 805 ? 134.871 123.945 153.844 1.00 43.45 825 SER A C 1
ATOM 10366 O O . SER A 1 805 ? 134.767 124.349 152.683 1.00 46.12 825 SER A O 1
ATOM 10374 N N . VAL A 1 806 ? 135.959 124.183 154.580 1.00 43.94 826 VAL A N 1
ATOM 10375 C CA . VAL A 1 806 ? 137.099 124.892 154.002 1.00 40.71 826 VAL A CA 1
ATOM 10376 C C . VAL A 1 806 ? 137.717 124.074 152.874 1.00 40.10 826 VAL A C 1
ATOM 10377 O O . VAL A 1 806 ? 138.061 124.610 151.811 1.00 52.10 826 VAL A O 1
ATOM 10390 N N . VAL A 1 807 ? 137.877 122.768 153.087 1.00 25.57 827 VAL A N 1
ATOM 10391 C CA . VAL A 1 807 ? 138.425 121.923 152.028 1.00 28.34 827 VAL A CA 1
ATOM 10392 C C . VAL A 1 807 ? 137.503 121.932 150.814 1.00 34.44 827 VAL A C 1
ATOM 10393 O O . VAL A 1 807 ? 137.958 122.005 149.663 1.00 38.98 827 VAL A O 1
ATOM 10406 N N . LYS A 1 808 ? 136.192 121.855 151.050 1.00 37.04 828 LYS A N 1
ATOM 10407 C CA . LYS A 1 808 ? 135.239 121.900 149.948 1.00 37.25 828 LYS A CA 1
ATOM 10408 C C . LYS A 1 808 ? 135.322 123.226 149.206 1.00 37.58 828 LYS A C 1
ATOM 10409 O O . LYS A 1 808 ? 135.178 123.269 147.981 1.00 46.62 828 LYS A O 1
ATOM 10428 N N . VAL A 1 809 ? 135.545 124.322 149.932 1.00 35.78 829 VAL A N 1
ATOM 10429 C CA . VAL A 1 809 ? 135.658 125.628 149.291 1.00 39.62 829 VAL A CA 1
ATOM 10430 C C . VAL A 1 809 ? 136.910 125.691 148.426 1.00 34.86 829 VAL A C 1
ATOM 10431 O O . VAL A 1 809 ? 136.895 126.266 147.333 1.00 33.69 829 VAL A O 1
ATOM 10444 N N . VAL A 1 810 ? 138.015 125.119 148.903 1.00 34.00 830 VAL A N 1
ATOM 10445 C CA . VAL A 1 810 ? 139.227 125.072 148.086 1.00 29.60 830 VAL A CA 1
ATOM 10446 C C . VAL A 1 810 ? 138.964 124.280 146.810 1.00 38.06 830 VAL A C 1
ATOM 10447 O O . VAL A 1 810 ? 139.352 124.688 145.705 1.00 46.13 830 VAL A O 1
ATOM 10460 N N . ARG A 1 811 ? 138.298 123.130 146.945 1.00 43.72 831 ARG A N 1
ATOM 10461 C CA . ARG A 1 811 ? 137.979 122.325 145.769 1.00 38.66 831 ARG A CA 1
ATOM 10462 C C . ARG A 1 811 ? 137.095 123.098 144.797 1.00 38.30 831 ARG A C 1
ATOM 10463 O O . ARG A 1 811 ? 137.308 123.054 143.580 1.00 42.26 831 ARG A O 1
ATOM 10484 N N . TRP A 1 812 ? 136.089 123.803 145.317 1.00 42.12 832 TRP A N 1
ATOM 10485 C CA . TRP A 1 812 ? 135.190 124.565 144.458 1.00 41.08 832 TRP A CA 1
ATOM 10486 C C . TRP A 1 812 ? 135.926 125.694 143.752 1.00 44.61 832 TRP A C 1
ATOM 10487 O O . TRP A 1 812 ? 135.659 125.975 142.580 1.00 52.92 832 TRP A O 1
ATOM 10508 N N . GLY A 1 813 ? 136.846 126.361 144.446 1.00 36.72 833 GLY A N 1
ATOM 10509 C CA . GLY A 1 813 ? 137.638 127.391 143.795 1.00 33.77 833 GLY A CA 1
ATOM 10510 C C . GLY A 1 813 ? 138.495 126.835 142.675 1.00 32.28 833 GLY A C 1
ATOM 10511 O O . GLY A 1 813 ? 138.597 127.432 141.599 1.00 41.21 833 GLY A O 1
ATOM 10515 N N . ARG A 1 814 ? 139.124 125.683 142.910 1.00 20.76 834 ARG A N 1
ATOM 10516 C CA . ARG A 1 814 ? 139.927 125.070 141.856 1.00 25.08 834 ARG A CA 1
ATOM 10517 C C . ARG A 1 814 ? 139.062 124.674 140.663 1.00 35.00 834 ARG A C 1
ATOM 10518 O O . ARG A 1 814 ? 139.459 124.862 139.506 1.00 45.55 834 ARG A O 1
ATOM 10539 N N . SER A 1 815 ? 137.873 124.127 140.924 1.00 33.90 835 SER A N 1
ATOM 10540 C CA . SER A 1 815 ? 136.967 123.783 139.832 1.00 27.67 835 SER A CA 1
ATOM 10541 C C . SER A 1 815 ? 136.528 125.026 139.069 1.00 34.71 835 SER A C 1
ATOM 10542 O O . SER A 1 815 ? 136.402 124.999 137.839 1.00 49.65 835 SER A O 1
ATOM 10550 N N . VAL A 1 816 ? 136.277 126.124 139.783 1.00 30.19 836 VAL A N 1
ATOM 10551 C CA . VAL A 1 816 ? 135.915 127.375 139.126 1.00 31.68 836 VAL A CA 1
ATOM 10552 C C . VAL A 1 816 ? 137.036 127.829 138.207 1.00 33.14 836 VAL A C 1
ATOM 10553 O O . VAL A 1 816 ? 136.796 128.260 137.073 1.00 38.21 836 VAL A O 1
ATOM 10566 N N . TYR A 1 817 ? 138.277 127.761 138.688 1.00 34.73 837 TYR A N 1
ATOM 10567 C CA . TYR A 1 817 ? 139.400 128.167 137.852 1.00 25.98 837 TYR A CA 1
ATOM 10568 C C . TYR A 1 817 ? 139.512 127.282 136.619 1.00 30.78 837 TYR A C 1
ATOM 10569 O O . TYR A 1 817 ? 139.776 127.773 135.516 1.00 46.75 837 TYR A O 1
ATOM 10587 N N . ALA A 1 818 ? 139.316 125.972 136.782 1.00 29.80 838 ALA A N 1
ATOM 10588 C CA . ALA A 1 818 ? 139.384 125.076 135.630 1.00 31.66 838 ALA A CA 1
ATOM 10589 C C . ALA A 1 818 ? 138.297 125.402 134.610 1.00 31.62 838 ALA A C 1
ATOM 10590 O O . ALA A 1 818 ? 138.553 125.422 133.398 1.00 38.21 838 ALA A O 1
ATOM 10597 N N . ASN A 1 819 ? 137.075 125.657 135.079 1.00 33.60 839 ASN A N 1
ATOM 10598 C CA . ASN A 1 819 ? 135.990 125.994 134.163 1.00 30.77 839 ASN A CA 1
ATOM 10599 C C . ASN A 1 819 ? 136.269 127.305 133.440 1.00 35.12 839 ASN A C 1
ATOM 10600 O O . ASN A 1 819 ? 135.999 127.434 132.238 1.00 49.47 839 ASN A O 1
ATOM 10611 N N . ILE A 1 820 ? 136.802 128.294 134.158 1.00 36.34 840 ILE A N 1
ATOM 10612 C CA . ILE A 1 820 ? 137.126 129.569 133.525 1.00 34.39 840 ILE A CA 1
ATOM 10613 C C . ILE A 1 820 ? 138.218 129.377 132.484 1.00 31.38 840 ILE A C 1
ATOM 10614 O O . ILE A 1 820 ? 138.186 129.990 131.413 1.00 40.60 840 ILE A O 1
ATOM 10630 N N . GLN A 1 821 ? 139.201 128.523 132.776 1.00 23.78 841 GLN A N 1
ATOM 10631 C CA . GLN A 1 821 ? 140.243 128.241 131.795 1.00 28.16 841 GLN A CA 1
ATOM 10632 C C . GLN A 1 821 ? 139.662 127.596 130.543 1.00 41.29 841 GLN A C 1
ATOM 10633 O O . GLN A 1 821 ? 140.034 127.953 129.417 1.00 49.17 841 GLN A O 1
ATOM 10647 N N . LYS A 1 822 ? 138.752 126.636 130.716 1.00 39.09 842 LYS A N 1
ATOM 10648 C CA . LYS A 1 822 ? 138.144 125.981 129.560 1.00 29.30 842 LYS A CA 1
ATOM 10649 C C . LYS A 1 822 ? 137.360 126.980 128.715 1.00 29.93 842 LYS A C 1
ATOM 10650 O O . LYS A 1 822 ? 137.480 127.008 127.480 1.00 43.92 842 LYS A O 1
ATOM 10669 N N . PHE A 1 823 ? 136.556 127.823 129.364 1.00 29.41 843 PHE A N 1
ATOM 10670 C CA . PHE A 1 823 ? 135.818 128.811 128.591 1.00 28.56 843 PHE A CA 1
ATOM 10671 C C . PHE A 1 823 ? 136.752 129.810 127.927 1.00 35.17 843 PHE A C 1
ATOM 10672 O O . PHE A 1 823 ? 136.447 130.304 126.840 1.00 40.00 843 PHE A O 1
ATOM 10689 N N . ILE A 1 824 ? 137.864 130.158 128.575 1.00 39.58 844 ILE A N 1
ATOM 10690 C CA . ILE A 1 824 ? 138.822 131.069 127.958 1.00 29.33 844 ILE A CA 1
ATOM 10691 C C . ILE A 1 824 ? 139.393 130.445 126.695 1.00 28.42 844 ILE A C 1
ATOM 10692 O O . ILE A 1 824 ? 139.553 131.116 125.671 1.00 35.06 844 ILE A O 1
ATOM 10708 N N . GLN A 1 825 ? 139.721 129.156 126.752 1.00 23.84 845 GLN A N 1
ATOM 10709 C CA . GLN A 1 825 ? 140.157 128.453 125.551 1.00 22.68 845 GLN A CA 1
ATOM 10710 C C . GLN A 1 825 ? 139.118 128.587 124.444 1.00 28.90 845 GLN A C 1
ATOM 10711 O O . GLN A 1 825 ? 139.442 128.959 123.307 1.00 44.88 845 GLN A O 1
ATOM 10725 N N . PHE A 1 826 ? 137.857 128.292 124.764 1.00 26.06 846 PHE A N 1
ATOM 10726 C CA . PHE A 1 826 ? 136.804 128.340 123.749 1.00 20.67 846 PHE A CA 1
ATOM 10727 C C . PHE A 1 826 ? 136.657 129.747 123.167 1.00 23.52 846 PHE A C 1
ATO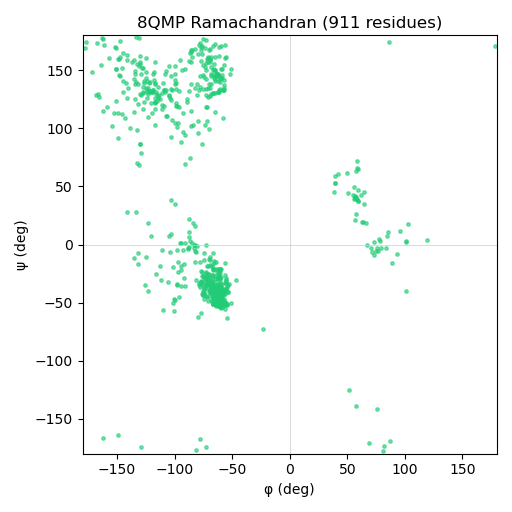M 10728 O O . PHE A 1 826 ? 136.580 129.931 121.943 1.00 32.82 846 PHE A O 1
ATOM 10745 N N . GLN A 1 827 ? 136.638 130.757 124.037 1.00 24.58 847 GLN A N 1
ATOM 10746 C CA . GLN A 1 827 ? 136.424 132.129 123.593 1.00 21.23 847 GLN A CA 1
ATOM 10747 C C . GLN A 1 827 ? 137.591 132.632 122.757 1.00 20.03 847 GLN A C 1
ATOM 10748 O O . GLN A 1 827 ? 137.390 133.352 121.774 1.00 16.44 847 GLN A O 1
ATOM 10762 N N . LEU A 1 828 ? 138.821 132.288 123.142 1.00 32.74 848 LEU A N 1
ATOM 10763 C CA . LEU A 1 828 ? 139.972 132.679 122.341 1.00 21.57 848 LEU A CA 1
ATOM 10764 C C . LEU A 1 828 ? 139.939 131.999 120.982 1.00 15.38 848 LEU A C 1
ATOM 10765 O O . LEU A 1 828 ? 140.287 132.613 119.969 1.00 24.73 848 LEU A O 1
ATOM 10781 N N . THR A 1 829 ? 139.526 130.731 120.933 1.00 15.59 849 THR A N 1
ATOM 10782 C CA . THR A 1 829 ? 139.338 130.086 119.638 1.00 13.32 849 THR A CA 1
ATOM 10783 C C . THR A 1 829 ? 138.399 130.910 118.768 1.00 12.09 849 THR A C 1
ATOM 10784 O O . THR A 1 829 ? 138.721 131.247 117.622 1.00 18.31 849 THR A O 1
ATOM 10795 N N . VAL A 1 830 ? 137.233 131.261 119.316 1.00 20.98 850 VAL A N 1
ATOM 10796 C CA . VAL A 1 830 ? 136.245 132.006 118.536 1.00 16.73 850 VAL A CA 1
ATOM 10797 C C . VAL A 1 830 ? 136.835 133.324 118.050 1.00 22.06 850 VAL A C 1
ATOM 10798 O O . VAL A 1 830 ? 136.764 133.662 116.860 1.00 24.27 850 VAL A O 1
ATOM 10811 N N . ASN A 1 831 ? 137.428 134.090 118.969 1.00 29.93 851 ASN A N 1
ATOM 10812 C CA . ASN A 1 831 ? 137.896 135.430 118.631 1.00 15.00 851 ASN A CA 1
ATOM 10813 C C . ASN A 1 831 ? 139.029 135.388 117.618 1.00 8.60 851 ASN A C 1
ATOM 10814 O O . ASN A 1 831 ? 139.048 136.185 116.676 1.00 6.25 851 ASN A O 1
ATOM 10825 N N . VAL A 1 832 ? 139.987 134.477 117.791 1.00 14.60 852 VAL A N 1
ATOM 10826 C CA . VAL A 1 832 ? 141.132 134.443 116.893 1.00 3.63 852 VAL A CA 1
ATOM 10827 C C . VAL A 1 832 ? 140.785 133.834 115.544 1.00 13.78 852 VAL A C 1
ATOM 10828 O O . VAL A 1 832 ? 141.474 134.116 114.558 1.00 14.26 852 VAL A O 1
ATOM 10841 N N . ALA A 1 833 ? 139.744 133.003 115.461 1.00 26.50 853 ALA A N 1
ATOM 10842 C CA . ALA A 1 833 ? 139.269 132.575 114.150 1.00 9.63 853 ALA A CA 1
ATOM 10843 C C . ALA A 1 833 ? 138.565 133.719 113.434 1.00 10.77 853 ALA A C 1
ATOM 10844 O O . ALA A 1 833 ? 138.805 133.968 112.244 1.00 18.97 853 ALA A O 1
ATOM 10851 N N . ALA A 1 834 ? 137.703 134.442 114.153 1.00 17.19 854 ALA A N 1
ATOM 10852 C CA . ALA A 1 834 ? 136.937 135.509 113.521 1.00 10.00 854 ALA A CA 1
ATOM 10853 C C . ALA A 1 834 ? 137.825 136.676 113.114 1.00 21.65 854 ALA A C 1
ATOM 10854 O O . ALA A 1 834 ? 137.602 137.295 112.068 1.00 30.00 854 ALA A O 1
ATOM 10861 N N . LEU A 1 835 ? 138.820 137.011 113.935 1.00 26.29 855 LEU A N 1
ATOM 10862 C CA . LEU A 1 835 ? 139.723 138.100 113.586 1.00 17.36 855 LEU A CA 1
ATOM 10863 C C . LEU A 1 835 ? 140.435 137.800 112.278 1.00 12.48 855 LEU A C 1
ATOM 10864 O O . LEU A 1 835 ? 140.496 138.647 111.381 1.00 25.87 855 LEU A O 1
ATOM 10880 N N . VAL A 1 836 ? 140.966 136.586 112.144 1.00 7.67 856 VAL A N 1
ATOM 10881 C CA . VAL A 1 836 ? 141.660 136.217 110.916 1.00 8.90 856 VAL A CA 1
ATOM 10882 C C . VAL A 1 836 ? 140.698 136.250 109.739 1.00 14.68 856 VAL A C 1
ATOM 10883 O O . VAL A 1 836 ? 141.010 136.800 108.677 1.00 23.25 856 VAL A O 1
ATOM 10896 N N . ILE A 1 837 ? 139.509 135.666 109.905 1.00 20.09 857 ILE A N 1
ATOM 10897 C CA . ILE A 1 837 ? 138.564 135.623 108.792 1.00 11.42 857 ILE A CA 1
ATOM 10898 C C . ILE A 1 837 ? 138.251 137.035 108.316 1.00 16.21 857 ILE A C 1
ATOM 10899 O O . ILE A 1 837 ? 138.363 137.349 107.124 1.00 29.13 857 ILE A O 1
ATOM 10915 N N . ASN A 1 838 ? 137.883 137.917 109.247 1.00 10.90 858 ASN A N 1
ATOM 10916 C CA . ASN A 1 838 ? 137.475 139.263 108.867 1.00 13.47 858 ASN A CA 1
ATOM 10917 C C . ASN A 1 838 ? 138.637 140.060 108.288 1.00 26.67 858 ASN A C 1
ATOM 10918 O O . ASN A 1 838 ? 138.462 140.784 107.305 1.00 26.81 858 ASN A O 1
ATOM 10929 N N . VAL A 1 839 ? 139.831 139.940 108.871 1.00 24.09 859 VAL A N 1
ATOM 10930 C CA . VAL A 1 839 ? 140.971 140.712 108.383 1.00 12.83 859 VAL A CA 1
ATOM 10931 C C . VAL A 1 839 ? 141.345 140.278 106.972 1.00 24.94 859 VAL A C 1
ATOM 10932 O O . VAL A 1 839 ? 141.548 141.113 106.080 1.00 39.82 859 VAL A O 1
ATOM 10945 N N . VAL A 1 840 ? 141.456 138.966 106.746 1.00 19.62 860 VAL A N 1
ATOM 10946 C CA . VAL A 1 840 ? 141.810 138.481 105.416 1.00 11.05 860 VAL A CA 1
ATOM 10947 C C . VAL A 1 840 ? 140.742 138.874 104.408 1.00 12.06 860 VAL A C 1
ATOM 10948 O O . VAL A 1 840 ? 141.056 139.314 103.296 1.00 17.25 860 VAL A O 1
ATOM 10961 N N . ALA A 1 841 ? 139.466 138.733 104.772 1.00 15.27 861 ALA A N 1
ATOM 10962 C CA . ALA A 1 841 ? 138.408 139.102 103.841 1.00 23.56 861 ALA A CA 1
ATOM 10963 C C . ALA A 1 841 ? 138.448 140.592 103.524 1.00 31.67 861 ALA A C 1
ATOM 10964 O O . ALA A 1 841 ? 138.232 140.995 102.376 1.00 39.40 861 ALA A O 1
ATOM 10971 N N . ALA A 1 842 ? 138.723 141.428 104.527 1.00 20.32 862 ALA A N 1
ATOM 10972 C CA . ALA A 1 842 ? 138.751 142.868 104.303 1.00 19.07 862 ALA A CA 1
ATOM 10973 C C . ALA A 1 842 ? 139.898 143.259 103.382 1.00 17.55 862 ALA A C 1
ATOM 10974 O O . ALA A 1 842 ? 139.711 144.038 102.442 1.00 23.60 862 ALA A O 1
ATOM 10981 N N . ILE A 1 843 ? 141.097 142.733 103.634 1.00 25.42 863 ILE A N 1
ATOM 10982 C CA . ILE A 1 843 ? 142.227 143.091 102.781 1.00 24.67 863 ILE A CA 1
ATOM 10983 C C . ILE A 1 843 ? 142.034 142.536 101.373 1.00 26.16 863 ILE A C 1
ATOM 10984 O O . ILE A 1 843 ? 142.408 143.178 100.386 1.00 26.56 863 ILE A O 1
ATOM 11000 N N . SER A 1 844 ? 141.449 141.339 101.251 1.00 28.75 864 SER A N 1
ATOM 11001 C CA . SER A 1 844 ? 141.327 140.710 99.940 1.00 26.69 864 SER A CA 1
ATOM 11002 C C . SER A 1 844 ? 140.239 141.363 99.096 1.00 22.75 864 SER A C 1
ATOM 11003 O O . SER A 1 844 ? 140.435 141.591 97.897 1.00 24.67 864 SER A O 1
ATOM 11011 N N . SER A 1 845 ? 139.085 141.666 99.695 1.00 31.84 865 SER A N 1
ATOM 11012 C CA . SER A 1 845 ? 137.947 142.174 98.944 1.00 38.66 865 SER A CA 1
ATOM 11013 C C . SER A 1 845 ? 137.244 143.357 99.592 1.00 39.17 865 SER A C 1
ATOM 11014 O O . SER A 1 845 ? 136.409 143.983 98.930 1.00 37.72 865 SER A O 1
ATOM 11022 N N . GLY A 1 846 ? 137.542 143.685 100.846 1.00 36.15 866 GLY A N 1
ATOM 11023 C CA . GLY A 1 846 ? 136.880 144.791 101.508 1.00 37.05 866 GLY A CA 1
ATOM 11024 C C . GLY A 1 846 ? 135.552 144.455 102.145 1.00 36.13 866 GLY A C 1
ATOM 11025 O O . GLY A 1 846 ? 134.861 145.368 102.612 1.00 41.19 866 GLY A O 1
ATOM 11029 N N . ASP A 1 847 ? 135.171 143.181 102.182 1.00 36.90 867 ASP A N 1
ATOM 11030 C CA . ASP A 1 847 ? 133.920 142.742 102.781 1.00 40.37 867 ASP A CA 1
ATOM 11031 C C . ASP A 1 847 ? 134.214 141.791 103.934 1.00 41.55 867 ASP A C 1
ATOM 11032 O O . ASP A 1 847 ? 135.192 141.038 103.905 1.00 42.60 867 ASP A O 1
ATOM 11041 N N . VAL A 1 848 ? 133.361 141.834 104.948 1.00 32.52 868 VAL A N 1
ATOM 11042 C CA . VAL A 1 848 ? 133.515 141.041 106.163 1.00 28.36 868 VAL A CA 1
ATOM 11043 C C . VAL A 1 848 ? 132.436 139.962 106.162 1.00 30.41 868 VAL A C 1
ATOM 11044 O O . VAL A 1 848 ? 131.243 140.292 106.152 1.00 35.38 868 VAL A O 1
ATOM 11057 N N . PRO A 1 849 ? 132.794 138.669 106.165 1.00 21.57 869 PRO A N 1
ATOM 11058 C CA . PRO A 1 849 ? 131.761 137.626 106.189 1.00 20.35 869 PRO A CA 1
ATOM 11059 C C . PRO A 1 849 ? 130.974 137.619 107.487 1.00 20.45 869 PRO A C 1
ATOM 11060 O O . PRO A 1 849 ? 129.745 137.510 107.478 1.00 24.93 869 PRO A O 1
ATOM 11071 N N . LEU A 1 850 ? 131.680 137.730 108.609 1.00 25.22 870 LEU A N 1
ATOM 11072 C CA . LEU A 1 850 ? 131.065 137.683 109.933 1.00 27.00 870 LEU A CA 1
ATOM 11073 C C . LEU A 1 850 ? 130.712 139.104 110.346 1.00 24.50 870 LEU A C 1
ATOM 11074 O O . LEU A 1 850 ? 131.545 139.831 110.891 1.00 28.95 870 LEU A O 1
ATOM 11090 N N . THR A 1 851 ? 129.470 139.500 110.087 1.00 25.70 871 THR A N 1
ATOM 11091 C CA . THR A 1 851 ? 129.008 140.820 110.477 1.00 30.08 871 THR A CA 1
ATOM 11092 C C . THR A 1 851 ? 129.194 141.010 111.980 1.00 32.72 871 THR A C 1
ATOM 11093 O O . THR A 1 851 ? 129.341 140.052 112.741 1.00 38.80 871 THR A O 1
ATOM 11104 N N . ALA A 1 852 ? 129.204 142.275 112.406 1.00 40.56 872 ALA A N 1
ATOM 11105 C CA . ALA A 1 852 ? 129.391 142.567 113.823 1.00 41.03 872 ALA A CA 1
ATOM 11106 C C . ALA A 1 852 ? 128.276 141.958 114.663 1.00 48.09 872 ALA A C 1
ATOM 11107 O O . ALA A 1 852 ? 128.535 141.381 115.725 1.00 47.15 872 ALA A O 1
ATOM 11114 N N . VAL A 1 853 ? 127.029 142.074 114.204 1.00 52.82 873 VAL A N 1
ATOM 11115 C CA . VAL A 1 853 ? 125.902 141.576 114.985 1.00 44.02 873 VAL A CA 1
ATOM 11116 C C . VAL A 1 853 ? 125.914 140.054 115.042 1.00 34.59 873 VAL A C 1
ATOM 11117 O O . VAL A 1 853 ? 125.604 139.461 116.080 1.00 37.36 873 VAL A O 1
ATOM 11130 N N . GLN A 1 854 ? 126.239 139.397 113.928 1.00 36.88 874 GLN A N 1
ATOM 11131 C CA . GLN A 1 854 ? 126.287 137.938 113.925 1.00 39.88 874 GLN A CA 1
ATOM 11132 C C . GLN A 1 854 ? 127.204 137.427 115.026 1.00 35.28 874 GLN A C 1
ATOM 11133 O O . GLN A 1 854 ? 126.807 136.600 115.856 1.00 41.40 874 GLN A O 1
ATOM 11147 N N . LEU A 1 855 ? 128.434 137.935 115.067 1.00 34.54 875 LEU A N 1
ATOM 11148 C CA . LEU A 1 855 ? 129.389 137.439 116.046 1.00 32.94 875 LEU A CA 1
ATOM 11149 C C . LEU A 1 855 ? 129.098 137.970 117.441 1.00 41.12 875 LEU A C 1
ATOM 11150 O O . LEU A 1 855 ? 129.448 137.323 118.428 1.00 44.41 875 LEU A O 1
ATOM 11166 N N . LEU A 1 856 ? 128.474 139.141 117.558 1.00 56.55 876 LEU A N 1
ATOM 11167 C CA . LEU A 1 856 ? 128.048 139.587 118.879 1.00 60.14 876 LEU A CA 1
ATOM 11168 C C . LEU A 1 856 ? 127.013 138.631 119.454 1.00 51.81 876 LEU A C 1
ATOM 11169 O O . LEU A 1 856 ? 127.071 138.276 120.636 1.00 48.32 876 LEU A O 1
ATOM 11185 N N . TRP A 1 857 ? 126.074 138.182 118.621 1.00 50.99 877 TRP A N 1
ATOM 11186 C CA . TRP A 1 857 ? 125.118 137.168 119.052 1.00 53.23 877 TRP A CA 1
ATOM 11187 C C . TRP A 1 857 ? 125.820 135.864 119.395 1.00 49.26 877 TRP A C 1
ATOM 11188 O O . TRP A 1 857 ? 125.501 135.225 120.405 1.00 52.16 877 TRP A O 1
ATOM 11209 N N . VAL A 1 858 ? 126.770 135.440 118.560 1.00 40.56 878 VAL A N 1
ATOM 11210 C CA . VAL A 1 858 ? 127.496 134.208 118.854 1.00 38.88 878 VAL A CA 1
ATOM 11211 C C . VAL A 1 858 ? 128.171 134.317 120.212 1.00 43.04 878 VAL A C 1
ATOM 11212 O O . VAL A 1 858 ? 127.963 133.483 121.096 1.00 53.10 878 VAL A O 1
ATOM 11225 N N . ASN A 1 859 ? 128.945 135.381 120.420 1.00 40.79 879 ASN A N 1
ATOM 11226 C CA . ASN A 1 859 ? 129.623 135.557 121.697 1.00 45.94 879 ASN A CA 1
ATOM 11227 C C . ASN A 1 859 ? 128.621 135.538 122.841 1.00 51.91 879 ASN A C 1
ATOM 11228 O O . ASN A 1 859 ? 128.710 134.698 123.740 1.00 52.87 879 ASN A O 1
ATOM 11239 N N . LEU A 1 860 ? 127.611 136.407 122.780 1.00 65.30 880 LEU A N 1
ATOM 11240 C CA . LEU A 1 860 ? 126.651 136.518 123.871 1.00 64.15 880 LEU A CA 1
ATOM 11241 C C . LEU A 1 860 ? 126.028 135.168 124.198 1.00 60.56 880 LEU A C 1
ATOM 11242 O O . LEU A 1 860 ? 126.210 134.634 125.298 1.00 61.10 880 LEU A O 1
ATOM 11258 N N . ILE A 1 861 ? 125.293 134.593 123.246 1.00 55.08 881 ILE A N 1
ATOM 11259 C CA . ILE A 1 861 ? 124.499 133.408 123.550 1.00 56.76 881 ILE A CA 1
ATOM 11260 C C . ILE A 1 861 ? 125.403 132.211 123.827 1.00 54.15 881 ILE A C 1
ATOM 11261 O O . ILE A 1 861 ? 125.215 131.491 124.817 1.00 61.08 881 ILE A O 1
ATOM 11277 N N . MET A 1 862 ? 126.398 131.974 122.967 1.00 49.99 882 MET A N 1
ATOM 11278 C CA . MET A 1 862 ? 127.239 130.800 123.137 1.00 54.26 882 MET A CA 1
ATOM 11279 C C . MET A 1 862 ? 128.004 130.863 124.448 1.00 56.54 882 MET A C 1
ATOM 11280 O O . MET A 1 862 ? 128.139 129.848 125.131 1.00 61.25 882 MET A O 1
ATOM 11294 N N . ASP A 1 863 ? 128.520 132.035 124.826 1.00 51.62 883 ASP A N 1
ATOM 11295 C CA . ASP A 1 863 ? 129.206 132.132 126.107 1.00 54.08 883 ASP A CA 1
ATOM 11296 C C . ASP A 1 863 ? 128.233 131.938 127.262 1.00 56.09 883 ASP A C 1
ATOM 11297 O O . ASP A 1 863 ? 128.453 131.088 128.130 1.00 51.44 883 ASP A O 1
ATOM 11306 N N . THR A 1 864 ? 127.123 132.683 127.269 1.00 67.30 884 THR A N 1
ATOM 11307 C CA . THR A 1 864 ? 126.202 132.600 128.395 1.00 65.85 884 THR A CA 1
ATOM 11308 C C . THR A 1 864 ? 125.627 131.204 128.567 1.00 66.84 884 THR A C 1
ATOM 11309 O O . THR A 1 864 ? 125.162 130.873 129.662 1.00 72.58 884 THR A O 1
ATOM 11320 N N . LEU A 1 865 ? 125.639 130.379 127.521 1.00 58.59 885 LEU A N 1
ATOM 11321 C CA . LEU A 1 865 ? 125.149 129.011 127.643 1.00 56.42 885 LEU A CA 1
ATOM 11322 C C . LEU A 1 865 ? 126.259 127.997 127.892 1.00 59.44 885 LEU A C 1
ATOM 11323 O O . LEU A 1 865 ? 126.119 127.141 128.769 1.00 66.30 885 LEU A O 1
ATOM 11339 N N . GLY A 1 866 ? 127.372 128.077 127.162 1.00 56.55 886 GLY A N 1
ATOM 11340 C CA . GLY A 1 866 ? 128.445 127.121 127.348 1.00 60.06 886 GLY A CA 1
ATOM 11341 C C . GLY A 1 866 ? 129.185 127.288 128.657 1.00 60.67 886 GLY A C 1
ATOM 11342 O O . GLY A 1 866 ? 129.678 126.307 129.218 1.00 60.50 886 GLY A O 1
ATOM 11346 N N . ALA A 1 867 ? 129.283 128.519 129.167 1.00 59.99 887 ALA A N 1
ATOM 11347 C CA . ALA A 1 867 ? 129.921 128.720 130.461 1.00 63.41 887 ALA A CA 1
ATOM 11348 C C . ALA A 1 867 ? 129.228 127.893 131.534 1.00 61.07 887 ALA A C 1
ATOM 11349 O O . ALA A 1 867 ? 129.876 127.144 132.275 1.00 56.90 887 ALA A O 1
ATOM 11356 N N . LEU A 1 868 ? 127.902 127.995 131.616 1.00 60.77 888 LEU A N 1
ATOM 11357 C CA . LEU A 1 868 ? 127.174 127.213 132.604 1.00 61.73 888 LEU A CA 1
ATOM 11358 C C . LEU A 1 868 ? 127.080 125.745 132.208 1.00 63.88 888 LEU A C 1
ATOM 11359 O O . LEU A 1 868 ? 126.968 124.881 133.085 1.00 68.38 888 LEU A O 1
ATOM 11375 N N . ALA A 1 869 ? 127.126 125.435 130.908 1.00 61.65 889 ALA A N 1
ATOM 11376 C CA . ALA A 1 869 ? 127.145 124.035 130.497 1.00 62.57 889 ALA A CA 1
ATOM 11377 C C . ALA A 1 869 ? 128.392 123.331 131.016 1.00 62.21 889 ALA A C 1
ATOM 11378 O O . ALA A 1 869 ? 128.314 122.211 131.533 1.00 57.82 889 ALA A O 1
ATOM 11385 N N . LEU A 1 870 ? 129.554 123.975 130.883 1.00 64.04 890 LEU A N 1
ATOM 11386 C CA . LEU A 1 870 ? 130.777 123.438 131.470 1.00 64.82 890 LEU A CA 1
ATOM 11387 C C . LEU A 1 870 ? 130.737 123.505 132.990 1.00 65.20 890 LEU A C 1
ATOM 11388 O O . LEU A 1 870 ? 131.262 122.611 133.664 1.00 62.09 890 LEU A O 1
ATOM 11404 N N . ALA A 1 871 ? 130.120 124.550 133.546 1.00 62.83 891 ALA A N 1
ATOM 11405 C CA . ALA A 1 871 ? 130.005 124.663 134.993 1.00 59.69 891 ALA A CA 1
ATOM 11406 C C . ALA A 1 871 ? 129.232 123.502 135.599 1.00 59.54 891 ALA A C 1
ATOM 11407 O O . ALA A 1 871 ? 129.419 123.196 136.781 1.00 60.94 891 ALA A O 1
ATOM 11414 N N . THR A 1 872 ? 128.369 122.845 134.819 1.00 63.24 892 THR A N 1
ATOM 11415 C CA . THR A 1 872 ? 127.619 121.710 135.341 1.00 68.09 892 THR A CA 1
ATOM 11416 C C . THR A 1 872 ? 128.534 120.582 135.798 1.00 68.03 892 THR A C 1
ATOM 11417 O O . THR A 1 872 ? 128.112 119.745 136.603 1.00 66.05 892 THR A O 1
ATOM 11428 N N . GLU A 1 873 ? 129.769 120.538 135.302 1.00 71.69 893 GLU A N 1
ATOM 11429 C CA . GLU A 1 873 ? 130.740 119.536 135.721 1.00 74.64 893 GLU A CA 1
ATOM 11430 C C . GLU A 1 873 ? 130.941 119.618 137.230 1.00 75.75 893 GLU A C 1
ATOM 11431 O O . GLU A 1 873 ? 131.536 120.587 137.718 1.00 72.85 893 GLU A O 1
ATOM 11443 N N . PRO A 1 874 ? 130.467 118.643 138.004 1.00 71.83 894 PRO A N 1
ATOM 11444 C CA . PRO A 1 874 ? 130.659 118.712 139.449 1.00 69.89 894 PRO A CA 1
ATOM 11445 C C . PRO A 1 874 ? 132.134 118.664 139.792 1.00 70.36 894 PRO A C 1
ATOM 11446 O O . PRO A 1 874 ? 132.928 118.000 139.100 1.00 70.22 894 PRO A O 1
ATOM 11457 N N . PRO A 1 875 ? 132.551 119.353 140.855 1.00 56.51 895 PRO A N 1
ATOM 11458 C CA . PRO A 1 875 ? 133.965 119.299 141.245 1.00 52.38 895 PRO A CA 1
ATOM 11459 C C . PRO A 1 875 ? 134.398 117.872 141.539 1.00 55.82 895 PRO A C 1
ATOM 11460 O O . PRO A 1 875 ? 133.639 117.072 142.090 1.00 54.08 895 PRO A O 1
ATOM 11471 N N . THR A 1 876 ? 135.634 117.558 141.164 1.00 59.18 896 THR A N 1
ATOM 11472 C CA . THR A 1 876 ? 136.208 116.238 141.361 1.00 60.62 896 THR A CA 1
ATOM 11473 C C . THR A 1 876 ? 137.416 116.333 142.282 1.00 58.60 896 THR A C 1
ATOM 11474 O O . THR A 1 876 ? 138.134 117.337 142.291 1.00 57.14 896 THR A O 1
ATOM 11485 N N . ASP A 1 877 ? 137.638 115.269 143.056 1.00 56.81 897 ASP A N 1
ATOM 11486 C CA . ASP A 1 877 ? 138.763 115.249 143.983 1.00 53.35 897 ASP A CA 1
ATOM 11487 C C . ASP A 1 877 ? 140.101 115.310 143.262 1.00 50.50 897 ASP A C 1
ATOM 11488 O O . ASP A 1 877 ? 141.123 115.585 143.899 1.00 51.53 897 ASP A O 1
ATOM 11497 N N . HIS A 1 878 ? 140.120 115.057 141.952 1.00 50.16 898 HIS A N 1
ATOM 11498 C CA . HIS A 1 878 ? 141.367 115.135 141.201 1.00 52.79 898 HIS A CA 1
ATOM 11499 C C . HIS A 1 878 ? 142.051 116.479 141.408 1.00 47.90 898 HIS A C 1
ATOM 11500 O O . HIS A 1 878 ? 143.276 116.546 141.566 1.00 46.54 898 HIS A O 1
ATOM 11514 N N . LEU A 1 879 ? 141.270 117.562 141.430 1.00 43.06 899 LEU A N 1
ATOM 11515 C CA . LEU A 1 879 ? 141.849 118.892 141.582 1.00 45.44 899 LEU A CA 1
ATOM 11516 C C . LEU A 1 879 ? 142.630 119.023 142.883 1.00 49.70 899 LEU A C 1
ATOM 11517 O O . LEU A 1 879 ? 143.569 119.823 142.963 1.00 49.70 899 LEU A O 1
ATOM 11533 N N . MET A 1 880 ? 142.260 118.259 143.911 1.00 39.76 900 MET A N 1
ATOM 11534 C CA . MET A 1 880 ? 142.971 118.346 145.180 1.00 30.82 900 MET A CA 1
ATOM 11535 C C . MET A 1 880 ? 144.361 117.732 145.091 1.00 37.56 900 MET A C 1
ATOM 11536 O O . MET A 1 880 ? 145.251 118.110 145.859 1.00 41.02 900 MET A O 1
ATOM 11550 N N . GLY A 1 881 ? 144.571 116.790 144.172 1.00 42.39 901 GLY A N 1
ATOM 11551 C CA . GLY A 1 881 ? 145.883 116.172 144.062 1.00 42.28 901 GLY A CA 1
ATOM 11552 C C . GLY A 1 881 ? 146.963 117.163 143.674 1.00 40.38 901 GLY A C 1
ATOM 11553 O O . GLY A 1 881 ? 148.055 117.164 144.248 1.00 37.62 901 GLY A O 1
ATOM 11557 N N . ARG A 1 882 ? 146.673 118.019 142.700 1.00 40.95 902 ARG A N 1
ATOM 11558 C CA . ARG A 1 882 ? 147.662 118.970 142.223 1.00 41.40 902 ARG A CA 1
ATOM 11559 C C . ARG A 1 882 ? 147.873 120.084 143.250 1.00 41.74 902 ARG A C 1
ATOM 11560 O O . ARG A 1 882 ? 146.954 120.434 143.994 1.00 40.85 902 ARG A O 1
ATOM 11581 N N . PRO A 1 883 ? 149.073 120.658 143.311 1.00 38.89 903 PRO A N 1
ATOM 11582 C CA . PRO A 1 883 ? 149.298 121.812 144.190 1.00 35.88 903 PRO A CA 1
ATOM 11583 C C . PRO A 1 883 ? 148.517 123.020 143.708 1.00 36.34 903 PRO A C 1
ATOM 11584 O O . PRO A 1 883 ? 147.943 123.002 142.609 1.00 41.18 903 PRO A O 1
ATOM 11595 N N . PRO A 1 884 ? 148.468 124.090 144.498 1.00 29.98 904 PRO A N 1
ATOM 11596 C CA . PRO A 1 884 ? 147.737 125.285 144.071 1.00 29.04 904 PRO A CA 1
ATOM 11597 C C . PRO A 1 884 ? 148.429 125.979 142.910 1.00 35.18 904 PRO A C 1
ATOM 11598 O O . PRO A 1 884 ? 149.624 125.802 142.661 1.00 40.05 904 PRO A O 1
ATOM 11609 N N . VAL A 1 885 ? 147.646 126.783 142.187 1.00 40.85 905 VAL A N 1
ATOM 11610 C CA . VAL A 1 885 ? 148.199 127.532 141.068 1.00 43.75 905 VAL A CA 1
ATOM 11611 C C . VAL A 1 885 ? 149.323 128.433 141.571 1.00 43.74 905 VAL A C 1
ATOM 11612 O O . VAL A 1 885 ? 149.328 128.878 142.725 1.00 44.76 905 VAL A O 1
ATOM 11625 N N . GLY A 1 886 ? 150.284 128.706 140.693 1.00 49.23 906 GLY A N 1
ATOM 11626 C CA . GLY A 1 886 ? 151.480 129.430 141.071 1.00 49.91 906 GLY A CA 1
ATOM 11627 C C . GLY A 1 886 ? 151.353 130.933 141.151 1.00 51.67 906 GLY A C 1
ATOM 11628 O O . GLY A 1 886 ? 152.346 131.601 141.448 1.00 50.20 906 GLY A O 1
ATOM 11632 N N . ARG A 1 887 ? 150.176 131.490 140.856 1.00 53.81 907 ARG A N 1
ATOM 11633 C CA . ARG A 1 887 ? 149.926 132.927 140.946 1.00 49.30 907 ARG A CA 1
ATOM 11634 C C . ARG A 1 887 ? 150.649 133.684 139.835 1.00 47.61 907 ARG A C 1
ATOM 11635 O O . ARG A 1 887 ? 150.434 134.887 139.657 1.00 48.06 907 ARG A O 1
ATOM 11656 N N . LYS A 1 888 ? 151.479 132.986 139.061 1.00 49.93 908 LYS A N 1
ATOM 11657 C CA . LYS A 1 888 ? 152.250 133.606 137.993 1.00 49.99 908 LYS A CA 1
ATOM 11658 C C . LYS A 1 888 ? 152.174 132.859 136.673 1.00 51.88 908 LYS A C 1
ATOM 11659 O O . LYS A 1 888 ? 152.513 133.446 135.639 1.00 51.79 908 LYS A O 1
ATOM 11678 N N . GLU A 1 889 ? 151.745 131.600 136.665 1.00 56.50 909 GLU A N 1
ATOM 11679 C CA . GLU A 1 889 ? 151.600 130.880 135.414 1.00 56.42 909 GLU A CA 1
ATOM 11680 C C . GLU A 1 889 ? 150.521 131.546 134.561 1.00 57.21 909 GLU A C 1
ATOM 11681 O O . GLU A 1 889 ? 149.528 132.054 135.089 1.00 60.32 909 GLU A O 1
ATOM 11693 N N . PRO A 1 890 ? 150.689 131.563 133.241 1.00 41.81 910 PRO A N 1
ATOM 11694 C CA . PRO A 1 890 ? 149.693 132.222 132.391 1.00 38.39 910 PRO A CA 1
ATOM 11695 C C . PRO A 1 890 ? 148.336 131.548 132.507 1.00 39.64 910 PRO A C 1
ATOM 11696 O O . PRO A 1 890 ? 148.234 130.334 132.693 1.00 42.64 910 PRO A O 1
ATOM 11707 N N . LEU A 1 891 ? 147.282 132.358 132.396 1.00 36.62 911 LEU A N 1
ATOM 11708 C CA . LEU A 1 891 ? 145.932 131.811 132.462 1.00 35.27 911 LEU A CA 1
ATOM 11709 C C . LEU A 1 891 ? 145.686 130.806 131.346 1.00 35.78 911 LEU A C 1
ATOM 11710 O O . LEU A 1 891 ? 144.965 129.823 131.547 1.00 42.18 911 LEU A O 1
ATOM 11726 N N . ILE A 1 892 ? 146.265 131.031 130.171 1.00 31.85 912 ILE A N 1
ATOM 11727 C CA . ILE A 1 892 ? 146.137 130.121 129.039 1.00 29.05 912 ILE A CA 1
ATOM 11728 C C . ILE A 1 892 ? 147.390 129.256 129.016 1.00 31.81 912 ILE A C 1
ATOM 11729 O O . ILE A 1 892 ? 148.446 129.682 128.542 1.00 34.90 912 ILE A O 1
ATOM 11745 N N . THR A 1 893 ? 147.273 128.031 129.515 1.00 31.60 913 THR A N 1
ATOM 11746 C CA . THR A 1 893 ? 148.386 127.101 129.445 1.00 32.47 913 THR A CA 1
ATOM 11747 C C . THR A 1 893 ? 148.682 126.749 127.991 1.00 30.79 913 THR A C 1
ATOM 11748 O O . THR A 1 893 ? 147.820 126.838 127.114 1.00 40.00 913 THR A O 1
ATOM 11759 N N . ASN A 1 894 ? 149.928 126.347 127.739 1.00 32.38 914 ASN A N 1
ATOM 11760 C CA . ASN A 1 894 ? 150.335 126.048 126.371 1.00 37.09 914 ASN A CA 1
ATOM 11761 C C . ASN A 1 894 ? 149.426 125.008 125.730 1.00 36.95 914 ASN A C 1
ATOM 11762 O O . ASN A 1 894 ? 149.192 125.055 124.518 1.00 34.76 914 ASN A O 1
ATOM 11773 N N . ILE A 1 895 ? 148.903 124.067 126.517 1.00 40.40 915 ILE A N 1
ATOM 11774 C CA . ILE A 1 895 ? 147.986 123.071 125.968 1.00 39.45 915 ILE A CA 1
ATOM 11775 C C . ILE A 1 895 ? 146.728 123.748 125.440 1.00 36.22 915 ILE A C 1
ATOM 11776 O O . ILE A 1 895 ? 146.245 123.441 124.343 1.00 41.64 915 ILE A O 1
ATOM 11792 N N . MET A 1 896 ? 146.174 124.679 126.220 1.00 33.44 916 MET A N 1
ATOM 11793 C CA . MET A 1 896 ? 145.009 125.423 125.761 1.00 28.49 916 MET A CA 1
ATOM 11794 C C . MET A 1 896 ? 145.345 126.240 124.524 1.00 27.23 916 MET A C 1
ATOM 11795 O O . MET A 1 896 ? 144.518 126.375 123.614 1.00 40.23 916 MET A O 1
ATOM 11809 N N . TRP A 1 897 ? 146.555 126.799 124.474 1.00 27.48 917 TRP A N 1
ATOM 11810 C CA . TRP A 1 897 ? 146.966 127.554 123.296 1.00 28.63 917 TRP A CA 1
ATOM 11811 C C . TRP A 1 897 ? 146.977 126.666 122.061 1.00 30.12 917 TRP A C 1
ATOM 11812 O O . TRP A 1 897 ? 146.454 127.046 121.010 1.00 33.86 917 TRP A O 1
ATOM 11833 N N . ARG A 1 898 ? 147.555 125.470 122.169 1.00 32.64 918 ARG A N 1
ATOM 11834 C CA . ARG A 1 898 ? 147.578 124.568 121.022 1.00 29.03 918 ARG A CA 1
ATOM 11835 C C . ARG A 1 898 ? 146.168 124.166 120.613 1.00 26.35 918 ARG A C 1
ATOM 11836 O O . ARG A 1 898 ? 145.843 124.145 119.421 1.00 38.94 918 ARG A O 1
ATOM 11857 N N . ASN A 1 899 ? 145.312 123.852 121.586 1.00 31.13 919 ASN A N 1
ATOM 11858 C CA . ASN A 1 899 ? 143.951 123.437 121.260 1.00 32.97 919 ASN A CA 1
ATOM 11859 C C . ASN A 1 899 ? 143.204 124.541 120.520 1.00 30.99 919 ASN A C 1
ATOM 11860 O O . ASN A 1 899 ? 142.647 124.319 119.433 1.00 38.54 919 ASN A O 1
ATOM 11871 N N . LEU A 1 900 ? 143.187 125.746 121.094 1.00 20.65 920 LEU A N 1
ATOM 11872 C CA . LEU A 1 900 ? 142.452 126.837 120.472 1.00 20.42 920 LEU A CA 1
ATOM 11873 C C . LEU A 1 900 ? 143.067 127.216 119.135 1.00 26.91 920 LEU A C 1
ATOM 11874 O O . LEU A 1 900 ? 142.347 127.559 118.195 1.00 32.23 920 LEU A O 1
ATOM 11890 N N . LEU A 1 901 ? 144.394 127.152 119.019 1.00 28.55 921 LEU A N 1
ATOM 11891 C CA . LEU A 1 901 ? 145.038 127.484 117.757 1.00 24.09 921 LEU A CA 1
ATOM 11892 C C . LEU A 1 901 ? 144.666 126.489 116.667 1.00 26.52 921 LEU A C 1
ATOM 11893 O O . LEU A 1 901 ? 144.404 126.884 115.529 1.00 35.07 921 LEU A O 1
ATOM 11909 N N . ILE A 1 902 ? 144.626 125.195 116.993 1.00 27.68 922 ILE A N 1
ATOM 11910 C CA . ILE A 1 902 ? 144.253 124.194 115.995 1.00 25.51 922 ILE A CA 1
ATOM 11911 C C . ILE A 1 902 ? 142.808 124.397 115.557 1.00 25.88 922 ILE A C 1
ATOM 11912 O O . ILE A 1 902 ? 142.494 124.397 114.357 1.00 36.89 922 ILE A O 1
ATOM 11928 N N . GLN A 1 903 ? 141.904 124.574 116.522 1.00 20.49 923 GLN A N 1
ATOM 11929 C CA . GLN A 1 903 ? 140.504 124.773 116.160 1.00 20.90 923 GLN A CA 1
ATOM 11930 C C . GLN A 1 903 ? 140.327 126.035 115.324 1.00 22.96 923 GLN A C 1
ATOM 11931 O O . GLN A 1 903 ? 139.603 126.032 114.319 1.00 31.55 923 GLN A O 1
ATOM 11945 N N . ALA A 1 904 ? 140.992 127.122 115.717 1.00 19.05 924 ALA A N 1
ATOM 11946 C CA . ALA A 1 904 ? 140.876 128.373 114.983 1.00 13.99 924 ALA A CA 1
ATOM 11947 C C . ALA A 1 904 ? 141.460 128.251 113.586 1.00 13.11 924 ALA A C 1
ATOM 11948 O O . ALA A 1 904 ? 140.927 128.831 112.640 1.00 17.17 924 ALA A O 1
ATOM 11955 N N . ILE A 1 905 ? 142.562 127.517 113.434 1.00 21.38 925 ILE A N 1
ATOM 11956 C CA . ILE A 1 905 ? 143.144 127.339 112.109 1.00 18.13 925 ILE A CA 1
ATOM 11957 C C . ILE A 1 905 ? 142.184 126.572 111.214 1.00 20.65 925 ILE A C 1
ATOM 11958 O O . ILE A 1 905 ? 141.983 126.929 110.047 1.00 27.89 925 ILE A O 1
ATOM 11974 N N . TYR A 1 906 ? 141.572 125.509 111.738 1.00 19.09 926 TYR A N 1
ATOM 11975 C CA . TYR A 1 906 ? 140.613 124.768 110.925 1.00 21.29 926 TYR A CA 1
ATOM 11976 C C . TYR A 1 906 ? 139.454 125.661 110.505 1.00 19.98 926 TYR A C 1
ATOM 11977 O O . TYR A 1 906 ? 139.042 125.663 109.335 1.00 23.66 926 TYR A O 1
ATOM 11995 N N . GLN A 1 907 ? 138.896 126.412 111.458 1.00 20.53 927 GLN A N 1
ATOM 11996 C CA . GLN A 1 907 ? 137.763 127.273 111.137 1.00 11.12 927 GLN A CA 1
ATOM 11997 C C . GLN A 1 907 ? 138.159 128.344 110.132 1.00 20.56 927 GLN A C 1
ATOM 11998 O O . GLN A 1 907 ? 137.417 128.620 109.185 1.00 25.62 927 GLN A O 1
ATOM 12012 N N . VAL A 1 908 ? 139.330 128.952 110.313 1.00 25.02 928 VAL A N 1
ATOM 12013 C CA . VAL A 1 908 ? 139.812 129.934 109.350 1.00 12.45 928 VAL A CA 1
ATOM 12014 C C . VAL A 1 908 ? 139.881 129.309 107.967 1.00 16.20 928 VAL A C 1
ATOM 12015 O O . VAL A 1 908 ? 139.401 129.881 106.987 1.00 29.73 928 VAL A O 1
ATOM 12028 N N . SER A 1 909 ? 140.458 128.111 107.872 1.00 12.36 929 SER A N 1
ATOM 12029 C CA . SER A 1 909 ? 140.630 127.486 106.566 1.00 9.52 929 SER A CA 1
ATOM 12030 C C . SER A 1 909 ? 139.288 127.253 105.888 1.00 14.09 929 SER A C 1
ATOM 12031 O O . SER A 1 909 ? 139.069 127.697 104.753 1.00 18.28 929 SER A O 1
ATOM 12039 N N . VAL A 1 910 ? 138.364 126.574 106.573 1.00 20.09 930 VAL A N 1
ATOM 12040 C CA . VAL A 1 910 ? 137.097 126.234 105.926 1.00 9.54 930 VAL A CA 1
ATOM 12041 C C . VAL A 1 910 ? 136.314 127.498 105.597 1.00 21.45 930 VAL A C 1
ATOM 12042 O O . VAL A 1 910 ? 135.785 127.648 104.490 1.00 36.42 930 VAL A O 1
ATOM 12055 N N . LEU A 1 911 ? 136.236 128.436 106.542 1.00 22.40 931 LEU A N 1
ATOM 12056 C CA . LEU A 1 911 ? 135.394 129.602 106.323 1.00 13.59 931 LEU A CA 1
ATOM 12057 C C . LEU A 1 911 ? 135.997 130.548 105.296 1.00 14.18 931 LEU A C 1
ATOM 12058 O O . LEU A 1 911 ? 135.254 131.214 104.577 1.00 24.10 931 LEU A O 1
ATOM 12074 N N . LEU A 1 912 ? 137.325 130.603 105.172 1.00 17.36 932 LEU A N 1
ATOM 12075 C CA . LEU A 1 912 ? 137.919 131.439 104.135 1.00 20.88 932 LEU A CA 1
ATOM 12076 C C . LEU A 1 912 ? 137.773 130.804 102.760 1.00 21.70 932 LEU A C 1
ATOM 12077 O O . LEU A 1 912 ? 137.442 131.494 101.787 1.00 32.02 932 LEU A O 1
ATOM 12093 N N . THR A 1 913 ? 138.016 129.495 102.643 1.00 11.33 933 THR A N 1
ATOM 12094 C CA . THR A 1 913 ? 137.796 128.862 101.349 1.00 13.04 933 THR A CA 1
ATOM 12095 C C . THR A 1 913 ? 136.342 129.016 100.932 1.00 19.37 933 THR A C 1
ATOM 12096 O O . THR A 1 913 ? 136.048 129.235 99.752 1.00 29.71 933 THR A O 1
ATOM 12107 N N . LEU A 1 914 ? 135.416 128.945 101.890 1.00 15.73 934 LEU A N 1
ATOM 12108 C CA . LEU A 1 914 ? 134.023 129.226 101.570 1.00 14.76 934 LEU A CA 1
ATOM 12109 C C . LEU A 1 914 ? 133.847 130.678 101.138 1.00 21.84 934 LEU A C 1
ATOM 12110 O O . LEU A 1 914 ? 133.327 130.948 100.056 1.00 33.60 934 LEU A O 1
ATOM 12126 N N . ASN A 1 915 ? 134.326 131.627 101.940 1.00 20.10 935 ASN A N 1
ATOM 12127 C CA . ASN A 1 915 ? 134.119 133.031 101.614 1.00 22.19 935 ASN A CA 1
ATOM 12128 C C . ASN A 1 915 ? 134.639 133.366 100.226 1.00 26.61 935 ASN A C 1
ATOM 12129 O O . ASN A 1 915 ? 134.116 134.276 99.572 1.00 24.75 935 ASN A O 1
ATOM 12140 N N . PHE A 1 916 ? 135.658 132.649 99.756 1.00 26.39 936 PHE A N 1
ATOM 12141 C CA . PHE A 1 916 ? 136.262 132.965 98.469 1.00 16.22 936 PHE A CA 1
ATOM 12142 C C . PHE A 1 916 ? 135.739 132.125 97.310 1.00 26.45 936 PHE A C 1
ATOM 12143 O O . PHE A 1 916 ? 135.838 132.573 96.163 1.00 34.36 936 PHE A O 1
ATOM 12160 N N . ARG A 1 917 ? 135.189 130.930 97.557 1.00 23.58 937 ARG A N 1
ATOM 12161 C CA . ARG A 1 917 ? 134.775 130.075 96.451 1.00 22.19 937 ARG A CA 1
ATOM 12162 C C . ARG A 1 917 ? 133.468 129.343 96.737 1.00 28.23 937 ARG A C 1
ATOM 12163 O O . ARG A 1 917 ? 133.233 128.261 96.191 1.00 35.84 937 ARG A O 1
ATOM 12184 N N . GLY A 1 918 ? 132.599 129.910 97.575 1.00 32.09 938 GLY A N 1
ATOM 12185 C CA . GLY A 1 918 ? 131.425 129.177 98.008 1.00 35.50 938 GLY A CA 1
ATOM 12186 C C . GLY A 1 918 ? 130.313 129.143 96.992 1.00 32.19 938 GLY A C 1
ATOM 12187 O O . GLY A 1 918 ? 129.603 128.139 96.886 1.00 36.88 938 GLY A O 1
ATOM 12191 N N . ILE A 1 919 ? 130.143 130.222 96.231 1.00 32.16 939 ILE A N 1
ATOM 12192 C CA . ILE A 1 919 ? 129.112 130.228 95.202 1.00 42.19 939 ILE A CA 1
ATOM 12193 C C . ILE A 1 919 ? 129.356 129.092 94.217 1.00 45.27 939 ILE A C 1
ATOM 12194 O O . ILE A 1 919 ? 128.420 128.408 93.788 1.00 40.79 939 ILE A O 1
ATOM 12210 N N . SER A 1 920 ? 130.621 128.869 93.851 1.00 44.50 940 SER A N 1
ATOM 12211 C CA . SER A 1 920 ? 130.951 127.752 92.973 1.00 41.74 940 SER A CA 1
ATOM 12212 C C . SER A 1 920 ? 130.902 126.420 93.715 1.00 37.61 940 SER A C 1
ATOM 12213 O O . SER A 1 920 ? 130.380 125.431 93.188 1.00 36.33 940 SER A O 1
ATOM 12221 N N . ILE A 1 921 ? 131.443 126.369 94.934 1.00 33.64 941 ILE A N 1
ATOM 12222 C CA . ILE A 1 921 ? 131.494 125.106 95.667 1.00 33.42 941 ILE A CA 1
ATOM 12223 C C . ILE A 1 921 ? 130.090 124.656 96.048 1.00 36.63 941 ILE A C 1
ATOM 12224 O O . ILE A 1 921 ? 129.708 123.503 95.821 1.00 38.51 941 ILE A O 1
ATOM 12240 N N . LEU A 1 922 ? 129.304 125.553 96.637 1.00 33.98 942 LEU A N 1
ATOM 12241 C CA . LEU A 1 922 ? 127.922 125.228 96.956 1.00 33.18 942 LEU A CA 1
ATOM 12242 C C . LEU A 1 922 ? 127.111 125.114 95.673 1.00 37.11 942 LEU A C 1
ATOM 12243 O O . LEU A 1 922 ? 127.261 125.920 94.751 1.00 38.04 942 LEU A O 1
ATOM 12259 N N . GLY A 1 923 ? 126.251 124.107 95.615 1.00 45.69 943 GLY A N 1
ATOM 12260 C CA . GLY A 1 923 ? 125.436 123.893 94.435 1.00 48.71 943 GLY A CA 1
ATOM 12261 C C . GLY A 1 923 ? 124.608 125.116 94.087 1.00 51.53 943 GLY A C 1
ATOM 12262 O O . GLY A 1 923 ? 124.524 126.094 94.828 1.00 51.44 943 GLY A O 1
ATOM 12266 N N . LEU A 1 924 ? 123.979 125.048 92.914 1.00 70.89 944 LEU A N 1
ATOM 12267 C CA . LEU A 1 924 ? 123.127 126.131 92.427 1.00 74.55 944 LEU A CA 1
ATOM 12268 C C . LEU A 1 924 ? 123.901 127.448 92.396 1.00 75.33 944 LEU A C 1
ATOM 12269 O O . LEU A 1 924 ? 123.449 128.481 92.896 1.00 73.98 944 LEU A O 1
ATOM 12285 N N . GLU A 1 925 ? 125.089 127.399 91.799 1.00 67.60 945 GLU A N 1
ATOM 12286 C CA . GLU A 1 925 ? 125.992 128.541 91.815 1.00 64.48 945 GLU A CA 1
ATOM 12287 C C . GLU A 1 925 ? 125.385 129.747 91.104 1.00 69.02 945 GLU A C 1
ATOM 12288 O O . GLU A 1 925 ? 124.873 129.637 89.986 1.00 68.41 945 GLU A O 1
ATOM 12300 N N . HIS A 1 926 ? 125.441 130.894 91.776 1.00 67.41 946 HIS A N 1
ATOM 12301 C CA . HIS A 1 926 ? 125.188 132.215 91.197 1.00 63.87 946 HIS A CA 1
ATOM 12302 C C . HIS A 1 926 ? 124.040 132.200 90.190 1.00 65.26 946 HIS A C 1
ATOM 12303 O O . HIS A 1 926 ? 124.195 132.537 89.016 1.00 66.53 946 HIS A O 1
ATOM 12317 N N . GLU A 1 927 ? 122.865 131.796 90.673 1.00 72.72 947 GLU A N 1
ATOM 12318 C CA . GLU A 1 927 ? 121.648 132.076 89.920 1.00 76.27 947 GLU A CA 1
ATOM 12319 C C . GLU A 1 927 ? 121.275 133.548 90.040 1.00 76.00 947 GLU A C 1
ATOM 12320 O O . GLU A 1 927 ? 120.828 134.167 89.067 1.00 72.42 947 GLU A O 1
ATOM 12332 N N . VAL A 1 928 ? 121.450 134.120 91.228 1.00 64.90 948 VAL A N 1
ATOM 12333 C CA . VAL A 1 928 ? 121.417 135.561 91.444 1.00 63.17 948 VAL A CA 1
ATOM 12334 C C . VAL A 1 928 ? 122.601 135.907 92.334 1.00 62.88 948 VAL A C 1
ATOM 12335 O O . VAL A 1 928 ? 122.750 135.335 93.420 1.00 66.24 948 VAL A O 1
ATOM 12348 N N . HIS A 1 929 ? 123.443 136.837 91.879 1.00 53.05 949 HIS A N 1
ATOM 12349 C CA . HIS A 1 929 ? 124.710 137.068 92.566 1.00 52.35 949 HIS A CA 1
ATOM 12350 C C . HIS A 1 929 ? 124.493 137.525 94.003 1.00 53.57 949 HIS A C 1
ATOM 12351 O O . HIS A 1 929 ? 125.192 137.071 94.916 1.00 49.35 949 HIS A O 1
ATOM 12365 N N . GLU A 1 930 ? 123.540 138.430 94.227 1.00 58.41 950 GLU A N 1
ATOM 12366 C CA . GLU A 1 930 ? 123.280 138.897 95.586 1.00 56.84 950 GLU A CA 1
ATOM 12367 C C . GLU A 1 930 ? 122.744 137.770 96.460 1.00 52.19 950 GLU A C 1
ATOM 12368 O O . GLU A 1 930 ? 123.185 137.589 97.602 1.00 52.20 950 GLU A O 1
ATOM 12380 N N . HIS A 1 931 ? 121.786 136.999 95.938 1.00 48.91 951 HIS A N 1
ATOM 12381 C CA . HIS A 1 931 ? 121.242 135.882 96.703 1.00 50.67 951 HIS A CA 1
ATOM 12382 C C . HIS A 1 931 ? 122.308 134.830 96.975 1.00 46.71 951 HIS A C 1
ATOM 12383 O O . HIS A 1 931 ? 122.386 134.285 98.082 1.00 49.30 951 HIS A O 1
ATOM 12397 N N . ALA A 1 932 ? 123.139 134.526 95.976 1.00 35.70 952 ALA A N 1
ATOM 12398 C CA . ALA A 1 932 ? 124.206 133.554 96.181 1.00 32.47 952 ALA A CA 1
ATOM 12399 C C . ALA A 1 932 ? 125.199 134.042 97.226 1.00 37.26 952 ALA A C 1
ATOM 12400 O O . ALA A 1 932 ? 125.657 133.264 98.070 1.00 47.88 952 ALA A O 1
ATOM 12407 N N . THR A 1 933 ? 125.552 135.327 97.182 1.00 40.89 953 THR A N 1
ATOM 12408 C CA . THR A 1 933 ? 126.480 135.870 98.168 1.00 42.41 953 THR A CA 1
ATOM 12409 C C . THR A 1 933 ? 125.892 135.800 99.571 1.00 43.06 953 THR A C 1
ATOM 12410 O O . THR A 1 933 ? 126.586 135.429 100.526 1.00 48.62 953 THR A O 1
ATOM 12421 N N . ARG A 1 934 ? 124.614 136.153 99.716 1.00 37.09 954 ARG A N 1
ATOM 12422 C CA . ARG A 1 934 ? 123.974 136.070 101.025 1.00 31.86 954 ARG A CA 1
ATOM 12423 C C . ARG A 1 934 ? 123.928 134.631 101.522 1.00 35.01 954 ARG A C 1
ATOM 12424 O O . ARG A 1 934 ? 124.165 134.367 102.706 1.00 33.16 954 ARG A O 1
ATOM 12445 N N . VAL A 1 935 ? 123.617 133.686 100.634 1.00 35.16 955 VAL A N 1
ATOM 12446 C CA . VAL A 1 935 ? 123.570 132.282 101.029 1.00 26.67 955 VAL A CA 1
ATOM 12447 C C . VAL A 1 935 ? 124.946 131.810 101.478 1.00 33.53 955 VAL A C 1
ATOM 12448 O O . VAL A 1 935 ? 125.076 131.103 102.483 1.00 47.25 955 VAL A O 1
ATOM 12461 N N . LYS A 1 936 ? 125.991 132.182 100.739 1.00 25.64 956 LYS A N 1
ATOM 12462 C CA . LYS A 1 936 ? 127.344 131.792 101.123 1.00 14.46 956 LYS A CA 1
ATOM 12463 C C . LYS A 1 936 ? 127.720 132.384 102.476 1.00 22.71 956 LYS A C 1
ATOM 12464 O O . LYS A 1 936 ? 128.320 131.703 103.317 1.00 34.69 956 LYS A O 1
ATOM 12483 N N . ASN A 1 937 ? 127.379 133.653 102.704 1.00 25.49 957 ASN A N 1
ATOM 12484 C CA . ASN A 1 937 ? 127.680 134.271 103.990 1.00 22.81 957 ASN A CA 1
ATOM 12485 C C . ASN A 1 937 ? 126.937 133.572 105.122 1.00 31.41 957 ASN A C 1
ATOM 12486 O O . ASN A 1 937 ? 127.493 133.373 106.206 1.00 39.12 957 ASN A O 1
ATOM 12497 N N . THR A 1 938 ? 125.675 133.202 104.894 1.00 27.04 958 THR A N 1
ATOM 12498 C CA . THR A 1 938 ? 124.921 132.485 105.919 1.00 20.25 958 THR A CA 1
ATOM 12499 C C . THR A 1 938 ? 125.535 131.125 106.204 1.00 17.82 958 THR A C 1
ATOM 12500 O O . THR A 1 938 ? 125.596 130.693 107.361 1.00 29.77 958 THR A O 1
ATOM 12511 N N . ILE A 1 939 ? 125.963 130.420 105.157 1.00 22.71 959 ILE A N 1
ATOM 12512 C CA . ILE A 1 939 ? 126.624 129.136 105.360 1.00 22.31 959 ILE A CA 1
ATOM 12513 C C . ILE A 1 939 ? 127.858 129.329 106.224 1.00 19.60 959 ILE A C 1
ATOM 12514 O O . ILE A 1 939 ? 128.078 128.600 107.196 1.00 23.88 959 ILE A O 1
ATOM 12530 N N . ILE A 1 940 ? 128.664 130.340 105.900 1.00 17.35 960 ILE A N 1
ATOM 12531 C CA . ILE A 1 940 ? 129.868 130.605 106.683 1.00 18.59 960 ILE A CA 1
ATOM 12532 C C . ILE A 1 940 ? 129.501 130.890 108.133 1.00 23.60 960 ILE A C 1
ATOM 12533 O O . ILE A 1 940 ? 130.094 130.332 109.062 1.00 31.30 960 ILE A O 1
ATOM 12549 N N . PHE A 1 941 ? 128.501 131.744 108.351 1.00 23.79 961 PHE A N 1
ATOM 12550 C CA . PHE A 1 941 ? 128.174 132.160 109.711 1.00 20.65 961 PHE A CA 1
ATOM 12551 C C . PHE A 1 941 ? 127.664 130.993 110.546 1.00 29.87 961 PHE A C 1
ATOM 12552 O O . PHE A 1 941 ? 128.134 130.768 111.667 1.00 36.03 961 PHE A O 1
ATOM 12569 N N . ASN A 1 942 ? 126.686 130.244 110.036 1.00 35.27 962 ASN A N 1
ATOM 12570 C CA . ASN A 1 942 ? 126.119 129.191 110.868 1.00 33.47 962 ASN A CA 1
ATOM 12571 C C . ASN A 1 942 ? 127.027 127.970 110.940 1.00 26.05 962 ASN A C 1
ATOM 12572 O O . ASN A 1 942 ? 126.960 127.230 111.925 1.00 38.99 962 ASN A O 1
ATOM 12583 N N . ALA A 1 943 ? 127.911 127.765 109.960 1.00 1.48 963 ALA A N 1
ATOM 12584 C CA . ALA A 1 943 ? 128.966 126.776 110.135 1.00 6.89 963 ALA A CA 1
ATOM 12585 C C . ALA A 1 943 ? 129.936 127.211 111.222 1.00 22.29 963 ALA A C 1
ATOM 12586 O O . ALA A 1 943 ? 130.426 126.380 111.991 1.00 37.98 963 ALA A O 1
ATOM 12593 N N . PHE A 1 944 ? 130.219 128.511 111.303 1.00 19.89 964 PHE A N 1
ATOM 12594 C CA . PHE A 1 944 ? 131.004 129.039 112.413 1.00 17.77 964 PHE A CA 1
ATOM 12595 C C . PHE A 1 944 ? 130.324 128.737 113.741 1.00 25.52 964 PHE A C 1
ATOM 12596 O O . PHE A 1 944 ? 130.962 128.283 114.697 1.00 38.58 964 PHE A O 1
ATOM 12613 N N . VAL A 1 945 ? 129.013 128.964 113.805 1.00 20.73 965 VAL A N 1
ATOM 12614 C CA . VAL A 1 945 ? 128.272 128.728 115.042 1.00 17.18 965 VAL A CA 1
ATOM 12615 C C . VAL A 1 945 ? 128.325 127.252 115.425 1.00 28.05 965 VAL A C 1
ATOM 12616 O O . VAL A 1 945 ? 128.550 126.900 116.589 1.00 35.99 965 VAL A O 1
ATOM 12629 N N . LEU A 1 946 ? 128.101 126.364 114.454 1.00 32.53 966 LEU A N 1
ATOM 12630 C CA . LEU A 1 946 ? 128.105 124.935 114.752 1.00 24.10 966 LEU A CA 1
ATOM 12631 C C . LEU A 1 946 ? 129.495 124.457 115.148 1.00 26.30 966 LEU A C 1
ATOM 12632 O O . LEU A 1 946 ? 129.639 123.614 116.043 1.00 42.25 966 LEU A O 1
ATOM 12648 N N . CYS A 1 947 ? 130.532 124.975 114.491 1.00 17.64 967 CYS A N 1
ATOM 12649 C CA . CYS A 1 947 ? 131.890 124.640 114.893 1.00 22.40 967 CYS A CA 1
ATOM 12650 C C . CYS A 1 947 ? 132.152 125.096 116.318 1.00 27.59 967 CYS A C 1
ATOM 12651 O O . CYS A 1 947 ? 132.819 124.397 117.085 1.00 32.89 967 CYS A O 1
ATOM 12659 N N . GLN A 1 948 ? 131.631 126.265 116.695 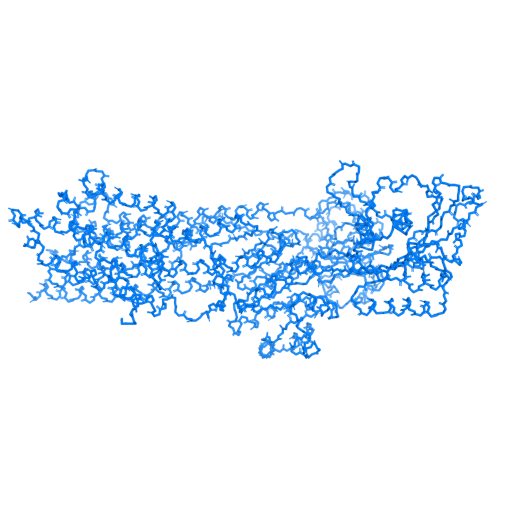1.00 24.59 968 GLN A N 1
ATOM 12660 C CA . GLN A 1 948 ? 131.785 126.723 118.072 1.00 25.23 968 GLN A CA 1
ATOM 12661 C C . GLN A 1 948 ? 131.068 125.793 119.042 1.00 29.94 968 GLN A C 1
ATOM 12662 O O . GLN A 1 948 ? 131.593 125.480 120.116 1.00 38.40 968 GLN A O 1
ATOM 12676 N N . ALA A 1 949 ? 129.866 125.343 118.685 1.00 29.90 969 ALA A N 1
ATOM 12677 C CA . ALA A 1 949 ? 129.131 124.432 119.561 1.00 33.43 969 ALA A CA 1
ATOM 12678 C C . ALA A 1 949 ? 129.899 123.130 119.763 1.00 33.39 969 ALA A C 1
ATOM 12679 O O . ALA A 1 949 ? 130.024 122.627 120.888 1.00 45.75 969 ALA A O 1
ATOM 12686 N N . PHE A 1 950 ? 130.437 122.572 118.681 1.00 24.75 970 PHE A N 1
ATOM 12687 C CA . PHE A 1 950 ? 131.148 121.304 118.806 1.00 27.03 970 PHE A CA 1
ATOM 12688 C C . PHE A 1 950 ? 132.508 121.487 119.474 1.00 31.75 970 PHE A C 1
ATOM 12689 O O . PHE A 1 950 ? 132.997 120.578 120.156 1.00 38.68 970 PHE A O 1
ATOM 12706 N N . ASN A 1 951 ? 133.125 122.658 119.321 1.00 36.63 971 ASN A N 1
ATOM 12707 C CA . ASN A 1 951 ? 134.326 122.953 120.088 1.00 35.49 971 ASN A CA 1
ATOM 12708 C C . ASN A 1 951 ? 134.010 123.083 121.570 1.00 38.20 971 ASN A C 1
ATOM 12709 O O . ASN A 1 951 ? 134.845 122.746 122.411 1.00 45.50 971 ASN A O 1
ATOM 12720 N N . GLU A 1 952 ? 132.821 123.585 121.908 1.00 44.66 972 GLU A N 1
ATOM 12721 C CA . GLU A 1 952 ? 132.379 123.567 123.299 1.00 45.42 972 GLU A CA 1
ATOM 12722 C C . GLU A 1 952 ? 132.219 122.135 123.793 1.00 45.61 972 GLU A C 1
ATOM 12723 O O . GLU A 1 952 ? 132.613 121.805 124.919 1.00 53.70 972 GLU A O 1
ATOM 12735 N N . PHE A 1 953 ? 131.644 121.269 122.956 1.00 48.75 973 PHE A N 1
ATOM 12736 C CA . PHE A 1 953 ? 131.633 119.840 123.263 1.00 50.72 973 PHE A CA 1
ATOM 12737 C C . PHE A 1 953 ? 133.033 119.349 123.610 1.00 50.72 973 PHE A C 1
ATOM 12738 O O . PHE A 1 953 ? 133.240 118.683 124.630 1.00 49.60 973 PHE A O 1
ATOM 12755 N N . ASN A 1 954 ? 134.009 119.666 122.757 1.00 59.59 974 ASN A N 1
ATOM 12756 C CA . ASN A 1 954 ? 135.374 119.195 122.985 1.00 60.60 974 ASN A CA 1
ATOM 12757 C C . ASN A 1 954 ? 135.945 119.760 124.280 1.00 60.29 974 ASN A C 1
ATOM 12758 O O . ASN A 1 954 ? 136.546 119.033 125.078 1.00 65.20 974 ASN A O 1
ATOM 12769 N N . ALA A 1 955 ? 135.771 121.063 124.501 1.00 49.23 975 ALA A N 1
ATOM 12770 C CA . ALA A 1 955 ? 136.311 121.711 125.689 1.00 47.84 975 ALA A CA 1
ATOM 12771 C C . ALA A 1 955 ? 135.660 121.202 126.966 1.00 52.21 975 ALA A C 1
ATOM 12772 O O . ALA A 1 955 ? 136.244 121.351 128.044 1.00 48.65 975 ALA A O 1
ATOM 12779 N N . ARG A 1 956 ? 134.467 120.614 126.870 1.00 62.36 976 ARG A N 1
ATOM 12780 C CA . ARG A 1 956 ? 133.843 120.038 128.057 1.00 58.93 976 ARG A CA 1
ATOM 12781 C C . ARG A 1 956 ? 134.753 119.006 128.712 1.00 60.58 976 ARG A C 1
ATOM 12782 O O . ARG A 1 956 ? 134.879 118.973 129.942 1.00 65.54 976 ARG A O 1
ATOM 12803 N N . LYS A 1 957 ? 135.393 118.154 127.911 1.00 66.70 977 LYS A N 1
ATOM 12804 C CA . LYS A 1 957 ? 136.292 117.110 128.407 1.00 69.13 977 LYS A CA 1
ATOM 12805 C C . LYS A 1 957 ? 137.610 117.206 127.648 1.00 68.57 977 LYS A C 1
ATOM 12806 O O . LYS A 1 957 ? 137.864 116.427 126.719 1.00 67.90 977 LYS A O 1
ATOM 12825 N N . PRO A 1 958 ? 138.471 118.148 128.015 1.00 61.51 978 PRO A N 1
ATOM 12826 C CA . PRO A 1 958 ? 139.733 118.330 127.297 1.00 62.78 978 PRO A CA 1
ATOM 12827 C C . PRO A 1 958 ? 140.835 117.412 127.818 1.00 67.65 978 PRO A C 1
ATOM 12828 O O . PRO A 1 958 ? 140.727 116.797 128.880 1.00 67.76 978 PRO A O 1
ATOM 12839 N N . ASP A 1 959 ? 141.912 117.338 127.034 1.00 78.37 979 ASP A N 1
ATOM 12840 C CA . ASP A 1 959 ? 143.112 116.586 127.406 1.00 78.11 979 ASP A CA 1
ATOM 12841 C C . ASP A 1 959 ? 142.792 115.120 127.694 1.00 77.07 979 ASP A C 1
ATOM 12842 O O . ASP A 1 959 ? 143.324 114.522 128.631 1.00 74.53 979 ASP A O 1
ATOM 12851 N N . GLU A 1 960 ? 141.919 114.533 126.879 1.00 80.21 980 GLU A N 1
ATOM 12852 C CA . GLU A 1 960 ? 141.603 113.112 126.966 1.00 79.76 980 GLU A CA 1
ATOM 12853 C C . GLU A 1 960 ? 140.616 112.784 125.853 1.00 83.78 980 GLU A C 1
ATOM 12854 O O . GLU A 1 960 ? 140.072 113.676 125.196 1.00 83.47 980 GLU A O 1
ATOM 12866 N N . LYS A 1 961 ? 140.398 111.488 125.645 1.00 82.08 981 LYS A N 1
ATOM 12867 C CA . LYS A 1 961 ? 139.374 111.045 124.709 1.00 77.30 981 LYS A CA 1
ATOM 12868 C C . LYS A 1 961 ? 137.991 111.331 125.280 1.00 77.76 981 LYS A C 1
ATOM 12869 O O . LYS A 1 961 ? 137.719 111.070 126.455 1.00 75.96 981 LYS A O 1
ATOM 12888 N N . ASN A 1 962 ? 137.114 111.869 124.439 1.00 77.01 982 ASN A N 1
ATOM 12889 C CA . ASN A 1 962 ? 135.769 112.203 124.882 1.00 79.24 982 ASN A CA 1
ATOM 12890 C C . ASN A 1 962 ? 134.994 110.936 125.219 1.00 78.91 982 ASN A C 1
ATOM 12891 O O . ASN A 1 962 ? 134.963 109.985 124.432 1.00 77.87 982 ASN A O 1
ATOM 12902 N N . ILE A 1 963 ? 134.367 110.925 126.398 1.00 80.85 983 ILE A N 1
ATOM 12903 C CA . ILE A 1 963 ? 133.473 109.828 126.762 1.00 81.96 983 ILE A CA 1
ATOM 12904 C C . ILE A 1 963 ? 132.084 110.013 126.178 1.00 83.84 983 ILE A C 1
ATOM 12905 O O . ILE A 1 963 ? 131.299 109.057 126.151 1.00 81.63 983 ILE A O 1
ATOM 12921 N N . PHE A 1 964 ? 131.762 111.219 125.707 1.00 78.13 984 PHE A N 1
ATOM 12922 C CA . PHE A 1 964 ? 130.507 111.488 125.008 1.00 75.97 984 PHE A CA 1
ATOM 12923 C C . PHE A 1 964 ? 129.300 111.103 125.861 1.00 76.21 984 PHE A C 1
ATOM 12924 O O . PHE A 1 964 ? 128.324 110.534 125.368 1.00 73.97 984 PHE A O 1
ATOM 12941 N N . LYS A 1 965 ? 129.366 111.418 127.155 1.00 80.98 985 LYS A N 1
ATOM 12942 C CA . LYS A 1 965 ? 128.266 111.178 128.091 1.00 81.58 985 LYS A CA 1
ATOM 12943 C C . LYS A 1 965 ? 128.020 112.481 128.846 1.00 80.62 985 LYS A C 1
ATOM 12944 O O . LYS A 1 965 ? 128.559 112.692 129.936 1.00 76.40 985 LYS A O 1
ATOM 12963 N N . GLY A 1 966 ? 127.199 113.356 128.262 1.00 78.52 986 GLY A N 1
ATOM 12964 C CA . GLY A 1 966 ? 126.899 114.627 128.882 1.00 78.90 986 GLY A CA 1
ATOM 12965 C C . GLY A 1 966 ? 125.804 114.523 129.926 1.00 81.15 986 GLY A C 1
ATOM 12966 O O . GLY A 1 966 ? 125.108 113.516 130.048 1.00 76.17 986 GLY A O 1
ATOM 12970 N N . VAL A 1 967 ? 125.657 115.602 130.694 1.00 83.44 987 VAL A N 1
ATOM 12971 C CA . VAL A 1 967 ? 124.641 115.676 131.739 1.00 80.23 987 VAL A CA 1
ATOM 12972 C C . VAL A 1 967 ? 123.333 116.144 131.118 1.00 78.71 987 VAL A C 1
ATOM 12973 O O . VAL A 1 967 ? 123.313 116.643 129.988 1.00 81.71 987 VAL A O 1
ATOM 12986 N N . ILE A 1 968 ? 122.229 115.985 131.852 1.00 75.37 988 ILE A N 1
ATOM 12987 C CA . ILE A 1 968 ? 120.920 116.332 131.305 1.00 77.52 988 ILE A CA 1
ATOM 12988 C C . ILE A 1 968 ? 120.859 117.815 130.964 1.00 77.39 988 ILE A C 1
ATOM 12989 O O . ILE A 1 968 ? 120.344 118.205 129.908 1.00 78.37 988 ILE A O 1
ATOM 13005 N N . LYS A 1 969 ? 121.378 118.667 131.852 1.00 76.22 989 LYS A N 1
ATOM 13006 C CA . LYS A 1 969 ? 121.335 120.105 131.604 1.00 77.24 989 LYS A CA 1
ATOM 13007 C C . LYS A 1 969 ? 122.142 120.475 130.367 1.00 77.91 989 LYS A C 1
ATOM 13008 O O . LYS A 1 969 ? 121.736 121.347 129.589 1.00 78.20 989 LYS A O 1
ATOM 13027 N N . ASN A 1 970 ? 123.295 119.834 130.173 1.00 74.29 990 ASN A N 1
ATOM 13028 C CA . ASN A 1 970 ? 124.099 120.111 128.988 1.00 72.36 990 ASN A CA 1
ATOM 13029 C C . ASN A 1 970 ? 123.349 119.741 127.717 1.00 69.32 990 ASN A C 1
ATOM 13030 O O . ASN A 1 970 ? 123.377 120.488 126.734 1.00 67.96 990 ASN A O 1
ATOM 13041 N N . ARG A 1 971 ? 122.683 118.586 127.710 1.00 73.82 991 ARG A N 1
ATOM 13042 C CA . ARG A 1 971 ? 121.900 118.200 126.541 1.00 75.60 991 ARG A CA 1
ATOM 13043 C C . ARG A 1 971 ? 120.760 119.181 126.302 1.00 76.52 991 ARG A C 1
ATOM 13044 O O . ARG A 1 971 ? 120.480 119.554 125.156 1.00 79.91 991 ARG A O 1
ATOM 13065 N N . LEU A 1 972 ? 120.093 119.616 127.374 1.00 74.97 992 LEU A N 1
ATOM 13066 C CA . LEU A 1 972 ? 119.013 120.586 127.225 1.00 75.57 992 LEU A CA 1
ATOM 13067 C C . LEU A 1 972 ? 119.527 121.888 126.622 1.00 76.17 992 LEU A C 1
ATOM 13068 O O . LEU A 1 972 ? 118.889 122.467 125.736 1.00 77.47 992 LEU A O 1
ATOM 13084 N N . PHE A 1 973 ? 120.688 122.359 127.080 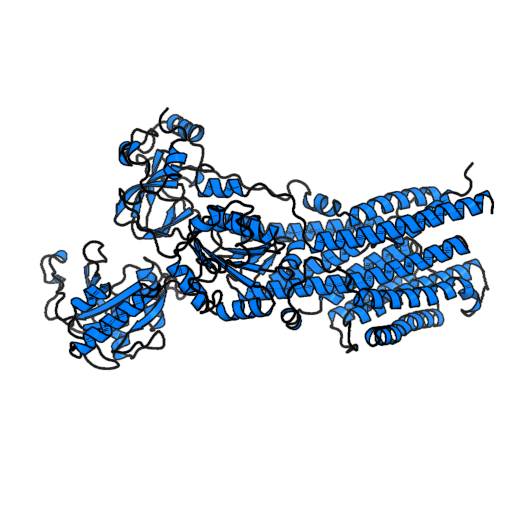1.00 71.27 993 PHE A N 1
ATOM 13085 C CA . PHE A 1 973 ? 121.216 123.618 126.565 1.00 69.79 993 PHE A CA 1
ATOM 13086 C C . PHE A 1 973 ? 121.749 123.472 125.145 1.00 67.42 993 PHE A C 1
ATOM 13087 O O . PHE A 1 973 ? 121.673 124.421 124.360 1.00 59.04 993 PHE A O 1
ATOM 13104 N N . MET A 1 974 ? 122.287 122.303 124.793 1.00 66.09 994 MET A N 1
ATOM 13105 C CA . MET A 1 974 ? 122.649 122.058 123.401 1.00 63.10 994 MET A CA 1
ATOM 13106 C C . MET A 1 974 ? 121.417 122.085 122.511 1.00 60.62 994 MET A C 1
ATOM 13107 O O . MET A 1 974 ? 121.447 122.650 121.409 1.00 63.67 994 MET A O 1
ATOM 13121 N N . GLY A 1 975 ? 120.326 121.469 122.963 1.00 59.08 995 GLY A N 1
ATOM 13122 C CA . GLY A 1 975 ? 119.080 121.576 122.228 1.00 56.99 995 GLY A CA 1
ATOM 13123 C C . GLY A 1 975 ? 118.623 123.015 122.092 1.00 61.39 995 GLY A C 1
ATOM 13124 O O . GLY A 1 975 ? 118.141 123.427 121.036 1.00 64.65 995 GLY A O 1
ATOM 13128 N N . ILE A 1 976 ? 118.771 123.797 123.163 1.00 66.02 996 ILE A N 1
ATOM 13129 C CA . ILE A 1 976 ? 118.385 125.206 123.120 1.00 65.88 996 ILE A CA 1
ATOM 13130 C C . ILE A 1 976 ? 119.217 125.955 122.087 1.00 66.50 996 ILE A C 1
ATOM 13131 O O . ILE A 1 976 ? 118.692 126.765 121.315 1.00 66.97 996 ILE A O 1
ATOM 13147 N N . ILE A 1 977 ? 120.527 125.710 122.064 1.00 58.93 997 ILE A N 1
ATOM 13148 C CA . ILE A 1 977 ? 121.393 126.378 121.095 1.00 60.76 997 ILE A CA 1
ATOM 13149 C C . ILE A 1 977 ? 120.992 125.991 119.677 1.00 55.34 997 ILE A C 1
ATOM 13150 O O . ILE A 1 977 ? 120.888 126.841 118.785 1.00 47.27 997 ILE A O 1
ATOM 13166 N N . VAL A 1 978 ? 120.761 124.698 119.449 1.00 56.21 998 VAL A N 1
ATOM 13167 C CA . VAL A 1 978 ? 120.399 124.242 118.111 1.00 50.84 998 VAL A CA 1
ATOM 13168 C C . VAL A 1 978 ? 119.091 124.883 117.670 1.00 48.74 998 VAL A C 1
ATOM 13169 O O . VAL A 1 978 ? 118.972 125.362 116.536 1.00 52.36 998 VAL A O 1
ATOM 13182 N N . ILE A 1 979 ? 118.093 124.913 118.556 1.00 52.55 999 ILE A N 1
ATOM 13183 C CA . ILE A 1 979 ? 116.784 125.424 118.166 1.00 54.88 999 ILE A CA 1
ATOM 13184 C C . ILE A 1 979 ? 116.833 126.933 117.957 1.00 54.99 999 ILE A C 1
ATOM 13185 O O . ILE A 1 979 ? 116.214 127.457 117.025 1.00 57.12 999 ILE A O 1
ATOM 13201 N N . THR A 1 980 ? 117.565 127.660 118.805 1.00 49.39 1000 THR A N 1
ATOM 13202 C CA . THR A 1 980 ? 117.658 129.103 118.609 1.00 54.04 1000 THR A CA 1
ATOM 13203 C C . THR A 1 980 ? 118.406 129.433 117.322 1.00 56.16 1000 THR A C 1
ATOM 13204 O O . THR A 1 980 ? 118.002 130.337 116.583 1.00 59.62 1000 THR A O 1
ATOM 13215 N N . LEU A 1 981 ? 119.486 128.705 117.020 1.00 45.88 1001 LEU A N 1
ATOM 13216 C CA . LEU A 1 981 ? 120.193 128.935 115.763 1.00 43.91 1001 LEU A CA 1
ATOM 13217 C C . LEU A 1 981 ? 119.303 128.622 114.567 1.00 43.50 1001 LEU A C 1
ATOM 13218 O O . LEU A 1 981 ? 119.261 129.387 113.593 1.00 44.79 1001 LEU A O 1
ATOM 13234 N N . VAL A 1 982 ? 118.582 127.499 114.622 1.00 45.12 1002 VAL A N 1
ATOM 13235 C CA . VAL A 1 982 ? 117.717 127.119 113.512 1.00 43.81 1002 VAL A CA 1
ATOM 13236 C C . VAL A 1 982 ? 116.625 128.156 113.316 1.00 46.30 1002 VAL A C 1
ATOM 13237 O O . VAL A 1 982 ? 116.301 128.526 112.184 1.00 50.59 1002 VAL A O 1
ATOM 13250 N N . LEU A 1 983 ? 116.028 128.633 114.408 1.00 47.71 1003 LEU A N 1
ATOM 13251 C CA . LEU A 1 983 ? 114.998 129.656 114.288 1.00 49.23 1003 LEU A CA 1
ATOM 13252 C C . LEU A 1 983 ? 115.574 130.946 113.721 1.00 53.70 1003 LEU A C 1
ATOM 13253 O O . LEU A 1 983 ? 114.974 131.565 112.837 1.00 58.69 1003 LEU A O 1
ATOM 13269 N N . GLN A 1 984 ? 116.751 131.357 114.198 1.00 52.95 1004 GLN A N 1
ATOM 13270 C CA . GLN A 1 984 ? 117.346 132.597 113.714 1.00 54.64 1004 GLN A CA 1
ATOM 13271 C C . GLN A 1 984 ? 117.622 132.533 112.219 1.00 55.15 1004 GLN A C 1
ATOM 13272 O O . GLN A 1 984 ? 117.364 133.499 111.491 1.00 51.35 1004 GLN A O 1
ATOM 13286 N N . VAL A 1 985 ? 118.152 131.408 111.740 1.00 53.33 1005 VAL A N 1
ATOM 13287 C CA . VAL A 1 985 ? 118.488 131.307 110.322 1.00 47.80 1005 VAL A CA 1
ATOM 13288 C C . VAL A 1 985 ? 117.226 131.139 109.480 1.00 50.96 1005 VAL A C 1
ATOM 13289 O O . VAL A 1 985 ? 117.047 131.817 108.462 1.00 59.25 1005 VAL A O 1
ATOM 13302 N N . ILE A 1 986 ? 116.329 130.245 109.895 1.00 47.40 1006 ILE A N 1
ATOM 13303 C CA . ILE A 1 986 ? 115.244 129.816 109.017 1.00 47.25 1006 ILE A CA 1
ATOM 13304 C C . ILE A 1 986 ? 114.232 130.939 108.813 1.00 57.53 1006 ILE A C 1
ATOM 13305 O O . ILE A 1 986 ? 113.778 131.182 107.689 1.00 58.98 1006 ILE A O 1
ATOM 13321 N N . ILE A 1 987 ? 113.853 131.634 109.887 1.00 68.92 1007 ILE A N 1
ATOM 13322 C CA . ILE A 1 987 ? 112.881 132.723 109.810 1.00 70.09 1007 ILE A CA 1
ATOM 13323 C C . ILE A 1 987 ? 113.633 134.044 109.877 1.00 67.27 1007 ILE A C 1
ATOM 13324 O O . ILE A 1 987 ? 114.528 134.218 110.712 1.00 64.69 1007 ILE A O 1
ATOM 13340 N N . VAL A 1 988 ? 113.280 134.969 108.982 1.00 76.30 1008 VAL A N 1
ATOM 13341 C CA . VAL A 1 988 ? 113.965 136.254 108.893 1.00 79.24 1008 VAL A CA 1
ATOM 13342 C C . VAL A 1 988 ? 113.157 137.395 109.497 1.00 80.51 1008 VAL A C 1
ATOM 13343 O O . VAL A 1 988 ? 113.678 138.517 109.596 1.00 77.68 1008 VAL A O 1
ATOM 13356 N N . GLU A 1 989 ? 111.914 137.152 109.908 1.00 84.86 1009 GLU A N 1
ATOM 13357 C CA . GLU A 1 989 ? 111.040 138.191 110.439 1.00 82.62 1009 GLU A CA 1
ATOM 13358 C C . GLU A 1 989 ? 110.938 138.059 111.953 1.00 83.68 1009 GLU A C 1
ATOM 13359 O O . GLU A 1 989 ? 110.631 136.979 112.468 1.00 82.51 1009 GLU A O 1
ATOM 13371 N N . PHE A 1 990 ? 111.195 139.161 112.659 1.00 88.14 1010 PHE A N 1
ATOM 13372 C CA . PHE A 1 990 ? 111.244 139.251 114.116 1.00 88.87 1010 PHE A CA 1
ATOM 13373 C C . PHE A 1 990 ? 112.455 138.536 114.700 1.00 87.00 1010 PHE A C 1
ATOM 13374 O O . PHE A 1 990 ? 112.652 138.576 115.921 1.00 85.60 1010 PHE A O 1
ATOM 13391 N N . LEU A 1 991 ? 113.269 137.880 113.875 1.00 75.14 1011 LEU A N 1
ATOM 13392 C CA . LEU A 1 991 ? 114.510 137.260 114.317 1.00 74.18 1011 LEU A CA 1
ATOM 13393 C C . LEU A 1 991 ? 115.331 136.897 113.088 1.00 71.12 1011 LEU A C 1
ATOM 13394 O O . LEU A 1 991 ? 114.817 136.264 112.160 1.00 70.27 1011 LEU A O 1
ATOM 13410 N N . GLY A 1 992 ? 116.600 137.294 113.068 1.00 64.82 1012 GLY A N 1
ATOM 13411 C CA . GLY A 1 992 ? 117.429 137.149 111.893 1.00 67.30 1012 GLY A CA 1
ATOM 13412 C C . GLY A 1 992 ? 117.453 138.359 110.984 1.00 66.25 1012 GLY A C 1
ATOM 13413 O O . GLY A 1 992 ? 118.250 138.385 110.037 1.00 61.75 1012 GLY A O 1
ATOM 13417 N N . LYS A 1 993 ? 116.606 139.361 111.233 1.00 75.39 1013 LYS A N 1
ATOM 13418 C CA . LYS A 1 993 ? 116.689 140.601 110.469 1.00 76.19 1013 LYS A CA 1
ATOM 13419 C C . LYS A 1 993 ? 118.054 141.250 110.648 1.00 73.19 1013 LYS A C 1
ATOM 13420 O O . LYS A 1 993 ? 118.676 141.700 109.679 1.00 72.25 1013 LYS A O 1
ATOM 13439 N N . PHE A 1 994 ? 118.536 141.301 111.890 1.00 64.17 1014 PHE A N 1
ATOM 13440 C CA . PHE A 1 994 ? 119.797 141.978 112.172 1.00 67.12 1014 PHE A CA 1
ATOM 13441 C C . PHE A 1 994 ? 120.995 141.116 111.797 1.00 65.69 1014 PHE A C 1
ATOM 13442 O O . PHE A 1 994 ? 122.029 141.650 111.381 1.00 62.65 1014 PHE A O 1
ATOM 13459 N N . ALA A 1 995 ? 120.883 139.793 111.935 1.00 60.93 1015 ALA A N 1
ATOM 13460 C CA . ALA A 1 995 ? 121.958 138.913 111.497 1.00 52.48 1015 ALA A CA 1
ATOM 13461 C C . ALA A 1 995 ? 122.071 138.862 109.981 1.00 54.51 1015 ALA A C 1
ATOM 13462 O O . ALA A 1 995 ? 123.112 138.447 109.464 1.00 60.09 1015 ALA A O 1
ATOM 13469 N N . SER A 1 996 ? 121.027 139.273 109.260 1.00 54.76 1016 SER A N 1
ATOM 13470 C CA . SER A 1 996 ? 121.035 139.298 107.799 1.00 55.01 1016 SER A CA 1
ATOM 13471 C C . SER A 1 996 ? 121.331 137.907 107.236 1.00 52.51 1016 SER A C 1
ATOM 13472 O O . SER A 1 996 ? 122.337 137.678 106.562 1.00 48.04 1016 SER A O 1
ATOM 13480 N N . THR A 1 997 ? 120.424 136.976 107.524 1.00 50.04 1017 THR A N 1
ATOM 13481 C CA . THR A 1 997 ? 120.572 135.587 107.117 1.00 45.60 1017 THR A CA 1
ATOM 13482 C C . THR A 1 997 ? 119.399 135.172 106.241 1.00 40.01 1017 THR A C 1
ATOM 13483 O O . THR A 1 997 ? 118.239 135.403 106.598 1.00 43.24 1017 THR A O 1
ATOM 13494 N N . THR A 1 998 ? 119.709 134.560 105.103 1.00 38.25 1018 THR A N 1
ATOM 13495 C CA . THR A 1 998 ? 118.707 134.058 104.176 1.00 46.20 1018 THR A CA 1
ATOM 13496 C C . THR A 1 998 ? 118.354 132.611 104.503 1.00 43.31 1018 THR A C 1
ATOM 13497 O O . THR A 1 998 ? 119.171 131.856 105.036 1.00 38.02 1018 THR A O 1
ATOM 13508 N N . LYS A 1 999 ? 117.117 132.235 104.177 1.00 44.75 1019 LYS A N 1
ATOM 13509 C CA . LYS A 1 999 ? 116.664 130.866 104.380 1.00 41.30 1019 LYS A CA 1
ATOM 13510 C C . LYS A 1 999 ? 117.651 129.882 103.767 1.00 45.96 1019 LYS A C 1
ATOM 13511 O O . LYS A 1 999 ? 118.342 130.189 102.792 1.00 48.21 1019 LYS A O 1
ATOM 13530 N N . LEU A 1 1000 ? 117.715 128.686 104.348 1.00 42.54 1020 LEU A N 1
ATOM 13531 C CA . LEU A 1 1000 ? 118.608 127.633 103.886 1.00 45.75 1020 LEU A CA 1
ATOM 13532 C C . LEU A 1 1000 ? 117.814 126.358 103.645 1.00 47.86 1020 LEU A C 1
ATOM 13533 O O . LEU A 1 1000 ? 116.902 126.031 104.410 1.00 41.66 1020 LEU A O 1
ATOM 13549 N N . ASN A 1 1001 ? 118.163 125.644 102.578 1.00 50.24 1021 ASN A N 1
ATOM 13550 C CA . ASN A 1 1001 ? 117.527 124.371 102.285 1.00 51.73 1021 ASN A CA 1
ATOM 13551 C C . ASN A 1 1001 ? 118.212 123.248 103.062 1.00 53.19 1021 ASN A C 1
ATOM 13552 O O . ASN A 1 1001 ? 119.299 123.412 103.622 1.00 51.40 1021 ASN A O 1
ATOM 13563 N N . TRP A 1 1002 ? 117.563 122.082 103.079 1.00 54.93 1022 TRP A N 1
ATOM 13564 C CA . TRP A 1 1002 ? 118.038 120.985 103.916 1.00 48.25 1022 TRP A CA 1
ATOM 13565 C C . TRP A 1 1002 ? 119.462 120.581 103.554 1.00 46.22 1022 TRP A C 1
ATOM 13566 O O . TRP A 1 1002 ? 120.258 120.241 104.436 1.00 48.28 1022 TRP A O 1
ATOM 13587 N N . LYS A 1 1003 ? 119.806 120.609 102.265 1.00 42.11 1023 LYS A N 1
ATOM 13588 C CA . LYS A 1 1003 ? 121.166 120.257 101.870 1.00 43.53 1023 LYS A CA 1
ATOM 13589 C C . LYS A 1 1003 ? 122.174 121.239 102.452 1.00 40.71 1023 LYS A C 1
ATOM 13590 O O . LYS A 1 1003 ? 123.254 120.841 102.901 1.00 40.74 1023 LYS A O 1
ATOM 13609 N N . GLN A 1 1004 ? 121.844 122.530 102.445 1.00 41.35 1024 GLN A N 1
ATOM 13610 C CA . GLN A 1 1004 ? 122.755 123.523 103.004 1.00 45.60 1024 GLN A CA 1
ATOM 13611 C C . GLN A 1 1004 ? 122.920 123.337 104.508 1.00 49.39 1024 GLN A C 1
ATOM 13612 O O . GLN A 1 1004 ? 124.035 123.438 105.037 1.00 45.58 1024 GLN A O 1
ATOM 13626 N N . TRP A 1 1005 ? 121.825 123.058 105.215 1.00 45.25 1025 TRP A N 1
ATOM 13627 C CA . TRP A 1 1005 ? 121.924 122.799 106.646 1.00 32.72 1025 TRP A CA 1
ATOM 13628 C C . TRP A 1 1005 ? 122.765 121.559 106.918 1.00 32.54 1025 TRP A C 1
ATOM 13629 O O . TRP A 1 1005 ? 123.534 121.517 107.886 1.00 37.49 1025 TRP A O 1
ATOM 13650 N N . LEU A 1 1006 ? 122.625 120.530 106.081 1.00 36.45 1026 LEU A N 1
ATOM 13651 C CA . LEU A 1 1006 ? 123.467 119.350 106.230 1.00 36.17 1026 LEU A CA 1
ATOM 13652 C C . LEU A 1 1006 ? 124.929 119.694 105.989 1.00 39.07 1026 LEU A C 1
ATOM 13653 O O . LEU A 1 1006 ? 125.816 119.179 106.675 1.00 48.27 1026 LEU A O 1
ATOM 13669 N N . ILE A 1 1007 ? 125.203 120.564 105.016 1.00 25.17 1027 ILE A N 1
ATOM 13670 C CA . ILE A 1 1007 ? 126.578 121.001 104.789 1.00 29.36 1027 ILE A CA 1
ATOM 13671 C C . ILE A 1 1007 ? 127.119 121.686 106.034 1.00 35.60 1027 ILE A C 1
ATOM 13672 O O . ILE A 1 1007 ? 128.270 121.470 106.436 1.00 39.93 1027 ILE A O 1
ATOM 13688 N N . CYS A 1 1008 ? 126.299 122.528 106.661 1.00 30.98 1028 CYS A N 1
ATOM 13689 C CA . CYS A 1 1008 ? 126.749 123.239 107.854 1.00 31.26 1028 CYS A CA 1
ATOM 13690 C C . CYS A 1 1008 ? 127.014 122.282 109.012 1.00 32.08 1028 CYS A C 1
ATOM 13691 O O . CYS A 1 1008 ? 128.032 122.404 109.705 1.00 35.37 1028 CYS A O 1
ATOM 13699 N N . VAL A 1 1009 ? 126.111 121.328 109.247 1.00 27.97 1029 VAL A N 1
ATOM 13700 C CA . VAL A 1 1009 ? 126.338 120.397 110.348 1.00 24.47 1029 VAL A CA 1
ATOM 13701 C C . VAL A 1 1009 ? 127.533 119.506 110.049 1.00 32.18 1029 VAL A C 1
ATOM 13702 O O . VAL A 1 1009 ? 128.240 119.090 110.968 1.00 42.12 1029 VAL A O 1
ATOM 13715 N N . GLY A 1 1010 ? 127.788 119.194 108.779 1.00 28.15 1030 GLY A N 1
ATOM 13716 C CA . GLY A 1 1010 ? 128.995 118.456 108.448 1.00 26.61 1030 GLY A CA 1
ATOM 13717 C C . GLY A 1 1010 ? 130.252 119.251 108.739 1.00 30.89 1030 GLY A C 1
ATOM 13718 O O . GLY A 1 1010 ? 131.217 118.725 109.305 1.00 34.42 1030 GLY A O 1
ATOM 13722 N N . ILE A 1 1011 ? 130.260 120.530 108.357 1.00 30.46 1031 ILE A N 1
ATOM 13723 C CA . ILE A 1 1011 ? 131.405 121.385 108.655 1.00 26.25 1031 ILE A CA 1
ATOM 13724 C C . ILE A 1 1011 ? 131.629 121.455 110.158 1.00 28.91 1031 ILE A C 1
ATOM 13725 O O . ILE A 1 1011 ? 132.770 121.466 110.632 1.00 34.50 1031 ILE A O 1
ATOM 13741 N N . GLY A 1 1012 ? 130.544 121.517 110.930 1.00 27.88 1032 GLY A N 1
ATOM 13742 C CA . GLY A 1 1012 ? 130.681 121.482 112.377 1.00 30.99 1032 GLY A CA 1
ATOM 13743 C C . GLY A 1 1012 ? 131.230 120.160 112.882 1.00 31.49 1032 GLY A C 1
ATOM 13744 O O . GLY A 1 1012 ? 132.129 120.132 113.725 1.00 27.44 1032 GLY A O 1
ATOM 13748 N N . VAL A 1 1013 ? 130.706 119.047 112.363 1.00 30.22 1033 VAL A N 1
ATOM 13749 C CA . VAL A 1 1013 ? 131.099 117.727 112.846 1.00 34.52 1033 VAL A CA 1
ATOM 13750 C C . VAL A 1 1013 ? 132.581 117.492 112.601 1.00 36.57 1033 VAL A C 1
ATOM 13751 O O . VAL A 1 1013 ? 133.267 116.864 113.415 1.00 40.90 1033 VAL A O 1
ATOM 13764 N N . ILE A 1 1014 ? 133.098 117.982 111.473 1.00 32.54 1034 ILE A N 1
ATOM 13765 C CA . ILE A 1 1014 ? 134.514 117.795 111.174 1.00 31.79 1034 ILE A CA 1
ATOM 13766 C C . ILE A 1 1014 ? 135.407 118.334 112.286 1.00 36.96 1034 ILE A C 1
ATOM 13767 O O . ILE A 1 1014 ? 136.593 117.996 112.343 1.00 32.91 1034 ILE A O 1
ATOM 13783 N N . SER A 1 1015 ? 134.867 119.167 113.178 1.00 40.21 1035 SER A N 1
ATOM 13784 C CA . SER A 1 1015 ? 135.676 119.707 114.267 1.00 41.06 1035 SER A CA 1
ATOM 13785 C C . SER A 1 1015 ? 136.103 118.618 115.245 1.00 44.10 1035 SER A C 1
ATOM 13786 O O . SER A 1 1015 ? 137.230 118.640 115.750 1.00 48.34 1035 SER A O 1
ATOM 13794 N N . TRP A 1 1016 ? 135.218 117.665 115.535 1.00 40.25 1036 TRP A N 1
ATOM 13795 C CA . TRP A 1 1016 ? 135.514 116.677 116.571 1.00 34.59 1036 TRP A CA 1
ATOM 13796 C C . TRP A 1 1016 ? 136.744 115.836 116.255 1.00 36.83 1036 TRP A C 1
ATOM 13797 O O . TRP A 1 1016 ? 137.624 115.721 117.125 1.00 41.88 1036 TRP A O 1
ATOM 13818 N N . PRO A 1 1017 ? 136.873 115.217 115.077 1.00 34.60 1037 PRO A N 1
ATOM 13819 C CA . PRO A 1 1017 ? 138.071 114.396 114.828 1.00 39.22 1037 PRO A CA 1
ATOM 13820 C C . PRO A 1 1017 ? 139.373 115.166 114.948 1.00 42.17 1037 PRO A C 1
ATOM 13821 O O . PRO A 1 1017 ? 140.331 114.665 115.553 1.00 42.60 1037 PRO A O 1
ATOM 13832 N N . LEU A 1 1018 ? 139.443 116.377 114.394 1.00 51.11 1038 LEU A N 1
ATOM 13833 C CA . LEU A 1 1018 ? 140.674 117.148 114.508 1.00 48.82 1038 LEU A CA 1
ATOM 13834 C C . LEU A 1 1018 ? 140.900 117.609 115.940 1.00 47.67 1038 LEU A C 1
ATOM 13835 O O . LEU A 1 1018 ? 142.049 117.721 116.377 1.00 51.53 1038 LEU A O 1
ATOM 13851 N N . ALA A 1 1019 ? 139.825 117.866 116.688 1.00 53.42 1039 ALA A N 1
ATOM 13852 C CA . ALA A 1 1019 ? 139.974 118.182 118.104 1.00 55.19 1039 ALA A CA 1
ATOM 13853 C C . ALA A 1 1019 ? 140.614 117.019 118.850 1.00 56.40 1039 ALA A C 1
ATOM 13854 O O . ALA A 1 1019 ? 141.543 117.209 119.644 1.00 59.80 1039 ALA A O 1
ATOM 13861 N N . LEU A 1 1020 ? 140.137 115.799 118.593 1.00 61.74 1040 LEU A N 1
ATOM 13862 C CA . LEU A 1 1020 ? 140.723 114.628 119.237 1.00 65.59 1040 LEU A CA 1
ATOM 13863 C C . LEU A 1 1020 ? 142.180 114.447 118.826 1.00 64.92 1040 LEU A C 1
ATOM 13864 O O . LEU A 1 1020 ? 143.042 114.156 119.667 1.00 64.26 1040 LEU A O 1
ATOM 13880 N N . VAL A 1 1021 ? 142.474 114.621 117.536 1.00 70.23 1041 VAL A N 1
ATOM 13881 C CA . VAL A 1 1021 ? 143.845 114.462 117.059 1.00 72.99 1041 VAL A CA 1
ATOM 13882 C C . VAL A 1 1021 ? 144.762 115.472 117.736 1.00 71.49 1041 VAL A C 1
ATOM 13883 O O . VAL A 1 1021 ? 145.862 115.129 118.187 1.00 71.82 1041 VAL A O 1
ATOM 13896 N N . GLY A 1 1022 ? 144.327 116.729 117.819 1.00 72.97 1042 GLY A N 1
ATOM 13897 C CA . GLY A 1 1022 ? 145.122 117.730 118.509 1.00 74.69 1042 GLY A CA 1
ATOM 13898 C C . GLY A 1 1022 ? 145.301 117.411 119.979 1.00 76.89 1042 GLY A C 1
ATOM 13899 O O . GLY A 1 1022 ? 146.370 117.648 120.550 1.00 77.92 1042 GLY A O 1
ATOM 13903 N N . LYS A 1 1023 ? 144.260 116.871 120.615 1.00 72.75 1043 LYS A N 1
ATOM 13904 C CA . LYS A 1 1023 ? 144.369 116.506 122.023 1.00 70.97 1043 LYS A CA 1
ATOM 13905 C C . LYS A 1 1023 ? 145.414 115.417 122.229 1.00 71.19 1043 LYS A C 1
ATOM 13906 O O . LYS A 1 1023 ? 146.196 115.470 123.185 1.00 69.29 1043 LYS A O 1
ATOM 13925 N N . PHE A 1 1024 ? 145.445 114.424 121.343 1.00 80.48 1044 PHE A N 1
ATOM 13926 C CA . PHE A 1 1024 ? 146.333 113.278 121.506 1.00 83.50 1044 PHE A CA 1
ATOM 13927 C C . PHE A 1 1024 ? 147.712 113.478 120.888 1.00 80.55 1044 PHE A C 1
ATOM 13928 O O . PHE A 1 1024 ? 148.564 112.595 121.029 1.00 80.21 1044 PHE A O 1
ATOM 13945 N N . ILE A 1 1025 ? 147.962 114.598 120.219 1.00 80.54 1045 ILE A N 1
ATOM 13946 C CA . ILE A 1 1025 ? 149.224 114.850 119.537 1.00 83.95 1045 ILE A CA 1
ATOM 13947 C C . ILE A 1 1025 ? 149.832 116.118 120.121 1.00 86.27 1045 ILE A C 1
ATOM 13948 O O . ILE A 1 1025 ? 149.127 117.118 120.265 1.00 85.72 1045 ILE A O 1
ATOM 13964 N N . PRO A 1 1026 ? 151.118 116.124 120.486 1.00 95.44 1046 PRO A N 1
ATOM 13965 C CA . PRO A 1 1026 ? 151.728 117.388 120.933 1.00 94.21 1046 PRO A CA 1
ATOM 13966 C C . PRO A 1 1026 ? 151.770 118.439 119.840 1.00 93.48 1046 PRO A C 1
ATOM 13967 O O . PRO A 1 1026 ? 151.879 119.636 120.136 1.00 94.48 1046 PRO A O 1
ATOM 13978 N N . VAL A 1 1027 ? 151.692 118.023 118.580 1.00 87.87 1047 VAL A N 1
ATOM 13979 C CA . VAL A 1 1027 ? 151.710 118.948 117.455 1.00 90.55 1047 VAL A CA 1
ATOM 13980 C C . VAL A 1 1027 ? 150.547 119.926 117.570 1.00 88.40 1047 VAL A C 1
ATOM 13981 O O . VAL A 1 1027 ? 150.714 121.130 117.373 1.00 86.71 1047 VAL A O 1
#

Nearest PDB structures (foldseek):
  8qmp-assembly1_A  TM=1.001E+00  e=0.000E+00  Arabidopsis thaliana
  7yam-assembly1_A  TM=8.812E-01  e=7.473E-54  Homo sapiens
  8iwt-assembly1_A  TM=8.636E-01  e=7.779E-53  Homo sapiens
  7yah-assembly1_A  TM=5.958E-01  e=5.940E-50  Homo sapiens
  7yaj-assembly1_A  TM=5.907E-01  e=2.183E-49  Homo sapiens

GO terms:
  GO:0005388 P-type calcium transporter activity (F, IDA)
  GO:0005886 plasma membrane (C, IDA)
  GO:0005886 plasma membrane (C, HDA)
  GO:0009506 plasmodesma (C, HDA)
  GO:0009536 plastid (C, HDA)
  GO:0051480 regulation of cytosolic calcium ion concentration (P, IMP)
  GO:0005515 protein binding (F, IPI)
  GO:0005516 calmodulin binding (F, TAS)

Foldseek 3Di:
DFPQVVLLVVQVDDFLPPCVVCPAPVSCDVPLVADLQALFDPDCVSLVVLCPRQNFQDADDDDPPPDLVQLVVLCPQLLNVLLVVLLVLLQVLVCVLVVPVDDRLRSPLSVVLSVVLSVLQSVLLVVQQVVLVVQLDDPLADFFAQNGNPPPGGDGLRSDGARTKRKDAAFHFAAAKWFFQDWDQWWKCCCQPQVALDTHTHDSRRGGIDAHGITTQHTMGITGHHHHACSGPLNVLLVVQPDDDDFDFLVSVLVSVVQVVQLVVQLVLLVVLLVVVVCCQVPCVDSCSSLSSSLSSLLSLLRGQSQLSLLLSLLLSVLQVVLVVPQKHFNHSSLLQRLLQFQAEAEAVQLAQFVSAKAFDWKFFQLGTCGLDEADPVLLLVLLLLLLFFAPKDWDPLPVPDDTDIDHHSVNRRSVVSSVSNPHRNVVSPPQWDWLAWAHADPVDFKTWTWICGVDQWIKIKIKGAQPVLLVLAQWARHGPHDIGGQDPVSSVVSVVVQVVLVQAVWGKMWMWMDRDGPDGCVVDPDNVPPPSDSHHIYTGMMTTIDGAGDPPQLVLQVLCVLLSYQYAYEGQYALRNQLNSCCRSVLDDPPPSPPCLQEPEQVVLVVDDLVRNQVRLVRHRYYYSHFLVSLLSSQVSCVVVPGQYEYEYAHSSCLSNQQSHNAYEYESPSHDSSSSVSGSMYRPVSGSVSSSVSNLSSLLSLLLSLLLVLLSNLSSLLQSLQSSVCCSVPNDRLQRSSLVSVLSNLVSSLLSVQLSVPDGDCVSSNYHRDSSPPNSHPVLSVLLSVLLSVLLNVVLNCLLVCVLPVPPPRPPPVVVSNLASSQLSSLLSSLLSLVSSVASSDALDDDPPDGDPSSVVSSVVSVVLSQCQQQDCPPHVVSSSHHHDDPVSVVVSNVSNVVNVVSSVVSSVDVD

Radius of gyration: 36.6 Å; Cα contacts (8 Å, |Δi|>4): 1744; chains: 1; bounding box: 52×72×125 Å

B-factor: mean 55.16, std 21.19, range [1.13, 121.61]

Organism: Arabidopsis thaliana (NCBI:txid3702)

Secondary structure (DSSP, 8-state):
--SSSHHHHHHHSPTTSSTTTTTHHHHTTTSTT--SS-SS-SSSHHHHHHHHHS--SPPP-----SSSHHHHHHHT-HHHHHHHHHHHHHHHHHHHHH-----SHHHHHHHHHHHHHHHHHHHHHHHHHHHHHHHH-------B---STT-S-SB-GGG--TT-EEEE-TT-EE-SEEEEEEEEEEEEEGGGTT--SSPEE--SSSS--B-SSEEEEEEEEEEEEEE-GGGSHHHHHHHTT----S---HHHHHHHHHHHHHHHHHHHHHHHHHHHHHHHHHH----SHHHHHHHHHHHHHHHS-SSHHHHHHHHHHHHHHHHHHTTEEESSTTHHHHTTT--EEEE-SSSSSB-SS-EEEEE-BBTB---SS---HHHHHHHHHHHHHT-S---S-TTT-S-----S-HHHHHHHHHHHHTT--HHHHHTTEEEEEEE---SSS--EEEEEEESSSSEEEEEEEEHHHHHHTEEEEEBTTS-EEE--HHHHHHHHHHHHHHHHSS---EEEEEE---S--TTTSS-STT-----SSEEEEEEEEEE-PBPTT-HHHHHHHHHTT-EEEEE-SS-HHHHHHHHHHHTSS-STTSS-TTTB--HHHHHHS-TTTTSTTTTT--EE-S--HHHHHHHHHHHHHTT--EEEEE-SGGGHHHHHHSSEEEEETTTS-HHHHHT-SEEETT-SSHHHHHHHHHHHHHHHHHHHHHHHHHHHHHHHHHHHHHHHHHHS--SS-HHHHHHIIIIIHHHHHHHHHTS---THHHHSPPP-SSS-SS-HHHHHHHHHHHHHHHHHHHHHHHHHHHHSSSTTSSHHHHHHHHHHHHHHHHHHHHHHHHHHHHS-SS-------HHHHHHHHHHHHHHHHHHH--SSSSTTTT-----HHHHHHHHHHHHTHHHHHHHHHH---

Solvent-accessible surface area: 39377 Å² total; per-residue (Å²): 102,94,6,52,134,78,10,33,88,0,48,143,58,151,100,37,17,29,5,106,149,62,50,20,14,103,28,0,1,106,41,3,64,0,74,74,138,94,0,8,46,65,103,107,109,19,12,109,102,0,64,95,111,32,22,32,0,80,36,126,187,141,176,53,52,53,177,88,102,43,55,128,52,6,47,105,34,94,12,0,79,47,0,58,92,9,4,102,43,14,63,52,33,13,24,147,45,69,52,100,153,112,52,173,105,33,0,6,23,0,24,87,0,5,90,42,2,20,74,37,20,7,80,20,13,54,128,12,24,74,56,9,105,100,86,20,92,74,176,71,42,82,102,22,63,2,59,3,21,57,60,113,83,131,20,47,22,87,49,4,2,1,0,2,5,0,36,1,71,94,40,25,46,0,11,0,13,2,0,3,27,61,35,148,70,2,1,0,28,17,3,31,5,41,0,37,11,72,44,34,97,14,66,40,133,155,18,3,22,2,39,4,10,0,84,0,6,40,9,64,15,27,0,0,2,2,4,0,0,76,49,1,74,32,2,76,13,44,44,68,15,36,125,99,123,77,112,112,28,6,5,46,81,29,15,17,40,13,1,65,99,7,6,62,81,0,111,63,42,2,45,61,7,45,101,83,28,28,62,122,106,130,113,81,201,119,73,77,37,33,139,15,59,30,14,7,22,12,0,33,3,1,0,3,1,2,0,3,6,0,0,17,11,35,3,14,24,53,1,9,146,67,1,58,68,46,108,2,0,0,82,122,12,24,8,0,2,5,0,1,1,0,43,0,0,0,0,0,0,0,0,0,2,0,65,55,96,22,36,23,44,19,0,6,3,4,17,96,105,22,54,43,89,151,16,37,86,79,0,20,55,35,0,25,23,1,0,0,8,16,6,104,4,35,6,154,33,39,138,66,66,40,126,70,99,72,49,18,18,26,19,11,64,0,0,0,14,7,0,35,114,27,64,14,69,9,83,72,19,98,59,133,22,54,84,20,23,53,54,78,95,61,87,147,122,91,17,5,1,8,2,0,70,17,82,97,54,46,7,16,1,4,6,5,1,26,0,94,65,0,5,76,23,5,158,15,21,10,38,57,95,19,122,74,23,108,26,67,118,94,48,30,57,76,4,82,98,8,1,102,78,1,56,60,106,42,4,77,11,2,0,5,1,14,38,72,48,82,78,93,54,1,83,109,25,183,78,88,95,173,42,121,3,21,77,82,60,0,17,2,1,0,0,0,0,2,5,5,22,25,22,99,52,3,95,97,4,0,55,94,1,73,110,1,36,0,86,1,1,0,2,0,4,1,54,37,103,6,0,63,13,0,0,64,77,0,12,8,7,72,79,109,62,46,154,36,100,40,19,19,19,88,0,119,48,0,96,122,36,88,64,88,86,19,26,126,4,0,63,98,0,8,0,0,0,113,4,38,28,88,1,1,27,21,1,2,50,0,0,94,116,71,38,34,0,0,0,0,0,0,8,1,0,1,0,0,5,0,1,57,49,9,34,0,0,0,0,2,7,113,30,0,5,48,4,0,6,73,16,1,48,0,0,0,26,64,14,38,4,45,10,0,10,74,1,1,35,20,0,2,1,1,7,24,7,2,32,22,6,0,7,7,0,0,0,1,1,41,0,0,11,55,0,0,19,42,0,3,92,69,80,34,75,26,2,1,53,14,8,2,3,4,27,1,3,26,27,0,1,17,25,5,2,37,1,6,1,25,53,89,23,72,105,155,23,26,57,81,92,21,18,44,82,171,95,87,8,9,51,111,99,15,66,117,16,2,65,49,0,5,98,26,0,24,60,31,0,24,58,11,14,92,145,1,32,79,87,17,58,122,79,107,123,92,131,118,86,11,38,84,17,23,32,0,0,0,0,0,0,0,0,8,0,0,3,29,3,4,39,4,0,27,32,38,90,94,132,26,131,128,163,22,60,126,104,3,130,93,32,18,38,66,1,72,96,24,0,48,84,2,0,51,68,40,104,198,58,0,117,82,0,42,0,26,136,8,72,184,106,23,38,96,57,0,52,30,23,0,66,95,0,55,72,35,1,37,90,20,32,105,74,131,121

InterPro domains:
  IPR001757 P-type ATPase [PR00120] (629-647)
  IPR001757 P-type ATPase [PR00120] (783-799)
  IPR001757 P-type ATPase [PR00120] (815-840)
  IPR001757 P-type ATPase [TIGR01494] (420-516)
  IPR001757 P-type ATPase [TIGR01494] (750-863)
  IPR004014 Cation-transporting P-type ATPase, N-terminal [PF00690] (136-204)
  IPR004014 Cation-transporting P-type ATPase, N-terminal [SM00831] (135-209)
  IPR006068 Cation-transporting P-type ATPase, C-terminal [PF00689] (868-1045)
  IPR006408 P-type ATPase, subfamily IIB [TIGR01517] (132-1047)
  IPR008250 P-type ATPase, A domain superfamily [SSF81653] (257-353)
  IPR018303 P-type ATPase, phosphorylation site [PS00154] (482-488)
  IPR023214 HAD superfamily [G3DSA:3.40.50.1000] (477-828)
  IPR023298 P-type ATPase, transmembrane domain superfamily [SSF81665] (136-1047)
  IPR023299 P-type ATPase, cytoplasmic domain N [G3DSA:3.40.1110.10] (490-683)
  IPR023299 P-type ATPase, cytoplasmic domain N [SSF81660] (487-680)
  IPR024750 Calcium-transporting P-type ATPase, N-terminal autoinhibitory domain [PF12515] (30-71)
  IPR036412 HAD-like superfamily [SSF56784] (478-888)
  IPR044492 P-type ATPase, haloacid dehalogenase domain [SFLDF00027] (462-835)
  IPR059000 P-type ATPase, A domain [PF00122] (258-354)